Protein 9A50 (pdb70)

Nearest PDB structures (foldseek):
  8x6g-assembly1_H  TM=7.029E-01  e=5.511E-24  Staphylococcus aureus
  5ipl-assembly1_F  TM=6.296E-01  e=7.106E-12  Escherichia coli
  8x6f-assembly1_E  TM=6.464E-01  e=2.572E-10  Staphylococcus aureus
  6ccv-assembly1_F  TM=5.929E-01  e=3.696E-11  Mycolicibacterium smegmatis MC2 155
  8u3b-assembly1_F  TM=6.294E-01  e=6.313E-09  Escherichia coli

Structure (mmCIF, N/CA/C/O backbone):
data_9A50
#
_entry.id   9A50
#
loop_
_entity.id
_entity.type
_entity.pdbx_description
1 POLYMER RPSB_BACSU
2 POLYMER RPOC_BACSU
#
loop_
_atom_site.group_PDB
_atom_site.id
_atom_site.type_symbol
_atom_site.label_atom_id
_atom_site.label_alt_id
_atom_site.label_comp_id
_atom_site.label_asym_id
_atom_site.label_entity_id
_atom_site.label_seq_id
_atom_site.pdbx_PDB_ins_code
_atom_site.Cartn_x
_atom_site.Cartn_y
_atom_site.Cartn_z
_atom_site.occupancy
_atom_site.B_iso_or_equiv
_atom_site.auth_seq_id
_atom_site.auth_comp_id
_atom_site.auth_asym_id
_atom_site.auth_atom_id
_atom_site.pdbx_PDB_model_num
ATOM 1 N N . MET A 1 1 ? 38.730 -17.818 -49.204 1.000 0.200 1 MET A N 1
ATOM 2 C CA . MET A 1 1 ? 37.765 -18.614 -49.996 1.000 0.200 1 MET A CA 1
ATOM 3 C C . MET A 1 1 ? 37.346 -19.836 -49.184 1.000 0.200 1 MET A C 1
ATOM 4 O O . MET A 1 1 ? 37.969 -20.884 -49.284 1.000 0.200 1 MET A O 1
ATOM 20 N N . THR A 1 2 ? 36.368 -19.668 -48.292 1.000 0.200 2 THR A N 1
ATOM 21 C CA . THR A 1 2 ? 35.935 -20.677 -47.311 1.000 0.200 2 THR A CA 1
ATOM 22 C C . THR A 1 2 ? 35.211 -21.819 -48.015 1.000 0.200 2 THR A C 1
ATOM 23 O O . THR A 1 2 ? 34.112 -21.623 -48.528 1.000 0.200 2 THR A O 1
ATOM 34 N N . GLN A 1 3 ? 35.848 -22.993 -48.085 1.000 0.220 3 GLN A N 1
ATOM 35 C CA . GLN A 1 3 ? 35.296 -24.130 -48.819 1.000 0.220 3 GLN A CA 1
ATOM 36 C C . GLN A 1 3 ? 33.967 -24.564 -48.186 1.000 0.220 3 GLN A C 1
ATOM 37 O O . GLN A 1 3 ? 33.953 -24.938 -47.009 1.000 0.220 3 GLN A O 1
ATOM 51 N N . PRO A 1 4 ? 32.849 -24.514 -48.934 1.000 0.260 4 PRO A N 1
ATOM 52 C CA . PRO A 1 4 ? 31.588 -25.028 -48.436 1.000 0.260 4 PRO A CA 1
ATOM 53 C C . PRO A 1 4 ? 31.778 -26.523 -48.209 1.000 0.260 4 PRO A C 1
ATOM 54 O O . PRO A 1 4 ? 32.203 -27.234 -49.122 1.000 0.260 4 PRO A O 1
ATOM 65 N N . SER A 1 5 ? 31.498 -26.996 -46.991 1.000 0.280 5 SER A N 1
ATOM 66 C CA . SER A 1 5 ? 31.494 -28.424 -46.687 1.000 0.280 5 SER A CA 1
ATOM 67 C C . SER A 1 5 ? 30.448 -29.078 -47.590 1.000 0.280 5 SER A C 1
ATOM 68 O O . SER A 1 5 ? 29.254 -29.027 -47.279 1.000 0.280 5 SER A O 1
ATOM 76 N N . LYS A 1 6 ? 30.880 -29.608 -48.748 1.000 0.290 6 LYS A N 1
ATOM 77 C CA . LYS A 1 6 ? 30.036 -30.390 -49.654 1.000 0.290 6 LYS A CA 1
ATOM 78 C C . LYS A 1 6 ? 29.443 -31.474 -48.778 1.000 0.290 6 LYS A C 1
ATOM 79 O O . LYS A 1 6 ? 30.170 -32.334 -48.295 1.000 0.290 6 LYS A O 1
ATOM 98 N N . THR A 1 7 ? 28.147 -31.367 -48.506 1.000 0.370 7 THR A N 1
ATOM 99 C CA . THR A 1 7 ? 27.372 -32.425 -47.872 1.000 0.370 7 THR A CA 1
ATOM 100 C C . THR A 1 7 ? 27.445 -33.570 -48.867 1.000 0.370 7 THR A C 1
ATOM 101 O O . THR A 1 7 ? 26.726 -33.579 -49.866 1.000 0.370 7 THR A O 1
ATOM 112 N N . THR A 1 8 ? 28.452 -34.425 -48.706 1.000 0.420 8 THR A N 1
ATOM 113 C CA . THR A 1 8 ? 28.715 -35.547 -49.592 1.000 0.420 8 THR A CA 1
ATOM 114 C C . THR A 1 8 ? 27.461 -36.389 -49.523 1.000 0.420 8 THR A C 1
ATOM 115 O O . THR A 1 8 ? 27.129 -36.932 -48.472 1.000 0.420 8 THR A O 1
ATOM 126 N N . LYS A 1 9 ? 26.675 -36.372 -50.600 1.000 0.560 9 LYS A N 1
ATOM 127 C CA . LYS A 1 9 ? 25.495 -37.214 -50.697 1.000 0.560 9 LYS A CA 1
ATOM 128 C C . LYS A 1 9 ? 25.980 -38.631 -50.508 1.000 0.560 9 LYS A C 1
ATOM 129 O O . LYS A 1 9 ? 26.741 -39.121 -51.337 1.000 0.560 9 LYS A O 1
ATOM 148 N N . LEU A 1 10 ? 25.543 -39.243 -49.423 1.000 0.670 10 LEU A N 1
ATOM 149 C CA . LEU A 1 10 ? 25.745 -40.659 -49.257 1.000 0.670 10 LEU A CA 1
ATOM 150 C C . LEU A 1 10 ? 25.026 -41.343 -50.409 1.000 0.670 10 LEU A C 1
ATOM 151 O O . LEU A 1 10 ? 23.867 -41.048 -50.728 1.000 0.670 10 LEU A O 1
ATOM 167 N N . THR A 1 11 ? 25.765 -42.209 -51.068 1.000 0.710 11 THR A N 1
ATOM 168 C CA . THR A 1 11 ? 25.197 -43.163 -52.000 1.000 0.710 11 THR A CA 1
ATOM 169 C C . THR A 1 11 ? 24.317 -44.145 -51.231 1.000 0.710 11 THR A C 1
ATOM 170 O O . THR A 1 11 ? 24.423 -44.300 -50.012 1.000 0.710 11 THR A O 1
ATOM 181 N N . LYS A 1 12 ? 23.399 -44.799 -51.941 1.000 0.720 12 LYS A N 1
ATOM 182 C CA . LYS A 1 12 ? 22.438 -45.727 -51.337 1.000 0.720 12 LYS A CA 1
ATOM 183 C C . LYS A 1 12 ? 23.139 -46.845 -50.538 1.000 0.720 12 LYS A C 1
ATOM 184 O O . LYS A 1 12 ? 22.747 -47.087 -49.401 1.000 0.720 12 LYS A O 1
ATOM 203 N N . ASP A 1 13 ? 24.219 -47.421 -51.080 1.000 0.740 13 ASP A N 1
ATOM 204 C CA . ASP A 1 13 ? 24.995 -48.500 -50.442 1.000 0.740 13 ASP A CA 1
ATOM 205 C C . ASP A 1 13 ? 25.670 -48.069 -49.132 1.000 0.740 13 ASP A C 1
ATOM 206 O O . ASP A 1 13 ? 25.825 -48.877 -48.219 1.000 0.740 13 ASP A O 1
ATOM 215 N N . GLU A 1 14 ? 26.047 -46.794 -48.998 1.000 0.790 14 GLU A N 1
ATOM 216 C CA . GLU A 1 14 ? 26.617 -46.271 -47.752 1.000 0.790 14 GLU A CA 1
ATOM 217 C C . GLU A 1 14 ? 25.545 -46.100 -46.677 1.000 0.790 14 GLU A C 1
ATOM 218 O O . GLU A 1 14 ? 25.796 -46.388 -45.506 1.000 0.790 14 GLU A O 1
ATOM 230 N N . VAL A 1 15 ? 24.339 -45.669 -47.070 1.000 0.810 15 VAL A N 1
ATOM 231 C CA . VAL A 1 15 ? 23.194 -45.596 -46.152 1.000 0.810 15 VAL A CA 1
ATOM 232 C C . VAL A 1 15 ? 22.838 -46.998 -45.645 1.000 0.810 15 VAL A C 1
ATOM 233 O O . VAL A 1 15 ? 22.676 -47.166 -44.437 1.000 0.810 15 VAL A O 1
ATOM 246 N N . ASP A 1 16 ? 22.789 -48.013 -46.513 1.000 0.790 16 ASP A N 1
ATOM 247 C CA . ASP A 1 16 ? 22.505 -49.397 -46.103 1.000 0.790 16 ASP A CA 1
ATOM 248 C C . ASP A 1 16 ? 23.645 -49.983 -45.240 1.000 0.790 16 ASP A C 1
ATOM 249 O O . ASP A 1 16 ? 23.368 -50.625 -44.223 1.000 0.790 16 ASP A O 1
ATOM 258 N N . ARG A 1 17 ? 24.920 -49.684 -45.555 1.000 0.810 17 ARG A N 1
ATOM 259 C CA . ARG A 1 17 ? 26.070 -50.051 -44.702 1.000 0.810 17 ARG A CA 1
ATOM 260 C C . ARG A 1 17 ? 25.973 -49.447 -43.307 1.000 0.810 17 ARG A C 1
ATOM 261 O O . ARG A 1 17 ? 26.083 -50.183 -42.334 1.000 0.810 17 ARG A O 1
ATOM 282 N N . LEU A 1 18 ? 25.727 -48.139 -43.208 1.000 0.820 18 LEU A N 1
ATOM 283 C CA . LEU A 1 18 ? 25.623 -47.439 -41.924 1.000 0.820 18 LEU A CA 1
ATOM 284 C C . LEU A 1 18 ? 24.462 -47.970 -41.081 1.000 0.820 18 LEU A C 1
ATOM 285 O O . LEU A 1 18 ? 24.598 -48.133 -39.869 1.000 0.820 18 LEU A O 1
ATOM 301 N N . ILE A 1 19 ? 23.318 -48.259 -41.706 1.000 0.820 19 ILE A N 1
ATOM 302 C CA . ILE A 1 19 ? 22.176 -48.834 -40.990 1.000 0.820 19 ILE A CA 1
ATOM 303 C C . ILE A 1 19 ? 22.491 -50.266 -40.535 1.000 0.820 19 ILE A C 1
ATOM 304 O O . ILE A 1 19 ? 22.213 -50.600 -39.382 1.000 0.820 19 ILE A O 1
ATOM 320 N N . SER A 1 20 ? 23.115 -51.088 -41.388 1.000 0.810 20 SER A N 1
ATOM 321 C CA . SER A 1 20 ? 23.536 -52.448 -41.034 1.000 0.810 20 SER A CA 1
ATOM 322 C C . SER A 1 20 ? 24.556 -52.439 -39.895 1.000 0.810 20 SER A C 1
ATOM 323 O O . SER A 1 20 ? 24.414 -53.225 -38.959 1.000 0.810 20 SER A O 1
ATOM 331 N N . ASP A 1 21 ? 25.542 -51.536 -39.928 1.000 0.810 21 ASP A N 1
ATOM 332 C CA . ASP A 1 21 ? 26.554 -51.393 -38.876 1.000 0.810 21 ASP A CA 1
ATOM 333 C C . ASP A 1 21 ? 25.918 -51.003 -37.533 1.000 0.810 21 ASP A C 1
ATOM 334 O O . ASP A 1 21 ? 26.222 -51.629 -36.516 1.000 0.810 21 ASP A O 1
ATOM 343 N N . TYR A 1 22 ? 24.962 -50.067 -37.509 1.000 0.800 22 TYR A N 1
ATOM 344 C CA . TYR A 1 22 ? 24.216 -49.751 -36.284 1.000 0.800 22 TYR A CA 1
ATOM 345 C C . TYR A 1 22 ? 23.353 -50.929 -35.796 1.000 0.800 22 TYR A C 1
ATOM 346 O O . TYR A 1 22 ? 23.339 -51.236 -34.605 1.000 0.800 22 TYR A O 1
ATOM 364 N N . GLN A 1 23 ? 22.637 -51.616 -36.691 1.000 0.800 23 GLN A N 1
ATOM 365 C CA . GLN A 1 23 ? 21.753 -52.727 -36.313 1.000 0.800 23 GLN A CA 1
ATOM 366 C C . GLN A 1 23 ? 22.516 -53.955 -35.801 1.000 0.800 23 GLN A C 1
ATOM 367 O O . GLN A 1 23 ? 22.012 -54.648 -34.917 1.000 0.800 23 GLN A O 1
ATOM 381 N N . THR A 1 24 ? 23.716 -54.221 -36.327 1.000 0.780 24 THR A N 1
ATOM 382 C CA . THR A 1 24 ? 24.523 -55.390 -35.932 1.000 0.780 24 THR A CA 1
ATOM 383 C C . THR A 1 24 ? 25.516 -55.100 -34.814 1.000 0.780 24 THR A C 1
ATOM 384 O O . THR A 1 24 ? 25.601 -55.886 -33.872 1.000 0.780 24 THR A O 1
ATOM 395 N N . LYS A 1 25 ? 26.268 -53.998 -34.888 1.000 0.800 25 LYS A N 1
ATOM 396 C CA . LYS A 1 25 ? 27.343 -53.682 -33.929 1.000 0.800 25 LYS A CA 1
ATOM 397 C C . LYS A 1 25 ? 26.945 -52.646 -32.875 1.000 0.800 25 LYS A C 1
ATOM 398 O O . LYS A 1 25 ? 27.752 -52.380 -31.994 1.000 0.800 25 LYS A O 1
ATOM 417 N N . GLN A 1 26 ? 25.739 -52.067 -32.955 1.000 0.770 26 GLN A N 1
ATOM 418 C CA . GLN A 1 26 ? 25.308 -50.926 -32.126 1.000 0.770 26 GLN A CA 1
ATOM 419 C C . GLN A 1 26 ? 26.270 -49.728 -32.181 1.000 0.770 26 GLN A C 1
ATOM 420 O O . GLN A 1 26 ? 26.506 -49.055 -31.183 1.000 0.770 26 GLN A O 1
ATOM 434 N N . ASP A 1 27 ? 26.818 -49.443 -33.361 1.000 0.740 27 ASP A N 1
ATOM 435 C CA . ASP A 1 27 ? 27.774 -48.350 -33.538 1.000 0.740 27 ASP A CA 1
ATOM 436 C C . ASP A 1 27 ? 27.119 -46.958 -33.370 1.000 0.740 27 ASP A C 1
ATOM 437 O O . ASP A 1 27 ? 26.340 -46.503 -34.217 1.000 0.740 27 ASP A O 1
ATOM 446 N N . GLU A 1 28 ? 27.451 -46.256 -32.279 1.000 0.750 28 GLU A N 1
ATOM 447 C CA . GLU A 1 28 ? 26.944 -44.907 -31.983 1.000 0.750 28 GLU A CA 1
ATOM 448 C C . GLU A 1 28 ? 27.322 -43.873 -33.063 1.000 0.750 28 GLU A C 1
ATOM 449 O O . GLU A 1 28 ? 26.510 -42.992 -33.374 1.000 0.750 28 GLU A O 1
ATOM 461 N N . GLN A 1 29 ? 28.496 -43.981 -33.704 1.000 0.770 29 GLN A N 1
ATOM 462 C CA . GLN A 1 29 ? 28.906 -43.037 -34.756 1.000 0.770 29 GLN A CA 1
ATOM 463 C C . GLN A 1 29 ? 28.064 -43.196 -36.021 1.000 0.770 29 GLN A C 1
ATOM 464 O O . GLN A 1 29 ? 27.695 -42.193 -36.647 1.000 0.770 29 GLN A O 1
ATOM 478 N N . ALA A 1 30 ? 27.717 -44.435 -36.385 1.000 0.800 30 ALA A N 1
ATOM 479 C CA . ALA A 1 30 ? 26.841 -44.701 -37.521 1.000 0.800 30 ALA A CA 1
ATOM 480 C C . ALA A 1 30 ? 25.463 -44.047 -37.310 1.000 0.800 30 ALA A C 1
ATOM 481 O O . ALA A 1 30 ? 24.935 -43.383 -38.211 1.000 0.800 30 ALA A O 1
ATOM 488 N N . GLN A 1 31 ? 24.920 -44.131 -36.089 1.000 0.810 31 GLN A N 1
ATOM 489 C CA . GLN A 1 31 ? 23.657 -43.487 -35.722 1.000 0.810 31 GLN A CA 1
ATOM 490 C C . GLN A 1 31 ? 23.741 -41.953 -35.750 1.000 0.810 31 GLN A C 1
ATOM 491 O O . GLN A 1 31 ? 22.857 -41.308 -36.318 1.000 0.810 31 GLN A O 1
ATOM 505 N N . GLU A 1 32 ? 24.781 -41.348 -35.168 1.000 0.810 32 GLU A N 1
ATOM 506 C CA . GLU A 1 32 ? 24.953 -39.886 -35.133 1.000 0.810 32 GLU A CA 1
ATOM 507 C C . GLU A 1 32 ? 25.148 -39.306 -36.545 1.000 0.810 32 GLU A C 1
ATOM 508 O O . GLU A 1 32 ? 24.599 -38.249 -36.882 1.000 0.810 32 GLU A O 1
ATOM 520 N N . THR A 1 33 ? 25.842 -40.056 -37.406 1.000 0.820 33 THR A N 1
ATOM 521 C CA . THR A 1 33 ? 26.011 -39.740 -38.829 1.000 0.820 33 THR A CA 1
ATOM 522 C C . THR A 1 33 ? 24.670 -39.772 -39.563 1.000 0.820 33 THR A C 1
ATOM 523 O O . THR A 1 33 ? 24.288 -38.772 -40.177 1.000 0.820 33 THR A O 1
ATOM 534 N N . LEU A 1 34 ? 23.904 -40.865 -39.446 1.000 0.830 34 LEU A N 1
ATOM 535 C CA . LEU A 1 34 ? 22.563 -40.981 -40.037 1.000 0.830 34 LEU A CA 1
ATOM 536 C C . LEU A 1 34 ? 21.635 -39.853 -39.563 1.000 0.830 34 LEU A C 1
ATOM 537 O O . LEU A 1 34 ? 20.964 -39.205 -40.370 1.000 0.830 34 LEU A O 1
ATOM 553 N N . VAL A 1 35 ? 21.624 -39.563 -38.260 1.000 0.840 35 VAL A N 1
ATOM 554 C CA . VAL A 1 35 ? 20.814 -38.478 -37.692 1.000 0.840 35 VAL A CA 1
ATOM 555 C C . VAL A 1 35 ? 21.219 -37.127 -38.279 1.000 0.840 35 VAL A C 1
ATOM 556 O O . VAL A 1 35 ? 20.333 -36.396 -38.725 1.000 0.840 35 VAL A O 1
ATOM 569 N N . ARG A 1 36 ? 22.517 -36.788 -38.347 1.000 0.820 36 ARG A N 1
ATOM 570 C CA . ARG A 1 36 ? 22.999 -35.529 -38.955 1.000 0.820 36 ARG A CA 1
ATOM 571 C C . ARG A 1 36 ? 22.552 -35.376 -40.406 1.000 0.820 36 ARG A C 1
ATOM 572 O O . ARG A 1 36 ? 22.126 -34.287 -40.793 1.000 0.820 36 ARG A O 1
ATOM 593 N N . VAL A 1 37 ? 22.608 -36.456 -41.183 1.000 0.820 37 VAL A N 1
ATOM 594 C CA . VAL A 1 37 ? 22.232 -36.459 -42.605 1.000 0.820 37 VAL A CA 1
ATOM 595 C C . VAL A 1 37 ? 20.730 -36.217 -42.782 1.000 0.820 37 VAL A C 1
ATOM 596 O O . VAL A 1 37 ? 20.328 -35.365 -43.576 1.000 0.820 37 VAL A O 1
ATOM 609 N N . TYR A 1 38 ? 19.887 -36.890 -41.998 1.000 0.860 38 TYR A N 1
ATOM 610 C CA . TYR A 1 38 ? 18.427 -36.795 -42.124 1.000 0.860 38 TYR A CA 1
ATOM 611 C C . TYR A 1 38 ? 17.775 -35.717 -41.241 1.000 0.860 38 TYR A C 1
ATOM 612 O O . TYR A 1 38 ? 16.558 -35.525 -41.305 1.000 0.860 38 TYR A O 1
ATOM 630 N N . THR A 1 39 ? 18.549 -34.950 -40.462 1.000 0.850 39 THR A N 1
ATOM 631 C CA . THR A 1 39 ? 18.019 -33.866 -39.612 1.000 0.850 39 THR A CA 1
ATOM 632 C C . THR A 1 39 ? 17.207 -32.845 -40.419 1.000 0.850 39 THR A C 1
ATOM 633 O O . THR A 1 39 ? 16.106 -32.483 -40.005 1.000 0.850 39 THR A O 1
ATOM 644 N N . ASN A 1 40 ? 17.692 -32.422 -41.596 1.000 0.850 40 ASN A N 1
ATOM 645 C CA . ASN A 1 40 ? 16.980 -31.476 -42.472 1.000 0.850 40 ASN A CA 1
ATOM 646 C C . ASN A 1 40 ? 15.670 -32.053 -43.040 1.000 0.850 40 ASN A C 1
ATOM 647 O O . ASN A 1 40 ? 14.707 -31.306 -43.218 1.000 0.850 40 ASN A O 1
ATOM 658 N N . LEU A 1 41 ? 15.606 -33.369 -43.291 1.000 0.850 41 LEU A N 1
ATOM 659 C CA . LEU A 1 41 ? 14.388 -34.054 -43.746 1.000 0.850 41 LEU A CA 1
ATOM 660 C C . LEU A 1 41 ? 13.299 -33.988 -42.665 1.000 0.850 41 LEU A C 1
ATOM 661 O O . LEU A 1 41 ? 12.159 -33.612 -42.952 1.000 0.850 41 LEU A O 1
ATOM 677 N N . VAL A 1 42 ? 13.668 -34.304 -41.417 1.000 0.900 42 VAL A N 1
ATOM 678 C CA . VAL A 1 42 ? 12.777 -34.197 -40.250 1.000 0.900 42 VAL A CA 1
ATOM 679 C C . VAL A 1 42 ? 12.291 -32.754 -40.076 1.000 0.900 42 VAL A C 1
ATOM 680 O O . VAL A 1 42 ? 11.109 -32.535 -39.811 1.000 0.900 42 VAL A O 1
ATOM 693 N N . ASP A 1 43 ? 13.164 -31.765 -40.290 1.000 0.860 43 ASP A N 1
ATOM 694 C CA . ASP A 1 43 ? 12.830 -30.342 -40.162 1.000 0.860 43 ASP A CA 1
ATOM 695 C C . ASP A 1 43 ? 11.827 -29.869 -41.220 1.000 0.860 43 ASP A C 1
ATOM 696 O O . ASP A 1 43 ? 10.858 -29.164 -40.917 1.000 0.860 43 ASP A O 1
ATOM 705 N N . MET A 1 44 ? 12.018 -30.307 -42.467 1.000 0.860 44 MET A N 1
ATOM 706 C CA . MET A 1 44 ? 11.115 -29.992 -43.570 1.000 0.860 44 MET A CA 1
ATOM 707 C C . MET A 1 44 ? 9.718 -30.577 -43.324 1.000 0.860 44 MET A C 1
ATOM 708 O O . MET A 1 44 ? 8.710 -29.878 -43.481 1.000 0.860 44 MET A O 1
ATOM 722 N N . LEU A 1 45 ? 9.657 -31.836 -42.870 1.000 0.880 45 LEU A N 1
ATOM 723 C CA . LEU A 1 45 ? 8.409 -32.487 -42.471 1.000 0.880 45 LEU A CA 1
ATOM 724 C C . LEU A 1 45 ? 7.759 -31.748 -41.292 1.000 0.880 45 LEU A C 1
ATOM 725 O O . LEU A 1 45 ? 6.565 -31.455 -41.345 1.000 0.880 45 LEU A O 1
ATOM 741 N N . ALA A 1 46 ? 8.527 -31.359 -40.272 1.000 0.870 46 ALA A N 1
ATOM 742 C CA . ALA A 1 46 ? 8.016 -30.619 -39.120 1.000 0.870 46 ALA A CA 1
ATOM 743 C C . ALA A 1 46 ? 7.443 -29.242 -39.504 1.000 0.870 46 ALA A C 1
ATOM 744 O O . ALA A 1 46 ? 6.393 -28.852 -38.984 1.000 0.870 46 ALA A O 1
ATOM 751 N N . LYS A 1 47 ? 8.074 -28.517 -40.440 1.000 0.830 47 LYS A N 1
ATOM 752 C CA . LYS A 1 47 ? 7.586 -27.219 -40.950 1.000 0.830 47 LYS A CA 1
ATOM 753 C C . LYS A 1 47 ? 6.223 -27.331 -41.628 1.000 0.830 47 LYS A C 1
ATOM 754 O O . LYS A 1 47 ? 5.364 -26.469 -41.434 1.000 0.830 47 LYS A O 1
ATOM 773 N N . LYS A 1 48 ? 6.003 -28.415 -42.378 1.000 0.810 48 LYS A N 1
ATOM 774 C CA . LYS A 1 48 ? 4.746 -28.658 -43.101 1.000 0.810 48 LYS A CA 1
ATOM 775 C C . LYS A 1 48 ? 3.551 -28.799 -42.150 1.000 0.810 48 LYS A C 1
ATOM 776 O O . LYS A 1 48 ? 2.462 -28.326 -42.461 1.000 0.810 48 LYS A O 1
ATOM 795 N N . TYR A 1 49 ? 3.767 -29.392 -40.974 1.000 0.790 49 TYR A N 1
ATOM 796 C CA . TYR A 1 49 ? 2.723 -29.578 -39.960 1.000 0.790 49 TYR A CA 1
ATOM 797 C C . TYR A 1 49 ? 2.642 -28.440 -38.933 1.000 0.790 49 TYR A C 1
ATOM 798 O O . TYR A 1 49 ? 1.574 -28.215 -38.364 1.000 0.790 49 TYR A O 1
ATOM 816 N N . SER A 1 50 ? 3.728 -27.697 -38.694 1.000 0.730 50 SER A N 1
ATOM 817 C CA . SER A 1 50 ? 3.734 -26.631 -37.683 1.000 0.730 50 SER A CA 1
ATOM 818 C C . SER A 1 50 ? 3.038 -25.341 -38.131 1.000 0.730 50 SER A C 1
ATOM 819 O O . SER A 1 50 ? 2.527 -24.611 -37.281 1.000 0.730 50 SER A O 1
ATOM 827 N N . LYS A 1 51 ? 3.031 -25.024 -39.436 1.000 0.640 51 LYS A N 1
ATOM 828 C CA . LYS A 1 51 ? 2.591 -23.719 -39.982 1.000 0.640 51 LYS A CA 1
ATOM 829 C C . LYS A 1 51 ? 3.207 -22.506 -39.246 1.000 0.640 51 LYS A C 1
ATOM 830 O O . LYS A 1 51 ? 2.544 -21.490 -39.062 1.000 0.640 51 LYS A O 1
ATOM 849 N N . GLY A 1 52 ? 4.448 -22.624 -38.765 1.000 0.580 52 GLY A N 1
ATOM 850 C CA . GLY A 1 52 ? 5.159 -21.539 -38.067 1.000 0.580 52 GLY A CA 1
ATOM 851 C C . GLY A 1 52 ? 4.685 -21.250 -36.635 1.000 0.580 52 GLY A C 1
ATOM 852 O O . GLY A 1 52 ? 5.111 -20.266 -36.035 1.000 0.580 52 GLY A O 1
ATOM 856 N N . LYS A 1 53 ? 3.813 -22.090 -36.065 1.000 0.620 53 LYS A N 1
ATOM 857 C CA . LYS A 1 53 ? 3.344 -21.940 -34.679 1.000 0.620 53 LYS A CA 1
ATOM 858 C C . LYS A 1 53 ? 4.429 -22.326 -33.660 1.000 0.620 53 LYS A C 1
ATOM 859 O O . LYS A 1 53 ? 5.402 -23.006 -33.980 1.000 0.620 53 LYS A O 1
ATOM 878 N N . SER A 1 54 ? 4.223 -21.938 -32.398 1.000 0.620 54 SER A N 1
ATOM 879 C CA . SER A 1 54 ? 5.189 -22.080 -31.291 1.000 0.620 54 SER A CA 1
ATOM 880 C C . SER A 1 54 ? 5.587 -23.519 -30.918 1.000 0.620 54 SER A C 1
ATOM 881 O O . SER A 1 54 ? 6.569 -23.705 -30.210 1.000 0.620 54 SER A O 1
ATOM 889 N N . PHE A 1 55 ? 4.876 -24.544 -31.399 1.000 0.720 55 PHE A N 1
ATOM 890 C CA . PHE A 1 55 ? 5.185 -25.965 -31.169 1.000 0.720 55 PHE A CA 1
ATOM 891 C C . PHE A 1 55 ? 6.045 -26.598 -32.283 1.000 0.720 55 PHE A C 1
ATOM 892 O O . PHE A 1 55 ? 6.132 -27.822 -32.383 1.000 0.720 55 PHE A O 1
ATOM 909 N N . HIS A 1 56 ? 6.676 -25.791 -33.145 1.000 0.790 56 HIS A N 1
ATOM 910 C CA . HIS A 1 56 ? 7.551 -26.288 -34.212 1.000 0.790 56 HIS A CA 1
ATOM 911 C C . HIS A 1 56 ? 8.740 -27.113 -33.687 1.000 0.790 56 HIS A C 1
ATOM 912 O O . HIS A 1 56 ? 8.997 -28.188 -34.225 1.000 0.790 56 HIS A O 1
ATOM 926 N N . GLU A 1 57 ? 9.417 -26.667 -32.623 1.000 0.830 57 GLU A N 1
ATOM 927 C CA . GLU A 1 57 ? 10.518 -27.435 -32.017 1.000 0.830 57 GLU A CA 1
ATOM 928 C C . GLU A 1 57 ? 10.034 -28.747 -31.395 1.000 0.830 57 GLU A C 1
ATOM 929 O O . GLU A 1 57 ? 10.676 -29.784 -31.557 1.000 0.830 57 GLU A O 1
ATOM 941 N N . ASP A 1 58 ? 8.866 -28.725 -30.744 1.000 0.880 58 ASP A N 1
ATOM 942 C CA . ASP A 1 58 ? 8.251 -29.936 -30.205 1.000 0.880 58 ASP A CA 1
ATOM 943 C C . ASP A 1 58 ? 7.972 -30.951 -31.332 1.000 0.880 58 ASP A C 1
ATOM 944 O O . ASP A 1 58 ? 8.257 -32.136 -31.172 1.000 0.880 58 ASP A O 1
ATOM 953 N N . LEU A 1 59 ? 7.500 -30.496 -32.501 1.000 0.880 59 LEU A N 1
ATOM 954 C CA . LEU A 1 59 ? 7.315 -31.341 -33.689 1.000 0.880 59 LEU A CA 1
ATOM 955 C C . LEU A 1 59 ? 8.632 -31.885 -34.256 1.000 0.880 59 LEU A C 1
ATOM 956 O O . LEU A 1 59 ? 8.666 -33.033 -34.695 1.000 0.880 59 LEU A O 1
ATOM 972 N N . ARG A 1 60 ? 9.707 -31.093 -34.239 1.000 0.890 60 ARG A N 1
ATOM 973 C CA . ARG A 1 60 ? 11.039 -31.517 -34.695 1.000 0.890 60 ARG A CA 1
ATOM 974 C C . ARG A 1 60 ? 11.586 -32.653 -33.823 1.000 0.890 60 ARG A C 1
ATOM 975 O O . ARG A 1 60 ? 12.018 -33.672 -34.357 1.000 0.890 60 ARG A O 1
ATOM 996 N N . GLN A 1 61 ? 11.485 -32.518 -32.497 1.000 0.920 61 GLN A N 1
ATOM 997 C CA . GLN A 1 61 ? 11.925 -33.539 -31.532 1.000 0.920 61 GLN A CA 1
ATOM 998 C C . GLN A 1 61 ? 11.081 -34.812 -31.592 1.000 0.920 61 GLN A C 1
ATOM 999 O O . GLN A 1 61 ? 11.608 -35.922 -31.542 1.000 0.920 61 GLN A O 1
ATOM 1013 N N . VAL A 1 62 ? 9.768 -34.676 -31.764 1.000 0.910 62 VAL A N 1
ATOM 1014 C CA . VAL A 1 62 ? 8.885 -35.823 -32.021 1.000 0.910 62 VAL A CA 1
ATOM 1015 C C . VAL A 1 62 ? 9.256 -36.513 -33.335 1.000 0.910 62 VAL A C 1
ATOM 1016 O O . VAL A 1 62 ? 9.335 -37.739 -33.387 1.000 0.910 62 VAL A O 1
ATOM 1029 N N . GLY A 1 63 ? 9.524 -35.742 -34.389 1.000 0.920 63 GLY A N 1
ATOM 1030 C CA . GLY A 1 63 ? 9.964 -36.276 -35.674 1.000 0.920 63 GLY A CA 1
ATOM 1031 C C . GLY A 1 63 ? 11.293 -37.029 -35.578 1.000 0.920 63 GLY A C 1
ATOM 1032 O O . GLY A 1 63 ? 11.451 -38.065 -36.222 1.000 0.920 63 GLY A O 1
ATOM 1036 N N . MET A 1 64 ? 12.208 -36.575 -34.717 1.000 0.930 64 MET A N 1
ATOM 1037 C CA . MET A 1 64 ? 13.457 -37.281 -34.420 1.000 0.930 64 MET A CA 1
ATOM 1038 C C . MET A 1 64 ? 13.238 -38.638 -33.751 1.000 0.930 64 MET A C 1
ATOM 1039 O O . MET A 1 64 ? 13.890 -39.607 -34.132 1.000 0.930 64 MET A O 1
ATOM 1053 N N . ILE A 1 65 ? 12.283 -38.752 -32.822 1.000 0.920 65 ILE A N 1
ATOM 1054 C CA . ILE A 1 65 ? 11.879 -40.055 -32.260 1.000 0.920 65 ILE A CA 1
ATOM 1055 C C . ILE A 1 65 ? 11.370 -40.985 -33.378 1.000 0.920 65 ILE A C 1
ATOM 1056 O O . ILE A 1 65 ? 11.664 -42.181 -33.368 1.000 0.920 65 ILE A O 1
ATOM 1072 N N . GLY A 1 66 ? 10.661 -40.436 -34.371 1.000 0.910 66 GLY A N 1
ATOM 1073 C CA . GLY A 1 66 ? 10.227 -41.162 -35.568 1.000 0.910 66 GLY A CA 1
ATOM 1074 C C . GLY A 1 66 ? 11.383 -41.657 -36.446 1.000 0.910 66 GLY A C 1
ATOM 1075 O O . GLY A 1 66 ? 11.381 -42.827 -36.825 1.000 0.910 66 GLY A O 1
ATOM 1079 N N . LEU A 1 67 ? 12.383 -40.808 -36.731 1.000 0.910 67 LEU A N 1
ATOM 1080 C CA . LEU A 1 67 ? 13.587 -41.172 -37.499 1.000 0.910 67 LEU A CA 1
ATOM 1081 C C . LEU A 1 67 ? 14.381 -42.274 -36.791 1.000 0.910 67 LEU A C 1
ATOM 1082 O O . LEU A 1 67 ? 14.675 -43.303 -37.396 1.000 0.910 67 LEU A O 1
ATOM 1098 N N . LEU A 1 68 ? 14.667 -42.087 -35.498 1.000 0.900 68 LEU A N 1
ATOM 1099 C CA . LEU A 1 68 ? 15.322 -43.099 -34.664 1.000 0.900 68 LEU A CA 1
ATOM 1100 C C . LEU A 1 68 ? 14.552 -44.426 -34.713 1.000 0.900 68 LEU A C 1
ATOM 1101 O O . LEU A 1 68 ? 15.140 -45.492 -34.886 1.000 0.900 68 LEU A O 1
ATOM 1117 N N . GLY A 1 69 ? 13.221 -44.358 -34.636 1.000 0.870 69 GLY A N 1
ATOM 1118 C CA . GLY A 1 69 ? 12.346 -45.517 -34.768 1.000 0.870 69 GLY A CA 1
ATOM 1119 C C . GLY A 1 69 ? 12.326 -46.170 -36.158 1.000 0.870 69 GLY A C 1
ATOM 1120 O O . GLY A 1 69 ? 11.950 -47.341 -36.228 1.000 0.870 69 GLY A O 1
ATOM 1124 N N . ALA A 1 70 ? 12.692 -45.457 -37.231 1.000 0.880 70 ALA A N 1
ATOM 1125 C CA . ALA A 1 70 ? 12.807 -45.975 -38.599 1.000 0.880 70 ALA A CA 1
ATOM 1126 C C . ALA A 1 70 ? 14.175 -46.629 -38.849 1.000 0.880 70 ALA A C 1
ATOM 1127 O O . ALA A 1 70 ? 14.212 -47.732 -39.384 1.000 0.880 70 ALA A O 1
ATOM 1134 N N . ILE A 1 71 ? 15.276 -46.013 -38.388 1.000 0.860 71 ILE A N 1
ATOM 1135 C CA . ILE A 1 71 ? 16.642 -46.583 -38.450 1.000 0.860 71 ILE A CA 1
ATOM 1136 C C . ILE A 1 71 ? 16.674 -47.981 -37.804 1.000 0.860 71 ILE A C 1
ATOM 1137 O O . ILE A 1 71 ? 17.253 -48.918 -38.348 1.000 0.860 71 ILE A O 1
ATOM 1153 N N . LYS A 1 72 ? 15.979 -48.155 -36.670 1.000 0.830 72 LYS A N 1
ATOM 1154 C CA . LYS A 1 72 ? 15.935 -49.423 -35.919 1.000 0.830 72 LYS A CA 1
ATOM 1155 C C . LYS A 1 72 ? 15.078 -50.530 -36.559 1.000 0.830 72 LYS A C 1
ATOM 1156 O O . LYS A 1 72 ? 15.170 -51.669 -36.127 1.000 0.830 72 LYS A O 1
ATOM 1175 N N . ARG A 1 73 ? 14.196 -50.198 -37.512 1.000 0.840 73 ARG A N 1
ATOM 1176 C CA . ARG A 1 73 ? 13.228 -51.131 -38.134 1.000 0.840 73 ARG A CA 1
ATOM 1177 C C . ARG A 1 73 ? 13.394 -51.288 -39.647 1.000 0.840 73 ARG A C 1
ATOM 1178 O O . ARG A 1 73 ? 12.680 -52.095 -40.231 1.000 0.840 73 ARG A O 1
ATOM 1199 N N . TYR A 1 74 ? 14.251 -50.485 -40.278 1.000 0.840 74 TYR A N 1
ATOM 1200 C CA . TYR A 1 74 ? 14.482 -50.534 -41.721 1.000 0.840 74 TYR A CA 1
ATOM 1201 C C . TYR A 1 74 ? 15.186 -51.837 -42.128 1.000 0.840 74 TYR A C 1
ATOM 1202 O O . TYR A 1 74 ? 16.177 -52.197 -41.500 1.000 0.840 74 TYR A O 1
ATOM 1220 N N . ASP A 1 75 ? 14.684 -52.499 -43.177 1.000 0.780 75 ASP A N 1
ATOM 1221 C CA . ASP A 1 75 ? 15.207 -53.754 -43.742 1.000 0.780 75 ASP A CA 1
ATOM 1222 C C . ASP A 1 75 ? 15.593 -53.557 -45.230 1.000 0.780 75 ASP A C 1
ATOM 1223 O O . ASP A 1 75 ? 14.712 -53.212 -46.033 1.000 0.780 75 ASP A O 1
ATOM 1232 N N . PRO A 1 76 ? 16.866 -53.780 -45.630 1.000 0.710 76 PRO A N 1
ATOM 1233 C CA . PRO A 1 76 ? 17.331 -53.583 -47.007 1.000 0.710 76 PRO A CA 1
ATOM 1234 C C . PRO A 1 76 ? 16.754 -54.596 -48.012 1.000 0.710 76 PRO A C 1
ATOM 1235 O O . PRO A 1 76 ? 16.638 -54.279 -49.199 1.000 0.710 76 PRO A O 1
ATOM 1246 N N . VAL A 1 77 ? 16.364 -55.802 -47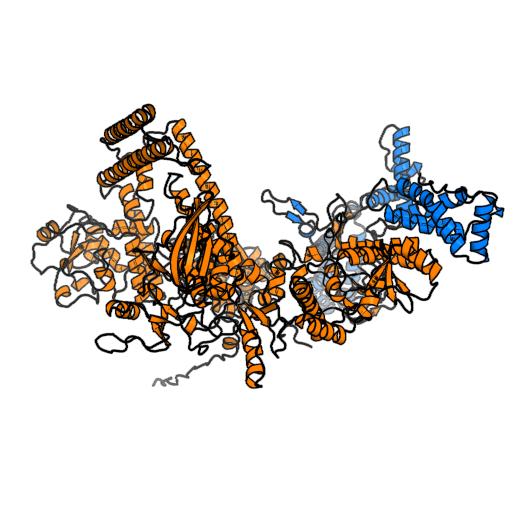.570 1.000 0.700 77 VAL A N 1
ATOM 1247 C CA . VAL A 1 77 ? 15.904 -56.903 -48.450 1.000 0.700 77 VAL A CA 1
ATOM 1248 C C . VAL A 1 77 ? 14.571 -56.565 -49.131 1.000 0.700 77 VAL A C 1
ATOM 1249 O O . VAL A 1 77 ? 14.259 -57.078 -50.206 1.000 0.700 77 VAL A O 1
ATOM 1262 N N . VAL A 1 78 ? 13.805 -55.630 -48.557 1.000 0.670 78 VAL A N 1
ATOM 1263 C CA . VAL A 1 78 ? 12.523 -55.146 -49.101 1.000 0.670 78 VAL A CA 1
ATOM 1264 C C . VAL A 1 78 ? 12.716 -54.232 -50.335 1.000 0.670 78 VAL A C 1
ATOM 1265 O O . VAL A 1 78 ? 11.743 -53.875 -51.002 1.000 0.670 78 VAL A O 1
ATOM 1278 N N . GLY A 1 79 ? 13.950 -53.821 -50.667 1.000 0.630 79 GLY A N 1
ATOM 1279 C CA . GLY A 1 79 ? 14.327 -53.127 -51.915 1.000 0.630 79 GLY A CA 1
ATOM 1280 C C . GLY A 1 79 ? 13.917 -51.650 -52.032 1.000 0.630 79 GLY A C 1
ATOM 1281 O O . GLY A 1 79 ? 14.437 -50.913 -52.881 1.000 0.630 79 GLY A O 1
ATOM 1285 N N . LYS A 1 80 ? 13.014 -51.177 -51.168 1.000 0.680 80 LYS A N 1
ATOM 1286 C CA . LYS A 1 80 ? 12.690 -49.750 -51.044 1.000 0.680 80 LYS A CA 1
ATOM 1287 C C . LYS A 1 80 ? 13.878 -49.000 -50.452 1.000 0.680 80 LYS A C 1
ATOM 1288 O O . LYS A 1 80 ? 14.622 -49.539 -49.648 1.000 0.680 80 LYS A O 1
ATOM 1307 N N . SER A 1 81 ? 14.041 -47.736 -50.829 1.000 0.780 81 SER A N 1
ATOM 1308 C CA . SER A 1 81 ? 15.019 -46.873 -50.169 1.000 0.780 81 SER A CA 1
ATOM 1309 C C . SER A 1 81 ? 14.618 -46.586 -48.718 1.000 0.780 81 SER A C 1
ATOM 1310 O O . SER A 1 81 ? 13.428 -46.548 -48.381 1.000 0.780 81 SER A O 1
ATOM 1318 N N . PHE A 1 82 ? 15.608 -46.289 -47.876 1.000 0.820 82 PHE A N 1
ATOM 1319 C CA . PHE A 1 82 ? 15.386 -45.822 -46.508 1.000 0.820 82 PHE A CA 1
ATOM 1320 C C . PHE A 1 82 ? 14.446 -44.611 -46.438 1.000 0.820 82 PHE A C 1
ATOM 1321 O O . PHE A 1 82 ? 13.543 -44.583 -45.608 1.000 0.820 82 PHE A O 1
ATOM 1338 N N . GLU A 1 83 ? 14.569 -43.640 -47.349 1.000 0.830 83 GLU A N 1
ATOM 1339 C CA . GLU A 1 83 ? 13.736 -42.425 -47.370 1.000 0.830 83 GLU A CA 1
ATOM 1340 C C . GLU A 1 83 ? 12.246 -42.717 -47.586 1.000 0.830 83 GLU A C 1
ATOM 1341 O O . GLU A 1 83 ? 11.389 -42.134 -46.912 1.000 0.830 83 GLU A O 1
ATOM 1353 N N . ALA A 1 84 ? 11.932 -43.659 -48.479 1.000 0.820 84 ALA A N 1
ATOM 1354 C CA . ALA A 1 84 ? 10.560 -44.082 -48.738 1.000 0.820 84 ALA A CA 1
ATOM 1355 C C . ALA A 1 84 ? 9.919 -44.764 -47.513 1.000 0.820 84 ALA A C 1
ATOM 1356 O O . ALA A 1 84 ? 8.696 -44.754 -47.372 1.000 0.820 84 ALA A O 1
ATOM 1363 N N . PHE A 1 85 ? 10.732 -45.325 -46.613 1.000 0.840 85 PHE A N 1
ATOM 1364 C CA . PHE A 1 85 ? 10.297 -45.940 -45.357 1.000 0.840 85 PHE A CA 1
ATOM 1365 C C . PHE A 1 85 ? 10.310 -44.961 -44.160 1.000 0.840 85 PHE A C 1
ATOM 1366 O O . PHE A 1 85 ? 9.415 -44.990 -43.306 1.000 0.840 85 PHE A O 1
ATOM 1383 N N . ALA A 1 86 ? 11.277 -44.038 -44.108 1.000 0.870 86 ALA A N 1
ATOM 1384 C CA . ALA A 1 86 ? 11.465 -43.090 -43.011 1.000 0.870 86 ALA A CA 1
ATOM 1385 C C . ALA A 1 86 ? 10.386 -41.999 -42.979 1.000 0.870 86 ALA A C 1
ATOM 1386 O O . ALA A 1 86 ? 9.828 -41.730 -41.916 1.000 0.870 86 ALA A O 1
ATOM 1393 N N . ILE A 1 87 ? 10.029 -41.400 -44.121 1.000 0.900 87 ILE A N 1
ATOM 1394 C CA . ILE A 1 87 ? 9.028 -40.319 -44.190 1.000 0.900 87 ILE A CA 1
ATOM 1395 C C . ILE A 1 87 ? 7.656 -40.743 -43.624 1.000 0.900 87 ILE A C 1
ATOM 1396 O O . ILE A 1 87 ? 7.146 -40.017 -42.763 1.000 0.900 87 ILE A O 1
ATOM 1412 N N . PRO A 1 88 ? 7.047 -41.883 -44.030 1.000 0.880 88 PRO A N 1
ATOM 1413 C CA . PRO A 1 88 ? 5.785 -42.333 -43.446 1.000 0.880 88 PRO A CA 1
ATOM 1414 C C . PRO A 1 88 ? 5.894 -42.580 -41.937 1.000 0.880 88 PRO A C 1
ATOM 1415 O O . PRO A 1 88 ? 4.973 -42.231 -41.202 1.000 0.880 88 PRO A O 1
ATOM 1426 N N . THR A 1 89 ? 7.022 -43.123 -41.464 1.000 0.890 89 THR A N 1
ATOM 1427 C CA . THR A 1 89 ? 7.270 -43.392 -40.037 1.000 0.890 89 THR A CA 1
ATOM 1428 C C . THR A 1 89 ? 7.390 -42.093 -39.227 1.000 0.890 89 THR A C 1
ATOM 1429 O O . THR A 1 89 ? 6.759 -41.963 -38.176 1.000 0.890 89 THR A O 1
ATOM 1440 N N . ILE A 1 90 ? 8.118 -41.094 -39.747 1.000 0.920 90 ILE A N 1
ATOM 1441 C CA . ILE A 1 90 ? 8.260 -39.751 -39.154 1.000 0.920 90 ILE A CA 1
ATOM 1442 C C . ILE A 1 90 ? 6.905 -39.029 -39.127 1.000 0.920 90 ILE A C 1
ATOM 1443 O O . ILE A 1 90 ? 6.508 -38.479 -38.098 1.000 0.920 90 ILE A O 1
ATOM 1459 N N . ILE A 1 91 ? 6.158 -39.057 -40.235 1.000 0.900 91 ILE A N 1
ATOM 1460 C CA . ILE A 1 91 ? 4.814 -38.466 -40.313 1.000 0.900 91 ILE A CA 1
ATOM 1461 C C . ILE A 1 91 ? 3.851 -39.178 -39.359 1.000 0.900 91 ILE A C 1
ATOM 1462 O O . ILE A 1 91 ? 3.026 -38.519 -38.726 1.000 0.900 91 ILE A O 1
ATOM 1478 N N . GLY A 1 92 ? 3.956 -40.502 -39.239 1.000 0.880 92 GLY A N 1
ATOM 1479 C CA . GLY A 1 92 ? 3.168 -41.302 -38.308 1.000 0.880 92 GLY A CA 1
ATOM 1480 C C . GLY A 1 92 ? 3.320 -40.816 -36.867 1.000 0.880 92 GLY A C 1
ATOM 1481 O O . GLY A 1 92 ? 2.312 -40.565 -36.203 1.000 0.880 92 GLY A O 1
ATOM 1485 N N . GLU A 1 93 ? 4.553 -40.591 -36.402 1.000 0.880 93 GLU A N 1
ATOM 1486 C CA . GLU A 1 93 ? 4.808 -40.056 -35.053 1.000 0.880 93 GLU A CA 1
ATOM 1487 C C . GLU A 1 93 ? 4.346 -38.605 -34.884 1.000 0.880 93 GLU A C 1
ATOM 1488 O O . GLU A 1 93 ? 3.705 -38.260 -33.888 1.000 0.880 93 GLU A O 1
ATOM 1500 N N . ILE A 1 94 ? 4.571 -37.758 -35.887 1.000 0.880 94 ILE A N 1
ATOM 1501 C CA . ILE A 1 94 ? 4.078 -36.375 -35.871 1.000 0.880 94 ILE A CA 1
ATOM 1502 C C . ILE A 1 94 ? 2.545 -36.335 -35.743 1.000 0.880 94 ILE A C 1
ATOM 1503 O O . ILE A 1 94 ? 2.012 -35.636 -34.872 1.000 0.880 94 ILE A O 1
ATOM 1519 N N . LYS A 1 95 ? 1.822 -37.106 -36.570 1.000 0.820 95 LYS A N 1
ATOM 1520 C CA . LYS A 1 95 ? 0.354 -37.196 -36.514 1.000 0.820 95 LYS A CA 1
ATOM 1521 C C . LYS A 1 95 ? -0.119 -37.737 -35.166 1.000 0.820 95 LYS A C 1
ATOM 1522 O O . LYS A 1 95 ? -1.103 -37.232 -34.629 1.000 0.820 95 LYS A O 1
ATOM 1541 N N . ARG A 1 96 ? 0.595 -38.706 -34.585 1.000 0.820 96 ARG A N 1
ATOM 1542 C CA . ARG A 1 96 ? 0.291 -39.253 -33.256 1.000 0.820 96 ARG A CA 1
ATOM 1543 C C . ARG A 1 96 ? 0.446 -38.198 -32.157 1.000 0.820 96 ARG A C 1
ATOM 1544 O O . ARG A 1 96 ? -0.449 -38.073 -31.326 1.000 0.820 96 ARG A O 1
ATOM 1565 N N . PHE A 1 97 ? 1.502 -37.382 -32.187 1.000 0.810 97 PHE A N 1
ATOM 1566 C CA . PHE A 1 97 ? 1.693 -36.282 -31.232 1.000 0.810 97 PHE A CA 1
ATOM 1567 C C . PHE A 1 97 ? 0.602 -35.213 -31.343 1.000 0.810 97 PHE A C 1
ATOM 1568 O O . PHE A 1 97 ? 0.003 -34.852 -30.328 1.000 0.810 97 PHE A O 1
ATOM 1585 N N . LEU A 1 98 ? 0.293 -34.753 -32.563 1.000 0.760 98 LEU A N 1
ATOM 1586 C CA . LEU A 1 98 ? -0.789 -33.788 -32.801 1.000 0.760 98 LEU A CA 1
ATOM 1587 C C . LEU A 1 98 ? -2.162 -34.328 -32.376 1.000 0.760 98 LEU A C 1
ATOM 1588 O O . LEU A 1 98 ? -3.017 -33.551 -31.974 1.000 0.760 98 LEU A O 1
ATOM 1604 N N . ARG A 1 99 ? -2.389 -35.645 -32.432 1.000 0.720 99 ARG A N 1
ATOM 1605 C CA . ARG A 1 99 ? -3.651 -36.261 -31.999 1.000 0.720 99 ARG A CA 1
ATOM 1606 C C . ARG A 1 99 ? -3.724 -36.460 -30.485 1.000 0.720 99 ARG A C 1
ATOM 1607 O O . ARG A 1 99 ? -4.774 -36.257 -29.878 1.000 0.720 99 ARG A O 1
ATOM 1628 N N . ASP A 1 100 ? -2.627 -36.885 -29.870 1.000 0.710 100 ASP A N 1
ATOM 1629 C CA . ASP A 1 100 ? -2.657 -37.396 -28.499 1.000 0.710 100 ASP A CA 1
ATOM 1630 C C . ASP A 1 100 ? -2.262 -36.338 -27.458 1.000 0.710 100 ASP A C 1
ATOM 1631 O O . ASP A 1 100 ? -2.704 -36.428 -26.316 1.000 0.710 100 ASP A O 1
ATOM 1640 N N . LYS A 1 101 ? -1.463 -35.324 -27.820 1.000 0.700 101 LYS A N 1
ATOM 1641 C CA . LYS A 1 101 ? -0.794 -34.436 -26.847 1.000 0.700 101 LYS A CA 1
ATOM 1642 C C . LYS A 1 101 ? -1.278 -32.982 -26.832 1.000 0.700 101 LYS A C 1
ATOM 1643 O O . LYS A 1 101 ? -0.936 -32.260 -25.896 1.000 0.700 101 LYS A O 1
ATOM 1662 N N . THR A 1 102 ? -2.058 -32.528 -27.815 1.000 0.640 102 THR A N 1
ATOM 1663 C CA . THR A 1 102 ? -2.513 -31.121 -27.897 1.000 0.640 102 THR A CA 1
ATOM 1664 C C . THR A 1 102 ? -3.819 -30.828 -27.154 1.000 0.640 102 THR A C 1
ATOM 1665 O O . THR A 1 102 ? -4.101 -29.663 -26.888 1.000 0.640 102 THR A O 1
ATOM 1676 N N . TRP A 1 103 ? -4.596 -31.848 -26.778 1.000 0.650 103 TRP A N 1
ATOM 1677 C CA . TRP A 1 103 ? -5.899 -31.702 -26.112 1.000 0.650 103 TRP A CA 1
ATOM 1678 C C . TRP A 1 103 ? -5.749 -31.397 -24.615 1.000 0.650 103 TRP A C 1
ATOM 1679 O O . TRP A 1 103 ? -4.929 -32.022 -23.941 1.000 0.650 103 TRP A O 1
ATOM 1700 N N . SER A 1 104 ? -6.518 -30.439 -24.085 1.000 0.700 104 SER A N 1
ATOM 1701 C CA . SER A 1 104 ? -6.527 -30.082 -22.648 1.000 0.700 104 SER A CA 1
ATOM 1702 C C . SER A 1 104 ? -7.349 -31.049 -21.794 1.000 0.700 104 SER A C 1
ATOM 1703 O O . SER A 1 104 ? -7.099 -31.154 -20.598 1.000 0.700 104 SER A O 1
ATOM 1711 N N . VAL A 1 105 ? -8.288 -31.760 -22.417 1.000 0.740 105 VAL A N 1
ATOM 1712 C CA . VAL A 1 105 ? -9.192 -32.742 -21.805 1.000 0.740 105 VAL A CA 1
ATOM 1713 C C . VAL A 1 105 ? -8.956 -34.097 -22.481 1.000 0.740 105 VAL A C 1
ATOM 1714 O O . VAL A 1 105 ? -8.597 -34.144 -23.662 1.000 0.740 105 VAL A O 1
ATOM 1727 N N . HIS A 1 106 ? -9.121 -35.209 -21.762 1.000 0.720 106 HIS A N 1
ATOM 1728 C CA . HIS A 1 106 ? -8.963 -36.539 -22.355 1.000 0.720 106 HIS A CA 1
ATOM 1729 C C . HIS A 1 106 ? -10.207 -36.923 -23.177 1.000 0.720 106 HIS A C 1
ATOM 1730 O O . HIS A 1 106 ? -11.324 -36.930 -22.659 1.000 0.720 106 HIS A O 1
ATOM 1744 N N . VAL A 1 107 ? -9.987 -37.266 -24.452 1.000 0.740 107 VAL A N 1
ATOM 1745 C CA . VAL A 1 107 ? -11.019 -37.639 -25.436 1.000 0.740 107 VAL A CA 1
ATOM 1746 C C . VAL A 1 107 ? -10.701 -39.028 -26.011 1.000 0.740 107 VAL A C 1
ATOM 1747 O O . VAL A 1 107 ? -9.526 -39.288 -26.313 1.000 0.740 107 VAL A O 1
ATOM 1760 N N . PRO A 1 108 ? -11.703 -39.911 -26.202 1.000 0.700 108 PRO A N 1
ATOM 1761 C CA . PRO A 1 108 ? -11.511 -41.242 -26.773 1.000 0.700 108 PRO A CA 1
ATOM 1762 C C . PRO A 1 108 ? -10.882 -41.227 -28.169 1.000 0.700 108 PRO A C 1
ATOM 1763 O O . PRO A 1 108 ? -11.047 -40.289 -28.950 1.000 0.700 108 PRO A O 1
ATOM 1774 N N . ARG A 1 109 ? -10.196 -42.318 -28.523 1.000 0.690 109 ARG A N 1
ATOM 1775 C CA . ARG A 1 109 ? -9.497 -42.435 -29.812 1.000 0.690 109 ARG A CA 1
ATOM 1776 C C . ARG A 1 109 ? -10.438 -42.377 -31.017 1.000 0.690 109 ARG A C 1
ATOM 1777 O O . ARG A 1 109 ? -10.096 -41.731 -32.000 1.000 0.690 109 ARG A O 1
ATOM 1798 N N . ARG A 1 110 ? -11.615 -42.998 -30.908 1.000 0.720 110 ARG A N 1
ATOM 1799 C CA . ARG A 1 110 ? -12.633 -43.040 -31.965 1.000 0.720 110 ARG A CA 1
ATOM 1800 C C . ARG A 1 110 ? -13.022 -41.640 -32.438 1.000 0.720 110 ARG A C 1
ATOM 1801 O O . ARG A 1 110 ? -12.944 -41.345 -33.620 1.000 0.720 110 ARG A O 1
ATOM 1822 N N . ILE A 1 111 ? -13.324 -40.750 -31.499 1.000 0.720 111 ILE A N 1
ATOM 1823 C CA . ILE A 1 111 ? -13.770 -39.381 -31.787 1.000 0.720 111 ILE A CA 1
ATOM 1824 C C . ILE A 1 111 ? -12.644 -38.556 -32.426 1.000 0.720 111 ILE A C 1
ATOM 1825 O O . ILE A 1 111 ? -12.855 -37.843 -33.406 1.000 0.720 111 ILE A O 1
ATOM 1841 N N . LYS A 1 112 ? -11.405 -38.716 -31.942 1.000 0.730 112 LYS A N 1
ATOM 1842 C CA . LYS A 1 112 ? -10.225 -38.059 -32.531 1.000 0.730 112 LYS A CA 1
ATOM 1843 C C . LYS A 1 112 ? -9.960 -38.484 -33.983 1.000 0.730 112 LYS A C 1
ATOM 1844 O O . LYS A 1 112 ? -9.386 -37.697 -34.734 1.000 0.730 112 LYS A O 1
ATOM 1863 N N . GLU A 1 113 ? -10.317 -39.716 -34.356 1.000 0.740 113 GLU A N 1
ATOM 1864 C CA . GLU A 1 113 ? -10.190 -40.248 -35.723 1.000 0.740 113 GLU A CA 1
ATOM 1865 C C . GLU A 1 113 ? -11.396 -39.877 -36.605 1.000 0.740 113 GLU A C 1
ATOM 1866 O O . GLU A 1 113 ? -11.205 -39.593 -37.788 1.000 0.740 113 GLU A O 1
ATOM 1878 N N . LEU A 1 114 ? -12.605 -39.800 -36.037 1.000 0.750 114 LEU A N 1
ATOM 1879 C CA . LEU A 1 114 ? -13.828 -39.421 -36.753 1.000 0.750 114 LEU A CA 1
ATOM 1880 C C . LEU A 1 114 ? -13.881 -37.919 -37.096 1.000 0.750 114 LEU A C 1
ATOM 1881 O O . LEU A 1 114 ? -14.297 -37.560 -38.192 1.000 0.750 114 LEU A O 1
ATOM 1897 N N . GLY A 1 115 ? -13.393 -37.026 -36.225 1.000 0.750 115 GLY A N 1
ATOM 1898 C CA . GLY A 1 115 ? -13.472 -35.568 -36.428 1.000 0.750 115 GLY A CA 1
ATOM 1899 C C . GLY A 1 115 ? -12.874 -35.048 -37.750 1.000 0.750 115 GLY A C 1
ATOM 1900 O O . GLY A 1 115 ? -13.540 -34.300 -38.466 1.000 0.750 115 GLY A O 1
ATOM 1904 N N . PRO A 1 116 ? -11.646 -35.447 -38.137 1.000 0.730 116 PRO A N 1
ATOM 1905 C CA . PRO A 1 116 ? -11.074 -35.079 -39.434 1.000 0.730 116 PRO A CA 1
ATOM 1906 C C . PRO A 1 116 ? -11.879 -35.614 -40.623 1.000 0.730 116 PRO A C 1
ATOM 1907 O O . PRO A 1 116 ? -11.937 -34.950 -41.657 1.000 0.730 116 PRO A O 1
ATOM 1918 N N . ARG A 1 117 ? -12.506 -36.789 -40.473 1.000 0.770 117 ARG A N 1
ATOM 1919 C CA . ARG A 1 117 ? -13.362 -37.385 -41.506 1.000 0.770 117 ARG A CA 1
ATOM 1920 C C . ARG A 1 117 ? -14.669 -36.621 -41.657 1.000 0.770 117 ARG A C 1
ATOM 1921 O O . ARG A 1 117 ? -15.030 -36.348 -42.790 1.000 0.770 117 ARG A O 1
ATOM 1942 N N . ILE A 1 118 ? -15.306 -36.205 -40.557 1.000 0.800 118 ILE A N 1
ATOM 1943 C CA . ILE A 1 118 ? -16.483 -35.318 -40.596 1.000 0.800 118 ILE A CA 1
ATOM 1944 C C . ILE A 1 118 ? -16.136 -34.038 -41.355 1.000 0.800 118 ILE A C 1
ATOM 1945 O O . ILE A 1 118 ? -16.902 -33.599 -42.200 1.000 0.800 118 ILE A O 1
ATOM 1961 N N . LYS A 1 119 ? -14.942 -33.476 -41.141 1.000 0.770 119 LYS A N 1
ATOM 1962 C CA . LYS A 1 119 ? -14.518 -32.272 -41.863 1.000 0.770 119 LYS A CA 1
ATOM 1963 C C . LYS A 1 119 ? -14.296 -32.516 -43.359 1.000 0.770 119 LYS A C 1
ATOM 1964 O O . LYS A 1 119 ? -14.748 -31.718 -44.167 1.000 0.770 119 LYS A O 1
ATOM 1983 N N . MET A 1 120 ? -13.642 -33.624 -43.716 1.000 0.780 120 MET A N 1
ATOM 1984 C CA . MET A 1 120 ? -13.486 -34.014 -45.121 1.000 0.780 120 MET A CA 1
ATOM 1985 C C . MET A 1 120 ? -14.834 -34.294 -45.797 1.000 0.780 120 MET A C 1
ATOM 1986 O O . MET A 1 120 ? -15.029 -33.862 -46.926 1.000 0.780 120 MET A O 1
ATOM 2000 N N . ALA A 1 121 ? -15.758 -34.967 -45.107 1.000 0.810 121 ALA A N 1
ATOM 2001 C CA . ALA A 1 121 ? -17.104 -35.242 -45.601 1.000 0.810 121 ALA A CA 1
ATOM 2002 C C . ALA A 1 121 ? -17.894 -33.950 -45.822 1.000 0.810 121 ALA A C 1
ATOM 2003 O O . ALA A 1 121 ? -18.474 -33.773 -46.885 1.000 0.810 121 ALA A O 1
ATOM 2010 N N . VAL A 1 122 ? -17.852 -33.012 -44.868 1.000 0.820 122 VAL A N 1
ATOM 2011 C CA . VAL A 1 122 ? -18.482 -31.692 -45.020 1.000 0.820 122 VAL A CA 1
ATOM 2012 C C . VAL A 1 122 ? -17.900 -30.944 -46.218 1.000 0.820 122 VAL A C 1
ATOM 2013 O O . VAL A 1 122 ? -18.672 -30.460 -47.042 1.000 0.820 122 VAL A O 1
ATOM 2026 N N . ASP A 1 123 ? -16.571 -30.877 -46.357 1.000 0.790 123 ASP A N 1
ATOM 2027 C CA . ASP A 1 123 ? -15.925 -30.192 -47.487 1.000 0.790 123 ASP A CA 1
ATOM 2028 C C . ASP A 1 123 ? -16.333 -30.831 -48.839 1.000 0.790 123 ASP A C 1
ATOM 2029 O O . ASP A 1 123 ? -16.677 -30.116 -49.784 1.000 0.790 123 ASP A O 1
ATOM 2038 N N . GLN A 1 124 ? -16.364 -32.166 -48.933 1.000 0.830 124 GLN A N 1
ATOM 2039 C CA . GLN A 1 124 ? -16.706 -32.895 -50.162 1.000 0.830 124 GLN A CA 1
ATOM 2040 C C . GLN A 1 124 ? -18.197 -32.774 -50.526 1.000 0.830 124 GLN A C 1
ATOM 2041 O O . GLN A 1 124 ? -18.520 -32.388 -51.649 1.000 0.830 124 GLN A O 1
ATOM 2055 N N . LEU A 1 125 ? -19.102 -32.975 -49.565 1.000 0.830 125 LEU A N 1
ATOM 2056 C CA . LEU A 1 125 ? -20.549 -32.840 -49.772 1.000 0.830 125 LEU A CA 1
ATOM 2057 C C . LEU A 1 125 ? -20.963 -31.399 -50.091 1.000 0.830 125 LEU A C 1
ATOM 2058 O O . LEU A 1 125 ? -21.845 -31.190 -50.921 1.000 0.830 125 LEU A O 1
ATOM 2074 N N . THR A 1 126 ? -20.305 -30.398 -49.493 1.000 0.840 126 THR A N 1
ATOM 2075 C CA . THR A 1 126 ? -20.546 -28.981 -49.837 1.000 0.840 126 THR A CA 1
ATOM 2076 C C . THR A 1 126 ? -20.174 -28.706 -51.290 1.000 0.840 126 THR A C 1
ATOM 2077 O O . THR A 1 126 ? -20.814 -27.899 -51.963 1.000 0.840 126 THR A O 1
ATOM 2088 N N . THR A 1 127 ? -19.153 -29.402 -51.787 1.000 0.830 127 THR A N 1
ATOM 2089 C CA . THR A 1 127 ? -18.710 -29.267 -53.172 1.000 0.830 127 THR A CA 1
ATOM 2090 C C . THR A 1 127 ? -19.690 -29.931 -54.147 1.000 0.830 127 THR A C 1
ATOM 2091 O O . THR A 1 127 ? -20.032 -29.318 -55.154 1.000 0.830 127 THR A O 1
ATOM 2102 N N . GLU A 1 128 ? -20.186 -31.139 -53.860 1.000 0.820 128 GLU A N 1
ATOM 2103 C CA . GLU A 1 128 ? -21.110 -31.870 -54.751 1.000 0.820 128 GLU A CA 1
ATOM 2104 C C . GLU A 1 128 ? -22.533 -31.300 -54.763 1.000 0.820 128 GLU A C 1
ATOM 2105 O O . GLU A 1 128 ? -23.181 -31.269 -55.808 1.000 0.820 128 GLU A O 1
ATOM 2117 N N . THR A 1 129 ? -23.017 -30.818 -53.618 1.000 0.830 129 THR A N 1
ATOM 2118 C CA . THR A 1 129 ? -24.405 -30.345 -53.473 1.000 0.830 129 THR A CA 1
ATOM 2119 C C . THR A 1 129 ? -24.555 -28.820 -53.517 1.000 0.830 129 THR A C 1
ATOM 2120 O O . THR A 1 129 ? -25.682 -28.329 -53.506 1.000 0.830 129 THR A O 1
ATOM 2131 N N . GLN A 1 130 ? -23.451 -28.055 -53.549 1.000 0.820 130 GLN A N 1
ATOM 2132 C CA . GLN A 1 130 ? -23.405 -26.579 -53.453 1.000 0.820 130 GLN A CA 1
ATOM 2133 C C . GLN A 1 130 ? -24.142 -25.959 -52.245 1.000 0.820 130 GLN A C 1
ATOM 2134 O O . GLN A 1 130 ? -24.436 -24.762 -52.226 1.000 0.820 130 GLN A O 1
ATOM 2148 N N . ARG A 1 131 ? -24.409 -26.741 -51.195 1.000 0.810 131 ARG A N 1
ATOM 2149 C CA . ARG A 1 131 ? -24.981 -26.267 -49.927 1.000 0.810 131 ARG A CA 1
ATOM 2150 C C . ARG A 1 131 ? -24.302 -26.938 -48.742 1.000 0.810 131 ARG A C 1
ATOM 2151 O O . ARG A 1 131 ? -23.652 -27.963 -48.899 1.000 0.810 131 ARG A O 1
ATOM 2172 N N . SER A 1 132 ? -24.474 -26.392 -47.538 1.000 0.830 132 SER A N 1
ATOM 2173 C CA . SER A 1 132 ? -24.029 -27.092 -46.332 1.000 0.830 132 SER A CA 1
ATOM 2174 C C . SER A 1 132 ? -24.823 -28.397 -46.173 1.000 0.830 132 SER A C 1
ATOM 2175 O O . SER A 1 132 ? -26.060 -28.354 -46.179 1.000 0.830 132 SER A O 1
ATOM 2183 N N . PRO A 1 133 ? -24.145 -29.546 -46.056 1.000 0.820 133 PRO A N 1
ATOM 2184 C CA . PRO A 1 133 ? -24.813 -30.823 -45.852 1.000 0.820 133 PRO A CA 1
ATOM 2185 C C . PRO A 1 133 ? -25.483 -30.873 -44.473 1.000 0.820 133 PRO A C 1
ATOM 2186 O O . PRO A 1 133 ? -25.028 -30.220 -43.528 1.000 0.820 133 PRO A O 1
ATOM 2197 N N . LYS A 1 134 ? -26.558 -31.650 -44.344 1.000 0.810 134 LYS A N 1
ATOM 2198 C CA . LYS A 1 134 ? -27.192 -31.983 -43.057 1.000 0.810 134 LYS A CA 1
ATOM 2199 C C . LYS A 1 134 ? -26.412 -33.088 -42.334 1.000 0.810 134 LYS A C 1
ATOM 2200 O O . LYS A 1 134 ? -25.562 -33.747 -42.923 1.000 0.810 134 LYS A O 1
ATOM 2219 N N . VAL A 1 135 ? -26.721 -33.317 -41.056 1.000 0.820 135 VAL A N 1
ATOM 2220 C CA . VAL A 1 135 ? -26.105 -34.398 -40.260 1.000 0.820 135 VAL A CA 1
ATOM 2221 C C . VAL A 1 135 ? -26.380 -35.780 -40.878 1.000 0.820 135 VAL A C 1
ATOM 2222 O O . VAL A 1 135 ? -25.448 -36.576 -40.958 1.000 0.820 135 VAL A O 1
ATOM 2235 N N . GLU A 1 136 ? -27.598 -36.013 -41.392 1.000 0.790 136 GLU A N 1
ATOM 2236 C CA . GLU A 1 136 ? -28.031 -37.244 -42.089 1.000 0.790 136 GLU A CA 1
ATOM 2237 C C . GLU A 1 136 ? -27.132 -37.562 -43.294 1.000 0.790 136 GLU A C 1
ATOM 2238 O O . GLU A 1 136 ? -26.602 -38.658 -43.421 1.000 0.790 136 GLU A O 1
ATOM 2250 N N . GLU A 1 137 ? -26.862 -36.558 -44.132 1.000 0.840 137 GLU A N 1
ATOM 2251 C CA . GLU A 1 137 ? -26.057 -36.713 -45.350 1.000 0.840 137 GLU A CA 1
ATOM 2252 C C . GLU A 1 137 ? -24.582 -37.010 -45.029 1.000 0.840 137 GLU A C 1
ATOM 2253 O O . GLU A 1 137 ? -23.912 -37.751 -45.745 1.000 0.840 137 GLU A O 1
ATOM 2265 N N . ILE A 1 138 ? -24.056 -36.449 -43.933 1.000 0.850 138 ILE A N 1
ATOM 2266 C CA . ILE A 1 138 ? -22.687 -36.723 -43.465 1.000 0.850 138 ILE A CA 1
ATOM 2267 C C . ILE A 1 138 ? -22.591 -38.139 -42.886 1.000 0.850 138 ILE A C 1
ATOM 2268 O O . ILE A 1 138 ? -21.590 -38.828 -43.106 1.000 0.850 138 ILE A O 1
ATOM 2284 N N . ALA A 1 139 ? -23.609 -38.547 -42.128 1.000 0.870 139 ALA A N 1
ATOM 2285 C CA . ALA A 1 139 ? -23.734 -39.881 -41.560 1.000 0.870 139 ALA A CA 1
ATOM 2286 C C . ALA A 1 139 ? -23.796 -40.946 -42.675 1.000 0.870 139 ALA A C 1
ATOM 2287 O O . ALA A 1 139 ? -22.975 -41.868 -42.660 1.000 0.870 139 ALA A O 1
ATOM 2294 N N . GLU A 1 140 ? -24.647 -40.747 -43.695 1.000 0.820 140 GLU A N 1
ATOM 2295 C CA . GLU A 1 140 ? -24.750 -41.599 -44.896 1.000 0.820 140 GLU A CA 1
ATOM 2296 C C . GLU A 1 140 ? -23.420 -41.679 -45.656 1.000 0.820 140 GLU A C 1
ATOM 2297 O O . GLU A 1 140 ? -22.967 -42.760 -46.024 1.000 0.820 140 GLU A O 1
ATOM 2309 N N . PHE A 1 141 ? -22.736 -40.546 -45.836 1.000 0.820 141 PHE A N 1
ATOM 2310 C CA . PHE A 1 141 ? -21.467 -40.503 -46.563 1.000 0.820 141 PHE A CA 1
ATOM 2311 C C . PHE A 1 141 ? -20.318 -41.243 -45.850 1.000 0.820 141 PHE A C 1
ATOM 2312 O O . PHE A 1 141 ? -19.376 -41.713 -46.493 1.000 0.820 141 PHE A O 1
ATOM 2329 N N . LEU A 1 142 ? -20.339 -41.321 -44.518 1.000 0.830 142 LEU A N 1
ATOM 2330 C CA . LEU A 1 142 ? -19.253 -41.915 -43.732 1.000 0.830 142 LEU A CA 1
ATOM 2331 C C . LEU A 1 142 ? -19.521 -43.357 -43.272 1.000 0.830 142 LEU A C 1
ATOM 2332 O O . LEU A 1 142 ? -18.570 -43.963 -42.756 1.000 0.830 142 LEU A O 1
ATOM 2348 N N . ASP A 1 143 ? -20.747 -43.858 -43.461 1.000 0.820 143 ASP A N 1
ATOM 2349 C CA . ASP A 1 143 ? -21.294 -45.122 -42.937 1.000 0.820 143 ASP A CA 1
ATOM 2350 C C . ASP A 1 143 ? -21.237 -45.183 -41.404 1.000 0.820 143 ASP A C 1
ATOM 2351 O O . ASP A 1 143 ? -20.582 -46.021 -40.776 1.000 0.820 143 ASP A O 1
ATOM 2360 N N . VAL A 1 144 ? -21.835 -44.164 -40.791 1.000 0.840 144 VAL A N 1
ATOM 2361 C CA . VAL A 1 144 ? -21.831 -43.935 -39.343 1.000 0.840 144 VAL A CA 1
ATOM 2362 C C . VAL A 1 144 ? -23.209 -43.420 -38.930 1.000 0.840 144 VAL A C 1
ATOM 2363 O O . VAL A 1 144 ? -23.936 -42.895 -39.762 1.000 0.840 144 VAL A O 1
ATOM 2376 N N . SER A 1 145 ? -23.588 -43.531 -37.656 1.000 0.810 145 SER A N 1
ATOM 2377 C CA . SER A 1 145 ? -24.858 -42.977 -37.174 1.000 0.810 145 SER A CA 1
ATOM 2378 C C . SER A 1 145 ? -24.817 -41.453 -37.008 1.000 0.810 145 SER A C 1
ATOM 2379 O O . SER A 1 145 ? -23.771 -40.859 -36.728 1.000 0.810 145 SER A O 1
ATOM 2387 N N . GLU A 1 146 ? -25.985 -40.818 -37.098 1.000 0.790 146 GLU A N 1
ATOM 2388 C CA . GLU A 1 146 ? -26.150 -39.382 -36.839 1.000 0.790 146 GLU A CA 1
ATOM 2389 C C . GLU A 1 146 ? -25.729 -38.976 -35.414 1.000 0.790 146 GLU A C 1
ATOM 2390 O O . GLU A 1 146 ? -25.067 -37.948 -35.243 1.000 0.790 146 GLU A O 1
ATOM 2402 N N . GLU A 1 147 ? -26.035 -39.803 -34.397 1.000 0.770 147 GLU A N 1
ATOM 2403 C CA . GLU A 1 147 ? -25.625 -39.572 -32.997 1.000 0.770 147 GLU A CA 1
ATOM 2404 C C . GLU A 1 147 ? -24.105 -39.416 -32.861 1.000 0.770 147 GLU A C 1
ATOM 2405 O O . GLU A 1 147 ? -23.622 -38.554 -32.127 1.000 0.770 147 GLU A O 1
ATOM 2417 N N . GLU A 1 148 ? -23.326 -40.208 -33.598 1.000 0.790 148 GLU A N 1
ATOM 2418 C CA . GLU A 1 148 ? -21.864 -40.171 -33.520 1.000 0.790 148 GLU A CA 1
ATOM 2419 C C . GLU A 1 148 ? -21.264 -38.945 -34.219 1.000 0.790 148 GLU A C 1
ATOM 2420 O O . GLU A 1 148 ? -20.233 -38.416 -33.771 1.000 0.790 148 GLU A O 1
ATOM 2432 N N . VAL A 1 149 ? -21.905 -38.464 -35.291 1.000 0.790 149 VAL A N 1
ATOM 2433 C CA . VAL A 1 149 ? -21.546 -37.199 -35.952 1.000 0.790 149 VAL A CA 1
ATOM 2434 C C . VAL A 1 149 ? -21.825 -36.023 -35.011 1.000 0.790 149 VAL A C 1
ATOM 2435 O O . VAL A 1 149 ? -20.929 -35.195 -34.801 1.000 0.790 149 VAL A O 1
ATOM 2448 N N . LEU A 1 150 ? -23.012 -35.984 -34.389 1.000 0.760 150 LEU A N 1
ATOM 2449 C CA . LEU A 1 150 ? -23.396 -34.970 -33.396 1.000 0.760 150 LEU A CA 1
ATOM 2450 C C . LEU A 1 150 ? -22.444 -34.962 -32.186 1.000 0.760 150 LEU A C 1
ATOM 2451 O O . LEU A 1 150 ? -21.882 -33.907 -31.872 1.000 0.760 150 LEU A O 1
ATOM 2467 N N . GLU A 1 151 ? -22.166 -36.125 -31.579 1.000 0.730 151 GLU A N 1
ATOM 2468 C CA . GLU A 1 151 ? -21.256 -36.259 -30.422 1.000 0.730 151 GLU A CA 1
ATOM 2469 C C . GLU A 1 151 ? -19.842 -35.748 -30.773 1.000 0.730 151 GLU A C 1
ATOM 2470 O O . GLU A 1 151 ? -19.187 -35.043 -29.996 1.000 0.730 151 GLU A O 1
ATOM 2482 N N . THR A 1 152 ? -19.369 -36.019 -31.993 1.000 0.760 152 THR A N 1
ATOM 2483 C CA . THR A 1 152 ? -18.042 -35.577 -32.443 1.000 0.760 152 THR A CA 1
ATOM 2484 C C . THR A 1 152 ? -17.979 -34.073 -32.723 1.000 0.760 152 THR A C 1
ATOM 2485 O O . THR A 1 152 ? -16.956 -33.439 -32.435 1.000 0.760 152 THR A O 1
ATOM 2496 N N . MET A 1 153 ? -19.042 -33.474 -33.265 1.000 0.720 153 MET A N 1
ATOM 2497 C CA . MET A 1 153 ? -19.092 -32.031 -33.522 1.000 0.720 153 MET A CA 1
ATOM 2498 C C . MET A 1 153 ? -19.110 -31.213 -32.230 1.000 0.720 153 MET A C 1
ATOM 2499 O O . MET A 1 153 ? -18.407 -30.198 -32.151 1.000 0.720 153 MET A O 1
ATOM 2513 N N . GLU A 1 154 ? -19.852 -31.653 -31.212 1.000 0.670 154 GLU A N 1
ATOM 2514 C CA . GLU A 1 154 ? -19.856 -30.994 -29.901 1.000 0.670 154 GLU A CA 1
ATOM 2515 C C . GLU A 1 154 ? -18.475 -31.035 -29.248 1.000 0.670 154 GLU A C 1
ATOM 2516 O O . GLU A 1 154 ? -17.911 -29.991 -28.903 1.000 0.670 154 GLU A O 1
ATOM 2528 N N . MET A 1 155 ? -17.866 -32.218 -29.163 1.000 0.670 155 MET A N 1
ATOM 2529 C CA . MET A 1 155 ? -16.535 -32.365 -28.569 1.000 0.670 155 MET A CA 1
ATOM 2530 C C . MET A 1 155 ? -15.447 -31.646 -29.379 1.000 0.670 155 MET A C 1
ATOM 2531 O O . MET A 1 155 ? -14.459 -31.171 -28.810 1.000 0.670 155 MET A O 1
ATOM 2545 N N . GLY A 1 156 ? -15.627 -31.519 -30.697 1.000 0.610 156 GLY A N 1
ATOM 2546 C CA . GLY A 1 156 ? -14.725 -30.789 -31.586 1.000 0.610 156 GLY A CA 1
ATOM 2547 C C . GLY A 1 156 ? -14.625 -29.295 -31.262 1.000 0.610 156 GLY A C 1
ATOM 2548 O O . GLY A 1 156 ? -13.543 -28.714 -31.394 1.000 0.610 156 GLY A O 1
ATOM 2552 N N . LYS A 1 157 ? -15.705 -28.677 -30.761 1.000 0.570 157 LYS A N 1
ATOM 2553 C CA . LYS A 1 157 ? -15.681 -27.283 -30.271 1.000 0.570 157 LYS A CA 1
ATOM 2554 C C . LYS A 1 157 ? -14.803 -27.121 -29.027 1.000 0.570 157 LYS A C 1
ATOM 2555 O O . LYS A 1 157 ? -14.272 -26.038 -28.789 1.000 0.570 157 LYS A O 1
ATOM 2574 N N . SER A 1 158 ? -14.583 -28.197 -28.280 1.000 0.570 158 SER A N 1
ATOM 2575 C CA . SER A 1 158 ? -13.804 -28.216 -27.037 1.000 0.570 158 SER A CA 1
ATOM 2576 C C . SER A 1 158 ? -12.331 -28.584 -27.247 1.000 0.570 158 SER A C 1
ATOM 2577 O O . SER A 1 158 ? -11.678 -29.141 -26.365 1.000 0.570 158 SER A O 1
ATOM 2585 N N . TYR A 1 159 ? -11.767 -28.240 -28.409 1.000 0.540 159 TYR A N 1
ATOM 2586 C CA . TYR A 1 159 ? -10.364 -28.508 -28.741 1.000 0.540 159 TYR A CA 1
ATOM 2587 C C . TYR A 1 159 ? -9.372 -27.837 -27.766 1.000 0.540 159 TYR A C 1
ATOM 2588 O O . TYR A 1 159 ? -8.319 -28.399 -27.449 1.000 0.540 159 TYR A O 1
ATOM 2606 N N . GLN A 1 160 ? -9.696 -26.627 -27.287 1.000 0.640 160 GLN A N 1
ATOM 2607 C CA . GLN A 1 160 ? -8.881 -25.857 -26.341 1.000 0.640 160 GLN A CA 1
ATOM 2608 C C . GLN A 1 160 ? -9.739 -25.250 -25.230 1.000 0.640 160 GLN A C 1
ATOM 2609 O O . GLN A 1 160 ? -10.648 -24.467 -25.501 1.000 0.640 160 GLN A O 1
ATOM 2623 N N . ALA A 1 161 ? -9.402 -25.579 -23.979 1.000 0.710 161 ALA A N 1
ATOM 2624 C CA . ALA A 1 161 ? -9.947 -24.891 -22.820 1.000 0.710 161 ALA A CA 1
ATOM 2625 C C . ALA A 1 161 ? -9.538 -23.407 -22.827 1.000 0.710 161 ALA A C 1
ATOM 2626 O O . ALA A 1 161 ? -8.391 -23.066 -23.132 1.000 0.710 161 ALA A O 1
ATOM 2633 N N . LEU A 1 162 ? -10.479 -22.534 -22.478 1.000 0.740 162 LEU A N 1
ATOM 2634 C CA . LEU A 1 162 ? -10.231 -21.113 -22.251 1.000 0.740 162 LEU A CA 1
ATOM 2635 C C . LEU A 1 162 ? -9.413 -20.919 -20.967 1.000 0.740 162 LEU A C 1
ATOM 2636 O O . LEU A 1 162 ? -9.344 -21.799 -20.111 1.000 0.740 162 LEU A O 1
ATOM 2652 N N . SER A 1 163 ? -8.785 -19.758 -20.820 1.000 0.750 163 SER A N 1
ATOM 2653 C CA . SER A 1 163 ? -8.109 -19.401 -19.572 1.000 0.750 163 SER A CA 1
ATOM 2654 C C . SER A 1 163 ? -9.124 -18.843 -18.584 1.000 0.750 163 SER A C 1
ATOM 2655 O O . SER A 1 163 ? -9.836 -17.899 -18.916 1.000 0.750 163 SER A O 1
ATOM 2663 N N . VAL A 1 164 ? -9.165 -19.368 -17.359 1.000 0.760 164 VAL A N 1
ATOM 2664 C CA . VAL A 1 164 ? -10.011 -18.773 -16.308 1.000 0.760 164 VAL A CA 1
ATOM 2665 C C . VAL A 1 164 ? -9.487 -17.387 -15.897 1.000 0.760 164 VAL A C 1
ATOM 2666 O O . VAL A 1 164 ? -10.248 -16.531 -15.465 1.000 0.760 164 VAL A O 1
ATOM 2679 N N . ASP A 1 165 ? -8.192 -17.134 -16.108 1.000 0.740 165 ASP A N 1
ATOM 2680 C CA . ASP A 1 165 ? -7.535 -15.845 -15.884 1.000 0.740 165 ASP A CA 1
ATOM 2681 C C . ASP A 1 165 ? -7.791 -14.826 -17.012 1.000 0.740 165 ASP A C 1
ATOM 2682 O O . ASP A 1 165 ? -7.186 -13.745 -16.998 1.000 0.740 165 ASP A O 1
ATOM 2691 N N . HIS A 1 166 ? -8.599 -15.167 -18.023 1.000 0.690 166 HIS A N 1
ATOM 2692 C CA . HIS A 1 166 ? -8.976 -14.242 -19.087 1.000 0.690 166 HIS A CA 1
ATOM 2693 C C . HIS A 1 166 ? -9.852 -13.126 -18.510 1.000 0.690 166 HIS A C 1
ATOM 2694 O O . HIS A 1 166 ? -10.920 -13.387 -17.962 1.000 0.690 166 HIS A O 1
ATOM 2708 N N . SER A 1 167 ? -9.383 -11.887 -18.633 1.000 0.640 167 SER A N 1
ATOM 2709 C CA . SER A 1 167 ? -10.095 -10.692 -18.188 1.000 0.640 167 SER A CA 1
ATOM 2710 C C . SER A 1 167 ? -11.081 -10.243 -19.260 1.000 0.640 167 SER A C 1
ATOM 2711 O O . SER A 1 167 ? -10.685 -10.062 -20.413 1.000 0.640 167 SER A O 1
ATOM 2719 N N . ILE A 1 168 ? -12.336 -10.059 -18.876 1.000 0.630 168 ILE A N 1
ATOM 2720 C CA . ILE A 1 168 ? -13.380 -9.423 -19.678 1.000 0.630 168 ILE A CA 1
ATOM 2721 C C . ILE A 1 168 ? -13.597 -8.038 -19.059 1.000 0.630 168 ILE A C 1
ATOM 2722 O O . ILE A 1 168 ? -13.690 -7.916 -17.835 1.000 0.630 168 ILE A O 1
ATOM 2738 N N . GLU A 1 169 ? -13.599 -6.989 -19.876 1.000 0.590 169 GLU A N 1
ATOM 2739 C CA . GLU A 1 169 ? -14.035 -5.665 -19.421 1.000 0.590 169 GLU A CA 1
ATOM 2740 C C . GLU A 1 169 ? -15.538 -5.750 -19.149 1.000 0.590 169 GLU A C 1
ATOM 2741 O O . GLU A 1 169 ? -16.305 -6.038 -20.066 1.000 0.590 169 GLU A O 1
ATOM 2753 N N . ALA A 1 170 ? -15.937 -5.622 -17.882 1.000 0.490 170 ALA A N 1
ATOM 2754 C CA . ALA A 1 170 ? -17.337 -5.767 -17.492 1.000 0.490 170 ALA A CA 1
ATOM 2755 C C . ALA A 1 170 ? -18.073 -4.429 -17.576 1.000 0.490 170 ALA A C 1
ATOM 2756 O O . ALA A 1 170 ? -19.010 -4.297 -18.357 1.000 0.490 170 ALA A O 1
ATOM 2763 N N . ASP A 1 171 ? -17.610 -3.441 -16.809 1.000 0.480 171 ASP A N 1
ATOM 2764 C CA . ASP A 1 171 ? -18.219 -2.116 -16.756 1.000 0.480 171 ASP A CA 1
ATOM 2765 C C . ASP A 1 171 ? -17.321 -1.054 -17.389 1.000 0.480 171 ASP A C 1
ATOM 2766 O O . ASP A 1 171 ? -16.096 -1.196 -17.481 1.000 0.480 171 ASP A O 1
ATOM 2775 N N . SER A 1 172 ? -17.951 0.062 -17.756 1.000 0.410 172 SER A N 1
ATOM 2776 C CA . SER A 1 172 ? -17.304 1.283 -18.249 1.000 0.410 172 SER A CA 1
ATOM 2777 C C . SER A 1 172 ? -16.195 1.819 -17.335 1.000 0.410 172 SER A C 1
ATOM 2778 O O . SER A 1 172 ? -15.326 2.550 -17.803 1.000 0.410 172 SER A O 1
ATOM 2786 N N . ASP A 1 173 ? -16.185 1.426 -16.060 1.000 0.410 173 ASP A N 1
ATOM 2787 C CA . ASP A 1 173 ? -15.193 1.849 -15.067 1.000 0.410 173 ASP A CA 1
ATOM 2788 C C . ASP A 1 173 ? -13.874 1.046 -15.125 1.000 0.410 173 ASP A C 1
ATOM 2789 O O . ASP A 1 173 ? -12.985 1.227 -14.288 1.000 0.410 173 ASP A O 1
ATOM 2798 N N . GLY A 1 174 ? -13.710 0.141 -16.099 1.000 0.480 174 GLY A N 1
ATOM 2799 C CA . GLY A 1 174 ? -12.469 -0.619 -16.302 1.000 0.480 174 GLY A CA 1
ATOM 2800 C C . GLY A 1 174 ? -12.210 -1.697 -15.240 1.000 0.480 174 GLY A C 1
ATOM 2801 O O . GLY A 1 174 ? -11.093 -2.219 -15.125 1.000 0.480 174 GLY A O 1
ATOM 2805 N N . SER A 1 175 ? -13.223 -2.051 -14.445 1.000 0.520 175 SER A N 1
ATOM 2806 C CA . SER A 1 175 ? -13.191 -3.229 -13.582 1.000 0.520 175 SER A CA 1
ATOM 2807 C C . SER A 1 175 ? -13.082 -4.477 -14.466 1.000 0.520 175 SER A C 1
ATOM 2808 O O . SER A 1 175 ? -13.964 -4.827 -15.247 1.000 0.520 175 SER A O 1
ATOM 2816 N N . THR A 1 176 ? -11.935 -5.147 -14.381 1.000 0.610 176 THR A N 1
ATOM 2817 C CA . THR A 1 176 ? -11.699 -6.391 -15.115 1.000 0.610 176 THR A CA 1
ATOM 2818 C C . THR A 1 176 ? -12.230 -7.549 -14.292 1.000 0.610 176 THR A C 1
ATOM 2819 O O . THR A 1 176 ? -11.759 -7.796 -13.181 1.000 0.610 176 THR A O 1
ATOM 2830 N N . VAL A 1 177 ? -13.209 -8.258 -14.844 1.000 0.640 177 VAL A N 1
ATOM 2831 C CA . VAL A 1 177 ? -13.778 -9.462 -14.237 1.000 0.640 177 VAL A CA 1
ATOM 2832 C C . VAL A 1 177 ? -13.144 -10.666 -14.919 1.000 0.640 177 VAL A C 1
ATOM 2833 O O . VAL A 1 177 ? -12.944 -10.674 -16.139 1.000 0.640 177 VAL A O 1
ATOM 2846 N N . THR A 1 178 ? -12.747 -11.670 -14.142 1.000 0.710 178 THR A N 1
ATOM 2847 C CA . THR A 1 178 ? -12.223 -12.916 -14.710 1.000 0.710 178 THR A CA 1
ATOM 2848 C C . THR A 1 178 ? -13.356 -13.909 -14.926 1.000 0.710 178 THR A C 1
ATOM 2849 O O . THR A 1 178 ? -14.380 -13.846 -14.251 1.000 0.710 178 THR A O 1
ATOM 2860 N N . ILE A 1 179 ? -13.181 -14.872 -15.836 1.000 0.680 179 ILE A N 1
ATOM 2861 C CA . ILE A 1 179 ? -14.185 -15.931 -16.052 1.000 0.680 179 ILE A CA 1
ATOM 2862 C C . ILE A 1 179 ? -14.498 -16.670 -14.732 1.000 0.680 179 ILE A C 1
ATOM 2863 O O . ILE A 1 179 ? -15.629 -17.099 -14.534 1.000 0.680 179 ILE A O 1
ATOM 2879 N N . LEU A 1 180 ? -13.535 -16.762 -13.800 1.000 0.650 180 LEU A N 1
ATOM 2880 C CA . LEU A 1 180 ? -13.720 -17.390 -12.481 1.000 0.650 180 LEU A CA 1
ATOM 2881 C C . LEU A 1 180 ? -14.813 -16.721 -11.643 1.000 0.650 180 LEU A C 1
ATOM 2882 O O . LEU A 1 180 ? -15.461 -17.395 -10.852 1.000 0.650 180 LEU A O 1
ATOM 2898 N N . ASP A 1 181 ? -14.993 -15.415 -11.811 1.000 0.640 181 ASP A N 1
ATOM 2899 C CA . ASP A 1 181 ? -15.911 -14.619 -11.000 1.000 0.640 181 ASP A CA 1
ATOM 2900 C C . ASP A 1 181 ? -17.364 -14.720 -11.500 1.000 0.640 181 ASP A C 1
ATOM 2901 O O . ASP A 1 181 ? -18.292 -14.415 -10.758 1.000 0.640 181 ASP A O 1
ATOM 2910 N N . ILE A 1 182 ? -17.562 -15.143 -12.755 1.000 0.610 182 ILE A N 1
ATOM 2911 C CA . ILE A 1 182 ? -18.879 -15.232 -13.409 1.000 0.610 182 ILE A CA 1
ATOM 2912 C C . ILE A 1 182 ? -19.484 -16.630 -13.251 1.000 0.610 182 ILE A C 1
ATOM 2913 O O . ILE A 1 182 ? -20.704 -16.785 -13.230 1.000 0.610 182 ILE A O 1
ATOM 2929 N N . VAL A 1 183 ? -18.646 -17.666 -13.159 1.000 0.580 183 VAL A N 1
ATOM 2930 C CA . VAL A 1 183 ? -19.138 -19.042 -13.093 1.000 0.580 183 VAL A CA 1
ATOM 2931 C C . VAL A 1 183 ? -19.755 -19.304 -11.724 1.000 0.580 183 VAL A C 1
ATOM 2932 O O . VAL A 1 183 ? -19.056 -19.445 -10.720 1.000 0.580 183 VAL A O 1
ATOM 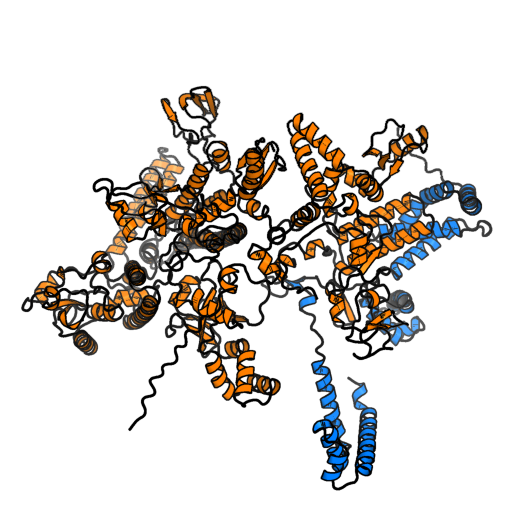2945 N N . GLY A 1 184 ? -21.085 -19.380 -11.704 1.000 0.550 184 GLY A N 1
ATOM 2946 C CA . GLY A 1 184 ? -21.850 -19.720 -10.515 1.000 0.550 184 GLY A CA 1
ATOM 2947 C C . GLY A 1 184 ? -21.521 -21.121 -9.999 1.000 0.550 184 GLY A C 1
ATOM 2948 O O . GLY A 1 184 ? -21.151 -22.027 -10.746 1.000 0.550 184 GLY A O 1
ATOM 2952 N N . SER A 1 185 ? -21.681 -21.314 -8.696 1.000 0.520 185 SER A N 1
ATOM 2953 C CA . SER A 1 185 ? -21.694 -22.645 -8.097 1.000 0.520 185 SER A CA 1
ATOM 2954 C C . SER A 1 185 ? -23.081 -23.257 -8.258 1.000 0.520 185 SER A C 1
ATOM 2955 O O . SER A 1 185 ? -24.067 -22.619 -7.889 1.000 0.520 185 SER A O 1
ATOM 2963 N N . GLN A 1 186 ? -23.168 -24.499 -8.740 1.000 0.470 186 GLN A N 1
ATOM 2964 C CA . GLN A 1 186 ? -24.410 -25.261 -8.624 1.000 0.470 186 GLN A CA 1
ATOM 2965 C C . GLN A 1 186 ? -24.750 -25.426 -7.140 1.000 0.470 186 GLN A C 1
ATOM 2966 O O . GLN A 1 186 ? -24.019 -26.068 -6.387 1.000 0.470 186 GLN A O 1
ATOM 2980 N N . GLU A 1 187 ? -25.844 -24.808 -6.707 1.000 0.420 187 GLU A N 1
ATOM 2981 C CA . GLU A 1 187 ? -26.391 -25.051 -5.381 1.000 0.420 187 GLU A CA 1
ATOM 2982 C C . GLU A 1 187 ? -27.208 -26.346 -5.395 1.000 0.420 187 GLU A C 1
ATOM 2983 O O . GLU A 1 187 ? -28.320 -26.385 -5.924 1.000 0.420 187 GLU A O 1
ATOM 2995 N N . ASP A 1 188 ? -26.712 -27.368 -4.690 1.000 0.440 188 ASP A N 1
ATOM 2996 C CA . ASP A 1 188 ? -27.426 -28.626 -4.387 1.000 0.440 188 ASP A CA 1
ATOM 2997 C C . ASP A 1 188 ? -28.831 -28.399 -3.772 1.000 0.440 188 ASP A C 1
ATOM 2998 O O . ASP A 1 188 ? -29.657 -29.310 -3.677 1.000 0.440 188 ASP A O 1
ATOM 3007 N N . GLY A 1 189 ? -29.107 -27.181 -3.291 1.000 0.450 189 GLY A N 1
ATOM 3008 C CA . GLY A 1 189 ? -30.382 -26.786 -2.705 1.000 0.450 189 GLY A CA 1
ATOM 3009 C C . GLY A 1 189 ? -31.567 -26.881 -3.670 1.000 0.450 189 GLY A C 1
ATOM 3010 O O . GLY A 1 189 ? -32.629 -27.347 -3.251 1.000 0.450 189 GLY A O 1
ATOM 3014 N N . TYR A 1 190 ? -31.403 -26.492 -4.940 1.000 0.430 190 TYR A N 1
ATOM 3015 C CA . TYR A 1 190 ? -32.495 -26.504 -5.927 1.000 0.430 190 TYR A CA 1
ATOM 3016 C C . TYR A 1 190 ? -32.980 -27.920 -6.244 1.000 0.430 190 TYR A C 1
ATOM 3017 O O . TYR A 1 190 ? -34.184 -28.164 -6.358 1.000 0.430 190 TYR A O 1
ATOM 3035 N N . GLU A 1 191 ? -32.055 -28.875 -6.312 1.000 0.470 191 GLU A N 1
ATOM 3036 C CA . GLU A 1 191 ? -32.348 -30.263 -6.673 1.000 0.470 191 GLU A CA 1
ATOM 3037 C C . GLU A 1 191 ? -33.273 -30.942 -5.646 1.000 0.470 191 GLU A C 1
ATOM 3038 O O . GLU A 1 191 ? -34.164 -31.716 -6.004 1.000 0.470 191 GLU A O 1
ATOM 3050 N N . ARG A 1 192 ? -33.163 -30.563 -4.363 1.000 0.500 192 ARG A N 1
ATOM 3051 C CA . ARG A 1 192 ? -34.111 -30.990 -3.319 1.000 0.500 192 ARG A CA 1
ATOM 3052 C C . ARG A 1 192 ? -35.524 -30.444 -3.515 1.000 0.500 192 ARG A C 1
ATOM 3053 O O . ARG A 1 192 ? -36.474 -31.158 -3.207 1.000 0.500 192 ARG A O 1
ATOM 3074 N N . VAL A 1 193 ? -35.680 -29.201 -3.979 1.000 0.500 193 VAL A N 1
ATOM 3075 C CA . VAL A 1 193 ? -37.008 -28.593 -4.194 1.000 0.500 193 VAL A CA 1
ATOM 3076 C C . VAL A 1 193 ? -37.720 -29.285 -5.351 1.000 0.500 193 VAL A C 1
ATOM 3077 O O . VAL A 1 193 ? -38.897 -29.623 -5.230 1.000 0.500 193 VAL A O 1
ATOM 3090 N N . ASN A 1 194 ? -36.990 -29.572 -6.431 1.000 0.520 194 ASN A N 1
ATOM 3091 C CA . ASN A 1 194 ? -37.548 -30.255 -7.595 1.000 0.520 194 ASN A CA 1
ATOM 3092 C C . ASN A 1 194 ? -38.064 -31.660 -7.237 1.000 0.520 194 ASN A C 1
ATOM 3093 O O . ASN A 1 194 ? -39.176 -32.040 -7.600 1.000 0.520 194 ASN A O 1
ATOM 3104 N N . GLN A 1 195 ? -37.309 -32.398 -6.416 1.000 0.560 195 GLN A N 1
ATOM 3105 C CA . GLN A 1 195 ? -37.759 -33.685 -5.869 1.000 0.560 195 GLN A CA 1
ATOM 3106 C C . GLN A 1 195 ? -39.026 -33.558 -5.015 1.000 0.560 195 GLN A C 1
ATOM 3107 O O . GLN A 1 195 ? -39.888 -34.438 -5.038 1.000 0.560 195 GLN A O 1
ATOM 3121 N N . GLN A 1 196 ? -39.145 -32.471 -4.254 1.000 0.560 196 GLN A N 1
ATOM 3122 C CA . GLN A 1 196 ? -40.296 -32.234 -3.390 1.000 0.560 196 GLN A CA 1
ATOM 3123 C C . GLN A 1 196 ? -41.572 -31.949 -4.201 1.000 0.560 196 GLN A C 1
ATOM 3124 O O . GLN A 1 196 ? -42.644 -32.439 -3.843 1.000 0.560 196 GLN A O 1
ATOM 3138 N N . LEU A 1 197 ? -41.446 -31.220 -5.314 1.000 0.570 197 LEU A N 1
ATOM 3139 C CA . LEU A 1 197 ? -42.539 -30.932 -6.250 1.000 0.570 197 LEU A CA 1
ATOM 3140 C C . LEU A 1 197 ? -43.039 -32.185 -6.977 1.000 0.570 197 LEU A C 1
ATOM 3141 O O . LEU A 1 197 ? -44.250 -32.410 -7.027 1.000 0.570 197 LEU A O 1
ATOM 3157 N N . MET A 1 198 ? -42.133 -33.042 -7.461 1.000 0.590 198 MET A N 1
ATOM 3158 C CA . MET A 1 198 ? -42.525 -34.318 -8.079 1.000 0.590 198 MET A CA 1
ATOM 3159 C C . MET A 1 198 ? -43.415 -35.143 -7.147 1.000 0.590 198 MET A C 1
ATOM 3160 O O . MET A 1 198 ? -44.430 -35.688 -7.576 1.000 0.590 198 MET A O 1
ATOM 3174 N N . LEU A 1 199 ? -43.087 -35.191 -5.852 1.000 0.610 199 LEU A N 1
ATOM 3175 C CA . LEU A 1 199 ? -43.863 -35.970 -4.891 1.000 0.610 199 LEU A CA 1
ATOM 3176 C C . LEU A 1 199 ? -45.301 -35.438 -4.697 1.000 0.610 199 LEU A C 1
ATOM 3177 O O . LEU A 1 199 ? -46.217 -36.240 -4.515 1.000 0.610 199 LEU A O 1
ATOM 3193 N N . GLN A 1 200 ? -45.524 -34.116 -4.753 1.000 0.620 200 GLN A N 1
ATOM 3194 C CA . GLN A 1 200 ? -46.867 -33.519 -4.643 1.000 0.620 200 GLN A CA 1
ATOM 3195 C C . GLN A 1 200 ? -47.754 -33.825 -5.851 1.000 0.620 200 GLN A C 1
ATOM 3196 O O . GLN A 1 200 ? -48.963 -33.995 -5.685 1.000 0.620 200 GLN A O 1
ATOM 3210 N N . SER A 1 201 ? -47.157 -33.948 -7.039 1.000 0.620 201 SER A N 1
ATOM 3211 C CA . SER A 1 201 ? -47.905 -34.206 -8.271 1.000 0.620 201 SER A CA 1
ATOM 3212 C C . SER A 1 201 ? -48.525 -35.605 -8.314 1.000 0.620 201 SER A C 1
ATOM 3213 O O . SER A 1 201 ? -49.675 -35.729 -8.707 1.000 0.620 201 SER A O 1
ATOM 3221 N N . VAL A 1 202 ? -47.848 -36.648 -7.820 1.000 0.650 202 VAL A N 1
ATOM 3222 C CA . VAL A 1 202 ? -48.310 -38.053 -7.932 1.000 0.650 202 VAL A CA 1
ATOM 3223 C C . VAL A 1 202 ? -49.138 -38.507 -6.720 1.000 0.650 202 VAL A C 1
ATOM 3224 O O . VAL A 1 202 ? -49.755 -39.574 -6.721 1.000 0.650 202 VAL A O 1
ATOM 3237 N N . LEU A 1 203 ? -49.222 -37.679 -5.673 1.000 0.660 203 LEU A N 1
ATOM 3238 C CA . LEU A 1 203 ? -49.961 -38.012 -4.452 1.000 0.660 203 LEU A CA 1
ATOM 3239 C C . LEU A 1 203 ? -51.445 -38.326 -4.713 1.000 0.660 203 LEU A C 1
ATOM 3240 O O . LEU A 1 203 ? -52.045 -39.047 -3.921 1.000 0.660 203 LEU A O 1
ATOM 3256 N N . HIS A 1 204 ? -52.039 -37.853 -5.814 1.000 0.680 204 HIS A N 1
ATOM 3257 C CA . HIS A 1 204 ? -53.441 -38.108 -6.162 1.000 0.680 204 HIS A CA 1
ATOM 3258 C C . HIS A 1 204 ? -53.763 -39.569 -6.556 1.000 0.680 204 HIS A C 1
ATOM 3259 O O . HIS A 1 204 ? -54.919 -39.959 -6.422 1.000 0.680 204 HIS A O 1
ATOM 3273 N N . VAL A 1 205 ? -52.781 -40.396 -6.954 1.000 0.730 205 VAL A N 1
ATOM 3274 C CA . VAL A 1 205 ? -52.968 -41.837 -7.289 1.000 0.730 205 VAL A CA 1
ATOM 3275 C C . VAL A 1 205 ? -53.212 -42.693 -6.037 1.000 0.730 205 VAL A C 1
ATOM 3276 O O . VAL A 1 205 ? -53.722 -43.819 -6.092 1.000 0.730 205 VAL A O 1
ATOM 3289 N N . LEU A 1 206 ? -52.842 -42.160 -4.874 1.000 0.770 206 LEU A N 1
ATOM 3290 C CA . LEU A 1 206 ? -53.084 -42.802 -3.595 1.000 0.770 206 LEU A CA 1
ATOM 3291 C C . LEU A 1 206 ? -54.511 -42.522 -3.113 1.000 0.770 206 LEU A C 1
ATOM 3292 O O . LEU A 1 206 ? -54.969 -41.378 -3.093 1.000 0.770 206 LEU A O 1
ATOM 3308 N N . SER A 1 207 ? -55.192 -43.577 -2.664 1.000 0.750 207 SER A N 1
ATOM 3309 C CA . SER A 1 207 ? -56.462 -43.446 -1.938 1.000 0.750 207 SER A CA 1
ATOM 3310 C C . SER A 1 207 ? -56.274 -42.648 -0.640 1.000 0.750 207 SER A C 1
ATOM 3311 O O . SER A 1 207 ? -55.172 -42.631 -0.087 1.000 0.750 207 SER A O 1
ATOM 3319 N N . ASP A 1 208 ? -57.339 -42.038 -0.105 1.000 0.730 208 ASP A N 1
ATOM 3320 C CA . ASP A 1 208 ? -57.264 -41.205 1.114 1.000 0.730 208 ASP A CA 1
ATOM 3321 C C . ASP A 1 208 ? -56.571 -41.916 2.290 1.000 0.730 208 ASP A C 1
ATOM 3322 O O . ASP A 1 208 ? -55.775 -41.323 3.021 1.000 0.730 208 ASP A O 1
ATOM 3331 N N . ARG A 1 209 ? -56.790 -43.230 2.418 1.000 0.740 209 ARG A N 1
ATOM 3332 C CA . ARG A 1 209 ? -56.174 -44.074 3.453 1.000 0.740 209 ARG A CA 1
ATOM 3333 C C . ARG A 1 209 ? -54.682 -44.348 3.201 1.000 0.740 209 ARG A C 1
ATOM 3334 O O . ARG A 1 209 ? -53.895 -44.363 4.143 1.000 0.740 209 ARG A O 1
ATOM 3355 N N . GLU A 1 210 ? -54.276 -44.567 1.946 1.000 0.770 210 GLU A N 1
ATOM 3356 C CA . GLU A 1 210 ? -52.861 -44.725 1.561 1.000 0.770 210 GLU A CA 1
ATOM 3357 C C . GLU A 1 210 ? -52.092 -43.400 1.724 1.000 0.770 210 GLU A C 1
ATOM 3358 O O . GLU A 1 210 ? -50.957 -43.417 2.208 1.000 0.770 210 GLU A O 1
ATOM 3370 N N . LYS A 1 211 ? -52.725 -42.260 1.392 1.000 0.740 211 LYS A N 1
ATOM 3371 C CA . LYS A 1 211 ? -52.172 -40.907 1.586 1.000 0.740 211 LYS A CA 1
ATOM 3372 C C . LYS A 1 211 ? -51.834 -40.627 3.047 1.000 0.740 211 LYS A C 1
ATOM 3373 O O . LYS A 1 211 ? -50.703 -40.248 3.331 1.000 0.740 211 LYS A O 1
ATOM 3392 N N . GLN A 1 212 ? -52.767 -40.852 3.976 1.000 0.760 212 GLN A N 1
ATOM 3393 C CA . GLN A 1 212 ? -52.526 -40.633 5.410 1.000 0.760 212 GLN A CA 1
ATOM 3394 C C . GLN A 1 212 ? -51.336 -41.442 5.945 1.000 0.760 212 GLN A C 1
ATOM 3395 O O . GLN A 1 212 ? -50.543 -40.909 6.717 1.000 0.760 212 GLN A O 1
ATOM 3409 N N . ILE A 1 213 ? -51.171 -42.707 5.526 1.000 0.780 213 ILE A N 1
ATOM 3410 C CA . ILE A 1 213 ? -50.025 -43.529 5.957 1.000 0.780 213 ILE A CA 1
ATOM 3411 C C . ILE A 1 213 ? -48.712 -42.913 5.476 1.000 0.780 213 ILE A C 1
ATOM 3412 O O . ILE A 1 213 ? -47.763 -42.843 6.256 1.000 0.780 213 ILE A O 1
ATOM 3428 N N . ILE A 1 214 ? -48.644 -42.478 4.215 1.000 0.720 214 ILE A N 1
ATOM 3429 C CA . ILE A 1 214 ? -47.444 -41.839 3.657 1.000 0.720 214 ILE A CA 1
ATOM 3430 C C . ILE A 1 214 ? -47.142 -40.524 4.400 1.000 0.720 214 ILE A C 1
ATOM 3431 O O . ILE A 1 214 ? -46.004 -40.334 4.821 1.000 0.720 214 ILE A O 1
ATOM 3447 N N . ASP A 1 215 ? -48.139 -39.660 4.625 1.000 0.680 215 ASP A N 1
ATOM 3448 C CA . ASP A 1 215 ? -47.989 -38.370 5.323 1.000 0.680 215 ASP A CA 1
ATOM 3449 C C . ASP A 1 215 ? -47.522 -38.549 6.781 1.000 0.680 215 ASP A C 1
ATOM 3450 O O . ASP A 1 215 ? -46.528 -37.959 7.215 1.000 0.680 215 ASP A O 1
ATOM 3459 N N . LEU A 1 216 ? -48.157 -39.463 7.524 1.000 0.740 216 LEU A N 1
ATOM 3460 C CA . LEU A 1 216 ? -47.789 -39.778 8.907 1.000 0.740 216 LEU A CA 1
ATOM 3461 C C . LEU A 1 216 ? -46.378 -40.371 9.011 1.000 0.740 216 LEU A C 1
ATOM 3462 O O . LEU A 1 216 ? -45.617 -39.982 9.897 1.000 0.740 216 LEU A O 1
ATOM 3478 N N . THR A 1 217 ? -46.006 -41.289 8.112 1.000 0.680 217 THR A N 1
ATOM 3479 C CA . THR A 1 217 ? -44.704 -41.975 8.186 1.000 0.680 217 THR A CA 1
ATOM 3480 C C . THR A 1 217 ? -43.535 -41.143 7.662 1.000 0.680 217 THR A C 1
ATOM 3481 O O . THR A 1 217 ? -42.466 -41.190 8.265 1.000 0.680 217 THR A O 1
ATOM 3492 N N . TYR A 1 218 ? -43.702 -40.376 6.579 1.000 0.650 218 TYR A N 1
ATOM 3493 C CA . TYR A 1 218 ? -42.593 -39.662 5.928 1.000 0.650 218 TYR A CA 1
ATOM 3494 C C . TYR A 1 218 ? -42.577 -38.142 6.175 1.000 0.650 218 TYR A C 1
ATOM 3495 O O . TYR A 1 218 ? -41.494 -37.559 6.132 1.000 0.650 218 TYR A O 1
ATOM 3513 N N . ILE A 1 219 ? -43.721 -37.494 6.454 1.000 0.600 219 ILE A N 1
ATOM 3514 C CA . ILE A 1 219 ? -43.782 -36.052 6.783 1.000 0.600 219 ILE A CA 1
ATOM 3515 C C . ILE A 1 219 ? -43.812 -35.848 8.304 1.000 0.600 219 ILE A C 1
ATOM 3516 O O . ILE A 1 219 ? -43.006 -35.078 8.828 1.000 0.600 219 ILE A O 1
ATOM 3532 N N . GLN A 1 220 ? -44.671 -36.577 9.031 1.000 0.640 220 GLN A N 1
ATOM 3533 C CA . GLN A 1 220 ? -44.755 -36.500 10.503 1.000 0.640 220 GLN A CA 1
ATOM 3534 C C . GLN A 1 220 ? -43.821 -37.471 11.251 1.000 0.640 220 GLN A C 1
ATOM 3535 O O . GLN A 1 220 ? -43.750 -37.417 12.480 1.000 0.640 220 GLN A O 1
ATOM 3549 N N . ASN A 1 221 ? -43.091 -38.340 10.542 1.000 0.670 221 ASN A N 1
ATOM 3550 C CA . ASN A 1 221 ? -42.135 -39.305 11.112 1.000 0.670 221 ASN A CA 1
ATOM 3551 C C . ASN A 1 221 ? -42.704 -40.235 12.208 1.000 0.670 221 ASN A C 1
ATOM 3552 O O . ASN A 1 221 ? -41.969 -40.679 13.093 1.000 0.670 221 ASN A O 1
ATOM 3563 N N . LYS A 1 222 ? -43.999 -40.561 12.173 1.000 0.710 222 LYS A N 1
ATOM 3564 C CA . LYS A 1 222 ? -44.602 -41.548 13.082 1.000 0.710 222 LYS A CA 1
ATOM 3565 C C . LYS A 1 222 ? -44.147 -42.963 12.723 1.000 0.710 222 LYS A C 1
ATOM 3566 O O . LYS A 1 222 ? -44.019 -43.316 11.549 1.000 0.710 222 LYS A O 1
ATOM 3585 N N . SER A 1 223 ? -43.936 -43.808 13.730 1.000 0.770 223 SER A N 1
ATOM 3586 C CA . SER A 1 223 ? -43.612 -45.220 13.503 1.000 0.770 223 SER A CA 1
ATOM 3587 C C . SER A 1 223 ? -44.798 -45.991 12.898 1.000 0.770 223 SER A C 1
ATOM 3588 O O . SER A 1 223 ? -45.955 -45.566 12.961 1.000 0.770 223 SER A O 1
ATOM 3596 N N . GLN A 1 224 ? -44.536 -47.180 12.342 1.000 0.780 224 GLN A N 1
ATOM 3597 C CA . GLN A 1 224 ? -45.601 -48.039 11.803 1.000 0.780 224 GLN A CA 1
ATOM 3598 C C . GLN A 1 224 ? -46.626 -48.490 12.862 1.000 0.780 224 GLN A C 1
ATOM 3599 O O . GLN A 1 224 ? -47.766 -48.766 12.500 1.000 0.780 224 GLN A O 1
ATOM 3613 N N . LYS A 1 225 ? -46.239 -48.587 14.145 1.000 0.760 225 LYS A N 1
ATOM 3614 C CA . LYS A 1 225 ? -47.139 -48.972 15.245 1.000 0.760 225 LYS A CA 1
ATOM 3615 C C . LYS A 1 225 ? -48.035 -47.803 15.650 1.000 0.760 225 LYS A C 1
ATOM 3616 O O . LYS A 1 225 ? -49.247 -47.956 15.643 1.000 0.760 225 LYS A O 1
ATOM 3635 N N . GLU A 1 226 ? -47.447 -46.624 15.854 1.000 0.790 226 GLU A N 1
ATOM 3636 C CA . GLU A 1 226 ? -48.205 -45.399 16.150 1.000 0.790 226 GLU A CA 1
ATOM 3637 C C . GLU A 1 226 ? -49.183 -45.044 15.016 1.000 0.790 226 GLU A C 1
ATOM 3638 O O . GLU A 1 226 ? -50.315 -44.655 15.276 1.000 0.790 226 GLU A O 1
ATOM 3650 N N . THR A 1 227 ? -48.790 -45.237 13.749 1.000 0.780 227 THR A N 1
ATOM 3651 C CA . THR A 1 227 ? -49.694 -45.062 12.592 1.000 0.780 227 THR A CA 1
ATOM 3652 C C . THR A 1 227 ? -50.857 -46.068 12.622 1.000 0.780 227 THR A C 1
ATOM 3653 O O . THR A 1 227 ? -51.977 -45.733 12.232 1.000 0.780 227 THR A O 1
ATOM 3664 N N . GLY A 1 228 ? -50.599 -47.297 13.091 1.000 0.820 228 GLY A N 1
ATOM 3665 C CA . GLY A 1 228 ? -51.617 -48.332 13.282 1.000 0.820 228 GLY A CA 1
ATOM 3666 C C . GLY A 1 228 ? -52.645 -47.962 14.351 1.000 0.820 228 GLY A C 1
ATOM 3667 O O . GLY A 1 228 ? -53.845 -48.058 14.091 1.000 0.820 228 GLY A O 1
ATOM 3671 N N . ASP A 1 229 ? -52.186 -47.452 15.496 1.000 0.780 229 ASP A N 1
ATOM 3672 C CA . ASP A 1 229 ? -53.049 -47.044 16.614 1.000 0.780 229 ASP A CA 1
ATOM 3673 C C . ASP A 1 229 ? -53.994 -45.882 16.234 1.000 0.780 229 ASP A C 1
ATOM 3674 O O . ASP A 1 229 ? -55.168 -45.895 16.597 1.000 0.780 229 ASP A O 1
ATOM 3683 N N . ILE A 1 230 ? -53.530 -44.912 15.436 1.000 0.750 230 ILE A N 1
ATOM 3684 C CA . ILE A 1 230 ? -54.334 -43.753 14.989 1.000 0.750 230 ILE A CA 1
ATOM 3685 C C . ILE A 1 230 ? -55.418 -44.157 13.982 1.000 0.750 230 ILE A C 1
ATOM 3686 O O . ILE A 1 230 ? -56.540 -43.656 14.022 1.000 0.750 230 ILE A O 1
ATOM 3702 N N . LEU A 1 231 ? -55.082 -45.052 13.054 1.000 0.770 231 LEU A N 1
ATOM 3703 C CA . LEU A 1 231 ? -55.985 -45.484 11.984 1.000 0.770 231 LEU A CA 1
ATOM 3704 C C . LEU A 1 231 ? -56.865 -46.691 12.382 1.000 0.770 231 LEU A C 1
ATOM 3705 O O . LEU A 1 231 ? -57.644 -47.160 11.547 1.000 0.770 231 LEU A O 1
ATOM 3721 N N . GLY A 1 232 ? -56.738 -47.215 13.612 1.000 0.820 232 GLY A N 1
ATOM 3722 C CA . GLY A 1 232 ? -57.507 -48.356 14.133 1.000 0.820 232 GLY A CA 1
ATOM 3723 C C . GLY A 1 232 ? -57.169 -49.701 13.476 1.000 0.820 232 GLY A C 1
ATOM 3724 O O . GLY A 1 232 ? -58.047 -50.549 13.312 1.000 0.820 232 GLY A O 1
ATOM 3728 N N . ILE A 1 233 ? -55.919 -49.890 13.036 1.000 0.790 233 ILE A N 1
ATOM 3729 C CA . ILE A 1 233 ? -55.468 -51.070 12.277 1.000 0.790 233 ILE A CA 1
ATOM 3730 C C . ILE A 1 233 ? -54.161 -51.649 12.830 1.000 0.790 233 ILE A C 1
ATOM 3731 O O . ILE A 1 233 ? -53.310 -50.938 13.352 1.000 0.790 233 ILE A O 1
ATOM 3747 N N . SER A 1 234 ? -53.956 -52.963 12.675 1.000 0.770 234 SER A N 1
ATOM 3748 C CA . SER A 1 234 ? -52.720 -53.612 13.129 1.000 0.770 234 SER A CA 1
ATOM 3749 C C . SER A 1 234 ? -51.492 -53.139 12.335 1.000 0.770 234 SER A C 1
ATOM 3750 O O . SER A 1 234 ? -51.569 -52.852 11.136 1.000 0.770 234 SER A O 1
ATOM 3758 N N . GLN A 1 235 ? -50.316 -53.140 12.972 1.000 0.740 235 GLN A N 1
ATOM 3759 C CA . GLN A 1 235 ? -49.033 -52.799 12.337 1.000 0.740 235 GLN A CA 1
ATOM 3760 C C . GLN A 1 235 ? -48.767 -53.612 11.046 1.000 0.740 235 GLN A C 1
ATOM 3761 O O . GLN A 1 235 ? -48.236 -53.082 10.067 1.000 0.740 235 GLN A O 1
ATOM 3775 N N . MET A 1 236 ? -49.172 -54.893 11.009 1.000 0.760 236 MET A N 1
ATOM 3776 C CA . MET A 1 236 ? -49.023 -55.763 9.831 1.000 0.760 236 MET A CA 1
ATOM 3777 C C . MET A 1 236 ? -49.877 -55.276 8.639 1.000 0.760 236 MET A C 1
ATOM 3778 O O . MET A 1 236 ? -49.474 -55.447 7.484 1.000 0.760 236 MET A O 1
ATOM 3792 N N . HIS A 1 237 ? -51.012 -54.610 8.905 1.000 0.790 237 HIS A N 1
ATOM 3793 C CA . HIS A 1 237 ? -51.889 -54.011 7.892 1.000 0.790 237 HIS A CA 1
ATOM 3794 C C . HIS A 1 237 ? -51.319 -52.685 7.352 1.000 0.790 237 HIS A C 1
ATOM 3795 O O . HIS A 1 237 ? -51.291 -52.502 6.132 1.000 0.790 237 HIS A O 1
ATOM 3809 N N . VAL A 1 238 ? -50.761 -51.826 8.225 1.000 0.770 238 VAL A N 1
ATOM 3810 C CA . VAL A 1 238 ? -50.008 -50.606 7.841 1.000 0.770 238 VAL A CA 1
ATOM 3811 C C . VAL A 1 238 ? -48.830 -50.962 6.928 1.000 0.770 238 VAL A C 1
ATOM 3812 O O . VAL A 1 238 ? -48.644 -50.334 5.889 1.000 0.770 238 VAL A O 1
ATOM 3825 N N . SER A 1 239 ? -48.079 -52.023 7.255 1.000 0.770 239 SER A N 1
ATOM 3826 C CA . SER A 1 239 ? -46.922 -52.479 6.464 1.000 0.770 239 SER A CA 1
ATOM 3827 C C . SER A 1 239 ? -47.294 -52.892 5.033 1.000 0.770 239 SER A C 1
ATOM 3828 O O . SER A 1 239 ? -46.590 -52.557 4.075 1.000 0.770 239 SER A O 1
ATOM 3836 N N . ARG A 1 240 ? -48.419 -53.597 4.856 1.000 0.760 240 ARG A N 1
ATOM 3837 C CA . ARG A 1 240 ? -48.925 -53.975 3.525 1.000 0.760 240 ARG A CA 1
ATOM 3838 C C . ARG A 1 240 ? -49.387 -52.752 2.726 1.000 0.760 240 ARG A C 1
ATOM 3839 O O . ARG A 1 240 ? -49.015 -52.639 1.559 1.000 0.760 240 ARG A O 1
ATOM 3860 N N . LEU A 1 241 ? -50.152 -51.845 3.343 1.000 0.780 241 LEU A N 1
ATOM 3861 C CA . LEU A 1 241 ? -50.649 -50.615 2.707 1.000 0.780 241 LEU A CA 1
ATOM 3862 C C . LEU A 1 241 ? -49.513 -49.690 2.293 1.000 0.780 241 LEU A C 1
ATOM 3863 O O . LEU A 1 241 ? -49.508 -49.205 1.169 1.000 0.780 241 LEU A O 1
ATOM 3879 N N . GLN A 1 242 ? -48.514 -49.519 3.154 1.000 0.770 242 GLN A N 1
ATOM 3880 C CA . GLN A 1 242 ? -47.342 -48.713 2.845 1.000 0.770 242 GLN A CA 1
ATOM 3881 C C . GLN A 1 242 ? -46.560 -49.295 1.658 1.000 0.770 242 GLN A C 1
ATOM 3882 O O . GLN A 1 242 ? -46.236 -48.561 0.729 1.000 0.770 242 GLN A O 1
ATOM 3896 N N . ARG A 1 243 ? -46.307 -50.616 1.617 1.000 0.770 243 ARG A N 1
ATOM 3897 C CA . ARG A 1 243 ? -45.662 -51.261 0.453 1.000 0.770 243 ARG A CA 1
ATOM 3898 C C . ARG A 1 243 ? -46.484 -51.106 -0.833 1.000 0.770 243 ARG A C 1
ATOM 3899 O O . ARG A 1 243 ? -45.892 -50.852 -1.878 1.000 0.770 243 ARG A O 1
ATOM 3920 N N . LYS A 1 244 ? -47.818 -51.240 -0.766 1.000 0.760 244 LYS A N 1
ATOM 3921 C CA . LYS A 1 244 ? -48.729 -51.086 -1.920 1.000 0.760 244 LYS A CA 1
ATOM 3922 C C . LYS A 1 244 ? -48.762 -49.638 -2.418 1.000 0.760 244 LYS A C 1
ATOM 3923 O O . LYS A 1 244 ? -48.654 -49.410 -3.618 1.000 0.760 244 LYS A O 1
ATOM 3942 N N . ALA A 1 245 ? -48.811 -48.684 -1.492 1.000 0.790 245 ALA A N 1
ATOM 3943 C CA . ALA A 1 245 ? -48.753 -47.257 -1.773 1.000 0.790 245 ALA A CA 1
ATOM 3944 C C . ALA A 1 245 ? -47.417 -46.861 -2.418 1.000 0.790 245 ALA A C 1
ATOM 3945 O O . ALA A 1 245 ? -47.411 -46.248 -3.478 1.000 0.790 245 ALA A O 1
ATOM 3952 N N . VAL A 1 246 ? -46.281 -47.274 -1.842 1.000 0.760 246 VAL A N 1
ATOM 3953 C CA . VAL A 1 246 ? -44.948 -47.001 -2.414 1.000 0.760 246 VAL A CA 1
ATOM 3954 C C . VAL A 1 246 ? -44.784 -47.655 -3.787 1.000 0.760 246 VAL A C 1
ATOM 3955 O O . VAL A 1 246 ? -44.187 -47.050 -4.671 1.000 0.760 246 VAL A O 1
ATOM 3968 N N . LYS A 1 247 ? -45.315 -48.870 -3.993 1.000 0.740 247 LYS A N 1
ATOM 3969 C CA . LYS A 1 247 ? -45.267 -49.547 -5.297 1.000 0.740 247 LYS A CA 1
ATOM 3970 C C . LYS A 1 247 ? -46.067 -48.787 -6.358 1.000 0.740 247 LYS A C 1
ATOM 3971 O O . LYS A 1 247 ? -45.514 -48.522 -7.418 1.000 0.740 247 LYS A O 1
ATOM 3990 N N . LYS A 1 248 ? -47.302 -48.381 -6.038 1.000 0.760 248 LYS A N 1
ATOM 3991 C CA . LYS A 1 248 ? -48.130 -47.530 -6.907 1.000 0.760 248 LYS A CA 1
ATOM 3992 C C . LYS A 1 248 ? -47.439 -46.219 -7.239 1.000 0.760 248 LYS A C 1
ATOM 3993 O O . LYS A 1 248 ? -47.395 -45.846 -8.397 1.000 0.760 248 LYS A O 1
ATOM 4012 N N . LEU A 1 249 ? -46.877 -45.546 -6.235 1.000 0.730 249 LEU A N 1
ATOM 4013 C CA . LEU A 1 249 ? -46.112 -44.321 -6.456 1.000 0.730 249 LEU A CA 1
ATOM 4014 C C . LEU A 1 249 ? -44.946 -44.564 -7.423 1.000 0.730 249 LEU A C 1
ATOM 4015 O O . LEU A 1 249 ? -44.722 -43.753 -8.307 1.000 0.730 249 LEU A O 1
ATOM 4031 N N . ARG A 1 250 ? -44.224 -45.684 -7.289 1.000 0.670 250 ARG A N 1
ATOM 4032 C CA . ARG A 1 250 ? -43.123 -46.054 -8.192 1.000 0.670 250 ARG A CA 1
ATOM 4033 C C . ARG A 1 250 ? -43.591 -46.335 -9.622 1.000 0.670 250 ARG A C 1
ATOM 4034 O O . ARG A 1 250 ? -42.881 -45.959 -10.538 1.000 0.670 250 ARG A O 1
ATOM 4055 N N . GLU A 1 251 ? -44.730 -47.006 -9.796 1.000 0.660 251 GLU A N 1
ATOM 4056 C CA . GLU A 1 251 ? -45.333 -47.294 -11.109 1.000 0.660 251 GLU A CA 1
ATOM 4057 C C . GLU A 1 251 ? -45.872 -46.005 -11.760 1.000 0.660 251 GLU A C 1
ATOM 4058 O O . GLU A 1 251 ? -45.500 -45.709 -12.889 1.000 0.660 251 GLU A O 1
ATOM 4070 N N . ALA A 1 252 ? -46.621 -45.171 -11.025 1.000 0.660 252 ALA A N 1
ATOM 4071 C CA . ALA A 1 252 ? -47.135 -43.882 -11.508 1.000 0.660 252 ALA A CA 1
ATOM 4072 C C . ALA A 1 252 ? -46.028 -42.856 -11.822 1.000 0.660 252 ALA A C 1
ATOM 4073 O O . ALA A 1 252 ? -46.230 -41.979 -12.651 1.000 0.660 252 ALA A O 1
ATOM 4080 N N . LEU A 1 253 ? -44.851 -42.983 -11.193 1.000 0.620 253 LEU A N 1
ATOM 4081 C CA . LEU A 1 253 ? -43.645 -42.214 -11.537 1.000 0.620 253 LEU A CA 1
ATOM 4082 C C . LEU A 1 253 ? -42.939 -42.705 -12.814 1.000 0.620 253 LEU A C 1
ATOM 4083 O O . LEU A 1 253 ? -42.090 -41.986 -13.329 1.000 0.620 253 LEU A O 1
ATOM 4099 N N . ILE A 1 254 ? -43.219 -43.923 -13.288 1.000 0.590 254 ILE A N 1
ATOM 4100 C CA . ILE A 1 254 ? -42.638 -44.480 -14.523 1.000 0.590 254 ILE A CA 1
ATOM 4101 C C . ILE A 1 254 ? -43.577 -44.257 -15.721 1.000 0.590 254 ILE A C 1
ATOM 4102 O O . ILE A 1 254 ? -43.097 -44.135 -16.841 1.000 0.590 254 ILE A O 1
ATOM 4118 N N . GLU A 1 255 ? -44.898 -44.225 -15.504 1.000 0.470 255 GLU A N 1
ATOM 4119 C CA . GLU A 1 255 ? -45.905 -44.254 -16.578 1.000 0.470 255 GLU A CA 1
ATOM 4120 C C . GLU A 1 255 ? -46.305 -42.886 -17.138 1.000 0.470 255 GLU A C 1
ATOM 4121 O O . GLU A 1 255 ? -46.995 -42.848 -18.149 1.000 0.470 255 GLU A O 1
ATOM 4133 N N . ASP A 1 256 ? -45.916 -41.779 -16.505 1.000 0.390 256 ASP A N 1
ATOM 4134 C CA . ASP A 1 256 ? -46.276 -40.450 -17.000 1.000 0.390 256 ASP A CA 1
ATOM 4135 C C . ASP A 1 256 ? -45.404 -40.090 -18.227 1.000 0.390 256 ASP A C 1
ATOM 4136 O O . ASP A 1 256 ? -44.247 -39.684 -18.064 1.000 0.390 256 ASP A O 1
ATOM 4145 N N . PRO A 1 257 ? -45.901 -40.260 -19.475 1.000 0.340 257 PRO A N 1
ATOM 4146 C CA . PRO A 1 257 ? -45.078 -40.204 -20.687 1.000 0.340 257 PRO A CA 1
ATOM 4147 C C . PRO A 1 257 ? -44.759 -38.768 -21.098 1.000 0.340 257 PRO A C 1
ATOM 4148 O O . PRO A 1 257 ? -43.944 -38.529 -21.984 1.000 0.340 257 PRO A O 1
ATOM 4159 N N . SER A 1 258 ? -45.447 -37.794 -20.504 1.000 0.300 258 SER A N 1
ATOM 4160 C CA . SER A 1 258 ? -45.317 -36.384 -20.857 1.000 0.300 258 SER A CA 1
ATOM 4161 C C . SER A 1 258 ? -43.900 -35.845 -20.632 1.000 0.300 258 SER A C 1
ATOM 4162 O O . SER A 1 258 ? -43.514 -34.846 -21.241 1.000 0.300 258 SER A O 1
ATOM 4170 N N . MET A 1 259 ? -43.117 -36.499 -19.772 1.000 0.330 259 MET A N 1
ATOM 4171 C CA . MET A 1 259 ? -41.853 -35.965 -19.277 1.000 0.330 259 MET A CA 1
ATOM 4172 C C . MET A 1 259 ? -40.597 -36.378 -20.045 1.000 0.330 259 MET A C 1
ATOM 4173 O O . MET A 1 259 ? -39.513 -35.976 -19.637 1.000 0.330 259 MET A O 1
ATOM 4187 N N . GLU A 1 260 ? -40.687 -37.101 -21.162 1.000 0.250 260 GLU A N 1
ATOM 4188 C CA . GLU A 1 260 ? -39.489 -37.298 -21.999 1.000 0.250 260 GLU A CA 1
ATOM 4189 C C . GLU A 1 260 ? -39.065 -36.027 -22.759 1.000 0.250 260 GLU A C 1
ATOM 4190 O O . GLU A 1 260 ? -37.955 -35.970 -23.280 1.000 0.250 260 GLU A O 1
ATOM 4202 N N . LEU A 1 261 ? -39.937 -35.011 -22.849 1.000 0.230 261 LEU A N 1
ATOM 4203 C CA . LEU A 1 261 ? -39.724 -33.846 -23.717 1.000 0.230 261 LEU A CA 1
ATOM 4204 C C . LEU A 1 261 ? -38.938 -32.669 -23.103 1.000 0.230 261 LEU A C 1
ATOM 4205 O O . LEU A 1 261 ? -38.587 -31.771 -23.867 1.000 0.230 261 LEU A O 1
ATOM 4221 N N . MET A 1 262 ? -38.704 -32.601 -21.783 1.000 0.210 262 MET A N 1
ATOM 4222 C CA . MET A 1 262 ? -37.904 -31.510 -21.177 1.000 0.210 262 MET A CA 1
ATOM 4223 C C . MET A 1 262 ? -36.449 -31.910 -20.948 1.000 0.210 262 MET A C 1
ATOM 4224 O O . MET A 1 262 ? -36.197 -32.689 -20.001 1.000 0.210 262 MET A O 1
ATOM 4239 N N . MET B 2 1 ? -0.874 -32.232 19.055 1.000 0.250 1 MET B N 1
ATOM 4240 C CA . MET B 2 1 ? -1.440 -31.264 18.091 1.000 0.250 1 MET B CA 1
ATOM 4241 C C . MET B 2 1 ? -0.732 -29.948 18.339 1.000 0.250 1 MET B C 1
ATOM 4242 O O . MET B 2 1 ? -0.919 -29.396 19.411 1.000 0.250 1 MET B O 1
ATOM 4258 N N . LEU B 2 2 ? 0.149 -29.515 17.433 1.000 0.320 2 LEU B N 1
ATOM 4259 C CA . LEU B 2 2 ? 0.743 -28.176 17.517 1.000 0.320 2 LEU B CA 1
ATOM 4260 C C . LEU B 2 2 ? -0.395 -27.159 17.409 1.000 0.320 2 LEU B C 1
ATOM 4261 O O . LEU B 2 2 ? -1.213 -27.276 16.497 1.000 0.320 2 LEU B O 1
ATOM 4277 N N . ASP B 2 3 ? -0.478 -26.220 18.348 1.000 0.380 3 ASP B N 1
ATOM 4278 C CA . ASP B 2 3 ? -1.490 -25.170 18.309 1.000 0.380 3 ASP B CA 1
ATOM 4279 C C . ASP B 2 3 ? -1.110 -24.178 17.205 1.000 0.380 3 ASP B C 1
ATOM 4280 O O . ASP B 2 3 ? -0.305 -23.264 17.385 1.000 0.380 3 ASP B O 1
ATOM 4289 N N . VAL B 2 4 ? -1.615 -24.455 16.001 1.000 0.430 4 VAL B N 1
ATOM 4290 C CA . VAL B 2 4 ? -1.184 -23.841 14.735 1.000 0.430 4 VAL B CA 1
ATOM 4291 C C . VAL B 2 4 ? -1.344 -22.318 14.749 1.000 0.430 4 VAL B C 1
ATOM 4292 O O . VAL B 2 4 ? -0.653 -21.624 14.012 1.000 0.430 4 VAL B O 1
ATOM 4305 N N . ASN B 2 5 ? -2.215 -21.780 15.603 1.000 0.500 5 ASN B N 1
ATOM 4306 C CA . ASN B 2 5 ? -2.437 -20.342 15.718 1.000 0.500 5 ASN B CA 1
ATOM 4307 C C . ASN B 2 5 ? -1.414 -19.617 16.614 1.000 0.500 5 ASN B C 1
ATOM 4308 O O . ASN B 2 5 ? -1.372 -18.384 16.586 1.000 0.500 5 ASN B O 1
ATOM 4319 N N . ASN B 2 6 ? -0.583 -20.328 17.390 1.000 0.630 6 ASN B N 1
ATOM 4320 C CA . ASN B 2 6 ? 0.244 -19.729 18.445 1.000 0.630 6 ASN B CA 1
ATOM 4321 C C . ASN B 2 6 ? 1.758 -19.935 18.230 1.000 0.630 6 ASN B C 1
ATOM 4322 O O . ASN B 2 6 ? 2.452 -20.512 19.060 1.000 0.630 6 ASN B O 1
ATOM 4333 N N . PHE B 2 7 ? 2.275 -19.458 17.091 1.000 0.730 7 PHE B N 1
ATOM 4334 C CA . PHE B 2 7 ? 3.715 -19.433 16.777 1.000 0.730 7 PHE B CA 1
ATOM 4335 C C . PHE B 2 7 ? 4.338 -18.050 16.987 1.000 0.730 7 PHE B C 1
ATOM 4336 O O . PHE B 2 7 ? 3.665 -17.043 16.801 1.000 0.730 7 PHE B O 1
ATOM 4353 N N . GLU B 2 8 ? 5.623 -17.982 17.321 1.000 0.750 8 GLU B N 1
ATOM 4354 C CA . GLU B 2 8 ? 6.308 -16.706 17.589 1.000 0.750 8 GLU B CA 1
ATOM 4355 C C . GLU B 2 8 ? 6.969 -16.093 16.352 1.000 0.750 8 GLU B C 1
ATOM 4356 O O . GLU B 2 8 ? 6.998 -14.877 16.218 1.000 0.750 8 GLU B O 1
ATOM 4368 N N . TYR B 2 9 ? 7.465 -16.916 15.429 1.000 0.830 9 TYR B N 1
ATOM 4369 C CA . TYR B 2 9 ? 8.206 -16.451 14.259 1.000 0.830 9 TYR B CA 1
ATOM 4370 C C . TYR B 2 9 ? 7.932 -17.325 13.033 1.000 0.830 9 TYR B C 1
ATOM 4371 O O . TYR B 2 9 ? 7.488 -18.472 13.146 1.000 0.830 9 TYR B O 1
ATOM 4389 N N . MET B 2 10 ? 8.218 -16.789 11.849 1.000 0.880 10 MET B N 1
ATOM 4390 C CA . MET B 2 10 ? 8.259 -17.541 10.594 1.000 0.880 10 MET B CA 1
ATOM 4391 C C . MET B 2 10 ? 9.695 -17.679 10.099 1.000 0.880 10 MET B C 1
ATOM 4392 O O . MET B 2 10 ? 10.511 -16.782 10.281 1.000 0.880 10 MET B O 1
ATOM 4406 N N . ASN B 2 11 ? 10.006 -18.798 9.447 1.000 0.890 11 ASN B N 1
ATOM 4407 C CA . ASN B 2 11 ? 11.338 -19.054 8.908 1.000 0.890 11 ASN B CA 1
ATOM 4408 C C . ASN B 2 11 ? 11.239 -19.450 7.431 1.000 0.890 11 ASN B C 1
ATOM 4409 O O . ASN B 2 11 ? 10.349 -20.220 7.058 1.000 0.890 11 ASN B O 1
ATOM 4420 N N . ILE B 2 12 ? 12.136 -18.930 6.593 1.000 0.930 12 ILE B N 1
ATOM 4421 C CA . ILE B 2 12 ? 12.194 -19.230 5.156 1.000 0.930 12 ILE B CA 1
ATOM 4422 C C . ILE B 2 12 ? 13.604 -19.684 4.779 1.000 0.930 12 ILE B C 1
ATOM 4423 O O . ILE B 2 12 ? 14.585 -19.049 5.136 1.000 0.930 12 ILE B O 1
ATOM 4439 N N . GLY B 2 13 ? 13.708 -20.786 4.039 1.000 0.920 13 GLY B N 1
ATOM 4440 C CA . GLY B 2 13 ? 14.974 -21.365 3.585 1.000 0.920 13 GLY B CA 1
ATOM 4441 C C . GLY B 2 13 ? 14.801 -22.108 2.262 1.000 0.920 13 GLY B C 1
ATOM 4442 O O . GLY B 2 13 ? 13.686 -22.200 1.740 1.000 0.920 13 GLY B O 1
ATOM 4446 N N . LEU B 2 14 ? 15.891 -22.641 1.710 1.000 0.950 14 LEU B N 1
ATOM 4447 C CA . LEU B 2 14 ? 15.832 -23.464 0.502 1.000 0.950 14 LEU B CA 1
ATOM 4448 C C . LEU B 2 14 ? 15.264 -24.854 0.824 1.000 0.950 14 LEU B C 1
ATOM 4449 O O . LEU B 2 14 ? 15.463 -25.400 1.909 1.000 0.950 14 LEU B O 1
ATOM 4465 N N . ALA B 2 15 ? 14.562 -25.443 -0.141 1.000 0.950 15 ALA B N 1
ATOM 4466 C CA . ALA B 2 15 ? 14.025 -26.790 -0.011 1.000 0.950 15 ALA B CA 1
ATOM 4467 C C . ALA B 2 15 ? 14.975 -27.795 -0.669 1.000 0.950 15 ALA B C 1
ATOM 4468 O O . ALA B 2 15 ? 15.242 -27.699 -1.865 1.000 0.950 15 ALA B O 1
ATOM 4475 N N . SER B 2 16 ? 15.460 -28.775 0.097 1.000 0.940 16 SER B N 1
ATOM 4476 C CA . SER B 2 16 ? 16.204 -29.894 -0.485 1.000 0.940 16 SER B CA 1
ATOM 4477 C C . SER B 2 16 ? 15.274 -30.802 -1.308 1.000 0.940 16 SER B C 1
ATOM 4478 O O . SER B 2 16 ? 14.072 -30.855 -1.017 1.000 0.940 16 SER B O 1
ATOM 4486 N N . PRO B 2 17 ? 15.801 -31.569 -2.285 1.000 0.950 17 PRO B N 1
ATOM 4487 C CA . PRO B 2 17 ? 15.007 -32.532 -3.055 1.000 0.950 17 PRO B CA 1
ATOM 4488 C C . PRO B 2 17 ? 14.224 -33.499 -2.157 1.000 0.950 17 PRO B C 1
ATOM 4489 O O . PRO B 2 17 ? 13.033 -33.728 -2.364 1.000 0.950 17 PRO B O 1
ATOM 4500 N N . ASP B 2 18 ? 14.859 -33.985 -1.089 1.000 0.940 18 ASP B N 1
ATOM 4501 C CA . ASP B 2 18 ? 14.222 -34.880 -0.118 1.000 0.940 18 ASP B CA 1
ATOM 4502 C C . ASP B 2 18 ? 13.121 -34.185 0.685 1.000 0.940 18 ASP B C 1
ATOM 4503 O O . ASP B 2 18 ? 12.068 -34.773 0.940 1.000 0.940 18 ASP B O 1
ATOM 4512 N N . LYS B 2 19 ? 13.308 -32.903 1.026 1.000 0.940 19 LYS B N 1
ATOM 4513 C CA . LYS B 2 19 ? 12.268 -32.106 1.686 1.000 0.940 19 LYS B CA 1
ATOM 4514 C C . LYS B 2 19 ? 11.039 -31.971 0.783 1.000 0.940 19 LYS B C 1
ATOM 4515 O O . LYS B 2 19 ? 9.922 -32.183 1.250 1.000 0.940 19 LYS B O 1
ATOM 4534 N N . ILE B 2 20 ? 11.236 -31.698 -0.510 1.000 0.950 20 ILE B N 1
ATOM 4535 C CA . ILE B 2 20 ? 10.146 -31.588 -1.493 1.000 0.950 20 ILE B CA 1
ATOM 4536 C C . ILE B 2 20 ? 9.403 -32.927 -1.639 1.000 0.950 20 ILE B C 1
ATOM 4537 O O . ILE B 2 20 ? 8.170 -32.931 -1.617 1.000 0.950 20 ILE B O 1
ATOM 4553 N N . ARG B 2 21 ? 10.118 -34.064 -1.721 1.000 0.960 21 ARG B N 1
ATOM 4554 C CA . ARG B 2 21 ? 9.498 -35.406 -1.759 1.000 0.960 21 ARG B CA 1
ATOM 4555 C C . ARG B 2 21 ? 8.649 -35.674 -0.515 1.000 0.960 21 ARG B C 1
ATOM 4556 O O . ARG B 2 21 ? 7.532 -36.167 -0.658 1.000 0.960 21 ARG B O 1
ATOM 4577 N N . SER B 2 22 ? 9.135 -35.281 0.668 1.000 0.950 22 SER B N 1
ATOM 4578 C CA . SER B 2 22 ? 8.424 -35.456 1.947 1.000 0.950 22 SER B CA 1
ATOM 4579 C C . SER B 2 22 ? 7.116 -34.660 2.055 1.000 0.950 22 SER B C 1
ATOM 4580 O O . SER B 2 22 ? 6.199 -35.084 2.753 1.000 0.950 22 SER B O 1
ATOM 4588 N N . TRP B 2 23 ? 7.005 -33.523 1.358 1.000 0.920 23 TRP B N 1
ATOM 4589 C CA . TRP B 2 23 ? 5.781 -32.712 1.322 1.000 0.920 23 TRP B CA 1
ATOM 4590 C C . TRP B 2 23 ? 4.709 -33.252 0.378 1.000 0.920 23 TRP B C 1
ATOM 4591 O O . TRP B 2 23 ? 3.538 -32.884 0.486 1.000 0.920 23 TRP B O 1
ATOM 4612 N N . SER B 2 24 ? 5.107 -34.069 -0.591 1.000 0.920 24 SER B N 1
ATOM 4613 C CA . SER B 2 24 ? 4.199 -34.591 -1.602 1.000 0.920 24 SER B CA 1
ATOM 4614 C C . SER B 2 24 ? 3.516 -35.883 -1.145 1.000 0.920 24 SER B C 1
ATOM 4615 O O . SER B 2 24 ? 4.076 -36.652 -0.370 1.000 0.920 24 SER B O 1
ATOM 4623 N N . PHE B 2 25 ? 2.345 -36.175 -1.712 1.000 0.920 25 PHE B N 1
ATOM 4624 C CA . PHE B 2 25 ? 1.620 -37.437 -1.497 1.000 0.920 25 PHE B CA 1
ATOM 4625 C C . PHE B 2 25 ? 1.640 -38.357 -2.733 1.000 0.920 25 PHE B C 1
ATOM 4626 O O . PHE B 2 25 ? 0.986 -39.400 -2.761 1.000 0.920 25 PHE B O 1
ATOM 4643 N N . GLY B 2 26 ? 2.386 -37.982 -3.777 1.000 0.930 26 GLY B N 1
ATOM 4644 C CA . GLY B 2 26 ? 2.549 -38.794 -4.979 1.000 0.930 26 GLY B CA 1
ATOM 4645 C C . GLY B 2 26 ? 3.197 -38.069 -6.158 1.000 0.930 26 GLY B C 1
ATOM 4646 O O . GLY B 2 26 ? 3.222 -36.837 -6.227 1.000 0.930 26 GLY B O 1
ATOM 4650 N N . GLU B 2 27 ? 3.699 -38.874 -7.096 1.000 0.950 27 GLU B N 1
ATOM 4651 C CA . GLU B 2 27 ? 4.316 -38.438 -8.353 1.000 0.950 27 GLU B CA 1
ATOM 4652 C C . GLU B 2 27 ? 3.254 -38.286 -9.456 1.000 0.950 27 GLU B C 1
ATOM 4653 O O . GLU B 2 27 ? 2.473 -39.207 -9.721 1.000 0.950 27 GLU B O 1
ATOM 4665 N N . VAL B 2 28 ? 3.247 -37.141 -10.139 1.000 0.950 28 VAL B N 1
ATOM 4666 C CA . VAL B 2 28 ? 2.415 -36.907 -11.328 1.000 0.950 28 VAL B CA 1
ATOM 4667 C C . VAL B 2 28 ? 3.177 -37.372 -12.571 1.000 0.950 28 VAL B C 1
ATOM 4668 O O . VAL B 2 28 ? 4.199 -36.792 -12.935 1.000 0.950 28 VAL B O 1
ATOM 4681 N N . LYS B 2 29 ? 2.658 -38.397 -13.259 1.000 0.920 29 LYS B N 1
ATOM 4682 C CA . LYS B 2 29 ? 3.288 -38.971 -14.467 1.000 0.920 29 LYS B CA 1
ATOM 4683 C C . LYS B 2 29 ? 2.632 -38.513 -15.766 1.000 0.920 29 LYS B C 1
ATOM 4684 O O . LYS B 2 29 ? 3.275 -38.528 -16.819 1.000 0.920 29 LYS B O 1
ATOM 4703 N N . LYS B 2 30 ? 1.360 -38.105 -15.728 1.000 0.880 30 LYS B N 1
ATOM 4704 C CA . LYS B 2 30 ? 0.575 -37.781 -16.925 1.000 0.880 30 LYS B CA 1
ATOM 4705 C C . LYS B 2 30 ? 0.148 -36.312 -16.963 1.000 0.880 30 LYS B C 1
ATOM 4706 O O . LYS B 2 30 ? -0.159 -35.724 -15.932 1.000 0.880 30 LYS B O 1
ATOM 4725 N N . PRO B 2 31 ? 0.087 -35.714 -18.164 1.000 0.850 31 PRO B N 1
ATOM 4726 C CA . PRO B 2 31 ? -0.348 -34.329 -18.334 1.000 0.850 31 PRO B CA 1
ATOM 4727 C C . PRO B 2 31 ? -1.881 -34.177 -18.339 1.000 0.850 31 PRO B C 1
ATOM 4728 O O . PRO B 2 31 ? -2.384 -33.059 -18.330 1.000 0.850 31 PRO B O 1
ATOM 4739 N N . GLU B 2 32 ? -2.633 -35.272 -18.422 1.000 0.720 32 GLU B N 1
ATOM 4740 C CA . GLU B 2 32 ? -4.094 -35.248 -18.525 1.000 0.720 32 GLU B CA 1
ATOM 4741 C C . GLU B 2 32 ? -4.732 -34.744 -17.222 1.000 0.720 32 GLU B C 1
ATOM 4742 O O . GLU B 2 32 ? -4.201 -34.943 -16.125 1.000 0.720 32 GLU B O 1
ATOM 4754 N N . THR B 2 33 ? -5.869 -34.059 -17.341 1.000 0.780 33 THR B N 1
ATOM 4755 C CA . THR B 2 33 ? -6.587 -33.456 -16.210 1.000 0.780 33 THR B CA 1
ATOM 4756 C C . THR B 2 33 ? -7.839 -34.267 -15.874 1.000 0.780 33 THR B C 1
ATOM 4757 O O . THR B 2 33 ? -7.862 -34.986 -14.873 1.000 0.780 33 THR B O 1
ATOM 4768 N N . ILE B 2 34 ? -8.862 -34.169 -16.721 1.000 0.780 34 ILE B N 1
ATOM 4769 C CA . ILE B 2 34 ? -10.202 -34.728 -16.537 1.000 0.780 34 ILE B CA 1
ATOM 4770 C C . ILE B 2 34 ? -10.619 -35.428 -17.834 1.000 0.780 34 ILE B C 1
ATOM 4771 O O . ILE B 2 34 ? -10.214 -35.045 -18.937 1.000 0.780 34 ILE B O 1
ATOM 4787 N N . ASN B 2 35 ? -11.420 -36.474 -17.694 1.000 0.720 35 ASN B N 1
ATOM 4788 C CA . ASN B 2 35 ? -12.078 -37.137 -18.806 1.000 0.720 35 ASN B CA 1
ATOM 4789 C C . ASN B 2 35 ? -13.362 -36.391 -19.198 1.000 0.720 35 ASN B C 1
ATOM 4790 O O . ASN B 2 35 ? -14.195 -36.134 -18.331 1.000 0.720 35 ASN B O 1
ATOM 4801 N N . TYR B 2 36 ? -13.545 -36.079 -20.486 1.000 0.640 36 TYR B N 1
ATOM 4802 C CA . TYR B 2 36 ? -14.690 -35.285 -20.953 1.000 0.640 36 TYR B CA 1
ATOM 4803 C C . TYR B 2 36 ? -16.043 -35.925 -20.605 1.000 0.640 36 TYR B C 1
ATOM 4804 O O . TYR B 2 36 ? -16.928 -35.238 -20.112 1.000 0.640 36 TYR B O 1
ATOM 4822 N N . ARG B 2 37 ? -16.193 -37.244 -20.820 1.000 0.600 37 ARG B N 1
ATOM 4823 C CA . ARG B 2 37 ? -17.498 -37.931 -20.735 1.000 0.600 37 ARG B CA 1
ATOM 4824 C C . ARG B 2 37 ? -17.928 -38.191 -19.300 1.000 0.600 37 ARG B C 1
ATOM 4825 O O . ARG B 2 37 ? -19.081 -38.022 -18.937 1.000 0.600 37 ARG B O 1
ATOM 4846 N N . THR B 2 38 ? -16.990 -38.647 -18.480 1.000 0.630 38 THR B N 1
ATOM 4847 C CA . THR B 2 38 ? -17.295 -39.000 -17.092 1.000 0.630 38 THR B CA 1
ATOM 4848 C C . THR B 2 38 ? -17.099 -37.828 -16.135 1.000 0.630 38 THR B C 1
ATOM 4849 O O . THR B 2 38 ? -17.416 -37.980 -14.959 1.000 0.630 38 THR B O 1
ATOM 4860 N N . LEU B 2 39 ? -16.498 -36.715 -16.589 1.000 0.680 39 LEU B N 1
ATOM 4861 C CA . LEU B 2 39 ? -16.024 -35.601 -15.752 1.000 0.680 39 LEU B CA 1
ATOM 4862 C C . LEU B 2 39 ? -15.132 -36.074 -14.583 1.000 0.680 39 LEU B C 1
ATOM 4863 O O . LEU B 2 39 ? -14.973 -35.393 -13.571 1.000 0.680 39 LEU B O 1
ATOM 4879 N N . LYS B 2 40 ? -14.526 -37.267 -14.721 1.000 0.750 40 LYS B N 1
ATOM 4880 C CA . LYS B 2 40 ? -13.697 -37.898 -13.683 1.000 0.750 40 LYS B CA 1
ATOM 4881 C C . LYS B 2 40 ? -12.220 -37.553 -13.884 1.000 0.750 40 LYS B C 1
ATOM 4882 O O . LYS B 2 40 ? -11.757 -37.584 -15.027 1.000 0.750 40 LYS B O 1
ATOM 4901 N N . PRO B 2 41 ? -11.464 -37.262 -12.809 1.000 0.830 41 PRO B N 1
ATOM 4902 C CA . PRO B 2 41 ? -10.034 -36.991 -12.913 1.000 0.830 41 PRO B CA 1
ATOM 4903 C C . PRO B 2 41 ? -9.245 -38.219 -13.371 1.000 0.830 41 PRO B C 1
ATOM 4904 O O . PRO B 2 41 ? -9.548 -39.341 -12.961 1.000 0.830 41 PRO B O 1
ATOM 4915 N N . GLU B 2 42 ? -8.196 -38.004 -14.160 1.000 0.790 42 GLU B N 1
ATOM 4916 C CA . GLU B 2 42 ? -7.393 -39.097 -14.712 1.000 0.790 42 GLU B CA 1
ATOM 4917 C C . GLU B 2 42 ? -6.363 -39.639 -13.706 1.000 0.790 42 GLU B C 1
ATOM 4918 O O . GLU B 2 42 ? -5.781 -38.895 -12.903 1.000 0.790 42 GLU B O 1
ATOM 4930 N N . LYS B 2 43 ? -6.099 -40.953 -13.758 1.000 0.830 43 LYS B N 1
ATOM 4931 C CA . LYS B 2 43 ? -5.084 -41.586 -12.903 1.000 0.830 43 LYS B CA 1
ATOM 4932 C C . LYS B 2 43 ? -3.691 -41.049 -13.245 1.000 0.830 43 LYS B C 1
ATOM 4933 O O . LYS B 2 43 ? -3.266 -41.078 -14.398 1.000 0.830 43 LYS B O 1
ATOM 4952 N N . ASP B 2 44 ? -2.982 -40.605 -12.209 1.000 0.870 44 ASP B N 1
ATOM 4953 C CA . ASP B 2 44 ? -1.635 -40.011 -12.256 1.000 0.870 44 ASP B CA 1
ATOM 4954 C C . ASP B 2 44 ? -1.534 -38.693 -13.043 1.000 0.870 44 ASP B C 1
ATOM 4955 O O . ASP B 2 44 ? -0.436 -38.281 -13.426 1.000 0.870 44 ASP B O 1
ATOM 4964 N N . GLY B 2 45 ? -2.678 -38.038 -13.271 1.000 0.890 45 GLY B N 1
ATOM 4965 C CA . GLY B 2 45 ? -2.796 -36.718 -13.885 1.000 0.890 45 GLY B CA 1
ATOM 4966 C C . GLY B 2 45 ? -2.754 -35.541 -12.899 1.000 0.890 45 GLY B C 1
ATOM 4967 O O . GLY B 2 45 ? -2.645 -35.707 -11.681 1.000 0.890 45 GLY B O 1
ATOM 4971 N N . LEU B 2 46 ? -2.923 -34.323 -13.423 1.000 0.920 46 LEU B N 1
ATOM 4972 C CA . LEU B 2 46 ? -2.834 -33.061 -12.664 1.000 0.920 46 LEU B CA 1
ATOM 4973 C C . LEU B 2 46 ? -3.971 -32.824 -11.653 1.000 0.920 46 LEU B C 1
ATOM 4974 O O . LEU B 2 46 ? -3.854 -31.929 -10.813 1.000 0.920 46 LEU B O 1
ATOM 4990 N N . PHE B 2 47 ? -5.057 -33.595 -11.738 1.000 0.910 47 PHE B N 1
ATOM 4991 C CA . PHE B 2 47 ? -6.220 -33.540 -10.839 1.000 0.910 47 PHE B CA 1
ATOM 4992 C C . PHE B 2 47 ? -6.480 -34.890 -10.131 1.000 0.910 47 PHE B C 1
ATOM 4993 O O . PHE B 2 47 ? -7.548 -35.075 -9.539 1.000 0.910 47 PHE B O 1
ATOM 5010 N N . CYS B 2 48 ? -5.513 -35.821 -10.192 1.000 0.910 48 CYS B N 1
ATOM 5011 C CA . CYS B 2 48 ? -5.619 -37.203 -9.712 1.000 0.910 48 CYS B CA 1
ATOM 5012 C C . CYS B 2 48 ? -6.030 -37.294 -8.236 1.000 0.910 48 CYS B C 1
ATOM 5013 O O . CYS B 2 48 ? -5.396 -36.715 -7.351 1.000 0.910 48 CYS B O 1
ATOM 5021 N N . GLU B 2 49 ? -7.049 -38.102 -7.954 1.000 0.890 49 GLU B N 1
ATOM 5022 C CA . GLU B 2 49 ? -7.589 -38.246 -6.600 1.000 0.890 49 GLU B CA 1
ATOM 5023 C C . GLU B 2 49 ? -6.669 -39.008 -5.646 1.000 0.890 49 GLU B C 1
ATOM 5024 O O . GLU B 2 49 ? -6.717 -38.799 -4.438 1.000 0.890 49 GLU B O 1
ATOM 5036 N N . ARG B 2 50 ? -5.801 -39.876 -6.177 1.000 0.890 50 ARG B N 1
ATOM 5037 C CA . ARG B 2 50 ? -4.821 -40.622 -5.375 1.000 0.890 50 ARG B CA 1
ATOM 5038 C C . ARG B 2 50 ? -3.753 -39.702 -4.792 1.000 0.890 50 ARG B C 1
ATOM 5039 O O . ARG B 2 50 ? -3.305 -39.911 -3.676 1.000 0.890 50 ARG B O 1
ATOM 5060 N N . ILE B 2 51 ? -3.352 -38.700 -5.570 1.000 0.930 51 ILE B N 1
ATOM 5061 C CA . ILE B 2 51 ? -2.257 -37.796 -5.219 1.000 0.930 51 ILE B CA 1
ATOM 5062 C C . ILE B 2 51 ? -2.780 -36.654 -4.336 1.000 0.930 51 ILE B C 1
ATOM 5063 O O . ILE B 2 51 ? -2.198 -36.364 -3.299 1.000 0.930 51 ILE B O 1
ATOM 5079 N N . PHE B 2 52 ? -3.894 -36.017 -4.718 1.000 0.940 52 PHE B N 1
ATOM 5080 C CA . PHE B 2 52 ? -4.391 -34.809 -4.042 1.000 0.940 52 PHE B CA 1
ATOM 5081 C C . PHE B 2 52 ? -5.578 -35.062 -3.094 1.000 0.940 52 PHE B C 1
ATOM 5082 O O . PHE B 2 52 ? -5.802 -34.277 -2.180 1.000 0.940 52 PHE B O 1
ATOM 5099 N N . GLY B 2 53 ? -6.336 -36.148 -3.278 1.000 0.910 53 GLY B N 1
ATOM 5100 C CA . GLY B 2 53 ? -7.535 -36.471 -2.493 1.000 0.910 53 GLY B CA 1
ATOM 5101 C C . GLY B 2 53 ? -8.833 -36.553 -3.318 1.000 0.910 53 GLY B C 1
ATOM 5102 O O . GLY B 2 53 ? -8.864 -36.171 -4.496 1.000 0.910 53 GLY B O 1
ATOM 5106 N N . PRO B 2 54 ? -9.922 -37.056 -2.710 1.000 0.880 54 PRO B N 1
ATOM 5107 C CA . PRO B 2 54 ? -11.182 -37.342 -3.399 1.000 0.880 54 PRO B CA 1
ATOM 5108 C C . PRO B 2 54 ? -11.932 -36.068 -3.813 1.000 0.880 54 PRO B C 1
ATOM 5109 O O . PRO B 2 54 ? -11.846 -35.049 -3.131 1.000 0.880 54 PRO B O 1
ATOM 5120 N N . THR B 2 55 ? -12.673 -36.114 -4.927 1.000 0.830 55 THR B N 1
ATOM 5121 C CA . THR B 2 55 ? -13.560 -35.007 -5.349 1.000 0.830 55 THR B CA 1
ATOM 5122 C C . THR B 2 55 ? -14.827 -34.901 -4.506 1.000 0.830 55 THR B C 1
ATOM 5123 O O . THR B 2 55 ? -15.319 -33.799 -4.292 1.000 0.830 55 THR B O 1
ATOM 5134 N N . LYS B 2 56 ? -15.343 -36.027 -4.005 1.000 0.810 56 LYS B N 1
ATOM 5135 C CA . LYS B 2 56 ? -16.524 -36.080 -3.138 1.000 0.810 56 LYS B CA 1
ATOM 5136 C C . LYS B 2 56 ? -16.148 -36.478 -1.719 1.000 0.810 56 LYS B C 1
ATOM 5137 O O . LYS B 2 56 ? -15.285 -37.327 -1.498 1.000 0.810 56 LYS B O 1
ATOM 5156 N N . ASP B 2 57 ? -16.834 -35.882 -0.753 1.000 0.830 57 ASP B N 1
ATOM 5157 C CA . ASP B 2 57 ? -16.654 -36.199 0.659 1.000 0.830 57 ASP B CA 1
ATOM 5158 C C . ASP B 2 57 ? -16.981 -37.672 0.942 1.000 0.830 57 ASP B C 1
ATOM 5159 O O . ASP B 2 57 ? -18.081 -38.149 0.662 1.000 0.830 57 ASP B O 1
ATOM 5168 N N . TRP B 2 58 ? -16.038 -38.388 1.562 1.000 0.840 58 TRP B N 1
ATOM 5169 C CA . TRP B 2 58 ? -16.214 -39.781 1.994 1.000 0.840 58 TRP B CA 1
ATOM 5170 C C . TRP B 2 58 ? -16.546 -40.763 0.863 1.000 0.840 58 TRP B C 1
ATOM 5171 O O . TRP B 2 58 ? -17.189 -41.795 1.097 1.000 0.840 58 TRP B O 1
ATOM 5192 N N . GLU B 2 59 ? -16.101 -40.461 -0.357 1.000 0.830 59 GLU B N 1
ATOM 5193 C CA . GLU B 2 59 ? -16.266 -41.329 -1.517 1.000 0.830 59 GLU B CA 1
ATOM 5194 C C . GLU B 2 59 ? -14.918 -41.538 -2.217 1.000 0.830 59 GLU B C 1
ATOM 5195 O O . GLU B 2 59 ? -14.161 -40.604 -2.466 1.000 0.830 59 GLU B O 1
ATOM 5207 N N . CYS B 2 60 ? -14.596 -42.795 -2.519 1.000 0.800 60 CYS B N 1
ATOM 5208 C CA . CYS B 2 60 ? -13.442 -43.128 -3.352 1.000 0.800 60 CYS B CA 1
ATOM 5209 C C . CYS B 2 60 ? -13.813 -43.098 -4.845 1.000 0.800 60 CYS B C 1
ATOM 5210 O O . CYS B 2 60 ? -14.980 -43.228 -5.209 1.000 0.800 60 CYS B O 1
ATOM 5218 N N . HIS B 2 61 ? -12.811 -43.057 -5.727 1.000 0.800 61 HIS B N 1
ATOM 5219 C CA . HIS B 2 61 ? -12.996 -42.956 -7.182 1.000 0.800 61 HIS B CA 1
ATOM 5220 C C . HIS B 2 61 ? -13.930 -44.008 -7.814 1.000 0.800 61 HIS B C 1
ATOM 5221 O O . HIS B 2 61 ? -14.749 -43.714 -8.692 1.000 0.800 61 HIS B O 1
ATOM 5235 N N . CYS B 2 62 ? -13.772 -45.272 -7.398 1.000 0.790 62 CYS B N 1
ATOM 5236 C CA . CYS B 2 62 ? -14.535 -46.399 -7.940 1.000 0.790 62 CYS B CA 1
ATOM 5237 C C . CYS B 2 62 ? -15.892 -46.605 -7.251 1.000 0.790 62 CYS B C 1
ATOM 5238 O O . CYS B 2 62 ? -16.685 -47.412 -7.723 1.000 0.790 62 CYS B O 1
ATOM 5246 N N . GLY B 2 63 ? -16.157 -45.919 -6.135 1.000 0.770 63 GLY B N 1
ATOM 5247 C CA . GLY B 2 63 ? -17.388 -46.072 -5.361 1.000 0.770 63 GLY B CA 1
ATOM 5248 C C . GLY B 2 63 ? -17.516 -47.370 -4.545 1.000 0.770 63 GLY B C 1
ATOM 5249 O O . GLY B 2 63 ? -18.589 -47.587 -3.990 1.000 0.770 63 GLY B O 1
ATOM 5253 N N . LYS B 2 64 ? -16.471 -48.220 -4.434 1.000 0.770 64 LYS B N 1
ATOM 5254 C CA . LYS B 2 64 ? -16.472 -49.439 -3.579 1.000 0.770 64 LYS B CA 1
ATOM 5255 C C . LYS B 2 64 ? -16.734 -49.095 -2.109 1.000 0.770 64 LYS B C 1
ATOM 5256 O O . LYS B 2 64 ? -17.525 -49.756 -1.447 1.000 0.770 64 LYS B O 1
ATOM 5275 N N . TYR B 2 65 ? -16.073 -48.049 -1.617 1.000 0.800 65 TYR B N 1
ATOM 5276 C CA . TYR B 2 65 ? -16.293 -47.496 -0.286 1.000 0.800 65 TYR B CA 1
ATOM 5277 C C . TYR B 2 65 ? -17.033 -46.171 -0.415 1.000 0.800 65 TYR B C 1
ATOM 5278 O O . TYR B 2 65 ? -16.554 -45.249 -1.082 1.000 0.800 65 TYR B O 1
ATOM 5296 N N . LYS B 2 66 ? -18.193 -46.096 0.234 1.000 0.750 66 LYS B N 1
ATOM 5297 C CA . LYS B 2 66 ? -19.007 -44.888 0.365 1.000 0.750 66 LYS B CA 1
ATOM 5298 C C . LYS B 2 66 ? -19.334 -44.675 1.838 1.000 0.750 66 LYS B C 1
ATOM 5299 O O . LYS B 2 66 ? -19.543 -45.656 2.557 1.000 0.750 66 LYS B O 1
ATOM 5318 N N . ARG B 2 67 ? -19.508 -43.412 2.239 1.000 0.660 67 ARG B N 1
ATOM 5319 C CA . ARG B 2 67 ? -19.893 -42.951 3.590 1.000 0.660 67 ARG B CA 1
ATOM 5320 C C . ARG B 2 67 ? -18.738 -42.889 4.593 1.000 0.660 67 ARG B C 1
ATOM 5321 O O . ARG B 2 67 ? -17.698 -43.521 4.463 1.000 0.660 67 ARG B O 1
ATOM 5342 N N . VAL B 2 68 ? -19.018 -42.169 5.676 1.000 0.770 68 VAL B N 1
ATOM 5343 C CA . VAL B 2 68 ? -18.100 -41.808 6.771 1.000 0.770 68 VAL B CA 1
ATOM 5344 C C . VAL B 2 68 ? -17.501 -43.012 7.514 1.000 0.770 68 VAL B C 1
ATOM 5345 O O . VAL B 2 68 ? -16.443 -42.905 8.124 1.000 0.770 68 VAL B O 1
ATOM 5358 N N . ARG B 2 69 ? -18.155 -44.177 7.458 1.000 0.740 69 ARG B N 1
ATOM 5359 C CA . ARG B 2 69 ? -17.761 -45.371 8.226 1.000 0.740 69 ARG B CA 1
ATOM 5360 C C . ARG B 2 69 ? -16.376 -45.910 7.850 1.000 0.740 69 ARG B C 1
ATOM 5361 O O . ARG B 2 69 ? -15.725 -46.508 8.691 1.000 0.740 69 ARG B O 1
ATOM 5382 N N . TYR B 2 70 ? -15.930 -45.693 6.612 1.000 0.800 70 TYR B N 1
ATOM 5383 C CA . TYR B 2 70 ? -14.641 -46.177 6.103 1.000 0.800 70 TYR B CA 1
ATOM 5384 C C . TYR B 2 70 ? -13.512 -45.127 6.212 1.000 0.800 70 TYR B C 1
ATOM 5385 O O . TYR B 2 70 ? -12.549 -45.197 5.452 1.000 0.800 70 TYR B O 1
ATOM 5403 N N . LYS B 2 71 ? -13.619 -44.137 7.120 1.000 0.780 71 LYS B N 1
ATOM 5404 C CA . LYS B 2 71 ? -12.623 -43.061 7.317 1.000 0.780 71 LYS B CA 1
ATOM 5405 C C . LYS B 2 71 ? -11.205 -43.630 7.488 1.000 0.780 71 LYS B C 1
ATOM 5406 O O . LYS B 2 71 ? -10.944 -44.339 8.453 1.000 0.780 71 LYS B O 1
ATOM 5425 N N . GLY B 2 72 ? -10.297 -43.273 6.580 1.000 0.830 72 GLY B N 1
ATOM 5426 C CA . GLY B 2 72 ? -8.885 -43.680 6.611 1.000 0.830 72 GLY B CA 1
ATOM 5427 C C . GLY B 2 72 ? -8.553 -44.990 5.881 1.000 0.830 72 GLY B C 1
ATOM 5428 O O . GLY B 2 72 ? -7.378 -45.321 5.758 1.000 0.830 72 GLY B O 1
ATOM 5432 N N . VAL B 2 73 ? -9.541 -45.723 5.348 1.000 0.860 73 VAL B N 1
ATOM 5433 C CA . VAL B 2 73 ? -9.276 -46.910 4.512 1.000 0.860 73 VAL B CA 1
ATOM 5434 C C . VAL B 2 73 ? -8.822 -46.464 3.119 1.000 0.860 73 VAL B C 1
ATOM 5435 O O . VAL B 2 73 ? -9.458 -45.617 2.482 1.000 0.860 73 VAL B O 1
ATOM 5448 N N . VAL B 2 74 ? -7.728 -47.048 2.626 1.000 0.890 74 VAL B N 1
ATOM 5449 C CA . VAL B 2 74 ? -7.238 -46.837 1.257 1.000 0.890 74 VAL B CA 1
ATOM 5450 C C . VAL B 2 74 ? -7.868 -47.872 0.344 1.000 0.890 74 VAL B C 1
ATOM 5451 O O . VAL B 2 74 ? -7.777 -49.070 0.596 1.000 0.890 74 VAL B O 1
ATOM 5464 N N . CYS B 2 75 ? -8.507 -47.422 -0.736 1.000 0.870 75 CYS B N 1
ATOM 5465 C CA . CYS B 2 75 ? -9.139 -48.359 -1.650 1.000 0.870 75 CYS B CA 1
ATOM 5466 C C . CYS B 2 75 ? -8.112 -49.192 -2.424 1.000 0.870 75 CYS B C 1
ATOM 5467 O O . CYS B 2 75 ? -7.341 -48.670 -3.218 1.000 0.870 75 CYS B O 1
ATOM 5475 N N . ASP B 2 76 ? -8.197 -50.503 -2.295 1.000 0.810 76 ASP B N 1
ATOM 5476 C CA . ASP B 2 76 ? -7.331 -51.490 -2.938 1.000 0.810 76 ASP B CA 1
ATOM 5477 C C . ASP B 2 76 ? -7.415 -51.477 -4.486 1.000 0.810 76 ASP B C 1
ATOM 5478 O O . ASP B 2 76 ? -6.417 -51.729 -5.156 1.000 0.810 76 ASP B O 1
ATOM 5487 N N . ARG B 2 77 ? -8.555 -51.094 -5.092 1.000 0.800 77 ARG B N 1
ATOM 5488 C CA . ARG B 2 77 ? -8.676 -50.951 -6.566 1.000 0.800 77 ARG B CA 1
ATOM 5489 C C . ARG B 2 77 ? -8.129 -49.626 -7.114 1.000 0.800 77 ARG B C 1
ATOM 5490 O O . ARG B 2 77 ? -7.507 -49.602 -8.178 1.000 0.800 77 ARG B O 1
ATOM 5511 N N . CYS B 2 78 ? -8.430 -48.498 -6.465 1.000 0.810 78 CYS B N 1
ATOM 5512 C CA . CYS B 2 78 ? -8.139 -47.164 -7.019 1.000 0.810 78 CYS B CA 1
ATOM 5513 C C . CYS B 2 78 ? -7.066 -46.358 -6.269 1.000 0.810 78 CYS B C 1
ATOM 5514 O O . CYS B 2 78 ? -6.541 -45.408 -6.845 1.000 0.810 78 CYS B O 1
ATOM 5522 N N . GLY B 2 79 ? -6.713 -46.731 -5.040 1.000 0.840 79 GLY B N 1
ATOM 5523 C CA . GLY B 2 79 ? -5.662 -46.112 -4.224 1.000 0.840 79 GLY B CA 1
ATOM 5524 C C . GLY B 2 79 ? -6.045 -44.806 -3.519 1.000 0.840 79 GLY B C 1
ATOM 5525 O O . GLY B 2 79 ? -5.184 -44.193 -2.904 1.000 0.840 79 GLY B O 1
ATOM 5529 N N . VAL B 2 80 ? -7.301 -44.353 -3.612 1.000 0.870 80 VAL B N 1
ATOM 5530 C CA . VAL B 2 80 ? -7.772 -43.111 -2.966 1.000 0.870 80 VAL B CA 1
ATOM 5531 C C . VAL B 2 80 ? -8.150 -43.400 -1.514 1.000 0.870 80 VAL B C 1
ATOM 5532 O O . VAL B 2 80 ? -8.882 -44.356 -1.246 1.000 0.870 80 VAL B O 1
ATOM 5545 N N . GLU B 2 81 ? -7.662 -42.574 -0.594 1.000 0.870 81 GLU B N 1
ATOM 5546 C CA . GLU B 2 81 ? -8.045 -42.592 0.819 1.000 0.870 81 GLU B CA 1
ATOM 5547 C C . GLU B 2 81 ? -9.469 -42.052 0.995 1.000 0.870 81 GLU B C 1
ATOM 5548 O O . GLU B 2 81 ? -9.809 -40.982 0.484 1.000 0.870 81 GLU B O 1
ATOM 5560 N N . VAL B 2 82 ? -10.304 -42.772 1.745 1.000 0.890 82 VAL B N 1
ATOM 5561 C CA . VAL B 2 82 ? -11.656 -42.309 2.077 1.000 0.890 82 VAL B CA 1
ATOM 5562 C C . VAL B 2 82 ? -11.573 -41.238 3.172 1.000 0.890 82 VAL B C 1
ATOM 5563 O O . VAL B 2 82 ? -11.469 -41.539 4.364 1.000 0.890 82 VAL B O 1
ATOM 5576 N N . THR B 2 83 ? -11.623 -39.974 2.756 1.000 0.870 83 THR B N 1
ATOM 5577 C CA . THR B 2 83 ? -11.510 -38.787 3.619 1.000 0.870 83 THR B CA 1
ATOM 5578 C C . THR B 2 83 ? -12.383 -37.632 3.097 1.000 0.870 83 THR B C 1
ATOM 5579 O O . THR B 2 83 ? -13.170 -37.810 2.165 1.000 0.870 83 THR B O 1
ATOM 5590 N N . ARG B 2 84 ? -12.288 -36.447 3.710 1.000 0.860 84 ARG B N 1
ATOM 5591 C CA . ARG B 2 84 ? -12.972 -35.230 3.238 1.000 0.860 84 ARG B CA 1
ATOM 5592 C C . ARG B 2 84 ? -12.312 -34.699 1.965 1.000 0.860 84 ARG B C 1
ATOM 5593 O O . ARG B 2 84 ? -11.091 -34.620 1.904 1.000 0.860 84 ARG B O 1
ATOM 5614 N N . ALA B 2 85 ? -13.089 -34.217 1.007 1.000 0.860 85 ALA B N 1
ATOM 5615 C CA . ALA B 2 85 ? -12.611 -33.568 -0.211 1.000 0.860 85 ALA B CA 1
ATOM 5616 C C . ALA B 2 85 ? -11.762 -32.320 0.079 1.000 0.860 85 ALA B C 1
ATOM 5617 O O . ALA B 2 85 ? -10.870 -31.979 -0.695 1.000 0.860 85 ALA B O 1
ATOM 5624 N N . LYS B 2 86 ? -11.958 -31.685 1.246 1.000 0.860 86 LYS B N 1
ATOM 5625 C CA . LYS B 2 86 ? -11.200 -30.501 1.686 1.000 0.860 86 LYS B CA 1
ATOM 5626 C C . LYS B 2 86 ? -9.672 -30.697 1.659 1.000 0.860 86 LYS B C 1
ATOM 5627 O O . LYS B 2 86 ? -8.958 -29.726 1.424 1.000 0.860 86 LYS B O 1
ATOM 5646 N N . VAL B 2 87 ? -9.160 -31.930 1.808 1.000 0.900 87 VAL B N 1
ATOM 5647 C CA . VAL B 2 87 ? -7.709 -32.194 1.690 1.000 0.900 87 VAL B CA 1
ATOM 5648 C C . VAL B 2 87 ? -7.140 -31.931 0.286 1.000 0.900 87 VAL B C 1
ATOM 5649 O O . VAL B 2 87 ? -5.941 -31.669 0.189 1.000 0.900 87 VAL B O 1
ATOM 5662 N N . ARG B 2 88 ? -7.961 -31.881 -0.785 1.000 0.900 88 ARG B N 1
ATOM 5663 C CA . ARG B 2 88 ? -7.523 -31.483 -2.150 1.000 0.900 88 ARG B CA 1
ATOM 5664 C C . ARG B 2 88 ? -6.958 -30.072 -2.229 1.000 0.900 88 ARG B C 1
ATOM 5665 O O . ARG B 2 88 ? -6.336 -29.730 -3.235 1.000 0.900 88 ARG B O 1
ATOM 5686 N N . ARG B 2 89 ? -7.195 -29.253 -1.207 1.000 0.910 89 ARG B N 1
ATOM 5687 C CA . ARG B 2 89 ? -6.703 -27.878 -1.119 1.000 0.910 89 ARG B CA 1
ATOM 5688 C C . ARG B 2 89 ? -5.376 -27.756 -0.370 1.000 0.910 89 ARG B C 1
ATOM 5689 O O . ARG B 2 89 ? -4.717 -26.732 -0.503 1.000 0.910 89 ARG B O 1
ATOM 5710 N N . GLU B 2 90 ? -4.982 -28.793 0.367 1.000 0.900 90 GLU B N 1
ATOM 5711 C CA . GLU B 2 90 ? -3.777 -28.823 1.205 1.000 0.900 90 GLU B CA 1
ATOM 5712 C C . GLU B 2 90 ? -2.705 -29.776 0.648 1.000 0.900 90 GLU B C 1
ATOM 5713 O O . GLU B 2 90 ? -1.529 -29.417 0.618 1.000 0.900 90 GLU B O 1
ATOM 5725 N N . ARG B 2 91 ? -3.085 -30.976 0.172 1.000 0.930 91 ARG B N 1
ATOM 5726 C CA . ARG B 2 91 ? -2.134 -31.982 -0.341 1.000 0.930 91 ARG B CA 1
ATOM 5727 C C . ARG B 2 91 ? -1.501 -31.537 -1.656 1.000 0.930 91 ARG B C 1
ATOM 5728 O O . ARG B 2 91 ? -2.187 -31.038 -2.544 1.000 0.930 91 ARG B O 1
ATOM 5749 N N . MET B 2 92 ? -0.201 -31.785 -1.801 1.000 0.950 92 MET B N 1
ATOM 5750 C CA . MET B 2 92 ? 0.592 -31.449 -2.988 1.000 0.950 92 MET B CA 1
ATOM 5751 C C . MET B 2 92 ? 1.124 -32.700 -3.699 1.000 0.950 92 MET B C 1
ATOM 5752 O O . MET B 2 92 ? 1.236 -33.772 -3.104 1.000 0.950 92 MET B O 1
ATOM 5766 N N . GLY B 2 93 ? 1.484 -32.546 -4.974 1.000 0.960 93 GLY B N 1
ATOM 5767 C CA . GLY B 2 93 ? 2.195 -33.559 -5.761 1.000 0.960 93 GLY B CA 1
ATOM 5768 C C . GLY B 2 93 ? 3.606 -33.095 -6.122 1.000 0.960 93 GLY B C 1
ATOM 5769 O O . GLY B 2 93 ? 3.980 -31.956 -5.841 1.000 0.960 93 GLY B O 1
ATOM 5773 N N . HIS B 2 94 ? 4.380 -33.949 -6.783 1.000 0.970 94 HIS B N 1
ATOM 5774 C CA . HIS B 2 94 ? 5.663 -33.573 -7.386 1.000 0.970 94 HIS B CA 1
ATOM 5775 C C . HIS B 2 94 ? 5.845 -34.220 -8.766 1.000 0.970 94 HIS B C 1
ATOM 5776 O O . HIS B 2 94 ? 5.105 -35.131 -9.148 1.000 0.970 94 HIS B O 1
ATOM 5790 N N . ILE B 2 95 ? 6.826 -33.727 -9.519 1.000 0.980 95 ILE B N 1
ATOM 5791 C CA . ILE B 2 95 ? 7.290 -34.283 -10.791 1.000 0.980 95 ILE B CA 1
ATOM 5792 C C . ILE B 2 95 ? 8.775 -34.598 -10.639 1.000 0.980 95 ILE B C 1
ATOM 5793 O O . ILE B 2 95 ? 9.569 -33.692 -10.377 1.000 0.980 95 ILE B O 1
ATOM 5809 N N . GLU B 2 96 ? 9.133 -35.861 -10.860 1.000 0.970 96 GLU B N 1
ATOM 5810 C CA . GLU B 2 96 ? 10.527 -36.296 -10.900 1.000 0.970 96 GLU B CA 1
ATOM 5811 C C . GLU B 2 96 ? 11.123 -35.974 -12.276 1.000 0.970 96 GLU B C 1
ATOM 5812 O O . GLU B 2 96 ? 10.742 -36.576 -13.299 1.000 0.970 96 GLU B O 1
ATOM 5824 N N . LEU B 2 97 ? 12.007 -34.975 -12.320 1.000 0.970 97 LEU B N 1
ATOM 5825 C CA . LEU B 2 97 ? 12.631 -34.517 -13.557 1.000 0.970 97 LEU B CA 1
ATOM 5826 C C . LEU B 2 97 ? 13.679 -35.537 -14.019 1.000 0.970 97 LEU B C 1
ATOM 5827 O O . LEU B 2 97 ? 14.443 -36.073 -13.228 1.000 0.970 97 LEU B O 1
ATOM 5843 N N . ALA B 2 98 ? 13.715 -35.819 -15.321 1.000 0.960 98 ALA B N 1
ATOM 5844 C CA . ALA B 2 98 ? 14.684 -36.741 -15.918 1.000 0.960 98 ALA B CA 1
ATOM 5845 C C . ALA B 2 98 ? 16.089 -36.138 -16.062 1.000 0.960 98 ALA B C 1
ATOM 5846 O O . ALA B 2 98 ? 17.037 -36.858 -16.357 1.000 0.960 98 ALA B O 1
ATOM 5853 N N . ALA B 2 99 ? 16.206 -34.820 -15.902 1.000 0.950 99 ALA B N 1
ATOM 5854 C CA . ALA B 2 99 ? 17.465 -34.101 -15.823 1.000 0.950 99 ALA B CA 1
ATOM 5855 C C . ALA B 2 99 ? 17.308 -32.914 -14.857 1.000 0.950 99 ALA B C 1
ATOM 5856 O O . ALA B 2 99 ? 16.225 -32.317 -14.831 1.000 0.950 99 ALA B O 1
ATOM 5863 N N . PRO B 2 100 ? 18.368 -32.542 -14.119 1.000 0.950 100 PRO B N 1
ATOM 5864 C CA . PRO B 2 100 ? 18.344 -31.379 -13.240 1.000 0.950 100 PRO B CA 1
ATOM 5865 C C . PRO B 2 100 ? 18.058 -30.095 -14.026 1.000 0.950 100 PRO B C 1
ATOM 5866 O O . PRO B 2 100 ? 18.477 -29.959 -15.179 1.000 0.950 100 PRO B O 1
ATOM 5877 N N . VAL B 2 101 ? 17.376 -29.136 -13.401 1.000 0.960 101 VAL B N 1
ATOM 5878 C CA . VAL B 2 101 ? 17.007 -27.847 -14.008 1.000 0.960 101 VAL B CA 1
ATOM 5879 C C . VAL B 2 101 ? 17.390 -26.700 -13.077 1.000 0.960 101 VAL B C 1
ATOM 5880 O O . VAL B 2 101 ? 17.141 -26.744 -11.876 1.000 0.960 101 VAL B O 1
ATOM 5893 N N . SER B 2 102 ? 17.985 -25.637 -13.613 1.000 0.950 102 SER B N 1
ATOM 5894 C CA . SER B 2 102 ? 18.324 -24.457 -12.816 1.000 0.950 102 SER B CA 1
ATOM 5895 C C . SER B 2 102 ? 17.076 -23.641 -12.480 1.000 0.950 102 SER B C 1
ATOM 5896 O O . SER B 2 102 ? 16.241 -23.382 -13.347 1.000 0.950 102 SER B O 1
ATOM 5904 N N . HIS B 2 103 ? 16.951 -23.184 -11.235 1.000 0.950 103 HIS B N 1
ATOM 5905 C CA . HIS B 2 103 ? 15.861 -22.294 -10.859 1.000 0.950 103 HIS B CA 1
ATOM 5906 C C . HIS B 2 103 ? 16.143 -20.851 -11.325 1.000 0.950 103 HIS B C 1
ATOM 5907 O O . HIS B 2 103 ? 17.058 -20.179 -10.835 1.000 0.950 103 HIS B O 1
ATOM 5921 N N . ILE B 2 104 ? 15.299 -20.324 -12.222 1.000 0.940 104 ILE B N 1
ATOM 5922 C CA . ILE B 2 104 ? 15.502 -19.020 -12.883 1.000 0.940 104 ILE B CA 1
ATOM 5923 C C . ILE B 2 104 ? 15.695 -17.838 -11.916 1.000 0.940 104 ILE B C 1
ATOM 5924 O O . ILE B 2 104 ? 16.447 -16.913 -12.224 1.000 0.940 104 ILE B O 1
ATOM 5940 N N . TRP B 2 105 ? 15.075 -17.858 -10.727 1.000 0.940 105 TRP B N 1
ATOM 5941 C CA . TRP B 2 105 ? 15.267 -16.790 -9.730 1.000 0.940 105 TRP B CA 1
ATOM 5942 C C . TRP B 2 105 ? 16.719 -16.666 -9.222 1.000 0.940 105 TRP B C 1
ATOM 5943 O O . TRP B 2 105 ? 17.141 -15.544 -8.949 1.000 0.940 105 TRP B O 1
ATOM 5964 N N . TYR B 2 106 ? 17.505 -17.753 -9.138 1.000 0.930 106 TYR B N 1
ATOM 5965 C CA . TYR B 2 106 ? 18.866 -17.712 -8.568 1.000 0.930 106 TYR B CA 1
ATOM 5966 C C . TYR B 2 106 ? 19.947 -17.324 -9.579 1.000 0.930 106 TYR B C 1
ATOM 5967 O O . TYR B 2 106 ? 20.926 -16.674 -9.207 1.000 0.930 106 TYR B O 1
ATOM 5985 N N . PHE B 2 107 ? 19.776 -17.679 -10.855 1.000 0.870 107 PHE B N 1
ATOM 5986 C CA . PHE B 2 107 ? 20.717 -17.281 -11.906 1.000 0.870 107 PHE B CA 1
ATOM 5987 C C . PHE B 2 107 ? 20.349 -15.932 -12.536 1.000 0.870 107 PHE B C 1
ATOM 5988 O O . PHE B 2 107 ? 21.241 -15.120 -12.776 1.000 0.870 107 PHE B O 1
ATOM 6005 N N . LYS B 2 108 ? 19.054 -15.671 -12.769 1.000 0.860 108 LYS B N 1
ATOM 6006 C CA . LYS B 2 108 ? 18.570 -14.446 -13.427 1.000 0.860 108 LYS B CA 1
ATOM 6007 C C . LYS B 2 108 ? 18.125 -13.352 -12.457 1.000 0.860 108 LYS B C 1
ATOM 6008 O O . LYS B 2 108 ? 17.688 -12.279 -12.883 1.000 0.860 108 LYS B O 1
ATOM 6027 N N . GLY B 2 109 ? 18.208 -13.622 -11.155 1.000 0.820 109 GLY B N 1
ATOM 6028 C CA . GLY B 2 109 ? 18.115 -12.595 -10.127 1.000 0.820 109 GLY B CA 1
ATOM 6029 C C . GLY B 2 109 ? 19.176 -11.516 -10.346 1.000 0.820 109 GLY B C 1
ATOM 6030 O O . GLY B 2 109 ? 20.250 -11.784 -10.881 1.000 0.820 109 GLY B O 1
ATOM 6034 N N . ILE B 2 110 ? 18.871 -10.282 -9.948 1.000 0.760 110 ILE B N 1
ATOM 6035 C CA . ILE B 2 110 ? 19.846 -9.190 -9.906 1.000 0.760 110 ILE B CA 1
ATOM 6036 C C . ILE B 2 110 ? 20.042 -8.846 -8.426 1.000 0.760 110 ILE B C 1
ATOM 6037 O O . ILE B 2 110 ? 19.117 -8.302 -7.822 1.000 0.760 110 ILE B O 1
ATOM 6053 N N . PRO B 2 111 ? 21.200 -9.158 -7.821 1.000 0.800 111 PRO B N 1
ATOM 6054 C CA . PRO B 2 111 ? 22.361 -9.839 -8.406 1.000 0.800 111 PRO B CA 1
ATOM 6055 C C . PRO B 2 111 ? 22.135 -11.347 -8.631 1.000 0.800 111 PRO B C 1
ATOM 6056 O O . PRO B 2 111 ? 21.320 -11.969 -7.951 1.000 0.800 111 PRO B O 1
ATOM 6067 N N . SER B 2 112 ? 22.892 -11.939 -9.562 1.000 0.890 112 SER B N 1
ATOM 6068 C CA . SER B 2 112 ? 22.864 -13.386 -9.819 1.000 0.890 112 SER B CA 1
ATOM 6069 C C . SER B 2 112 ? 23.552 -14.114 -8.671 1.000 0.890 112 SER B C 1
ATOM 6070 O O . SER B 2 112 ? 24.772 -14.029 -8.513 1.000 0.890 112 SER B O 1
ATOM 6078 N N . ARG B 2 113 ? 22.774 -14.813 -7.846 1.000 0.910 113 ARG B N 1
ATOM 6079 C CA . ARG B 2 113 ? 23.288 -15.493 -6.652 1.000 0.910 113 ARG B CA 1
ATOM 6080 C C . ARG B 2 113 ? 24.139 -16.696 -7.032 1.000 0.910 113 ARG B C 1
ATOM 6081 O O . ARG B 2 113 ? 25.223 -16.866 -6.488 1.000 0.910 113 ARG B O 1
ATOM 6102 N N . MET B 2 114 ? 23.714 -17.435 -8.050 1.000 0.930 114 MET B N 1
ATOM 6103 C CA . MET B 2 114 ? 24.480 -18.555 -8.591 1.000 0.930 114 MET B CA 1
ATOM 6104 C C . MET B 2 114 ? 25.779 -18.091 -9.275 1.000 0.930 114 MET B C 1
ATOM 6105 O O . MET B 2 114 ? 26.814 -18.730 -9.116 1.000 0.930 114 MET B O 1
ATOM 6119 N N . GLY B 2 115 ? 25.752 -16.941 -9.963 1.000 0.920 115 GLY B N 1
ATOM 6120 C CA . GLY B 2 115 ? 26.952 -16.333 -10.549 1.000 0.920 115 GLY B CA 1
ATOM 6121 C C . GLY B 2 115 ? 27.975 -15.875 -9.517 1.000 0.920 115 GLY B C 1
ATOM 6122 O O . GLY B 2 115 ? 29.164 -16.114 -9.697 1.000 0.920 115 GLY B O 1
ATOM 6126 N N . LEU B 2 116 ? 27.529 -15.280 -8.407 1.000 0.910 116 LEU B N 1
ATOM 6127 C CA . LEU B 2 116 ? 28.421 -14.894 -7.311 1.000 0.910 116 LEU B CA 1
ATOM 6128 C C . LEU B 2 116 ? 29.059 -16.119 -6.652 1.000 0.910 116 LEU B C 1
ATOM 6129 O O . LEU B 2 116 ? 30.278 -16.170 -6.541 1.000 0.910 116 LEU B O 1
ATOM 6145 N N . VAL B 2 117 ? 28.271 -17.130 -6.283 1.000 0.920 117 VAL B N 1
ATOM 6146 C CA . VAL B 2 117 ? 28.807 -18.348 -5.648 1.000 0.920 117 VAL B CA 1
ATOM 6147 C C . VAL B 2 117 ? 29.899 -18.996 -6.513 1.000 0.920 117 VAL B C 1
ATOM 6148 O O . VAL B 2 117 ? 30.975 -19.315 -6.011 1.000 0.920 117 VAL B O 1
ATOM 6161 N N . LEU B 2 118 ? 29.675 -19.108 -7.827 1.000 0.930 118 LEU B N 1
ATOM 6162 C CA . LEU B 2 118 ? 30.614 -19.749 -8.755 1.000 0.930 118 LEU B CA 1
ATOM 6163 C C . LEU B 2 118 ? 31.760 -18.851 -9.254 1.000 0.930 118 LEU B C 1
ATOM 6164 O O . LEU B 2 118 ? 32.683 -19.369 -9.877 1.000 0.930 118 LEU B O 1
ATOM 6180 N N . ASP B 2 119 ? 31.726 -17.545 -8.991 1.000 0.890 119 ASP B N 1
ATOM 6181 C CA . ASP B 2 119 ? 32.552 -16.518 -9.659 1.000 0.890 119 ASP B CA 1
ATOM 6182 C C . ASP B 2 119 ? 32.408 -16.456 -11.188 1.000 0.890 119 ASP B C 1
ATOM 6183 O O . ASP B 2 119 ? 33.314 -16.065 -11.923 1.000 0.890 119 ASP B O 1
ATOM 6192 N N . MET B 2 120 ? 31.250 -16.856 -11.704 1.000 0.910 120 MET B N 1
ATOM 6193 C CA . MET B 2 120 ? 30.979 -16.846 -13.138 1.000 0.910 120 MET B CA 1
ATOM 6194 C C . MET B 2 120 ? 30.125 -15.638 -13.511 1.000 0.910 120 MET B C 1
ATOM 6195 O O . MET B 2 120 ? 29.242 -15.201 -12.766 1.000 0.910 120 MET B O 1
ATOM 6209 N N . SER B 2 121 ? 30.363 -15.081 -14.701 1.000 0.890 121 SER B N 1
ATOM 6210 C CA . SER B 2 121 ? 29.487 -14.028 -15.212 1.000 0.890 121 SER B CA 1
ATOM 6211 C C . SER B 2 121 ? 28.081 -14.586 -15.489 1.000 0.890 121 SER B C 1
ATOM 6212 O O . SER B 2 121 ? 27.942 -15.758 -15.850 1.000 0.890 121 SER B O 1
ATOM 6220 N N . PRO B 2 122 ? 27.023 -13.764 -15.391 1.000 0.880 122 PRO B N 1
ATOM 6221 C CA . PRO B 2 122 ? 25.675 -14.207 -15.732 1.000 0.880 122 PRO B CA 1
ATOM 6222 C C . PRO B 2 122 ? 25.571 -14.719 -17.175 1.000 0.880 122 PRO B C 1
ATOM 6223 O O . PRO B 2 122 ? 24.878 -15.699 -17.409 1.000 0.880 122 PRO B O 1
ATOM 6234 N N . ARG B 2 123 ? 26.304 -14.100 -18.118 1.000 0.890 123 ARG B N 1
ATOM 6235 C CA . ARG B 2 123 ? 26.377 -14.523 -19.529 1.000 0.890 123 ARG B CA 1
ATOM 6236 C C . ARG B 2 123 ? 27.008 -15.909 -19.685 1.000 0.890 123 ARG B C 1
ATOM 6237 O O . ARG B 2 123 ? 26.466 -16.735 -20.403 1.000 0.890 123 ARG B O 1
ATOM 6258 N N . ALA B 2 124 ? 28.110 -16.160 -18.974 1.000 0.910 124 ALA B N 1
ATOM 6259 C CA . ALA B 2 124 ? 28.795 -17.452 -18.964 1.000 0.910 124 ALA B CA 1
ATOM 6260 C C . ALA B 2 124 ? 27.887 -18.570 -18.433 1.000 0.910 124 ALA B C 1
ATOM 6261 O O . ALA B 2 124 ? 27.760 -19.625 -19.045 1.000 0.910 124 ALA B O 1
ATOM 6268 N N . LEU B 2 125 ? 27.210 -18.314 -17.310 1.000 0.930 125 LEU B N 1
ATOM 6269 C CA . LEU B 2 125 ? 26.208 -19.225 -16.754 1.000 0.930 125 LEU B CA 1
ATOM 6270 C C . LEU B 2 125 ? 25.061 -19.484 -17.734 1.000 0.930 125 LEU B C 1
ATOM 6271 O O . LEU B 2 125 ? 24.624 -20.623 -17.872 1.000 0.930 125 LEU B O 1
ATOM 6287 N N . GLU B 2 126 ? 24.587 -18.444 -18.421 1.000 0.910 126 GLU B N 1
ATOM 6288 C CA . GLU B 2 126 ? 23.503 -18.551 -19.396 1.000 0.910 126 GLU B CA 1
ATOM 6289 C C . GLU B 2 126 ? 23.902 -19.448 -20.581 1.000 0.910 126 GLU B C 1
ATOM 6290 O O . GLU B 2 126 ? 23.156 -20.359 -20.932 1.000 0.910 126 GLU B O 1
ATOM 6302 N N . GLU B 2 127 ? 25.098 -19.273 -21.148 1.000 0.930 127 GLU B N 1
ATOM 6303 C CA . GLU B 2 127 ? 25.600 -20.137 -22.225 1.000 0.930 127 GLU B CA 1
ATOM 6304 C C . GLU B 2 127 ? 25.709 -21.613 -21.816 1.000 0.930 127 GLU B C 1
ATOM 6305 O O . GLU B 2 127 ? 25.367 -22.492 -22.608 1.000 0.930 127 GLU B O 1
ATOM 6317 N N . VAL B 2 128 ? 26.129 -21.907 -20.580 1.000 0.950 128 VAL B N 1
ATOM 6318 C CA . VAL B 2 128 ? 26.215 -23.292 -20.085 1.000 0.950 128 VAL B CA 1
ATOM 6319 C C . VAL B 2 128 ? 24.822 -23.878 -19.852 1.000 0.950 128 VAL B C 1
ATOM 6320 O O . VAL B 2 128 ? 24.534 -24.972 -20.337 1.000 0.950 128 VAL B O 1
ATOM 6333 N N . ILE B 2 129 ? 23.935 -23.158 -19.150 1.000 0.940 129 ILE B N 1
ATOM 6334 C CA . ILE B 2 129 ? 22.576 -23.628 -18.812 1.000 0.940 129 ILE B CA 1
ATOM 6335 C C . ILE B 2 129 ? 21.737 -23.874 -20.074 1.000 0.940 129 ILE B C 1
ATOM 6336 O O . ILE B 2 129 ? 20.966 -24.833 -20.112 1.000 0.940 129 ILE B O 1
ATOM 6352 N N . TYR B 2 130 ? 21.904 -23.052 -21.117 1.000 0.930 130 TYR B N 1
ATOM 6353 C CA . TYR B 2 130 ? 21.194 -23.196 -22.395 1.000 0.930 130 TYR B CA 1
ATOM 6354 C C . TYR B 2 130 ? 21.975 -23.989 -23.457 1.000 0.930 130 TYR B C 1
ATOM 6355 O O . TYR B 2 130 ? 21.606 -23.937 -24.631 1.000 0.930 130 TYR B O 1
ATOM 6373 N N . PHE B 2 131 ? 22.979 -24.773 -23.043 1.000 0.930 131 PHE B N 1
ATOM 6374 C CA . PHE B 2 131 ? 23.695 -25.744 -23.883 1.000 0.930 131 PHE B CA 1
ATOM 6375 C C . PHE B 2 131 ? 24.436 -25.131 -25.090 1.000 0.930 131 PHE B C 1
ATOM 6376 O O . PHE B 2 131 ? 24.599 -25.789 -26.111 1.000 0.930 131 PHE B O 1
ATOM 6393 N N . ALA B 2 132 ? 24.895 -23.882 -24.990 1.000 0.900 132 ALA B N 1
ATOM 6394 C CA . ALA B 2 132 ? 25.738 -23.241 -26.004 1.000 0.900 132 ALA B CA 1
ATOM 6395 C C . ALA B 2 132 ? 27.239 -23.492 -25.771 1.000 0.900 132 ALA B C 1
ATOM 6396 O O . ALA B 2 132 ? 27.999 -23.570 -26.736 1.000 0.900 132 ALA B O 1
ATOM 6403 N N . SER B 2 133 ? 27.647 -23.642 -24.502 1.000 0.930 133 SER B N 1
ATOM 6404 C CA . SER B 2 133 ? 29.055 -23.759 -24.102 1.000 0.930 133 SER B CA 1
ATOM 6405 C C . SER B 2 133 ? 29.270 -24.886 -23.087 1.000 0.930 133 SER B C 1
ATOM 6406 O O . SER B 2 133 ? 28.434 -25.131 -22.211 1.000 0.930 133 SER B O 1
ATOM 6414 N N . TYR B 2 134 ? 30.403 -25.578 -23.208 1.000 0.930 134 TYR B N 1
ATOM 6415 C CA . TYR B 2 134 ? 30.873 -26.548 -22.221 1.000 0.930 134 TYR B CA 1
ATOM 6416 C C . TYR B 2 134 ? 31.566 -25.821 -21.073 1.000 0.930 134 TYR B C 1
ATOM 6417 O O . TYR B 2 134 ? 32.179 -24.772 -21.278 1.000 0.930 134 TYR B O 1
ATOM 6435 N N . VAL B 2 135 ? 31.505 -26.399 -19.873 1.000 0.940 135 VAL B N 1
ATOM 6436 C CA . VAL B 2 135 ? 32.268 -25.923 -18.716 1.000 0.940 135 VAL B CA 1
ATOM 6437 C C . VAL B 2 135 ? 33.155 -27.035 -18.172 1.000 0.940 135 VAL B C 1
ATOM 6438 O O . VAL B 2 135 ? 32.712 -28.175 -17.998 1.000 0.940 135 VAL B O 1
ATOM 6451 N N . VAL B 2 136 ? 34.418 -26.706 -17.910 1.000 0.920 136 VAL B N 1
ATOM 6452 C CA . VAL B 2 136 ? 35.380 -27.638 -17.312 1.000 0.920 136 VAL B CA 1
ATOM 6453 C C . VAL B 2 136 ? 35.032 -27.844 -15.837 1.000 0.920 136 VAL B C 1
ATOM 6454 O O . VAL B 2 136 ? 35.103 -26.910 -15.033 1.000 0.920 136 VAL B O 1
ATOM 6467 N N . THR B 2 137 ? 34.662 -29.073 -15.478 1.000 0.890 137 THR B N 1
ATOM 6468 C CA . THR B 2 137 ? 34.386 -29.477 -14.089 1.000 0.890 137 THR B CA 1
ATOM 6469 C C . THR B 2 137 ? 35.636 -30.012 -13.403 1.000 0.890 137 THR B C 1
ATOM 6470 O O . THR B 2 137 ? 35.851 -29.728 -12.227 1.000 0.890 137 THR B O 1
ATOM 6481 N N . ASP B 2 138 ? 36.476 -30.734 -14.145 1.000 0.860 138 ASP B N 1
ATOM 6482 C CA . ASP B 2 138 ? 37.743 -31.262 -13.644 1.000 0.860 138 ASP B CA 1
ATOM 6483 C C . ASP B 2 138 ? 38.819 -31.156 -14.738 1.000 0.860 138 ASP B C 1
ATOM 6484 O O . ASP B 2 138 ? 38.698 -31.828 -15.768 1.000 0.860 138 ASP B O 1
ATOM 6493 N N . PRO B 2 139 ? 39.839 -30.293 -14.573 1.000 0.850 139 PRO B N 1
ATOM 6494 C CA . PRO B 2 139 ? 40.925 -30.170 -15.539 1.000 0.850 139 PRO B CA 1
ATOM 6495 C C . PRO B 2 139 ? 41.916 -31.343 -15.483 1.000 0.850 139 PRO B C 1
ATOM 6496 O O . PRO B 2 139 ? 42.671 -31.530 -16.442 1.000 0.850 139 PRO B O 1
ATOM 6507 N N . ALA B 2 140 ? 41.918 -32.152 -14.414 1.000 0.790 140 ALA B N 1
ATOM 6508 C CA . ALA B 2 140 ? 42.916 -33.197 -14.181 1.000 0.790 140 ALA B CA 1
ATOM 6509 C C . ALA B 2 140 ? 44.356 -32.701 -14.479 1.000 0.790 140 ALA B C 1
ATOM 6510 O O . ALA B 2 140 ? 44.747 -31.635 -14.016 1.000 0.790 140 ALA B O 1
ATOM 6517 N N . ASN B 2 141 ? 45.138 -33.437 -15.283 1.000 0.780 141 ASN B N 1
ATOM 6518 C CA . ASN B 2 141 ? 46.498 -33.056 -15.709 1.000 0.780 141 ASN B CA 1
ATOM 6519 C C . ASN B 2 141 ? 46.526 -32.335 -17.076 1.000 0.780 141 ASN B C 1
ATOM 6520 O O . ASN B 2 141 ? 47.416 -32.584 -17.893 1.000 0.780 141 ASN B O 1
ATOM 6531 N N . THR B 2 142 ? 45.535 -31.494 -17.378 1.000 0.790 142 THR B N 1
ATOM 6532 C CA . THR B 2 142 ? 45.520 -30.656 -18.594 1.000 0.790 142 THR B CA 1
ATOM 6533 C C . THR B 2 142 ? 45.785 -29.188 -18.239 1.000 0.790 142 THR B C 1
ATOM 6534 O O . THR B 2 142 ? 45.537 -28.790 -17.106 1.000 0.790 142 THR B O 1
ATOM 6545 N N . PRO B 2 143 ? 46.274 -28.351 -19.175 1.000 0.810 143 PRO B N 1
ATOM 6546 C CA . PRO B 2 143 ? 46.500 -26.921 -18.927 1.000 0.810 143 PRO B CA 1
ATOM 6547 C C . PRO B 2 143 ? 45.198 -26.098 -18.875 1.000 0.810 143 PRO B C 1
ATOM 6548 O O . PRO B 2 143 ? 45.243 -24.876 -18.970 1.000 0.810 143 PRO B O 1
ATOM 6559 N N . LEU B 2 144 ? 44.040 -26.760 -18.813 1.000 0.850 144 LEU B N 1
ATOM 6560 C CA . LEU B 2 144 ? 42.741 -26.113 -18.694 1.000 0.850 144 LEU B CA 1
ATOM 6561 C C . LEU B 2 144 ? 42.521 -25.671 -17.251 1.000 0.850 144 LEU B C 1
ATOM 6562 O O . LEU B 2 144 ? 42.951 -26.335 -16.310 1.000 0.850 144 LEU B O 1
ATOM 6578 N N . GLU B 2 145 ? 41.792 -24.581 -17.070 1.000 0.850 145 GLU B N 1
ATOM 6579 C CA . GLU B 2 145 ? 41.398 -24.125 -15.741 1.000 0.850 145 GLU B CA 1
ATOM 6580 C C . GLU B 2 145 ? 39.995 -24.628 -15.381 1.000 0.850 145 GLU B C 1
ATOM 6581 O O . GLU B 2 145 ? 39.101 -24.762 -16.225 1.000 0.850 145 GLU B O 1
ATOM 6593 N N . LYS B 2 146 ? 39.760 -24.893 -14.092 1.000 0.860 146 LYS B N 1
ATOM 6594 C CA . LYS B 2 146 ? 38.416 -25.237 -13.608 1.000 0.860 146 LYS B CA 1
ATOM 6595 C C . LYS B 2 146 ? 37.478 -24.047 -13.854 1.000 0.860 146 LYS B C 1
ATOM 6596 O O . LYS B 2 146 ? 37.853 -22.907 -13.599 1.000 0.860 146 LYS B O 1
ATOM 6615 N N . LYS B 2 147 ? 36.241 -24.310 -14.298 1.000 0.890 147 LYS B N 1
ATOM 6616 C CA . LYS B 2 147 ? 35.230 -23.304 -14.707 1.000 0.890 147 LYS B CA 1
ATOM 6617 C C . LYS B 2 147 ? 35.511 -22.603 -16.045 1.000 0.890 147 LYS B C 1
ATOM 6618 O O . LYS B 2 147 ? 34.729 -21.736 -16.442 1.000 0.890 147 LYS B O 1
ATOM 6637 N N . GLN B 2 148 ? 36.569 -22.985 -16.764 1.000 0.900 148 GLN B N 1
ATOM 6638 C CA . GLN B 2 148 ? 36.818 -22.478 -18.110 1.000 0.900 148 GLN B CA 1
ATOM 6639 C C . GLN B 2 148 ? 35.677 -22.887 -19.051 1.000 0.900 148 GLN B C 1
ATOM 6640 O O . GLN B 2 148 ? 35.210 -24.030 -19.032 1.000 0.900 148 GLN B O 1
ATOM 6654 N N . LEU B 2 149 ? 35.221 -21.932 -19.862 1.000 0.920 149 LEU B N 1
ATOM 6655 C CA . LEU B 2 149 ? 34.265 -22.172 -20.936 1.000 0.920 149 LEU B CA 1
ATOM 6656 C C . LEU B 2 149 ? 34.991 -22.720 -22.157 1.000 0.920 149 LEU B C 1
ATOM 6657 O O . LEU B 2 149 ? 36.060 -22.230 -22.521 1.000 0.920 149 LEU B O 1
ATOM 6673 N N . LEU B 2 150 ? 34.377 -23.700 -22.805 1.000 0.910 150 LEU B N 1
ATOM 6674 C CA . LEU B 2 150 ? 34.858 -24.270 -24.052 1.000 0.910 150 LEU B CA 1
ATOM 6675 C C . LEU B 2 150 ? 33.724 -24.236 -25.070 1.000 0.910 150 LEU B C 1
ATOM 6676 O O . LEU B 2 150 ? 32.627 -24.742 -24.813 1.000 0.910 150 LEU B O 1
ATOM 6692 N N . SER B 2 151 ? 33.988 -23.661 -26.241 1.000 0.890 151 SER B N 1
ATOM 6693 C CA . SER B 2 151 ? 33.097 -23.841 -27.384 1.000 0.890 151 SER B CA 1
ATOM 6694 C C . SER B 2 151 ? 33.087 -25.309 -27.817 1.000 0.890 151 SER B C 1
ATOM 6695 O O . SER B 2 151 ? 34.020 -26.067 -27.548 1.000 0.890 151 SER B O 1
ATOM 6703 N N . GLU B 2 152 ? 32.060 -25.728 -28.551 1.000 0.830 152 GLU B N 1
ATOM 6704 C CA . 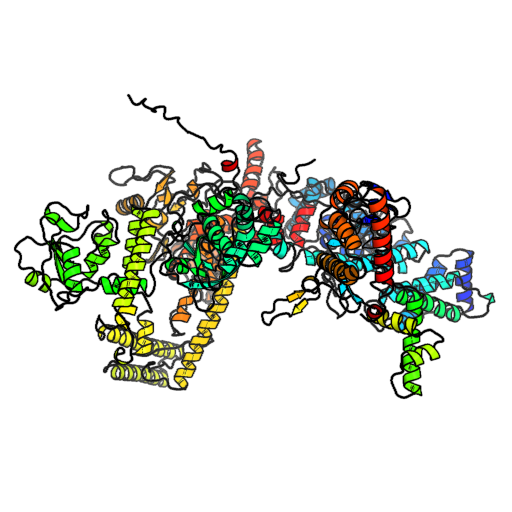GLU B 2 152 ? 31.967 -27.106 -29.051 1.000 0.830 152 GLU B CA 1
ATOM 6705 C C . GLU B 2 152 ? 33.189 -27.514 -29.909 1.000 0.830 152 GLU B C 1
ATOM 6706 O O . GLU B 2 152 ? 33.662 -28.650 -29.832 1.000 0.830 152 GLU B O 1
ATOM 6718 N N . LYS B 2 153 ? 33.756 -26.571 -30.684 1.000 0.840 153 LYS B N 1
ATOM 6719 C CA . LYS B 2 153 ? 34.979 -26.792 -31.479 1.000 0.840 153 LYS B CA 1
ATOM 6720 C C . LYS B 2 153 ? 36.218 -26.982 -30.609 1.000 0.840 153 LYS B C 1
ATOM 6721 O O . LYS B 2 153 ? 37.011 -27.877 -30.883 1.000 0.840 153 LYS B O 1
ATOM 6740 N N . GLU B 2 154 ? 36.393 -26.145 -29.592 1.000 0.870 154 GLU B N 1
ATOM 6741 C CA . GLU B 2 154 ? 37.530 -26.255 -28.675 1.000 0.870 154 GLU B CA 1
ATOM 6742 C C . GLU B 2 154 ? 37.430 -27.529 -27.847 1.000 0.870 154 GLU B C 1
ATOM 6743 O O . GLU B 2 154 ? 38.414 -28.254 -27.755 1.000 0.870 154 GLU B O 1
ATOM 6755 N N . TYR B 2 155 ? 36.243 -27.856 -27.322 1.000 0.840 155 TYR B N 1
ATOM 6756 C CA . TYR B 2 155 ? 36.014 -29.101 -26.592 1.000 0.840 155 TYR B CA 1
ATOM 6757 C C . TYR B 2 155 ? 36.443 -30.323 -27.421 1.000 0.840 155 TYR B C 1
ATOM 6758 O O . TYR B 2 155 ? 37.231 -31.120 -26.919 1.000 0.840 155 TYR B O 1
ATOM 6776 N N . ARG B 2 156 ? 36.041 -30.427 -28.706 1.000 0.820 156 ARG B N 1
ATOM 6777 C CA . ARG B 2 156 ? 36.507 -31.500 -29.618 1.000 0.820 156 ARG B CA 1
ATOM 6778 C C . ARG B 2 156 ? 38.020 -31.475 -29.850 1.000 0.820 156 ARG B C 1
ATOM 6779 O O . ARG B 2 156 ? 38.650 -32.522 -29.786 1.000 0.820 156 ARG B O 1
ATOM 6800 N N . ALA B 2 157 ? 38.610 -30.298 -30.067 1.000 0.840 157 ALA B N 1
ATOM 6801 C CA . ALA B 2 157 ? 40.055 -30.168 -30.277 1.000 0.840 157 ALA B CA 1
ATOM 6802 C C . ALA B 2 157 ? 40.875 -30.595 -29.043 1.000 0.840 157 ALA B C 1
ATOM 6803 O O . ALA B 2 157 ? 41.940 -31.200 -29.175 1.000 0.840 157 ALA B O 1
ATOM 6810 N N . TYR B 2 158 ? 40.381 -30.300 -27.839 1.000 0.840 158 TYR B N 1
ATOM 6811 C CA . TYR B 2 158 ? 40.985 -30.759 -26.590 1.000 0.840 158 TYR B CA 1
ATOM 6812 C C . TYR B 2 158 ? 40.762 -32.261 -26.363 1.000 0.840 158 TYR B C 1
ATOM 6813 O O . TYR B 2 158 ? 41.683 -32.933 -25.900 1.000 0.840 158 TYR B O 1
ATOM 6831 N N . LEU B 2 159 ? 39.598 -32.807 -26.728 1.000 0.800 159 LEU B N 1
ATOM 6832 C CA . LEU B 2 159 ? 39.312 -34.242 -26.629 1.000 0.800 159 LEU B CA 1
ATOM 6833 C C . LEU B 2 159 ? 40.220 -35.073 -27.555 1.000 0.800 159 LEU B C 1
ATOM 6834 O O . LEU B 2 159 ? 40.743 -36.088 -27.111 1.000 0.800 159 LEU B O 1
ATOM 6850 N N . ASP B 2 160 ? 40.518 -34.604 -28.775 1.000 0.800 160 ASP B N 1
ATOM 6851 C CA . ASP B 2 160 ? 41.481 -35.258 -29.686 1.000 0.800 160 ASP B CA 1
ATOM 6852 C C . ASP B 2 160 ? 42.927 -35.228 -29.151 1.000 0.800 160 ASP B C 1
ATOM 6853 O O . ASP B 2 160 ? 43.679 -36.188 -29.317 1.000 0.800 160 ASP B O 1
ATOM 6862 N N . LYS B 2 161 ? 43.341 -34.136 -28.487 1.000 0.810 161 LYS B N 1
ATOM 6863 C CA . LYS B 2 161 ? 44.702 -34.000 -27.930 1.000 0.810 161 LYS B CA 1
ATOM 6864 C C . LYS B 2 161 ? 44.915 -34.756 -26.618 1.000 0.810 161 LYS B C 1
ATOM 6865 O O . LYS B 2 161 ? 46.015 -35.258 -26.389 1.000 0.810 161 LYS B O 1
ATOM 6884 N N . TYR B 2 162 ? 43.914 -34.785 -25.737 1.000 0.810 162 TYR B N 1
ATOM 6885 C CA . TYR B 2 162 ? 44.056 -35.284 -24.361 1.000 0.810 162 TYR B CA 1
ATOM 6886 C C . TYR B 2 162 ? 43.211 -36.528 -24.057 1.000 0.810 162 TYR B C 1
ATOM 6887 O O . TYR B 2 162 ? 43.360 -37.111 -22.978 1.000 0.810 162 TYR B O 1
ATOM 6905 N N . GLY B 2 163 ? 42.358 -36.962 -24.985 1.000 0.670 163 GLY B N 1
ATOM 6906 C CA . GLY B 2 163 ? 41.409 -38.048 -24.769 1.000 0.670 163 GLY B CA 1
ATOM 6907 C C . GLY B 2 163 ? 40.494 -37.771 -23.573 1.000 0.670 163 GLY B C 1
ATOM 6908 O O . GLY B 2 163 ? 40.134 -36.631 -23.282 1.000 0.670 163 GLY B O 1
ATOM 6912 N N . ASN B 2 164 ? 40.185 -38.826 -22.820 1.000 0.720 164 ASN B N 1
ATOM 6913 C CA . ASN B 2 164 ? 39.265 -38.790 -21.676 1.000 0.720 164 ASN B CA 1
ATOM 6914 C C . ASN B 2 164 ? 39.938 -38.443 -20.334 1.000 0.720 164 ASN B C 1
ATOM 6915 O O . ASN B 2 164 ? 39.605 -39.022 -19.302 1.000 0.720 164 ASN B O 1
ATOM 6926 N N . LYS B 2 165 ? 40.919 -37.537 -20.324 1.000 0.760 165 LYS B N 1
ATOM 6927 C CA . LYS B 2 165 ? 41.646 -37.185 -19.089 1.000 0.760 165 LYS B CA 1
ATOM 6928 C C . LYS B 2 165 ? 41.015 -36.046 -18.298 1.000 0.760 165 LYS B C 1
ATOM 6929 O O . LYS B 2 165 ? 41.107 -36.058 -17.079 1.000 0.760 165 LYS B O 1
ATOM 6948 N N . PHE B 2 166 ? 40.409 -35.076 -18.974 1.000 0.820 166 PHE B N 1
ATOM 6949 C CA . PHE B 2 166 ? 39.680 -33.977 -18.339 1.000 0.820 166 PHE B CA 1
ATOM 6950 C C . PHE B 2 166 ? 38.171 -34.244 -18.419 1.000 0.820 166 PHE B C 1
ATOM 6951 O O . PHE B 2 166 ? 37.712 -34.990 -19.287 1.000 0.820 166 PHE B O 1
ATOM 6968 N N . GLN B 2 167 ? 37.382 -33.626 -17.540 1.000 0.860 167 GLN B N 1
ATOM 6969 C CA . GLN B 2 167 ? 35.918 -33.674 -17.598 1.000 0.860 167 GLN B CA 1
ATOM 6970 C C . GLN B 2 167 ? 35.338 -32.287 -17.873 1.000 0.860 167 GLN B C 1
ATOM 6971 O O . GLN B 2 167 ? 35.582 -31.338 -17.124 1.000 0.860 167 GLN B O 1
ATOM 6985 N N . ALA B 2 168 ? 34.494 -32.192 -18.904 1.000 0.890 168 ALA B N 1
ATOM 6986 C CA . ALA B 2 168 ? 33.665 -31.023 -19.171 1.000 0.890 168 ALA B CA 1
ATOM 6987 C C . ALA B 2 168 ? 32.225 -31.444 -19.470 1.000 0.890 168 ALA B C 1
ATOM 6988 O O . ALA B 2 168 ? 31.973 -32.477 -20.088 1.000 0.890 168 ALA B O 1
ATOM 6995 N N . SER B 2 169 ? 31.280 -30.646 -18.988 1.000 0.880 169 SER B N 1
ATOM 6996 C CA . SER B 2 169 ? 29.847 -30.945 -19.035 1.000 0.880 169 SER B CA 1
ATOM 6997 C C . SER B 2 169 ? 29.057 -29.703 -19.457 1.000 0.880 169 SER B C 1
ATOM 6998 O O . SER B 2 169 ? 29.600 -28.599 -19.493 1.000 0.880 169 SER B O 1
ATOM 7006 N N . MET B 2 170 ? 27.767 -29.871 -19.762 1.000 0.910 170 MET B N 1
ATOM 7007 C CA . MET B 2 170 ? 26.865 -28.779 -20.159 1.000 0.910 170 MET B CA 1
ATOM 7008 C C . MET B 2 170 ? 25.574 -28.780 -19.336 1.000 0.910 170 MET B C 1
ATOM 7009 O O . MET B 2 170 ? 25.208 -29.790 -18.729 1.000 0.910 170 MET B O 1
ATOM 7023 N N . GLY B 2 171 ? 24.841 -27.670 -19.382 1.000 0.910 171 GLY B N 1
ATOM 7024 C CA . GLY B 2 171 ? 23.525 -27.554 -18.768 1.000 0.910 171 GLY B CA 1
ATOM 7025 C C . GLY B 2 171 ? 23.566 -27.433 -17.246 1.000 0.910 171 GLY B C 1
ATOM 7026 O O . GLY B 2 171 ? 24.615 -27.259 -16.621 1.000 0.910 171 GLY B O 1
ATOM 7030 N N . ALA B 2 172 ? 22.389 -27.547 -16.633 1.000 0.940 172 ALA B N 1
ATOM 7031 C CA . ALA B 2 172 ? 22.236 -27.450 -15.184 1.000 0.940 172 ALA B CA 1
ATOM 7032 C C . ALA B 2 172 ? 22.952 -28.578 -14.415 1.000 0.940 172 ALA B C 1
ATOM 7033 O O . ALA B 2 172 ? 23.364 -28.353 -13.286 1.000 0.940 172 ALA B O 1
ATOM 7040 N N . GLU B 2 173 ? 23.162 -29.749 -15.025 1.000 0.930 173 GLU B N 1
ATOM 7041 C CA . GLU B 2 173 ? 23.880 -30.901 -14.447 1.000 0.930 173 GLU B CA 1
ATOM 7042 C C . GLU B 2 173 ? 25.376 -30.583 -14.221 1.000 0.930 173 GLU B C 1
ATOM 7043 O O . GLU B 2 173 ? 25.942 -30.916 -13.179 1.000 0.930 173 GLU B O 1
ATOM 7055 N N . ALA B 2 174 ? 25.990 -29.823 -15.140 1.000 0.940 174 ALA B N 1
ATOM 7056 C CA . ALA B 2 174 ? 27.352 -29.308 -14.989 1.000 0.940 174 ALA B CA 1
ATOM 7057 C C . ALA B 2 174 ? 27.455 -28.260 -13.872 1.000 0.940 174 ALA B C 1
ATOM 7058 O O . ALA B 2 174 ? 28.354 -28.317 -13.033 1.000 0.940 174 ALA B O 1
ATOM 7065 N N . ILE B 2 175 ? 26.497 -27.327 -13.839 1.000 0.950 175 ILE B N 1
ATOM 7066 C CA . ILE B 2 175 ? 26.392 -26.320 -12.775 1.000 0.950 175 ILE B CA 1
ATOM 7067 C C . ILE B 2 175 ? 26.148 -26.985 -11.416 1.000 0.950 175 ILE B C 1
ATOM 7068 O O . ILE B 2 175 ? 26.701 -26.546 -10.413 1.000 0.950 175 ILE B O 1
ATOM 7084 N N . HIS B 2 176 ? 25.362 -28.058 -11.375 1.000 0.940 176 HIS B N 1
ATOM 7085 C CA . HIS B 2 176 ? 25.086 -28.808 -10.157 1.000 0.940 176 HIS B CA 1
ATOM 7086 C C . HIS B 2 176 ? 26.356 -29.442 -9.583 1.000 0.940 176 HIS B C 1
ATOM 7087 O O . HIS B 2 176 ? 26.628 -29.269 -8.396 1.000 0.940 176 HIS B O 1
ATOM 7101 N N . LYS B 2 177 ? 27.173 -30.086 -10.429 1.000 0.930 177 LYS B N 1
ATOM 7102 C CA . LYS B 2 177 ? 28.478 -30.646 -10.039 1.000 0.930 177 LYS B CA 1
ATOM 7103 C C . LYS B 2 177 ? 29.416 -29.549 -9.517 1.000 0.930 177 LYS B C 1
ATOM 7104 O O . LYS B 2 177 ? 29.979 -29.677 -8.436 1.000 0.930 177 LYS B O 1
ATOM 7123 N N . LEU B 2 178 ? 29.486 -28.412 -10.220 1.000 0.940 178 LEU B N 1
ATOM 7124 C CA . LEU B 2 178 ? 30.266 -27.255 -9.767 1.000 0.940 178 LEU B CA 1
ATOM 7125 C C . LEU B 2 178 ? 29.788 -26.702 -8.418 1.000 0.940 178 LEU B C 1
ATOM 7126 O O . LEU B 2 178 ? 30.624 -26.305 -7.621 1.000 0.940 178 LEU B O 1
ATOM 7142 N N . LEU B 2 179 ? 28.479 -26.662 -8.147 1.000 0.940 179 LEU B N 1
ATOM 7143 C CA . LEU B 2 179 ? 27.931 -26.200 -6.864 1.000 0.940 179 LEU B CA 1
ATOM 7144 C C . LEU B 2 179 ? 28.156 -27.200 -5.719 1.000 0.940 179 LEU B C 1
ATOM 7145 O O . LEU B 2 179 ? 28.230 -26.774 -4.568 1.000 0.940 179 LEU B O 1
ATOM 7161 N N . GLN B 2 180 ? 28.237 -28.503 -6.011 1.000 0.920 180 GLN B N 1
ATOM 7162 C CA . GLN B 2 180 ? 28.560 -29.542 -5.024 1.000 0.920 180 GLN B CA 1
ATOM 7163 C C . GLN B 2 180 ? 30.035 -29.528 -4.619 1.000 0.920 180 GLN B C 1
ATOM 7164 O O . GLN B 2 180 ? 30.342 -29.754 -3.453 1.000 0.920 180 GLN B O 1
ATOM 7178 N N . ASP B 2 181 ? 30.923 -29.222 -5.562 1.000 0.890 181 ASP B N 1
ATOM 7179 C CA . ASP B 2 181 ? 32.369 -29.170 -5.338 1.000 0.890 181 ASP B CA 1
ATOM 7180 C C . ASP B 2 181 ? 32.834 -27.938 -4.530 1.000 0.890 181 ASP B C 1
ATOM 7181 O O . ASP B 2 181 ? 34.022 -27.818 -4.229 1.000 0.890 181 ASP B O 1
ATOM 7190 N N . ILE B 2 182 ? 31.946 -26.983 -4.216 1.000 0.880 182 ILE B N 1
ATOM 7191 C CA . ILE B 2 182 ? 32.313 -25.749 -3.502 1.000 0.880 182 ILE B CA 1
ATOM 7192 C C . ILE B 2 182 ? 32.467 -26.017 -2.005 1.000 0.880 182 ILE B C 1
ATOM 7193 O O . ILE B 2 182 ? 31.491 -26.274 -1.299 1.000 0.880 182 ILE B O 1
ATOM 7209 N N . ASP B 2 183 ? 33.692 -25.848 -1.509 1.000 0.890 183 ASP B N 1
ATOM 7210 C CA . ASP B 2 183 ? 33.980 -25.782 -0.078 1.000 0.890 183 ASP B CA 1
ATOM 7211 C C . ASP B 2 183 ? 33.784 -24.346 0.436 1.000 0.890 183 ASP B C 1
ATOM 7212 O O . ASP B 2 183 ? 34.632 -23.468 0.253 1.000 0.890 183 ASP B O 1
ATOM 7221 N N . LEU B 2 184 ? 32.632 -24.109 1.071 1.000 0.900 184 LEU B N 1
ATOM 7222 C CA . LEU B 2 184 ? 32.228 -22.802 1.600 1.000 0.900 184 LEU B CA 1
ATOM 7223 C C . LEU B 2 184 ? 33.243 -22.216 2.588 1.000 0.900 184 LEU B C 1
ATOM 7224 O O . LEU B 2 184 ? 33.413 -21.001 2.616 1.000 0.900 184 LEU B O 1
ATOM 7240 N N . VAL B 2 185 ? 33.889 -23.045 3.414 1.000 0.890 185 VAL B N 1
ATOM 7241 C CA . VAL B 2 185 ? 34.812 -22.553 4.448 1.000 0.890 185 VAL B CA 1
ATOM 7242 C C . VAL B 2 185 ? 36.085 -22.030 3.787 1.000 0.890 185 VAL B C 1
ATOM 7243 O O . VAL B 2 185 ? 36.455 -20.878 4.009 1.000 0.890 185 VAL B O 1
ATOM 7256 N N . LYS B 2 186 ? 36.679 -22.833 2.894 1.000 0.880 186 LYS B N 1
ATOM 7257 C CA . LYS B 2 186 ? 37.892 -22.478 2.143 1.000 0.880 186 LYS B CA 1
ATOM 7258 C C . LYS B 2 186 ? 37.696 -21.232 1.274 1.000 0.880 186 LYS B C 1
ATOM 7259 O O . LYS B 2 186 ? 38.552 -20.357 1.286 1.000 0.880 186 LYS B O 1
ATOM 7278 N N . GLU B 2 187 ? 36.574 -21.127 0.554 1.000 0.880 187 GLU B N 1
ATOM 7279 C CA . GLU B 2 187 ? 36.257 -19.947 -0.276 1.000 0.880 187 GLU B CA 1
ATOM 7280 C C . GLU B 2 187 ? 36.064 -18.672 0.565 1.000 0.880 187 GLU B C 1
ATOM 7281 O O . GLU B 2 187 ? 36.505 -17.599 0.154 1.000 0.880 187 GLU B O 1
ATOM 7293 N N . VAL B 2 188 ? 35.455 -18.769 1.755 1.000 0.860 188 VAL B N 1
ATOM 7294 C CA . VAL B 2 188 ? 35.280 -17.619 2.661 1.000 0.860 188 VAL B CA 1
ATOM 7295 C C . VAL B 2 188 ? 36.622 -17.130 3.219 1.000 0.860 188 VAL B C 1
ATOM 7296 O O . VAL B 2 188 ? 36.854 -15.919 3.212 1.000 0.860 188 VAL B O 1
ATOM 7309 N N . ASP B 2 189 ? 37.516 -18.029 3.650 1.000 0.840 189 ASP B N 1
ATOM 7310 C CA . ASP B 2 189 ? 38.846 -17.649 4.161 1.000 0.840 189 ASP B CA 1
ATOM 7311 C C . ASP B 2 189 ? 39.702 -17.000 3.066 1.000 0.840 189 ASP B C 1
ATOM 7312 O O . ASP B 2 189 ? 40.338 -15.968 3.295 1.000 0.840 189 ASP B O 1
ATOM 7321 N N . MET B 2 190 ? 39.633 -17.537 1.845 1.000 0.860 190 MET B N 1
ATOM 7322 C CA . MET B 2 190 ? 40.336 -16.991 0.683 1.000 0.860 190 MET B CA 1
ATOM 7323 C C . MET B 2 190 ? 39.858 -15.571 0.339 1.000 0.860 190 MET B C 1
ATOM 7324 O O . MET B 2 190 ? 40.671 -14.673 0.118 1.000 0.860 190 MET B O 1
ATOM 7338 N N . LEU B 2 191 ? 38.541 -15.334 0.354 1.000 0.850 191 LEU B N 1
ATOM 7339 C CA . LEU B 2 191 ? 37.971 -14.011 0.089 1.000 0.850 191 LEU B CA 1
ATOM 7340 C C . LEU B 2 191 ? 38.268 -12.994 1.204 1.000 0.850 191 LEU B C 1
ATOM 7341 O O . LEU B 2 191 ? 38.382 -11.806 0.899 1.000 0.850 191 LEU B O 1
ATOM 7357 N N . LYS B 2 192 ? 38.407 -13.418 2.472 1.000 0.780 192 LYS B N 1
ATOM 7358 C CA . LYS B 2 192 ? 38.808 -12.530 3.586 1.000 0.780 192 LYS B CA 1
ATOM 7359 C C . LYS B 2 192 ? 40.265 -12.072 3.462 1.000 0.780 192 LYS B C 1
ATOM 7360 O O . LYS B 2 192 ? 40.545 -10.896 3.694 1.000 0.780 192 LYS B O 1
ATOM 7379 N N . GLU B 2 193 ? 41.171 -12.962 3.060 1.000 0.820 193 GLU B N 1
ATOM 7380 C CA . GLU B 2 193 ? 42.569 -12.636 2.721 1.000 0.820 193 GLU B CA 1
ATOM 7381 C C . GLU B 2 193 ? 42.646 -11.647 1.548 1.000 0.820 193 GLU B C 1
ATOM 7382 O O . GLU B 2 193 ? 43.274 -10.589 1.649 1.000 0.820 193 GLU B O 1
ATOM 7394 N N . GLU B 2 194 ? 41.926 -11.931 0.459 1.000 0.830 194 GLU B N 1
ATOM 7395 C CA . GLU B 2 194 ? 41.917 -11.080 -0.734 1.000 0.830 194 GLU B CA 1
ATOM 7396 C C . GLU B 2 194 ? 41.313 -9.684 -0.454 1.000 0.830 194 GLU B C 1
ATOM 7397 O O . GLU B 2 194 ? 41.731 -8.683 -1.043 1.000 0.830 194 GLU B O 1
ATOM 7409 N N . LEU B 2 195 ? 40.358 -9.562 0.479 1.000 0.770 195 LEU B N 1
ATOM 7410 C CA . LEU B 2 195 ? 39.741 -8.287 0.890 1.000 0.770 195 LEU B CA 1
ATOM 7411 C C . LEU B 2 195 ? 40.712 -7.323 1.587 1.000 0.770 195 LEU B C 1
ATOM 7412 O O . LEU B 2 195 ? 40.505 -6.105 1.535 1.000 0.770 195 LEU B O 1
ATOM 7428 N N . LYS B 2 196 ? 41.775 -7.842 2.213 1.000 0.720 196 LYS B N 1
ATOM 7429 C CA . LYS B 2 196 ? 42.820 -7.015 2.837 1.000 0.720 196 LYS B CA 1
ATOM 7430 C C . LYS B 2 196 ? 43.681 -6.303 1.791 1.000 0.720 196 LYS B C 1
ATOM 7431 O O . LYS B 2 196 ? 44.089 -5.168 2.020 1.000 0.720 196 LYS B O 1
ATOM 7450 N N . THR B 2 197 ? 43.921 -6.932 0.639 1.000 0.750 197 THR B N 1
ATOM 7451 C CA . THR B 2 197 ? 44.802 -6.413 -0.427 1.000 0.750 197 THR B CA 1
ATOM 7452 C C . THR B 2 197 ? 44.053 -5.747 -1.584 1.000 0.750 197 THR B C 1
ATOM 7453 O O . THR B 2 197 ? 44.622 -4.914 -2.290 1.000 0.750 197 THR B O 1
ATOM 7464 N N . SER B 2 198 ? 42.776 -6.067 -1.801 1.000 0.730 198 SER B N 1
ATOM 7465 C CA . SER B 2 198 ? 42.026 -5.579 -2.964 1.000 0.730 198 SER B CA 1
ATOM 7466 C C . SER B 2 198 ? 41.469 -4.151 -2.806 1.000 0.730 198 SER B C 1
ATOM 7467 O O . SER B 2 198 ? 40.922 -3.762 -1.768 1.000 0.730 198 SER B O 1
ATOM 7475 N N . GLN B 2 199 ? 41.558 -3.367 -3.892 1.000 0.740 199 GLN B N 1
ATOM 7476 C CA . GLN B 2 199 ? 40.998 -2.012 -4.025 1.000 0.740 199 GLN B CA 1
ATOM 7477 C C . GLN B 2 199 ? 39.992 -1.909 -5.205 1.000 0.740 199 GLN B C 1
ATOM 7478 O O . GLN B 2 199 ? 39.984 -2.738 -6.118 1.000 0.740 199 GLN B O 1
ATOM 7492 N N . GLY B 2 200 ? 39.091 -0.912 -5.179 1.000 0.720 200 GLY B N 1
ATOM 7493 C CA . GLY B 2 200 ? 38.167 -0.574 -6.282 1.000 0.720 200 GLY B CA 1
ATOM 7494 C C . GLY B 2 200 ? 36.992 -1.542 -6.523 1.000 0.720 200 GLY B C 1
ATOM 7495 O O . GLY B 2 200 ? 36.419 -2.108 -5.589 1.000 0.720 200 GLY B O 1
ATOM 7499 N N . GLN B 2 201 ? 36.614 -1.739 -7.797 1.000 0.780 201 GLN B N 1
ATOM 7500 C CA . GLN B 2 201 ? 35.513 -2.638 -8.198 1.000 0.780 201 GLN B CA 1
ATOM 7501 C C . GLN B 2 201 ? 35.742 -4.096 -7.781 1.000 0.780 201 GLN B C 1
ATOM 7502 O O . GLN B 2 201 ? 34.781 -4.796 -7.451 1.000 0.780 201 GLN B O 1
ATOM 7516 N N . ARG B 2 202 ? 37.001 -4.558 -7.776 1.000 0.760 202 ARG B N 1
ATOM 7517 C CA . ARG B 2 202 ? 37.368 -5.913 -7.334 1.000 0.760 202 ARG B CA 1
ATOM 7518 C C . ARG B 2 202 ? 36.981 -6.131 -5.875 1.000 0.760 202 ARG B C 1
ATOM 7519 O O . ARG B 2 202 ? 36.281 -7.094 -5.579 1.000 0.760 202 ARG B O 1
ATOM 7540 N N . ARG B 2 203 ? 37.312 -5.166 -5.007 1.000 0.780 203 ARG B N 1
ATOM 7541 C CA . ARG B 2 203 ? 36.903 -5.162 -3.595 1.000 0.780 203 ARG B CA 1
ATOM 7542 C C . ARG B 2 203 ? 35.376 -5.206 -3.452 1.000 0.780 203 ARG B C 1
ATOM 7543 O O . ARG B 2 203 ? 34.852 -6.002 -2.683 1.000 0.780 203 ARG B O 1
ATOM 7564 N N . THR B 2 204 ? 34.630 -4.416 -4.239 1.000 0.780 204 THR B N 1
ATOM 7565 C CA . THR B 2 204 ? 33.148 -4.420 -4.204 1.000 0.780 204 THR B CA 1
ATOM 7566 C C . THR B 2 204 ? 32.553 -5.768 -4.619 1.000 0.780 204 THR B C 1
ATOM 7567 O O . THR B 2 204 ? 31.513 -6.184 -4.101 1.000 0.780 204 THR B O 1
ATOM 7578 N N . ARG B 2 205 ? 33.191 -6.447 -5.578 1.000 0.810 205 ARG B N 1
ATOM 7579 C CA . ARG B 2 205 ? 32.764 -7.761 -6.062 1.000 0.810 205 ARG B CA 1
ATOM 7580 C C . ARG B 2 205 ? 33.046 -8.847 -5.026 1.000 0.810 205 ARG B C 1
ATOM 7581 O O . ARG B 2 205 ? 32.145 -9.641 -4.767 1.000 0.810 205 ARG B O 1
ATOM 7602 N N . ALA B 2 206 ? 34.219 -8.809 -4.395 1.000 0.840 206 ALA B N 1
ATOM 7603 C CA . ALA B 2 206 ? 34.588 -9.698 -3.297 1.000 0.840 206 ALA B CA 1
ATOM 7604 C C . ALA B 2 206 ? 33.595 -9.594 -2.129 1.000 0.840 206 ALA B C 1
ATOM 7605 O O . ALA B 2 206 ? 33.074 -10.615 -1.696 1.000 0.840 206 ALA B O 1
ATOM 7612 N N . ILE B 2 207 ? 33.211 -8.378 -1.713 1.000 0.800 207 ILE B N 1
ATOM 7613 C CA . ILE B 2 207 ? 32.208 -8.167 -0.649 1.000 0.800 207 ILE B CA 1
ATOM 7614 C C . ILE B 2 207 ? 30.871 -8.844 -0.980 1.000 0.800 207 ILE B C 1
ATOM 7615 O O . ILE B 2 207 ? 30.341 -9.596 -0.167 1.000 0.800 207 ILE B O 1
ATOM 7631 N N . LYS B 2 208 ? 30.323 -8.628 -2.186 1.000 0.840 208 LYS B N 1
ATOM 7632 C CA . LYS B 2 208 ? 29.054 -9.265 -2.597 1.000 0.840 208 LYS B CA 1
ATOM 7633 C C . LYS B 2 208 ? 29.153 -10.788 -2.641 1.000 0.840 208 LYS B C 1
ATOM 7634 O O . LYS B 2 208 ? 28.148 -11.466 -2.440 1.000 0.840 208 LYS B O 1
ATOM 7653 N N . ARG B 2 209 ? 30.332 -11.316 -2.978 1.000 0.870 209 ARG B N 1
ATOM 7654 C CA . ARG B 2 209 ? 30.601 -12.753 -3.059 1.000 0.870 209 ARG B CA 1
ATOM 7655 C C . ARG B 2 209 ? 30.681 -13.366 -1.661 1.000 0.870 209 ARG B C 1
ATOM 7656 O O . ARG B 2 209 ? 29.985 -14.344 -1.399 1.000 0.870 209 ARG B O 1
ATOM 7677 N N . LEU B 2 210 ? 31.425 -12.714 -0.767 1.000 0.850 210 LEU B N 1
ATOM 7678 C CA . LEU B 2 210 ? 31.535 -13.053 0.649 1.000 0.850 210 LEU B CA 1
ATOM 7679 C C . LEU B 2 210 ? 30.149 -13.051 1.314 1.000 0.850 210 LEU B C 1
ATOM 7680 O O . LEU B 2 210 ? 29.780 -14.050 1.914 1.000 0.850 210 LEU B O 1
ATOM 7696 N N . GLU B 2 211 ? 29.324 -12.019 1.087 1.000 0.840 211 GLU B N 1
ATOM 7697 C CA . GLU B 2 211 ? 27.959 -11.928 1.640 1.000 0.840 211 GLU B CA 1
ATOM 7698 C C . GLU B 2 211 ? 27.077 -13.132 1.255 1.000 0.840 211 GLU B C 1
ATOM 7699 O O . GLU B 2 211 ? 26.331 -13.652 2.084 1.000 0.840 211 GLU B O 1
ATOM 7711 N N . VAL B 2 212 ? 27.148 -13.603 0.002 1.000 0.890 212 VAL B N 1
ATOM 7712 C CA . VAL B 2 212 ? 26.360 -14.768 -0.443 1.000 0.890 212 VAL B CA 1
ATOM 7713 C C . VAL B 2 212 ? 26.898 -16.072 0.142 1.000 0.890 212 VAL B C 1
ATOM 7714 O O . VAL B 2 212 ? 26.105 -16.928 0.529 1.000 0.890 212 VAL B O 1
ATOM 7727 N N . LEU B 2 213 ? 28.219 -16.241 0.205 1.000 0.910 213 LEU B N 1
ATOM 7728 C CA . LEU B 2 213 ? 28.844 -17.449 0.750 1.000 0.910 213 LEU B CA 1
ATOM 7729 C C . LEU B 2 213 ? 28.621 -17.573 2.263 1.000 0.910 213 LEU B C 1
ATOM 7730 O O . LEU B 2 213 ? 28.228 -18.640 2.735 1.000 0.910 213 LEU B O 1
ATOM 7746 N N . GLU B 2 214 ? 28.788 -16.484 3.015 1.000 0.860 214 GLU B N 1
ATOM 7747 C CA . GLU B 2 214 ? 28.507 -16.456 4.455 1.000 0.860 214 GLU B CA 1
ATOM 7748 C C . GLU B 2 214 ? 27.012 -16.675 4.733 1.000 0.860 214 GLU B C 1
ATOM 7749 O O . GLU B 2 214 ? 26.661 -17.403 5.661 1.000 0.860 214 GLU B O 1
ATOM 7761 N N . ALA B 2 215 ? 26.118 -16.174 3.869 1.000 0.870 215 ALA B N 1
ATOM 7762 C CA . ALA B 2 215 ? 24.691 -16.490 3.946 1.000 0.870 215 ALA B CA 1
ATOM 7763 C C . ALA B 2 215 ? 24.408 -17.999 3.817 1.000 0.870 215 ALA B C 1
ATOM 7764 O O . ALA B 2 215 ? 23.595 -18.533 4.573 1.000 0.870 215 ALA B O 1
ATOM 7771 N N . PHE B 2 216 ? 25.088 -18.713 2.914 1.000 0.910 216 PHE B N 1
ATOM 7772 C CA . PHE B 2 216 ? 24.971 -20.177 2.826 1.000 0.910 216 PHE B CA 1
ATOM 7773 C C . PHE B 2 216 ? 25.533 -20.881 4.067 1.000 0.910 216 PHE B C 1
ATOM 7774 O O . PHE B 2 216 ? 24.925 -21.832 4.556 1.000 0.910 216 PHE B O 1
ATOM 7791 N N . ARG B 2 217 ? 26.650 -20.393 4.614 1.000 0.870 217 ARG B N 1
ATOM 7792 C CA . ARG B 2 217 ? 27.290 -20.972 5.803 1.000 0.870 217 ARG B CA 1
ATOM 7793 C C . ARG B 2 217 ? 26.425 -20.818 7.067 1.000 0.870 217 ARG B C 1
ATOM 7794 O O . ARG B 2 217 ? 26.317 -21.771 7.833 1.000 0.870 217 ARG B O 1
ATOM 7815 N N . ASN B 2 218 ? 25.758 -19.673 7.237 1.000 0.830 218 ASN B N 1
ATOM 7816 C CA . ASN B 2 218 ? 24.929 -19.369 8.413 1.000 0.830 218 ASN B CA 1
ATOM 7817 C C . ASN B 2 218 ? 23.492 -19.910 8.324 1.000 0.830 218 ASN B C 1
ATOM 7818 O O . ASN B 2 218 ? 22.888 -20.212 9.349 1.000 0.830 218 ASN B O 1
ATOM 7829 N N . SER B 2 219 ? 22.926 -20.045 7.121 1.000 0.880 219 SER B N 1
ATOM 7830 C CA . SER B 2 219 ? 21.541 -20.519 6.939 1.000 0.880 219 SER B CA 1
ATOM 7831 C C . SER B 2 219 ? 21.376 -22.039 7.041 1.000 0.880 219 SER B C 1
ATOM 7832 O O . SER B 2 219 ? 20.251 -22.527 7.139 1.000 0.880 219 SER B O 1
ATOM 7840 N N . GLY B 2 220 ? 22.471 -22.803 6.958 1.000 0.870 220 GLY B N 1
ATOM 7841 C CA . GLY B 2 220 ? 22.433 -24.266 6.838 1.000 0.870 220 GLY B CA 1
ATOM 7842 C C . GLY B 2 220 ? 21.945 -24.769 5.470 1.000 0.870 220 GLY B C 1
ATOM 7843 O O . GLY B 2 220 ? 21.777 -25.976 5.279 1.000 0.870 220 GLY B O 1
ATOM 7847 N N . ASN B 2 221 ? 21.721 -23.870 4.507 1.000 0.920 221 ASN B N 1
ATOM 7848 C CA . ASN B 2 221 ? 21.384 -24.225 3.133 1.000 0.920 221 ASN B CA 1
ATOM 7849 C C . ASN B 2 221 ? 22.616 -24.761 2.384 1.000 0.920 221 ASN B C 1
ATOM 7850 O O . ASN B 2 221 ? 23.737 -24.311 2.612 1.000 0.920 221 ASN B O 1
ATOM 7861 N N . LYS B 2 222 ? 22.419 -25.655 1.404 1.000 0.940 222 LYS B N 1
ATOM 7862 C CA . LYS B 2 222 ? 23.486 -26.040 0.462 1.000 0.940 222 LYS B CA 1
ATOM 7863 C C . LYS B 2 222 ? 23.359 -25.284 -0.867 1.000 0.940 222 LYS B C 1
ATOM 7864 O O . LYS B 2 222 ? 22.251 -25.229 -1.403 1.000 0.940 222 LYS B O 1
ATOM 7883 N N . PRO B 2 223 ? 24.459 -24.774 -1.458 1.000 0.940 223 PRO B N 1
ATOM 7884 C CA . PRO B 2 223 ? 24.425 -24.113 -2.766 1.000 0.940 223 PRO B CA 1
ATOM 7885 C C . PRO B 2 223 ? 23.820 -24.978 -3.880 1.000 0.940 223 PRO B C 1
ATOM 7886 O O . PRO B 2 223 ? 23.133 -24.454 -4.757 1.000 0.940 223 PRO B O 1
ATOM 7897 N N . SER B 2 224 ? 24.009 -26.304 -3.820 1.000 0.940 224 SER B N 1
ATOM 7898 C CA . SER B 2 224 ? 23.435 -27.262 -4.774 1.000 0.940 224 SER B CA 1
ATOM 7899 C C . SER B 2 224 ? 21.899 -27.271 -4.799 1.000 0.940 224 SER B C 1
ATOM 7900 O O . SER B 2 224 ? 21.326 -27.583 -5.837 1.000 0.940 224 SER B O 1
ATOM 7908 N N . TRP B 2 225 ? 21.217 -26.831 -3.730 1.000 0.950 225 TRP B N 1
ATOM 7909 C CA . TRP B 2 225 ? 19.746 -26.735 -3.672 1.000 0.950 225 TRP B CA 1
ATOM 7910 C C . TRP B 2 225 ? 19.158 -25.606 -4.538 1.000 0.950 225 TRP B C 1
ATOM 7911 O O . TRP B 2 225 ? 17.940 -25.482 -4.645 1.000 0.950 225 TRP B O 1
ATOM 7932 N N . MET B 2 226 ? 19.996 -24.781 -5.180 1.000 0.950 226 MET B N 1
ATOM 7933 C CA . MET B 2 226 ? 19.549 -23.859 -6.235 1.000 0.950 226 MET B CA 1
ATOM 7934 C C . MET B 2 226 ? 19.185 -24.585 -7.550 1.000 0.950 226 MET B C 1
ATOM 7935 O O . MET B 2 226 ? 18.555 -23.980 -8.426 1.000 0.950 226 MET B O 1
ATOM 7949 N N . ILE B 2 227 ? 19.578 -25.857 -7.704 1.000 0.960 227 ILE B N 1
ATOM 7950 C CA . ILE B 2 227 ? 19.203 -26.737 -8.819 1.000 0.960 227 ILE B CA 1
ATOM 7951 C C . ILE B 2 227 ? 18.028 -27.629 -8.393 1.000 0.960 227 ILE B C 1
ATOM 7952 O O . ILE B 2 227 ? 17.986 -28.135 -7.274 1.000 0.960 227 ILE B O 1
ATOM 7968 N N . LEU B 2 228 ? 17.060 -27.804 -9.291 1.000 0.970 228 LEU B N 1
ATOM 7969 C CA . LEU B 2 228 ? 15.851 -28.593 -9.084 1.000 0.970 228 LEU B CA 1
ATOM 7970 C C . LEU B 2 228 ? 15.987 -29.965 -9.745 1.000 0.970 228 LEU B C 1
ATOM 7971 O O . LEU B 2 228 ? 15.970 -30.066 -10.971 1.000 0.970 228 LEU B O 1
ATOM 7987 N N . ASP B 2 229 ? 16.016 -31.009 -8.926 1.000 0.950 229 ASP B N 1
ATOM 7988 C CA . ASP B 2 229 ? 15.795 -32.394 -9.372 1.000 0.950 229 ASP B CA 1
ATOM 7989 C C . ASP B 2 229 ? 14.308 -32.773 -9.308 1.000 0.950 229 ASP B C 1
ATOM 7990 O O . ASP B 2 229 ? 13.802 -33.590 -10.079 1.000 0.950 229 ASP B O 1
ATOM 7999 N N . VAL B 2 230 ? 13.589 -32.135 -8.382 1.000 0.970 230 VAL B N 1
ATOM 8000 C CA . VAL B 2 230 ? 12.188 -32.413 -8.079 1.000 0.970 230 VAL B CA 1
ATOM 8001 C C . VAL B 2 230 ? 11.400 -31.121 -8.162 1.000 0.970 230 VAL B C 1
ATOM 8002 O O . VAL B 2 230 ? 11.745 -30.124 -7.524 1.000 0.970 230 VAL B O 1
ATOM 8015 N N . LEU B 2 231 ? 10.313 -31.142 -8.931 1.000 0.970 231 LEU B N 1
ATOM 8016 C CA . LEU B 2 231 ? 9.461 -29.975 -9.112 1.000 0.970 231 LEU B CA 1
ATOM 8017 C C . LEU B 2 231 ? 8.105 -30.165 -8.409 1.000 0.970 231 LEU B C 1
ATOM 8018 O O . LEU B 2 231 ? 7.341 -31.052 -8.799 1.000 0.970 231 LEU B O 1
ATOM 8034 N N . PRO B 2 232 ? 7.763 -29.348 -7.395 1.000 0.970 232 PRO B N 1
ATOM 8035 C CA . PRO B 2 232 ? 6.485 -29.459 -6.702 1.000 0.970 232 PRO B CA 1
ATOM 8036 C C . PRO B 2 232 ? 5.305 -28.985 -7.566 1.000 0.970 232 PRO B C 1
ATOM 8037 O O . PRO B 2 232 ? 5.394 -28.031 -8.347 1.000 0.970 232 PRO B O 1
ATOM 8048 N N . VAL B 2 233 ? 4.159 -29.640 -7.383 1.000 0.970 233 VAL B N 1
ATOM 8049 C CA . VAL B 2 233 ? 2.892 -29.337 -8.056 1.000 0.970 233 VAL B CA 1
ATOM 8050 C C . VAL B 2 233 ? 1.873 -28.854 -7.031 1.000 0.970 233 VAL B C 1
ATOM 8051 O O . VAL B 2 233 ? 1.505 -29.584 -6.108 1.000 0.970 233 VAL B O 1
ATOM 8064 N N . ILE B 2 234 ? 1.389 -27.625 -7.217 1.000 0.940 234 ILE B N 1
ATOM 8065 C CA . ILE B 2 234 ? 0.373 -27.014 -6.347 1.000 0.940 234 ILE B CA 1
ATOM 8066 C C . ILE B 2 234 ? -0.954 -27.799 -6.381 1.000 0.940 234 ILE B C 1
ATOM 8067 O O . ILE B 2 234 ? -1.285 -28.397 -7.416 1.000 0.940 234 ILE B O 1
ATOM 8083 N N . PRO B 2 235 ? -1.740 -27.768 -5.290 1.000 0.950 235 PRO B N 1
ATOM 8084 C CA . PRO B 2 235 ? -3.020 -28.464 -5.195 1.000 0.950 235 PRO B CA 1
ATOM 8085 C C . PRO B 2 235 ? -4.017 -28.021 -6.286 1.000 0.950 235 PRO B C 1
ATOM 8086 O O . PRO B 2 235 ? -4.055 -26.840 -6.635 1.000 0.950 235 PRO B O 1
ATOM 8097 N N . PRO B 2 236 ? -4.849 -28.927 -6.828 1.000 0.910 236 PRO B N 1
ATOM 8098 C CA . PRO B 2 236 ? -5.757 -28.639 -7.942 1.000 0.910 236 PRO B CA 1
ATOM 8099 C C . PRO B 2 236 ? -6.844 -27.603 -7.614 1.000 0.910 236 PRO B C 1
ATOM 8100 O O . PRO B 2 236 ? -7.220 -26.834 -8.492 1.000 0.910 236 PRO B O 1
ATOM 8111 N N . GLU B 2 237 ? -7.294 -27.516 -6.358 1.000 0.860 237 GLU B N 1
ATOM 8112 C CA . GLU B 2 237 ? -8.255 -26.497 -5.882 1.000 0.860 237 GLU B CA 1
ATOM 8113 C C . GLU B 2 237 ? -7.743 -25.053 -6.035 1.000 0.860 237 GLU B C 1
ATOM 8114 O O . GLU B 2 237 ? -8.523 -24.109 -6.115 1.000 0.860 237 GLU B O 1
ATOM 8126 N N . LEU B 2 238 ? -6.422 -24.859 -6.083 1.000 0.880 238 LEU B N 1
ATOM 8127 C CA . LEU B 2 238 ? -5.807 -23.541 -6.270 1.000 0.880 238 LEU B CA 1
ATOM 8128 C C . LEU B 2 238 ? -5.617 -23.168 -7.748 1.000 0.880 238 LEU B C 1
ATOM 8129 O O . LEU B 2 238 ? -5.247 -22.032 -8.044 1.000 0.880 238 LEU B O 1
ATOM 8145 N N . ARG B 2 239 ? -5.857 -24.112 -8.661 1.000 0.870 239 ARG B N 1
ATOM 8146 C CA . ARG B 2 239 ? -5.718 -23.977 -10.120 1.000 0.870 239 ARG B CA 1
ATOM 8147 C C . ARG B 2 239 ? -6.869 -24.713 -10.827 1.000 0.870 239 ARG B C 1
ATOM 8148 O O . ARG B 2 239 ? -6.619 -25.645 -11.599 1.000 0.870 239 ARG B O 1
ATOM 8169 N N . PRO B 2 240 ? -8.124 -24.335 -10.533 1.000 0.800 240 PRO B N 1
ATOM 8170 C CA . PRO B 2 240 ? -9.299 -25.100 -10.922 1.000 0.800 240 PRO B CA 1
ATOM 8171 C C . PRO B 2 240 ? -9.465 -25.203 -12.444 1.000 0.800 240 PRO B C 1
ATOM 8172 O O . PRO B 2 240 ? -8.892 -24.434 -13.225 1.000 0.800 240 PRO B O 1
ATOM 8183 N N . MET B 2 241 ? -10.263 -26.189 -12.847 1.000 0.810 241 MET B N 1
ATOM 8184 C CA . MET B 2 241 ? -10.787 -26.350 -14.198 1.000 0.810 241 MET B CA 1
ATOM 8185 C C . MET B 2 241 ? -12.308 -26.429 -14.074 1.000 0.810 241 MET B C 1
ATOM 8186 O O . MET B 2 241 ? -12.808 -27.268 -13.329 1.000 0.810 241 MET B O 1
ATOM 8200 N N . VAL B 2 242 ? -13.015 -25.534 -14.757 1.000 0.760 242 VAL B N 1
ATOM 8201 C CA . VAL B 2 242 ? -14.467 -25.356 -14.646 1.000 0.760 242 VAL B CA 1
ATOM 8202 C C . VAL B 2 242 ? -15.096 -25.595 -16.011 1.000 0.760 242 VAL B C 1
ATOM 8203 O O . VAL B 2 242 ? -14.532 -25.186 -17.027 1.000 0.760 242 VAL B O 1
ATOM 8216 N N . GLN B 2 243 ? -16.230 -26.287 -16.049 1.000 0.730 243 GLN B N 1
ATOM 8217 C CA . GLN B 2 243 ? -17.016 -26.431 -17.269 1.000 0.730 243 GLN B CA 1
ATOM 8218 C C . GLN B 2 243 ? -17.910 -25.201 -17.414 1.000 0.730 243 GLN B C 1
ATOM 8219 O O . GLN B 2 243 ? -18.515 -24.749 -16.449 1.000 0.730 243 GLN B O 1
ATOM 8233 N N . LEU B 2 244 ? -17.934 -24.643 -18.612 1.000 0.710 244 LEU B N 1
ATOM 8234 C CA . LEU B 2 244 ? -18.787 -23.531 -18.994 1.000 0.710 244 LEU B CA 1
ATOM 8235 C C . LEU B 2 244 ? -20.028 -24.067 -19.720 1.000 0.710 244 LEU B C 1
ATOM 8236 O O . LEU B 2 244 ? -20.025 -25.205 -20.207 1.000 0.710 244 LEU B O 1
ATOM 8252 N N . ASP B 2 245 ? -21.041 -23.215 -19.871 1.000 0.640 245 ASP B N 1
ATOM 8253 C CA . ASP B 2 245 ? -22.232 -23.510 -20.670 1.000 0.640 245 ASP B CA 1
ATOM 8254 C C . ASP B 2 245 ? -21.868 -23.903 -22.110 1.000 0.640 245 ASP B C 1
ATOM 8255 O O . ASP B 2 245 ? -20.912 -23.401 -22.716 1.000 0.640 245 ASP B O 1
ATOM 8264 N N . GLY B 2 246 ? -22.619 -24.853 -22.667 1.000 0.610 246 GLY B N 1
ATOM 8265 C CA . GLY B 2 246 ? -22.337 -25.427 -23.985 1.000 0.610 246 GLY B CA 1
ATOM 8266 C C . GLY B 2 246 ? -21.119 -26.365 -24.027 1.000 0.610 246 GLY B C 1
ATOM 8267 O O . GLY B 2 246 ? -20.571 -26.597 -25.104 1.000 0.610 246 GLY B O 1
ATOM 8271 N N . GLY B 2 247 ? -20.651 -26.874 -22.879 1.000 0.620 247 GLY B N 1
ATOM 8272 C CA . GLY B 2 247 ? -19.686 -27.982 -22.806 1.000 0.620 247 GLY B CA 1
ATOM 8273 C C . GLY B 2 247 ? -18.213 -27.607 -23.021 1.000 0.620 247 GLY B C 1
ATOM 8274 O O . GLY B 2 247 ? -17.362 -28.493 -23.186 1.000 0.620 247 GLY B O 1
ATOM 8278 N N . ARG B 2 248 ? -17.885 -26.309 -23.026 1.000 0.680 248 ARG B N 1
ATOM 8279 C CA . ARG B 2 248 ? -16.491 -25.828 -23.057 1.000 0.680 248 ARG B CA 1
ATOM 8280 C C . ARG B 2 248 ? -15.882 -25.887 -21.659 1.000 0.680 248 ARG B C 1
ATOM 8281 O O . ARG B 2 248 ? -16.592 -25.928 -20.667 1.000 0.680 248 ARG B O 1
ATOM 8302 N N . PHE B 2 249 ? -14.556 -25.847 -21.567 1.000 0.760 249 PHE B N 1
ATOM 8303 C CA . PHE B 2 249 ? -13.853 -25.766 -20.284 1.000 0.760 249 PHE B CA 1
ATOM 8304 C C . PHE B 2 249 ? -13.057 -24.473 -20.189 1.000 0.760 249 PHE B C 1
ATOM 8305 O O . PHE B 2 249 ? -12.496 -24.014 -21.183 1.000 0.760 249 PHE B O 1
ATOM 8322 N N . ALA B 2 250 ? -12.946 -23.936 -18.982 1.000 0.790 250 ALA B N 1
ATOM 8323 C CA . ALA B 2 250 ? -11.952 -22.945 -18.618 1.000 0.790 250 ALA B CA 1
ATOM 8324 C C . ALA B 2 250 ? -10.974 -23.560 -17.606 1.000 0.790 250 ALA B C 1
ATOM 8325 O O . ALA B 2 250 ? -11.381 -24.228 -16.658 1.000 0.790 250 ALA B O 1
ATOM 8332 N N . THR B 2 251 ? -9.672 -23.366 -17.801 1.000 0.810 251 THR B N 1
ATOM 8333 C CA . THR B 2 251 ? -8.615 -23.866 -16.909 1.000 0.810 251 THR B CA 1
ATOM 8334 C C . THR B 2 251 ? -7.652 -22.764 -16.489 1.000 0.810 251 THR B C 1
ATOM 8335 O O . THR B 2 251 ? -7.437 -21.798 -17.217 1.000 0.810 251 THR B O 1
ATOM 8346 N N . SER B 2 252 ? -7.044 -22.915 -15.314 1.000 0.850 252 SER B N 1
ATOM 8347 C CA . SER B 2 252 ? -5.911 -22.079 -14.912 1.000 0.850 252 SER B CA 1
ATOM 8348 C C . SER B 2 252 ? -4.748 -22.182 -15.910 1.000 0.850 252 SER B C 1
ATOM 8349 O O . SER B 2 252 ? -4.407 -23.288 -16.351 1.000 0.850 252 SER B O 1
ATOM 8357 N N . ASP B 2 253 ? -4.092 -21.047 -16.186 1.000 0.880 253 ASP B N 1
ATOM 8358 C CA . ASP B 2 253 ? -2.883 -20.946 -17.025 1.000 0.880 253 ASP B CA 1
ATOM 8359 C C . ASP B 2 253 ? -1.755 -21.880 -16.537 1.000 0.880 253 ASP B C 1
ATOM 8360 O O . ASP B 2 253 ? -0.991 -22.436 -17.331 1.000 0.880 253 ASP B O 1
ATOM 8369 N N . LEU B 2 254 ? -1.685 -22.117 -15.222 1.000 0.920 254 LEU B N 1
ATOM 8370 C CA . LEU B 2 254 ? -0.693 -22.991 -14.591 1.000 0.920 254 LEU B CA 1
ATOM 8371 C C . LEU B 2 254 ? -0.810 -24.443 -15.049 1.000 0.920 254 LEU B C 1
ATOM 8372 O O . LEU B 2 254 ? 0.209 -25.115 -15.206 1.000 0.920 254 LEU B O 1
ATOM 8388 N N . ASN B 2 255 ? -2.030 -24.936 -15.282 1.000 0.900 255 ASN B N 1
ATOM 8389 C CA . ASN B 2 255 ? -2.233 -26.307 -15.756 1.000 0.900 255 ASN B CA 1
ATOM 8390 C C . ASN B 2 255 ? -1.576 -26.508 -17.125 1.000 0.900 255 ASN B C 1
ATOM 8391 O O . ASN B 2 255 ? -0.995 -27.562 -17.385 1.000 0.900 255 ASN B O 1
ATOM 8402 N N . ASP B 2 256 ? -1.600 -25.481 -17.975 1.000 0.870 256 ASP B N 1
ATOM 8403 C CA . ASP B 2 256 ? -1.008 -25.539 -19.308 1.000 0.870 256 ASP B CA 1
ATOM 8404 C C . ASP B 2 256 ? 0.526 -25.548 -19.267 1.000 0.870 256 ASP B C 1
ATOM 8405 O O . ASP B 2 256 ? 1.182 -26.307 -19.990 1.000 0.870 256 ASP B O 1
ATOM 8414 N N . LEU B 2 257 ? 1.105 -24.776 -18.347 1.000 0.920 257 LEU B N 1
ATOM 8415 C CA . LEU B 2 257 ? 2.543 -24.778 -18.079 1.000 0.920 257 LEU B CA 1
ATOM 8416 C C . LEU B 2 257 ? 3.003 -26.125 -17.500 1.000 0.920 257 LEU B C 1
ATOM 8417 O O . LEU B 2 257 ? 3.968 -26.708 -18.002 1.000 0.920 257 LEU B O 1
ATOM 8433 N N . TYR B 2 258 ? 2.276 -26.682 -16.525 1.000 0.940 258 TYR B N 1
ATOM 8434 C CA . TYR B 2 258 ? 2.568 -28.019 -16.000 1.000 0.940 258 TYR B CA 1
ATOM 8435 C C . TYR B 2 258 ? 2.498 -29.092 -17.094 1.000 0.940 258 TYR B C 1
ATOM 8436 O O . TYR B 2 258 ? 3.405 -29.922 -17.185 1.000 0.940 258 TYR B O 1
ATOM 8454 N N . ARG B 2 259 ? 1.489 -29.061 -17.980 1.000 0.890 259 ARG B N 1
ATOM 8455 C CA . ARG B 2 259 ? 1.418 -29.998 -19.118 1.000 0.890 259 ARG B CA 1
ATOM 8456 C C . ARG B 2 259 ? 2.649 -29.925 -20.011 1.000 0.890 259 ARG B C 1
ATOM 8457 O O . ARG B 2 259 ? 3.126 -30.976 -20.439 1.000 0.890 259 ARG B O 1
ATOM 8478 N N . ARG B 2 260 ? 3.164 -28.726 -20.312 1.000 0.900 260 ARG B N 1
ATOM 8479 C CA . ARG B 2 260 ? 4.386 -28.558 -21.123 1.000 0.900 260 ARG B CA 1
ATOM 8480 C C . ARG B 2 260 ? 5.604 -29.179 -20.446 1.000 0.900 260 ARG B C 1
ATOM 8481 O O . ARG B 2 260 ? 6.316 -29.933 -21.109 1.000 0.900 260 ARG B O 1
ATOM 8502 N N . VAL B 2 261 ? 5.801 -28.917 -19.151 1.000 0.950 261 VAL B N 1
ATOM 8503 C CA . VAL B 2 261 ? 6.899 -29.509 -18.366 1.000 0.950 261 VAL B CA 1
ATOM 8504 C C . VAL B 2 261 ? 6.791 -31.032 -18.367 1.000 0.950 261 VAL B C 1
ATOM 8505 O O . VAL B 2 261 ? 7.742 -31.706 -18.748 1.000 0.950 261 VAL B O 1
ATOM 8518 N N . ILE B 2 262 ? 5.617 -31.587 -18.049 1.000 0.950 262 ILE B N 1
ATOM 8519 C CA . ILE B 2 262 ? 5.391 -33.040 -18.016 1.000 0.950 262 ILE B CA 1
ATOM 8520 C C . ILE B 2 262 ? 5.591 -33.668 -19.404 1.000 0.950 262 ILE B C 1
ATOM 8521 O O . ILE B 2 262 ? 6.198 -34.733 -19.521 1.000 0.950 262 ILE B O 1
ATOM 8537 N N . ASN B 2 263 ? 5.111 -33.028 -20.476 1.000 0.910 263 ASN B N 1
ATOM 8538 C CA . ASN B 2 263 ? 5.256 -33.557 -21.833 1.000 0.910 263 ASN B CA 1
ATOM 8539 C C . ASN B 2 263 ? 6.708 -33.601 -22.299 1.000 0.910 263 ASN B C 1
ATOM 8540 O O . ASN B 2 263 ? 7.108 -34.616 -22.869 1.000 0.910 263 ASN B O 1
ATOM 8551 N N . ARG B 2 264 ? 7.483 -32.545 -22.049 1.000 0.940 264 ARG B N 1
ATOM 8552 C CA . ARG B 2 264 ? 8.914 -32.510 -22.375 1.000 0.940 264 ARG B CA 1
ATOM 8553 C C . ARG B 2 264 ? 9.720 -33.442 -21.462 1.000 0.940 264 ARG B C 1
ATOM 8554 O O . ARG B 2 264 ? 10.564 -34.173 -21.957 1.000 0.940 264 ARG B O 1
ATOM 8575 N N . ASN B 2 265 ? 9.376 -33.545 -20.173 1.000 0.960 265 ASN B N 1
ATOM 8576 C CA . ASN B 2 265 ? 10.014 -34.483 -19.235 1.000 0.960 265 ASN B CA 1
ATOM 8577 C C . ASN B 2 265 ? 9.797 -35.953 -19.641 1.000 0.960 265 ASN B C 1
ATOM 8578 O O . ASN B 2 265 ? 10.741 -36.733 -19.719 1.000 0.960 265 ASN B O 1
ATOM 8589 N N . ASN B 2 266 ? 8.560 -36.329 -19.980 1.000 0.940 266 ASN B N 1
ATOM 8590 C CA . ASN B 2 266 ? 8.254 -37.673 -20.477 1.000 0.940 266 ASN B CA 1
ATOM 8591 C C . ASN B 2 266 ? 8.918 -37.945 -21.834 1.000 0.940 266 ASN B C 1
ATOM 8592 O O . ASN B 2 266 ? 9.311 -39.079 -22.100 1.000 0.940 266 ASN B O 1
ATOM 8603 N N . ARG B 2 267 ? 9.049 -36.923 -22.696 1.000 0.930 267 ARG B N 1
ATOM 8604 C CA . ARG B 2 267 ? 9.772 -37.050 -23.968 1.000 0.930 267 ARG B CA 1
ATOM 8605 C C . ARG B 2 267 ? 11.264 -37.271 -23.736 1.000 0.930 267 ARG B C 1
ATOM 8606 O O . ARG B 2 267 ? 11.834 -38.141 -24.381 1.000 0.930 267 ARG B O 1
ATOM 8627 N N . LEU B 2 268 ? 11.857 -36.557 -22.784 1.000 0.950 268 LEU B N 1
ATOM 8628 C CA . LEU B 2 268 ? 13.248 -36.731 -22.388 1.000 0.950 268 LEU B CA 1
ATOM 8629 C C . LEU B 2 268 ? 13.510 -38.132 -21.817 1.000 0.950 268 LEU B C 1
ATOM 8630 O O . LEU B 2 268 ? 14.432 -38.787 -22.289 1.000 0.950 268 LEU B O 1
ATOM 8646 N N . LYS B 2 269 ? 12.666 -38.638 -20.898 1.000 0.950 269 LYS B N 1
ATOM 8647 C CA . LYS B 2 269 ? 12.754 -40.038 -20.419 1.000 0.950 269 LYS B CA 1
ATOM 8648 C C . LYS B 2 269 ? 12.752 -41.018 -21.595 1.000 0.950 269 LYS B C 1
ATOM 8649 O O . LYS B 2 269 ? 13.607 -41.885 -21.687 1.000 0.950 269 LYS B O 1
ATOM 8668 N N . ARG B 2 270 ? 11.859 -40.797 -22.565 1.000 0.920 270 ARG B N 1
ATOM 8669 C CA . ARG B 2 270 ? 11.744 -41.652 -23.753 1.000 0.920 270 ARG B CA 1
ATOM 8670 C C . ARG B 2 270 ? 12.959 -41.583 -24.683 1.000 0.920 270 ARG B C 1
ATOM 8671 O O . ARG B 2 270 ? 13.305 -42.585 -25.295 1.000 0.920 270 ARG B O 1
ATOM 8692 N N . LEU B 2 271 ? 13.571 -40.409 -24.828 1.000 0.930 271 LEU B N 1
ATOM 8693 C CA . LEU B 2 271 ? 14.803 -40.239 -25.600 1.000 0.930 271 LEU B CA 1
ATOM 8694 C C . LEU B 2 271 ? 15.992 -40.922 -24.906 1.000 0.930 271 LEU B C 1
ATOM 8695 O O . LEU B 2 271 ? 16.788 -41.561 -25.590 1.000 0.930 271 LEU B O 1
ATOM 8711 N N . LEU B 2 272 ? 16.072 -40.846 -23.572 1.000 0.920 272 LEU B N 1
ATOM 8712 C CA . LEU B 2 272 ? 17.082 -41.548 -22.773 1.000 0.920 272 LEU B CA 1
ATOM 8713 C C . LEU B 2 272 ? 16.946 -43.074 -22.907 1.000 0.920 272 LEU B C 1
ATOM 8714 O O . LEU B 2 272 ? 17.930 -43.739 -23.211 1.000 0.920 272 LEU B O 1
ATOM 8730 N N . ASP B 2 273 ? 15.730 -43.616 -22.795 1.000 0.890 273 ASP B N 1
ATOM 8731 C CA . ASP B 2 273 ? 15.478 -45.063 -22.915 1.000 0.890 273 ASP B CA 1
ATOM 8732 C C . ASP B 2 273 ? 15.802 -45.627 -24.309 1.000 0.890 273 ASP B C 1
ATOM 8733 O O . ASP B 2 273 ? 16.139 -46.800 -24.462 1.000 0.890 273 ASP B O 1
ATOM 8742 N N . LEU B 2 274 ? 15.677 -44.808 -25.358 1.000 0.850 274 LEU B N 1
ATOM 8743 C CA . LEU B 2 274 ? 15.971 -45.223 -26.730 1.000 0.850 274 LEU B CA 1
ATOM 8744 C C . LEU B 2 274 ? 17.473 -45.257 -27.050 1.000 0.850 274 LEU B C 1
ATOM 8745 O O . LEU B 2 274 ? 17.817 -45.737 -28.134 1.000 0.850 274 LEU B O 1
ATOM 8761 N N . GLY B 2 275 ? 18.337 -44.756 -26.158 1.000 0.830 275 GLY B N 1
ATOM 8762 C CA . GLY B 2 275 ? 19.750 -44.516 -26.457 1.000 0.830 275 GLY B CA 1
ATOM 8763 C C . GLY B 2 275 ? 19.916 -43.440 -27.532 1.000 0.830 275 GLY B C 1
ATOM 8764 O O . GLY B 2 275 ? 20.647 -43.634 -28.497 1.000 0.830 275 GLY B O 1
ATOM 8768 N N . ALA B 2 276 ? 19.145 -42.346 -27.449 1.000 0.880 276 ALA B N 1
ATOM 8769 C CA . ALA B 2 276 ? 19.222 -41.277 -28.442 1.000 0.880 276 ALA B CA 1
ATOM 8770 C C . ALA B 2 276 ? 20.583 -40.544 -28.377 1.000 0.880 276 ALA B C 1
ATOM 8771 O O . ALA B 2 276 ? 21.067 -40.271 -27.276 1.000 0.880 276 ALA B O 1
ATOM 8778 N N . PRO B 2 277 ? 21.158 -40.138 -29.527 1.000 0.860 277 PRO B N 1
ATOM 8779 C CA . PRO B 2 277 ? 22.416 -39.396 -29.573 1.000 0.860 277 PRO B CA 1
ATOM 8780 C C . PRO B 2 277 ? 22.399 -38.097 -28.758 1.000 0.860 277 PRO B C 1
ATOM 8781 O O . PRO B 2 277 ? 21.353 -37.458 -28.575 1.000 0.860 277 PRO B O 1
ATOM 8792 N N . SER B 2 278 ? 23.592 -37.650 -28.363 1.000 0.820 278 SER B N 1
ATOM 8793 C CA . SER B 2 278 ? 23.812 -36.476 -27.505 1.000 0.820 278 SER B CA 1
ATOM 8794 C C . SER B 2 278 ? 23.098 -35.203 -27.995 1.000 0.820 278 SER B C 1
ATOM 8795 O O . SER B 2 278 ? 22.442 -34.526 -27.202 1.000 0.820 278 SER B O 1
ATOM 8803 N N . ILE B 2 279 ? 23.127 -34.928 -29.305 1.000 0.830 279 ILE B N 1
ATOM 8804 C CA . ILE B 2 279 ? 22.535 -33.734 -29.939 1.000 0.830 279 ILE B CA 1
ATOM 8805 C C . ILE B 2 279 ? 21.023 -33.630 -29.667 1.000 0.830 279 ILE B C 1
ATOM 8806 O O . ILE B 2 279 ? 20.493 -32.545 -29.415 1.000 0.830 279 ILE B O 1
ATOM 8822 N N . ILE B 2 280 ? 20.305 -34.757 -29.698 1.000 0.900 280 ILE B N 1
ATOM 8823 C CA . ILE B 2 280 ? 18.844 -34.779 -29.522 1.000 0.900 280 ILE B CA 1
ATOM 8824 C C . ILE B 2 280 ? 18.491 -34.620 -28.040 1.000 0.900 280 ILE B C 1
ATOM 8825 O O . ILE B 2 280 ? 17.574 -33.865 -27.694 1.000 0.900 280 ILE B O 1
ATOM 8841 N N . VAL B 2 281 ? 19.238 -35.301 -27.165 1.000 0.920 281 VAL B N 1
ATOM 8842 C CA . VAL B 2 281 ? 19.045 -35.252 -25.710 1.000 0.920 281 VAL B CA 1
ATOM 8843 C C . VAL B 2 281 ? 19.349 -33.855 -25.168 1.000 0.920 281 VAL B C 1
ATOM 8844 O O . VAL B 2 281 ? 18.553 -33.328 -24.395 1.000 0.920 281 VAL B O 1
ATOM 8857 N N . GLN B 2 282 ? 20.441 -33.215 -25.599 1.000 0.910 282 GLN B N 1
ATOM 8858 C CA . GLN B 2 282 ? 20.777 -31.843 -25.198 1.000 0.910 282 GLN B CA 1
ATOM 8859 C C . GLN B 2 282 ? 19.692 -30.845 -25.609 1.000 0.910 282 GLN B C 1
ATOM 8860 O O . GLN B 2 282 ? 19.270 -30.025 -24.791 1.000 0.910 282 GLN B O 1
ATOM 8874 N N . ASN B 2 283 ? 19.180 -30.942 -26.842 1.000 0.910 283 ASN B N 1
ATOM 8875 C CA . ASN B 2 283 ? 18.115 -30.051 -27.293 1.000 0.910 283 ASN B CA 1
ATOM 8876 C C . ASN B 2 283 ? 16.814 -30.258 -26.487 1.000 0.910 283 ASN B C 1
ATOM 8877 O O . ASN B 2 283 ? 16.151 -29.280 -26.145 1.000 0.910 283 ASN B O 1
ATOM 8888 N N . GLU B 2 284 ? 16.477 -31.497 -26.096 1.000 0.950 284 GLU B N 1
ATOM 8889 C CA . GLU B 2 284 ? 15.326 -31.754 -25.213 1.000 0.950 284 GLU B CA 1
ATOM 8890 C C . GLU B 2 284 ? 15.571 -31.267 -23.776 1.000 0.950 284 GLU B C 1
ATOM 8891 O O . GLU B 2 284 ? 14.673 -30.669 -23.180 1.000 0.950 284 GLU B O 1
ATOM 8903 N N . LYS B 2 285 ? 16.781 -31.461 -23.225 1.000 0.960 285 LYS B N 1
ATOM 8904 C CA . LYS B 2 285 ? 17.171 -30.917 -21.912 1.000 0.960 285 LYS B CA 1
ATOM 8905 C C . LYS B 2 285 ? 17.047 -29.381 -21.903 1.000 0.960 285 LYS B C 1
ATOM 8906 O O . LYS B 2 285 ? 16.472 -28.830 -20.964 1.000 0.960 285 LYS B O 1
ATOM 8925 N N . ARG B 2 286 ? 17.466 -28.684 -22.972 1.000 0.940 286 ARG B N 1
ATOM 8926 C CA . ARG B 2 286 ? 17.249 -27.231 -23.163 1.000 0.940 286 ARG B CA 1
ATOM 8927 C C . ARG B 2 286 ? 15.761 -26.868 -23.163 1.000 0.940 286 ARG B C 1
ATOM 8928 O O . ARG B 2 286 ? 15.355 -25.927 -22.484 1.000 0.940 286 ARG B O 1
ATOM 8949 N N . MET B 2 287 ? 14.935 -27.619 -23.893 1.000 0.940 287 MET B N 1
ATOM 8950 C CA . MET B 2 287 ? 13.486 -27.383 -23.950 1.000 0.940 287 MET B CA 1
ATOM 8951 C C . MET B 2 287 ? 12.791 -27.634 -22.604 1.000 0.940 287 MET B C 1
ATOM 8952 O O . MET B 2 287 ? 11.786 -26.977 -22.306 1.000 0.940 287 MET B O 1
ATOM 8966 N N . LEU B 2 288 ? 13.293 -28.570 -21.794 1.000 0.950 288 LEU B N 1
ATOM 8967 C CA . LEU B 2 288 ? 12.820 -28.792 -20.428 1.000 0.950 288 LEU B CA 1
ATOM 8968 C C . LEU B 2 288 ? 13.160 -27.594 -19.532 1.000 0.950 288 LEU B C 1
ATOM 8969 O O . LEU B 2 288 ? 12.261 -27.091 -18.858 1.000 0.950 288 LEU B O 1
ATOM 8985 N N . GLN B 2 289 ? 14.398 -27.087 -19.592 1.000 0.950 289 GLN B N 1
ATOM 8986 C CA . GLN B 2 289 ? 14.813 -25.873 -18.875 1.000 0.950 289 GLN B CA 1
ATOM 8987 C C . GLN B 2 289 ? 13.905 -24.677 -19.221 1.000 0.950 289 GLN B C 1
ATOM 8988 O O . GLN B 2 289 ? 13.336 -24.071 -18.316 1.000 0.950 289 GLN B O 1
ATOM 9002 N N . GLU B 2 290 ? 13.662 -24.390 -20.509 1.000 0.930 290 GLU B N 1
ATOM 9003 C CA . GLU B 2 290 ? 12.771 -23.287 -20.926 1.000 0.930 290 GLU B CA 1
ATOM 9004 C C . GLU B 2 290 ? 11.304 -23.479 -20.490 1.000 0.930 290 GLU B C 1
ATOM 9005 O O . GLU B 2 290 ? 10.589 -22.503 -20.246 1.000 0.930 290 GLU B O 1
ATOM 9017 N N . ALA B 2 291 ? 10.829 -24.725 -20.376 1.000 0.940 291 ALA B N 1
ATOM 9018 C CA . ALA B 2 291 ? 9.472 -25.007 -19.905 1.000 0.940 291 ALA B CA 1
ATOM 9019 C C . ALA B 2 291 ? 9.320 -24.773 -18.396 1.000 0.940 291 ALA B C 1
ATOM 9020 O O . ALA B 2 291 ? 8.306 -24.223 -17.960 1.000 0.940 291 ALA B O 1
ATOM 9027 N N . VAL B 2 292 ? 10.320 -25.168 -17.607 1.000 0.960 292 VAL B N 1
ATOM 9028 C CA . VAL B 2 292 ? 10.345 -24.905 -16.162 1.000 0.960 292 VAL B CA 1
ATOM 9029 C C . VAL B 2 292 ? 10.522 -23.410 -15.889 1.000 0.960 292 VAL B C 1
ATOM 9030 O O . VAL B 2 292 ? 9.826 -22.867 -15.031 1.000 0.960 292 VAL B O 1
ATOM 9043 N N . ASP B 2 293 ? 11.348 -22.714 -16.674 1.000 0.950 293 ASP B N 1
ATOM 9044 C CA . ASP B 2 293 ? 11.482 -21.255 -16.615 1.000 0.950 293 ASP B CA 1
ATOM 9045 C C . ASP B 2 293 ? 10.133 -20.559 -16.833 1.000 0.950 293 ASP B C 1
ATOM 9046 O O . ASP B 2 293 ? 9.777 -19.652 -16.081 1.000 0.950 293 ASP B O 1
ATOM 9055 N N . ALA B 2 294 ? 9.349 -21.010 -17.819 1.000 0.940 294 ALA B N 1
ATOM 9056 C CA . ALA B 2 294 ? 8.016 -20.472 -18.078 1.000 0.940 294 ALA B CA 1
ATOM 9057 C C . ALA B 2 294 ? 7.027 -20.773 -16.941 1.000 0.940 294 ALA B C 1
ATOM 9058 O O . ALA B 2 294 ? 6.208 -19.922 -16.592 1.000 0.940 294 ALA B O 1
ATOM 9065 N N . LEU B 2 295 ? 7.110 -21.960 -16.334 1.000 0.960 295 LEU B N 1
ATOM 9066 C CA . LEU B 2 295 ? 6.284 -22.318 -15.181 1.000 0.960 295 LEU B CA 1
ATOM 9067 C C . LEU B 2 295 ? 6.563 -21.408 -13.974 1.000 0.960 295 LEU B C 1
ATOM 9068 O O . LEU B 2 295 ? 5.626 -20.950 -13.311 1.000 0.960 295 LEU B O 1
ATOM 9084 N N . ILE B 2 296 ? 7.837 -21.121 -13.704 1.000 0.960 296 ILE B N 1
ATOM 9085 C CA . ILE B 2 296 ? 8.249 -20.269 -12.589 1.000 0.960 296 ILE B CA 1
ATOM 9086 C C . ILE B 2 296 ? 7.986 -18.802 -12.944 1.000 0.960 296 ILE B C 1
ATOM 9087 O O . ILE B 2 296 ? 7.152 -18.150 -12.308 1.000 0.960 296 ILE B O 1
ATOM 9103 N N . ASP B 2 297 ? 8.641 -18.262 -13.973 1.000 0.940 297 ASP B N 1
ATOM 9104 C CA . ASP B 2 297 ? 8.638 -16.836 -14.317 1.000 0.940 297 ASP B CA 1
ATOM 9105 C C . ASP B 2 297 ? 8.542 -16.581 -15.838 1.000 0.940 297 ASP B C 1
ATOM 9106 O O . ASP B 2 297 ? 9.504 -16.175 -16.497 1.000 0.940 297 ASP B O 1
ATOM 9115 N N . ASN B 2 298 ? 7.348 -16.814 -16.400 1.000 0.920 298 ASN B N 1
ATOM 9116 C CA . ASN B 2 298 ? 7.075 -16.653 -17.830 1.000 0.920 298 ASN B CA 1
ATOM 9117 C C . ASN B 2 298 ? 7.393 -15.239 -18.340 1.000 0.920 298 ASN B C 1
ATOM 9118 O O . ASN B 2 298 ? 7.047 -14.245 -17.711 1.000 0.920 298 ASN B O 1
ATOM 9129 N N . GLY B 2 299 ? 8.026 -15.139 -19.510 1.000 0.850 299 GLY B N 1
ATOM 9130 C CA . GLY B 2 299 ? 8.378 -13.857 -20.131 1.000 0.850 299 GLY B CA 1
ATOM 9131 C C . GLY B 2 299 ? 9.585 -13.151 -19.520 1.000 0.850 299 GLY B C 1
ATOM 9132 O O . GLY B 2 299 ? 10.033 -12.145 -20.064 1.000 0.850 299 GLY B O 1
ATOM 9136 N N . ARG B 2 300 ? 10.178 -13.676 -18.438 1.000 0.810 300 ARG B N 1
ATOM 9137 C CA . ARG B 2 300 ? 11.404 -13.094 -17.873 1.000 0.810 300 ARG B CA 1
ATOM 9138 C C . ARG B 2 300 ? 12.620 -13.282 -18.777 1.000 0.810 300 ARG B C 1
ATOM 9139 O O . ARG B 2 300 ? 13.582 -12.515 -18.696 1.000 0.810 300 ARG B O 1
ATOM 9160 N N . ARG B 2 301 ? 12.607 -14.306 -19.633 1.000 0.760 301 ARG B N 1
ATOM 9161 C CA . ARG B 2 301 ? 13.586 -14.528 -20.702 1.000 0.760 301 ARG B CA 1
ATOM 9162 C C . ARG B 2 301 ? 12.864 -14.698 -22.030 1.000 0.760 301 ARG B C 1
ATOM 9163 O O . ARG B 2 301 ? 11.948 -15.505 -22.128 1.000 0.760 301 ARG B O 1
ATOM 9184 N N . GLY B 2 302 ? 13.350 -13.991 -23.047 1.000 0.660 302 GLY B N 1
ATOM 9185 C CA . GLY B 2 302 ? 12.832 -14.107 -24.403 1.000 0.660 302 GLY B CA 1
ATOM 9186 C C . GLY B 2 302 ? 11.358 -13.723 -24.500 1.000 0.660 302 GLY B C 1
ATOM 9187 O O . GLY B 2 302 ? 10.834 -12.962 -23.687 1.000 0.660 302 GLY B O 1
ATOM 9191 N N . ARG B 2 303 ? 10.687 -14.246 -25.524 1.000 0.760 303 ARG B N 1
ATOM 9192 C CA . ARG B 2 303 ? 9.247 -14.049 -25.685 1.000 0.760 303 ARG B CA 1
ATOM 9193 C C . ARG B 2 303 ? 8.487 -14.952 -24.706 1.000 0.760 303 ARG B C 1
ATOM 9194 O O . ARG B 2 303 ? 8.821 -16.133 -24.613 1.000 0.760 303 ARG B O 1
ATOM 9215 N N . PRO B 2 304 ? 7.465 -14.435 -24.003 1.000 0.830 304 PRO B N 1
ATOM 9216 C CA . PRO B 2 304 ? 6.654 -15.244 -23.106 1.000 0.830 304 PRO B CA 1
ATOM 9217 C C . PRO B 2 304 ? 5.943 -16.359 -23.870 1.000 0.830 304 PRO B C 1
ATOM 9218 O O . PRO B 2 304 ? 5.535 -16.194 -25.021 1.000 0.830 304 PRO B O 1
ATOM 9229 N N . VAL B 2 305 ? 5.735 -17.482 -23.192 1.000 0.830 305 VAL B N 1
ATOM 9230 C CA . VAL B 2 305 ? 4.861 -18.540 -23.684 1.000 0.830 305 VAL B CA 1
ATOM 9231 C C . VAL B 2 305 ? 3.430 -18.018 -23.691 1.000 0.830 305 VAL B C 1
ATOM 9232 O O . VAL B 2 305 ? 2.906 -17.600 -22.654 1.000 0.830 305 VAL B O 1
ATOM 9245 N N . THR B 2 306 ? 2.808 -18.051 -24.865 1.000 0.800 306 THR B N 1
ATOM 9246 C CA . THR B 2 306 ? 1.430 -17.616 -25.069 1.000 0.800 306 THR B CA 1
ATOM 9247 C C . THR B 2 306 ? 0.462 -18.794 -25.098 1.000 0.800 306 THR B C 1
ATOM 9248 O O . THR B 2 306 ? 0.804 -19.899 -25.535 1.000 0.800 306 THR B O 1
ATOM 9259 N N . GLY B 2 307 ? -0.745 -18.545 -24.598 1.000 0.690 307 GLY B N 1
ATOM 9260 C CA . GLY B 2 307 ? -1.878 -19.459 -24.662 1.000 0.690 307 GLY B CA 1
ATOM 9261 C C . GLY B 2 307 ? -2.764 -19.216 -25.890 1.000 0.690 307 GLY B C 1
ATOM 9262 O O . GLY B 2 307 ? -2.359 -18.527 -26.838 1.000 0.690 307 GLY B O 1
ATOM 9266 N N . PRO B 2 308 ? -3.996 -19.754 -25.876 1.000 0.610 308 PRO B N 1
ATOM 9267 C CA . PRO B 2 308 ? -5.023 -19.408 -26.857 1.000 0.610 308 PRO B CA 1
ATOM 9268 C C . PRO B 2 308 ? -5.235 -17.883 -26.893 1.000 0.610 308 PRO B C 1
ATOM 9269 O O . PRO B 2 308 ? -5.264 -17.239 -25.849 1.000 0.610 308 PRO B O 1
ATOM 9280 N N . GLY B 2 309 ? -5.339 -17.283 -28.084 1.000 0.630 309 GLY B N 1
ATOM 9281 C CA . GLY B 2 309 ? -5.491 -15.825 -28.240 1.000 0.630 309 GLY B CA 1
ATOM 9282 C C . GLY B 2 309 ? -4.192 -15.008 -28.165 1.000 0.630 309 GLY B C 1
ATOM 9283 O O . GLY B 2 309 ? -4.248 -13.786 -28.122 1.000 0.630 309 GLY B O 1
ATOM 9287 N N . ASN B 2 310 ? -3.014 -15.649 -28.171 1.000 0.680 310 ASN B N 1
ATOM 9288 C CA . ASN B 2 310 ? -1.700 -14.982 -28.133 1.000 0.680 310 ASN B CA 1
ATOM 9289 C C . ASN B 2 310 ? -1.400 -14.181 -26.847 1.000 0.680 310 ASN B C 1
ATOM 9290 O O . ASN B 2 310 ? -0.399 -13.467 -26.783 1.000 0.680 310 ASN B O 1
ATOM 9301 N N . ARG B 2 311 ? -2.207 -14.344 -25.792 1.000 0.750 311 ARG B N 1
ATOM 9302 C CA . ARG B 2 311 ? -1.938 -13.761 -24.474 1.000 0.750 311 ARG B CA 1
ATOM 9303 C C . ARG B 2 311 ? -0.832 -14.544 -23.752 1.000 0.750 311 ARG B C 1
ATOM 9304 O O . ARG B 2 311 ? -0.877 -15.778 -23.763 1.000 0.750 311 ARG B O 1
ATOM 9325 N N . PRO B 2 312 ? 0.137 -13.885 -23.093 1.000 0.850 312 PRO B N 1
ATOM 9326 C CA . PRO B 2 312 ? 1.099 -14.573 -22.237 1.000 0.850 312 PRO B CA 1
ATOM 9327 C C . PRO B 2 312 ? 0.394 -15.280 -21.071 1.000 0.850 312 PRO B C 1
ATOM 9328 O O . PRO B 2 312 ? -0.479 -14.706 -20.419 1.000 0.850 312 PRO B O 1
ATOM 9339 N N . LEU B 2 313 ? 0.780 -16.529 -20.809 1.000 0.880 313 LEU B N 1
ATOM 9340 C CA . LEU B 2 313 ? 0.252 -17.315 -19.690 1.000 0.880 313 LEU B CA 1
ATOM 9341 C C . LEU B 2 313 ? 0.774 -16.773 -18.350 1.000 0.880 313 LEU B C 1
ATOM 9342 O O . LEU B 2 313 ? 1.975 -16.500 -18.222 1.000 0.880 313 LEU B O 1
ATOM 9358 N N . LYS B 2 314 ? -0.088 -16.676 -17.331 1.000 0.880 314 LYS B N 1
ATOM 9359 C CA . LYS B 2 314 ? 0.347 -16.370 -15.960 1.000 0.880 314 LYS B CA 1
ATOM 9360 C C . LYS B 2 314 ? 1.130 -17.541 -15.361 1.000 0.880 314 LYS B C 1
ATOM 9361 O O . LYS B 2 314 ? 0.702 -18.690 -15.398 1.000 0.880 314 LYS B O 1
ATOM 9380 N N . SER B 2 315 ? 2.272 -17.221 -14.760 1.000 0.930 315 SER B N 1
ATOM 9381 C CA . SER B 2 315 ? 3.154 -18.178 -14.079 1.000 0.930 315 SER B CA 1
ATOM 9382 C C . SER B 2 315 ? 3.034 -18.091 -12.554 1.000 0.930 315 SER B C 1
ATOM 9383 O O . SER B 2 315 ? 2.382 -17.185 -12.026 1.000 0.930 315 SER B O 1
ATOM 9391 N N . LEU B 2 316 ? 3.723 -18.980 -11.829 1.000 0.940 316 LEU B N 1
ATOM 9392 C CA . LEU B 2 316 ? 3.770 -18.963 -10.357 1.000 0.940 316 LEU B CA 1
ATOM 9393 C C . LEU B 2 316 ? 4.200 -17.596 -9.811 1.000 0.940 316 LEU B C 1
ATOM 9394 O O . LEU B 2 316 ? 3.603 -17.066 -8.875 1.000 0.940 316 LEU B O 1
ATOM 9410 N N . SER B 2 317 ? 5.191 -16.978 -10.451 1.000 0.920 317 SER B N 1
ATOM 9411 C CA . SER B 2 317 ? 5.678 -15.664 -10.043 1.000 0.920 317 SER B CA 1
ATOM 9412 C C . SER B 2 317 ? 4.621 -14.561 -10.239 1.000 0.920 317 SER B C 1
ATOM 9413 O O . SER B 2 317 ? 4.567 -13.632 -9.439 1.000 0.920 317 SER B O 1
ATOM 9421 N N . HIS B 2 318 ? 3.759 -14.647 -11.260 1.000 0.880 318 HIS B N 1
ATOM 9422 C CA . HIS B 2 318 ? 2.677 -13.676 -11.490 1.000 0.880 318 HIS B CA 1
ATOM 9423 C C . HIS B 2 318 ? 1.540 -13.787 -10.466 1.000 0.880 318 HIS B C 1
ATOM 9424 O O . HIS B 2 318 ? 0.882 -12.789 -10.201 1.000 0.880 318 HIS B O 1
ATOM 9438 N N . MET B 2 319 ? 1.334 -14.959 -9.851 1.000 0.870 319 MET B N 1
ATOM 9439 C CA . MET B 2 319 ? 0.371 -15.104 -8.748 1.000 0.870 319 MET B CA 1
ATOM 9440 C C . MET B 2 319 ? 0.796 -14.363 -7.475 1.000 0.870 319 MET B C 1
ATOM 9441 O O . MET B 2 319 ? -0.053 -14.008 -6.656 1.000 0.870 319 MET B O 1
ATOM 9455 N N . LEU B 2 320 ? 2.099 -14.149 -7.286 1.000 0.890 320 LEU B N 1
ATOM 9456 C CA . LEU B 2 320 ? 2.638 -13.434 -6.128 1.000 0.890 320 LEU B CA 1
ATOM 9457 C C . LEU B 2 320 ? 2.785 -11.931 -6.405 1.000 0.890 320 LEU B C 1
ATOM 9458 O O . LEU B 2 320 ? 2.481 -11.116 -5.537 1.000 0.890 320 LEU B O 1
ATOM 9474 N N . LYS B 2 321 ? 3.245 -11.568 -7.610 1.000 0.840 321 LYS B N 1
ATOM 9475 C CA . LYS B 2 321 ? 3.577 -10.193 -8.011 1.000 0.840 321 LYS B CA 1
ATOM 9476 C C . LYS B 2 321 ? 2.348 -9.337 -8.337 1.000 0.840 321 LYS B C 1
ATOM 9477 O O . LYS B 2 321 ? 1.352 -9.813 -8.864 1.000 0.840 321 LYS B O 1
ATOM 9496 N N . GLY B 2 322 ? 2.510 -8.022 -8.190 1.000 0.760 322 GLY B N 1
ATOM 9497 C CA . GLY B 2 322 ? 1.617 -7.024 -8.785 1.000 0.760 322 GLY B CA 1
ATOM 9498 C C . GLY B 2 322 ? 0.353 -6.722 -7.976 1.000 0.760 322 GLY B C 1
ATOM 9499 O O . GLY B 2 322 ? 0.122 -7.260 -6.898 1.000 0.760 322 GLY B O 1
ATOM 9503 N N . LYS B 2 323 ? -0.472 -5.803 -8.499 1.000 0.730 323 LYS B N 1
ATOM 9504 C CA . LYS B 2 323 ? -1.714 -5.337 -7.845 1.000 0.730 323 LYS B CA 1
ATOM 9505 C C . LYS B 2 323 ? -2.772 -6.446 -7.746 1.000 0.730 323 LYS B C 1
ATOM 9506 O O . LYS B 2 323 ? -3.513 -6.479 -6.775 1.000 0.730 323 LYS B O 1
ATOM 9525 N N . GLN B 2 324 ? -2.765 -7.345 -8.731 1.000 0.740 324 GLN B N 1
ATOM 9526 C CA . GLN B 2 324 ? -3.623 -8.530 -8.842 1.000 0.740 324 GLN B CA 1
ATOM 9527 C C . GLN B 2 324 ? -2.983 -9.783 -8.192 1.000 0.740 324 GLN B C 1
ATOM 9528 O O . GLN B 2 324 ? -3.455 -10.902 -8.367 1.000 0.740 324 GLN B O 1
ATOM 9542 N N . GLY B 2 325 ? -1.832 -9.626 -7.522 1.000 0.810 325 GLY B N 1
ATOM 9543 C CA . GLY B 2 325 ? -1.144 -10.720 -6.839 1.000 0.810 325 GLY B CA 1
ATOM 9544 C C . GLY B 2 325 ? -1.787 -11.020 -5.486 1.000 0.810 325 GLY B C 1
ATOM 9545 O O . GLY B 2 325 ? -2.280 -10.115 -4.804 1.000 0.810 325 GLY B O 1
ATOM 9549 N N . ARG B 2 326 ? -1.718 -12.281 -5.041 1.000 0.820 326 ARG B N 1
ATOM 9550 C CA . ARG B 2 326 ? -2.365 -12.740 -3.795 1.000 0.820 326 ARG B CA 1
ATOM 9551 C C . ARG B 2 326 ? -1.920 -11.963 -2.552 1.000 0.820 326 ARG B C 1
ATOM 9552 O O . ARG B 2 326 ? -2.724 -11.775 -1.643 1.000 0.820 326 ARG B O 1
ATOM 9573 N N . PHE B 2 327 ? -0.682 -11.462 -2.526 1.000 0.850 327 PHE B N 1
ATOM 9574 C CA . PHE B 2 327 ? -0.177 -10.617 -1.436 1.000 0.850 327 PHE B CA 1
ATOM 9575 C C . PHE B 2 327 ? -1.009 -9.346 -1.239 1.000 0.850 327 PHE B C 1
ATOM 9576 O O . PHE B 2 327 ? -1.414 -9.032 -0.122 1.000 0.850 327 PHE B O 1
ATOM 9593 N N . ARG B 2 328 ? -1.311 -8.620 -2.317 1.000 0.780 328 ARG B N 1
ATOM 9594 C CA . ARG B 2 328 ? -2.079 -7.374 -2.211 1.000 0.780 328 ARG B CA 1
ATOM 9595 C C . ARG B 2 328 ? -3.578 -7.617 -2.171 1.000 0.780 328 ARG B C 1
ATOM 9596 O O . ARG B 2 328 ? -4.258 -6.973 -1.383 1.000 0.780 328 ARG B O 1
ATOM 9617 N N . GLN B 2 329 ? -4.083 -8.527 -2.995 1.000 0.770 329 GLN B N 1
ATOM 9618 C CA . GLN B 2 329 ? -5.521 -8.648 -3.231 1.000 0.770 329 GLN B CA 1
ATOM 9619 C C . GLN B 2 329 ? -6.232 -9.583 -2.242 1.000 0.770 329 GLN B C 1
ATOM 9620 O O . GLN B 2 329 ? -7.415 -9.398 -1.999 1.000 0.770 329 GLN B O 1
ATOM 9634 N N . ASN B 2 330 ? -5.535 -10.565 -1.653 1.000 0.820 330 ASN B N 1
ATOM 9635 C CA . ASN B 2 330 ? -6.147 -11.544 -0.739 1.000 0.820 330 ASN B CA 1
ATOM 9636 C C . ASN B 2 330 ? -5.572 -11.504 0.680 1.000 0.820 330 ASN B C 1
ATOM 9637 O O . ASN B 2 330 ? -6.268 -11.889 1.616 1.000 0.820 330 ASN B O 1
ATOM 9648 N N . LEU B 2 331 ? -4.311 -11.091 0.846 1.000 0.860 331 LEU B N 1
ATOM 9649 C CA . LEU B 2 331 ? -3.666 -11.031 2.161 1.000 0.860 331 LEU B CA 1
ATOM 9650 C C . LEU B 2 331 ? -3.809 -9.641 2.795 1.000 0.860 331 LEU B C 1
ATOM 9651 O O . LEU B 2 331 ? -4.266 -9.550 3.929 1.000 0.860 331 LEU B O 1
ATOM 9667 N N . LEU B 2 332 ? -3.492 -8.570 2.058 1.000 0.790 332 LEU B N 1
ATOM 9668 C CA . LEU B 2 332 ? -3.700 -7.190 2.523 1.000 0.790 332 LEU B CA 1
ATOM 9669 C C . LEU B 2 332 ? -5.146 -6.709 2.322 1.000 0.790 332 LEU B C 1
ATOM 9670 O O . LEU B 2 332 ? -5.775 -6.236 3.260 1.000 0.790 332 LEU B O 1
ATOM 9686 N N . GLY B 2 333 ? -5.683 -6.829 1.106 1.000 0.710 333 GLY B N 1
ATOM 9687 C CA . GLY B 2 333 ? -7.025 -6.362 0.737 1.000 0.710 333 GLY B CA 1
ATOM 9688 C C . GLY B 2 333 ? -8.133 -7.385 0.993 1.000 0.710 333 GLY B C 1
ATOM 9689 O O . GLY B 2 333 ? -8.834 -7.763 0.058 1.000 0.710 333 GLY B O 1
ATOM 9693 N N . LYS B 2 334 ? -8.287 -7.865 2.232 1.000 0.750 334 LYS B N 1
ATOM 9694 C CA . LYS B 2 334 ? -9.341 -8.837 2.578 1.000 0.750 334 LYS B CA 1
ATOM 9695 C C . LYS B 2 334 ? -10.736 -8.217 2.394 1.000 0.750 334 LYS B C 1
ATOM 9696 O O . LYS B 2 334 ? -10.980 -7.099 2.839 1.000 0.750 334 LYS B O 1
ATOM 9715 N N . ARG B 2 335 ? -11.657 -8.950 1.755 1.000 0.730 335 ARG B N 1
ATOM 9716 C CA . ARG B 2 335 ? -13.083 -8.580 1.718 1.000 0.730 335 ARG B CA 1
ATOM 9717 C C . ARG B 2 335 ? -13.729 -8.884 3.071 1.000 0.730 335 ARG B C 1
ATOM 9718 O O . ARG B 2 335 ? -13.352 -9.862 3.713 1.000 0.730 335 ARG B O 1
ATOM 9739 N N . VAL B 2 336 ? -14.668 -8.037 3.489 1.000 0.800 336 VAL B N 1
ATOM 9740 C CA . VAL B 2 336 ? -15.327 -8.110 4.801 1.000 0.800 336 VAL B CA 1
ATOM 9741 C C . VAL B 2 336 ? -16.815 -8.376 4.595 1.000 0.800 336 VAL B C 1
ATOM 9742 O O . VAL B 2 336 ? -17.470 -7.613 3.889 1.000 0.800 336 VAL B O 1
ATOM 9755 N N . ASP B 2 337 ? -17.345 -9.434 5.211 1.000 0.760 337 ASP B N 1
ATOM 9756 C CA . ASP B 2 337 ? -18.730 -9.871 4.978 1.000 0.760 337 ASP B CA 1
ATOM 9757 C C . ASP B 2 337 ? -19.773 -8.929 5.605 1.000 0.760 337 ASP B C 1
ATOM 9758 O O . ASP B 2 337 ? -20.722 -8.528 4.942 1.000 0.760 337 ASP B O 1
ATOM 9767 N N . TYR B 2 338 ? -19.591 -8.518 6.865 1.000 0.880 338 TYR B N 1
ATOM 9768 C CA . TYR B 2 338 ? -20.530 -7.645 7.591 1.000 0.880 338 TYR B CA 1
ATOM 9769 C C . TYR B 2 338 ? -20.292 -6.168 7.268 1.000 0.880 338 TYR B C 1
ATOM 9770 O O . TYR B 2 338 ? -19.879 -5.378 8.124 1.000 0.880 338 TYR B O 1
ATOM 9788 N N . SER B 2 339 ? -20.484 -5.817 5.999 1.000 0.900 339 SER B N 1
ATOM 9789 C CA . SER B 2 339 ? -20.304 -4.459 5.503 1.000 0.900 339 SER B CA 1
ATOM 9790 C C . SER B 2 339 ? -21.340 -4.065 4.456 1.000 0.900 339 SER B C 1
ATOM 9791 O O . SER B 2 339 ? -21.951 -4.912 3.810 1.000 0.900 339 SER B O 1
ATOM 9799 N N . GLY B 2 340 ? -21.551 -2.764 4.298 1.000 0.900 340 GLY B N 1
ATOM 9800 C CA . GLY B 2 340 ? -22.451 -2.193 3.299 1.000 0.900 340 GLY B CA 1
ATOM 9801 C C . GLY B 2 340 ? -21.961 -0.823 2.858 1.000 0.900 340 GLY B C 1
ATOM 9802 O O . GLY B 2 340 ? -21.032 -0.278 3.450 1.000 0.900 340 GLY B O 1
ATOM 9806 N N . ARG B 2 341 ? -22.569 -0.257 1.814 1.000 0.910 341 ARG B N 1
ATOM 9807 C CA . ARG B 2 341 ? -22.240 1.080 1.305 1.000 0.910 341 ARG B CA 1
ATOM 9808 C C . ARG B 2 341 ? -23.502 1.775 0.809 1.000 0.910 341 ARG B C 1
ATOM 9809 O O . ARG B 2 341 ? -24.352 1.128 0.207 1.000 0.910 341 ARG B O 1
ATOM 9830 N N . SER B 2 342 ? -23.625 3.072 1.074 1.000 0.930 342 SER B N 1
ATOM 9831 C CA . SER B 2 342 ? -24.698 3.908 0.525 1.000 0.930 342 SER B CA 1
ATOM 9832 C C . SER B 2 342 ? -24.260 5.368 0.415 1.000 0.930 342 SER B C 1
ATOM 9833 O O . SER B 2 342 ? -23.211 5.753 0.937 1.000 0.930 342 SER B O 1
ATOM 9841 N N . VAL B 2 343 ? -25.071 6.163 -0.279 1.000 0.950 343 VAL B N 1
ATOM 9842 C CA . VAL B 2 343 ? -24.940 7.622 -0.381 1.000 0.950 343 VAL B CA 1
ATOM 9843 C C . VAL B 2 343 ? -25.154 8.251 0.995 1.000 0.950 343 VAL B C 1
ATOM 9844 O O . VAL B 2 343 ? -25.916 7.717 1.809 1.000 0.950 343 VAL B O 1
ATOM 9857 N N . ILE B 2 344 ? -24.501 9.379 1.255 1.000 0.940 344 ILE B N 1
ATOM 9858 C CA . ILE B 2 344 ? -24.644 10.131 2.506 1.000 0.940 344 ILE B CA 1
ATOM 9859 C C . ILE B 2 344 ? -25.501 11.392 2.347 1.000 0.940 344 ILE B C 1
ATOM 9860 O O . ILE B 2 344 ? -25.598 11.972 1.271 1.000 0.940 344 ILE B O 1
ATOM 9876 N N . VAL B 2 345 ? -26.116 11.831 3.442 1.000 0.940 345 VAL B N 1
ATOM 9877 C CA . VAL B 2 345 ? -26.886 13.085 3.556 1.000 0.940 345 VAL B CA 1
ATOM 9878 C C . VAL B 2 345 ? -26.698 13.695 4.939 1.000 0.940 345 VAL B C 1
ATOM 9879 O O . VAL B 2 345 ? -26.321 13.012 5.890 1.000 0.940 345 VAL B O 1
ATOM 9892 N N . VAL B 2 346 ? -26.993 14.986 5.077 1.000 0.910 346 VAL B N 1
ATOM 9893 C CA . VAL B 2 346 ? -26.895 15.692 6.360 1.000 0.910 346 VAL B CA 1
ATOM 9894 C C . VAL B 2 346 ? -27.991 15.227 7.326 1.000 0.910 346 VAL B C 1
ATOM 9895 O O . VAL B 2 346 ? -29.174 15.193 6.985 1.000 0.910 346 VAL B O 1
ATOM 9908 N N . GLY B 2 347 ? -27.612 14.915 8.565 1.000 0.900 347 GLY B N 1
ATOM 9909 C CA . GLY B 2 347 ? -28.523 14.646 9.678 1.000 0.900 347 GLY B CA 1
ATOM 9910 C C . GLY B 2 347 ? -28.473 15.747 10.743 1.000 0.900 347 GLY B C 1
ATOM 9911 O O . GLY B 2 347 ? -27.742 15.592 11.720 1.000 0.900 347 GLY B O 1
ATOM 9915 N N . PRO B 2 348 ? -29.250 16.841 10.617 1.000 0.870 348 PRO B N 1
ATOM 9916 C CA . PRO B 2 348 ? -29.156 17.991 11.524 1.000 0.870 348 PRO B CA 1
ATOM 9917 C C . PRO B 2 348 ? -29.630 17.687 12.953 1.000 0.870 348 PRO B C 1
ATOM 9918 O O . PRO B 2 348 ? -29.119 18.270 13.905 1.000 0.870 348 PRO B O 1
ATOM 9929 N N . HIS B 2 349 ? -30.572 16.754 13.118 1.000 0.890 349 HIS B N 1
ATOM 9930 C CA . HIS B 2 349 ? -31.132 16.372 14.423 1.000 0.890 349 HIS B CA 1
ATOM 9931 C C . HIS B 2 349 ? -30.326 15.291 15.152 1.000 0.890 349 HIS B C 1
ATOM 9932 O O . HIS B 2 349 ? -30.601 15.009 16.315 1.000 0.890 349 HIS B O 1
ATOM 9946 N N . LEU B 2 350 ? -29.360 14.663 14.475 1.000 0.920 350 LEU B N 1
ATOM 9947 C CA . LEU B 2 350 ? -28.506 13.649 15.086 1.000 0.920 350 LEU B CA 1
ATOM 9948 C C . LEU B 2 350 ? -27.584 14.296 16.117 1.000 0.920 350 LEU B C 1
ATOM 9949 O O . LEU B 2 350 ? -27.181 15.449 15.945 1.000 0.920 350 LEU B O 1
ATOM 9965 N N . LYS B 2 351 ? -27.222 13.541 17.155 1.000 0.900 351 LYS B N 1
ATOM 9966 C CA . LYS B 2 351 ? -26.124 13.908 18.056 1.000 0.900 351 LYS B CA 1
ATOM 9967 C C . LYS B 2 351 ? -24.781 13.490 17.477 1.000 0.900 351 LYS B C 1
ATOM 9968 O O . LYS B 2 351 ? -24.707 12.608 16.625 1.000 0.900 351 LYS B O 1
ATOM 9987 N N . MET B 2 352 ? -23.708 14.080 17.982 1.000 0.890 352 MET B N 1
ATOM 9988 C CA . MET B 2 352 ? -22.357 13.874 17.453 1.000 0.890 352 MET B CA 1
ATOM 9989 C C . MET B 2 352 ? -21.834 12.423 17.568 1.000 0.890 352 MET B C 1
ATOM 9990 O O . MET B 2 352 ? -21.024 12.003 16.747 1.000 0.890 352 MET B O 1
ATOM 10004 N N . TYR B 2 353 ? -22.313 11.636 18.542 1.000 0.880 353 TYR B N 1
ATOM 10005 C CA . TYR B 2 353 ? -21.990 10.204 18.676 1.000 0.880 353 TYR B CA 1
ATOM 10006 C C . TYR B 2 353 ? -22.906 9.280 17.856 1.000 0.880 353 TYR B C 1
ATOM 10007 O O . TYR B 2 353 ? -22.706 8.069 17.879 1.000 0.880 353 TYR B O 1
ATOM 10025 N N . GLN B 2 354 ? -23.906 9.823 17.150 1.000 0.920 354 GLN B N 1
ATOM 10026 C CA . GLN B 2 354 ? -24.934 9.056 16.442 1.000 0.920 354 GLN B CA 1
ATOM 10027 C C . GLN B 2 354 ? -24.797 9.177 14.920 1.000 0.920 354 GLN B C 1
ATOM 10028 O O . GLN B 2 354 ? -24.364 10.204 14.395 1.000 0.920 354 GLN B O 1
ATOM 10042 N N . CYS B 2 355 ? -25.229 8.144 14.197 1.000 0.940 355 CYS B N 1
ATOM 10043 C CA . CYS B 2 355 ? -25.417 8.190 12.744 1.000 0.940 355 CYS B CA 1
ATOM 10044 C C . CYS B 2 355 ? -26.781 7.610 12.361 1.000 0.940 355 CYS B C 1
ATOM 10045 O O . CYS B 2 355 ? -27.339 6.786 13.086 1.000 0.940 355 CYS B O 1
ATOM 10053 N N . GLY B 2 356 ? -27.326 8.036 11.224 1.000 0.960 356 GLY B N 1
ATOM 10054 C CA . GLY B 2 356 ? -28.581 7.499 10.712 1.000 0.960 356 GLY B CA 1
ATOM 10055 C C . GLY B 2 356 ? -28.343 6.388 9.698 1.000 0.960 356 GLY B C 1
ATOM 10056 O O . GLY B 2 356 ? -27.761 6.641 8.645 1.000 0.960 356 GLY B O 1
ATOM 10060 N N . LEU B 2 357 ? -28.826 5.183 9.986 1.000 0.950 357 LEU B N 1
ATOM 10061 C CA . LEU B 2 357 ? -28.705 4.010 9.127 1.000 0.950 357 LEU B CA 1
ATOM 10062 C C . LEU B 2 357 ? -30.052 3.662 8.467 1.000 0.950 357 LEU B C 1
ATOM 10063 O O . LEU B 2 357 ? -31.084 3.648 9.147 1.000 0.950 357 LEU B O 1
ATOM 10079 N N . PRO B 2 358 ? -30.062 3.345 7.159 1.000 0.950 358 PRO B N 1
ATOM 10080 C CA . PRO B 2 358 ? -31.259 2.853 6.486 1.000 0.950 358 PRO B CA 1
ATOM 10081 C C . PRO B 2 358 ? -31.783 1.571 7.138 1.000 0.950 358 PRO B C 1
ATOM 10082 O O . PRO B 2 358 ? -31.005 0.652 7.408 1.000 0.950 358 PRO B O 1
ATOM 10093 N N . LYS B 2 359 ? -33.105 1.476 7.318 1.000 0.900 359 LYS B N 1
ATOM 10094 C CA . LYS B 2 359 ? -33.777 0.312 7.925 1.000 0.900 359 LYS B CA 1
ATOM 10095 C C . LYS B 2 359 ? -33.372 -1.033 7.300 1.000 0.900 359 LYS B C 1
ATOM 10096 O O . LYS B 2 359 ? -32.958 -1.937 8.020 1.000 0.900 359 LYS B O 1
ATOM 10115 N N . GLU B 2 360 ? -33.429 -1.157 5.971 1.000 0.880 360 GLU B N 1
ATOM 10116 C CA . GLU B 2 360 ? -33.066 -2.397 5.255 1.000 0.880 360 GLU B CA 1
ATOM 10117 C C . GLU B 2 360 ? -31.582 -2.753 5.401 1.000 0.880 360 GLU B C 1
ATOM 10118 O O . GLU B 2 360 ? -31.230 -3.914 5.602 1.000 0.880 360 GLU B O 1
ATOM 10130 N N . MET B 2 361 ? -30.704 -1.747 5.344 1.000 0.930 361 MET B N 1
ATOM 10131 C CA . MET B 2 361 ? -29.267 -1.954 5.512 1.000 0.930 361 MET B CA 1
ATOM 10132 C C . MET B 2 361 ? -28.954 -2.462 6.922 1.000 0.930 361 MET B C 1
ATOM 10133 O O . MET B 2 361 ? -28.194 -3.415 7.075 1.000 0.930 361 MET B O 1
ATOM 10147 N N . ALA B 2 362 ? -29.556 -1.856 7.948 1.000 0.940 362 ALA B N 1
ATOM 10148 C CA . ALA B 2 362 ? -29.380 -2.287 9.328 1.000 0.940 362 ALA B CA 1
ATOM 10149 C C . ALA B 2 362 ? -29.894 -3.722 9.546 1.000 0.940 362 ALA B C 1
ATOM 10150 O O . ALA B 2 362 ? -29.220 -4.520 10.194 1.000 0.940 362 ALA B O 1
ATOM 10157 N N . LEU B 2 363 ? -31.034 -4.082 8.947 1.000 0.890 363 LEU B N 1
ATOM 10158 C CA . LEU B 2 363 ? -31.590 -5.435 9.022 1.000 0.890 363 LEU B CA 1
ATOM 10159 C C . LEU B 2 363 ? -30.610 -6.497 8.494 1.000 0.890 363 LEU B C 1
ATOM 10160 O O . LEU B 2 363 ? -30.457 -7.557 9.101 1.000 0.890 363 LEU B O 1
ATOM 10176 N N . GLU B 2 364 ? -29.926 -6.203 7.387 1.000 0.890 364 GLU B N 1
ATOM 10177 C CA . GLU B 2 364 ? -29.009 -7.150 6.752 1.000 0.890 364 GLU B CA 1
ATOM 10178 C C . GLU B 2 364 ? -27.653 -7.216 7.464 1.000 0.890 364 GLU B C 1
ATOM 10179 O O . GLU B 2 364 ? -27.095 -8.299 7.642 1.000 0.890 364 GLU B O 1
ATOM 10191 N N . LEU B 2 365 ? -27.166 -6.077 7.959 1.000 0.930 365 LEU B N 1
ATOM 10192 C CA . LEU B 2 365 ? -25.934 -5.995 8.744 1.000 0.930 365 LEU B CA 1
ATOM 10193 C C . LEU B 2 365 ? -26.059 -6.683 10.115 1.000 0.930 365 LEU B C 1
ATOM 10194 O O . LEU B 2 365 ? -25.141 -7.390 10.533 1.000 0.930 365 LEU B O 1
ATOM 10210 N N . PHE B 2 366 ? -27.191 -6.512 10.806 1.000 0.920 366 PHE B N 1
ATOM 10211 C CA . PHE B 2 366 ? -27.431 -7.060 12.148 1.000 0.920 366 PHE B CA 1
ATOM 10212 C C . PHE B 2 366 ? -28.198 -8.390 12.149 1.000 0.920 366 PHE B C 1
ATOM 10213 O O . PHE B 2 366 ? -28.489 -8.933 13.216 1.000 0.920 366 PHE B O 1
ATOM 10230 N N . LYS B 2 367 ? -28.468 -8.971 10.973 1.000 0.870 367 LYS B N 1
ATOM 10231 C CA . LYS B 2 367 ? -29.214 -10.227 10.782 1.000 0.870 367 LYS B CA 1
ATOM 10232 C C . LYS B 2 367 ? -28.860 -11.349 11.778 1.000 0.870 367 LYS B C 1
ATOM 10233 O O . LYS B 2 367 ? -29.791 -11.934 12.328 1.000 0.870 367 LYS B O 1
ATOM 10252 N N . PRO B 2 368 ? -27.579 -11.657 12.088 1.000 0.860 368 PRO B N 1
ATOM 10253 C CA . PRO B 2 368 ? -27.236 -12.719 13.042 1.000 0.860 368 PRO B CA 1
ATOM 10254 C C . PRO B 2 368 ? -27.688 -12.415 14.473 1.000 0.860 368 PRO B C 1
ATOM 10255 O O . PRO B 2 368 ? -28.150 -13.315 15.175 1.000 0.860 368 PRO B O 1
ATOM 10266 N N . PHE B 2 369 ? -27.566 -11.155 14.894 1.000 0.880 369 PHE B N 1
ATOM 10267 C CA . PHE B 2 369 ? -27.960 -10.696 16.224 1.000 0.880 369 PHE B CA 1
ATOM 10268 C C . PHE B 2 369 ? -29.481 -10.713 16.353 1.000 0.880 369 PHE B C 1
ATOM 10269 O O . PHE B 2 369 ? -30.011 -11.326 17.272 1.000 0.880 369 PHE B O 1
ATOM 10286 N N . VAL B 2 370 ? -30.184 -10.197 15.342 1.000 0.880 370 VAL B N 1
ATOM 10287 C CA . VAL B 2 370 ? -31.652 -10.249 15.264 1.000 0.880 370 VAL B CA 1
ATOM 10288 C C . VAL B 2 370 ? -32.164 -11.692 15.301 1.000 0.880 370 VAL B C 1
ATOM 10289 O O . VAL B 2 370 ? -33.124 -11.997 16.006 1.000 0.880 370 VAL B O 1
ATOM 10302 N N . MET B 2 371 ? -31.521 -12.615 14.578 1.000 0.870 371 MET B N 1
ATOM 10303 C CA . MET B 2 371 ? -31.887 -14.034 14.607 1.000 0.870 371 MET B CA 1
ATOM 10304 C C . MET B 2 371 ? -31.707 -14.660 15.991 1.000 0.870 371 MET B C 1
ATOM 10305 O O . MET B 2 371 ? -32.547 -15.464 16.396 1.000 0.870 371 MET B O 1
ATOM 10319 N N . LYS B 2 372 ? -30.620 -14.326 16.692 1.000 0.850 372 LYS B N 1
ATOM 10320 C CA . LYS B 2 372 ? -30.354 -14.828 18.042 1.000 0.850 372 LYS B CA 1
ATOM 10321 C C . LYS B 2 372 ? -31.406 -14.308 19.033 1.000 0.850 372 LYS B C 1
ATOM 10322 O O . LYS B 2 372 ? -31.995 -15.112 19.751 1.000 0.850 372 LYS B O 1
ATOM 10341 N N . GLU B 2 373 ? -31.731 -13.019 18.967 1.000 0.850 373 GLU B N 1
ATOM 10342 C CA . GLU B 2 373 ? -32.729 -12.363 19.823 1.000 0.850 373 GLU B CA 1
ATOM 10343 C C . GLU B 2 373 ? -34.163 -12.881 19.582 1.000 0.850 373 GLU B C 1
ATOM 10344 O O . GLU B 2 373 ? -34.942 -13.069 20.517 1.000 0.850 373 GLU B O 1
ATOM 10356 N N . LEU B 2 374 ? -34.525 -13.152 18.319 1.000 0.840 374 LEU B N 1
ATOM 10357 C CA . LEU B 2 374 ? -35.829 -13.726 17.954 1.000 0.840 374 LEU B CA 1
ATOM 10358 C C . LEU B 2 374 ? -36.040 -15.123 18.555 1.000 0.840 374 LEU B C 1
ATOM 10359 O O . LEU B 2 374 ? -37.175 -15.485 18.880 1.000 0.840 374 LEU B O 1
ATOM 10375 N N . VAL B 2 375 ? -34.967 -15.911 18.671 1.000 0.850 375 VAL B N 1
ATOM 10376 C CA . VAL B 2 375 ? -35.001 -17.236 19.307 1.000 0.850 375 VAL B CA 1
ATOM 10377 C C . VAL B 2 375 ? -35.043 -17.098 20.830 1.000 0.850 375 VAL B C 1
ATOM 10378 O O . VAL B 2 375 ? -35.830 -17.794 21.466 1.000 0.850 375 VAL B O 1
ATOM 1039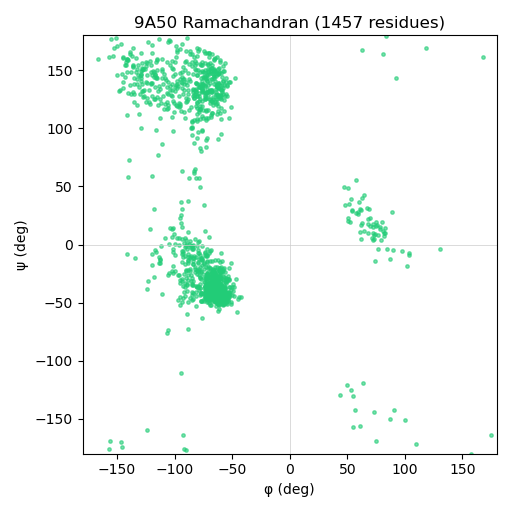1 N N . GLU B 2 376 ? -34.271 -16.177 21.417 1.000 0.830 376 GLU B N 1
ATOM 10392 C CA . GLU B 2 376 ? -34.270 -15.934 22.870 1.000 0.830 376 GLU B CA 1
ATOM 10393 C C . GLU B 2 376 ? -35.611 -15.383 23.396 1.000 0.830 376 GLU B C 1
ATOM 10394 O O . GLU B 2 376 ? -36.078 -15.848 24.432 1.000 0.830 376 GLU B O 1
ATOM 10406 N N . LYS B 2 377 ? -36.300 -14.481 22.675 1.000 0.830 377 LYS B N 1
ATOM 10407 C CA . LYS B 2 377 ? -37.649 -13.983 23.047 1.000 0.830 377 LYS B CA 1
ATOM 10408 C C . LYS B 2 377 ? -38.793 -14.973 22.764 1.000 0.830 377 LYS B C 1
ATOM 10409 O O . LYS B 2 377 ? -39.954 -14.653 23.007 1.000 0.830 377 LYS B O 1
ATOM 10428 N N . GLY B 2 378 ? -38.501 -16.152 22.206 1.000 0.810 378 GLY B N 1
ATOM 10429 C CA . GLY B 2 378 ? -39.507 -17.175 21.890 1.000 0.810 378 GLY B CA 1
ATOM 10430 C C . GLY B 2 378 ? -40.424 -16.854 20.698 1.000 0.810 378 GLY B C 1
ATOM 10431 O O . GLY B 2 378 ? -41.385 -17.580 20.448 1.000 0.810 378 GLY B O 1
ATOM 10435 N N . LEU B 2 379 ? -40.129 -15.805 19.924 1.000 0.790 379 LEU B N 1
ATOM 10436 C CA . LEU B 2 379 ? -40.894 -15.414 18.729 1.000 0.790 379 LEU B CA 1
ATOM 10437 C C . LEU B 2 379 ? -40.632 -16.344 17.533 1.000 0.790 379 LEU B C 1
ATOM 10438 O O . LEU B 2 379 ? -41.424 -16.388 16.588 1.000 0.790 379 LEU B O 1
ATOM 10454 N N . ALA B 2 380 ? -39.513 -17.067 17.544 1.000 0.760 380 ALA B N 1
ATOM 10455 C CA . ALA B 2 380 ? -39.127 -18.045 16.538 1.000 0.760 380 ALA B CA 1
ATOM 10456 C C . ALA B 2 380 ? -38.595 -19.312 17.216 1.000 0.760 380 ALA B C 1
ATOM 10457 O O . ALA B 2 380 ? -37.695 -19.254 18.044 1.000 0.760 380 ALA B O 1
ATOM 10464 N N . HIS B 2 381 ? -39.108 -20.480 16.834 1.000 0.680 381 HIS B N 1
ATOM 10465 C CA . HIS B 2 381 ? -38.753 -21.748 17.489 1.000 0.680 381 HIS B CA 1
ATOM 10466 C C . HIS B 2 381 ? -37.323 -22.203 17.158 1.000 0.680 381 HIS B C 1
ATOM 10467 O O . HIS B 2 381 ? -36.726 -23.000 17.875 1.000 0.680 381 HIS B O 1
ATOM 10481 N N . ASN B 2 382 ? -36.788 -21.764 16.015 1.000 0.730 382 ASN B N 1
ATOM 10482 C CA . ASN B 2 382 ? -35.456 -22.120 15.545 1.000 0.730 382 ASN B CA 1
ATOM 10483 C C . ASN B 2 382 ? -34.899 -21.074 14.562 1.000 0.730 382 ASN B C 1
ATOM 10484 O O . ASN B 2 382 ? -35.638 -20.315 13.935 1.000 0.730 382 ASN B O 1
ATOM 10495 N N . ILE B 2 383 ? -33.573 -21.093 14.372 1.000 0.750 383 ILE B N 1
ATOM 10496 C CA . ILE B 2 383 ? -32.807 -20.201 13.475 1.000 0.750 383 ILE B CA 1
ATOM 10497 C C . ILE B 2 383 ? -33.413 -20.146 12.055 1.000 0.750 383 ILE B C 1
ATOM 10498 O O . ILE B 2 383 ? -33.455 -19.085 11.438 1.000 0.750 383 ILE B O 1
ATOM 10514 N N . LYS B 2 384 ? -33.946 -21.261 11.525 1.000 0.710 384 LYS B N 1
ATOM 10515 C CA . LYS B 2 384 ? -34.607 -21.285 10.204 1.000 0.710 384 LYS B CA 1
ATOM 10516 C C . LYS B 2 384 ? -35.921 -20.495 10.171 1.000 0.710 384 LYS B C 1
ATOM 10517 O O . LYS B 2 384 ? -36.151 -19.792 9.186 1.000 0.710 384 LYS B O 1
ATOM 10536 N N . SER B 2 385 ? -36.781 -20.603 11.192 1.000 0.720 385 SER B N 1
ATOM 10537 C CA . SER B 2 385 ? -38.024 -19.817 11.237 1.000 0.720 385 SER B CA 1
ATOM 10538 C C . SER B 2 385 ? -37.731 -18.335 11.470 1.000 0.720 385 SER B C 1
ATOM 10539 O O . SER B 2 385 ? -38.383 -17.499 10.847 1.000 0.720 385 SER B O 1
ATOM 10547 N N . ALA B 2 386 ? -36.703 -18.016 12.267 1.000 0.770 386 ALA B N 1
ATOM 10548 C CA . ALA B 2 386 ? -36.220 -16.647 12.445 1.000 0.770 386 ALA B CA 1
ATOM 10549 C C . ALA B 2 386 ? -35.778 -16.032 11.105 1.000 0.770 386 ALA B C 1
ATOM 10550 O O . ALA B 2 386 ? -36.235 -14.949 10.751 1.000 0.770 386 ALA B O 1
ATOM 10557 N N . LYS B 2 387 ? -34.984 -16.754 10.296 1.000 0.800 387 LYS B N 1
ATOM 10558 C CA . LYS B 2 387 ? -34.549 -16.271 8.970 1.000 0.800 387 LYS B CA 1
ATOM 10559 C C . LYS B 2 387 ? -35.735 -15.965 8.037 1.000 0.800 387 LYS B C 1
ATOM 10560 O O . LYS B 2 387 ? -35.755 -14.910 7.411 1.000 0.800 387 LYS B O 1
ATOM 10579 N N . ARG B 2 388 ? -36.759 -16.836 8.003 1.000 0.730 388 ARG B N 1
ATOM 10580 C CA . ARG B 2 388 ? -37.999 -16.603 7.226 1.000 0.730 388 ARG B CA 1
ATOM 10581 C C . ARG B 2 388 ? -38.795 -15.391 7.712 1.000 0.730 388 ARG B C 1
ATOM 10582 O O . ARG B 2 388 ? -39.376 -14.700 6.880 1.000 0.730 388 ARG B O 1
ATOM 10603 N N . LYS B 2 389 ? -38.861 -15.148 9.027 1.000 0.790 389 LYS B N 1
ATOM 10604 C CA . LYS B 2 389 ? -39.537 -13.962 9.584 1.000 0.790 389 LYS B CA 1
ATOM 10605 C C . LYS B 2 389 ? -38.857 -12.666 9.134 1.000 0.790 389 LYS B C 1
ATOM 10606 O O . LYS B 2 389 ? -39.556 -11.726 8.769 1.000 0.790 389 LYS B O 1
ATOM 10625 N N . ILE B 2 390 ? -37.522 -12.652 9.101 1.000 0.790 390 ILE B N 1
ATOM 10626 C CA . ILE B 2 390 ? -36.727 -11.508 8.628 1.000 0.790 390 ILE B CA 1
ATOM 10627 C C . ILE B 2 390 ? -36.951 -11.275 7.129 1.000 0.790 390 ILE B C 1
ATOM 10628 O O . ILE B 2 390 ? -37.271 -10.162 6.732 1.000 0.790 390 ILE B O 1
ATOM 10644 N N . GLU B 2 391 ? -36.858 -12.319 6.298 1.000 0.790 391 GLU B N 1
ATOM 10645 C CA . GLU B 2 391 ? -37.058 -12.203 4.840 1.000 0.790 391 GLU B CA 1
ATOM 10646 C C . GLU B 2 391 ? -38.493 -11.786 4.452 1.000 0.790 391 GLU B C 1
ATOM 10647 O O . GLU B 2 391 ? -38.682 -11.125 3.437 1.000 0.790 391 GLU B O 1
ATOM 10659 N N . ARG B 2 392 ? -39.511 -12.124 5.262 1.000 0.760 392 ARG B N 1
ATOM 10660 C CA . ARG B 2 392 ? -40.901 -11.646 5.086 1.000 0.760 392 ARG B CA 1
ATOM 10661 C C . ARG B 2 392 ? -41.176 -10.271 5.706 1.000 0.760 392 ARG B C 1
ATOM 10662 O O . ARG B 2 392 ? -42.311 -9.813 5.621 1.000 0.760 392 ARG B O 1
ATOM 10683 N N . VAL B 2 393 ? -40.178 -9.648 6.339 1.000 0.810 393 VAL B N 1
ATOM 10684 C CA . VAL B 2 393 ? -40.262 -8.315 6.962 1.000 0.810 393 VAL B CA 1
ATOM 10685 C C . VAL B 2 393 ? -41.469 -8.196 7.904 1.000 0.810 393 VAL B C 1
ATOM 10686 O O . VAL B 2 393 ? -42.276 -7.271 7.819 1.000 0.810 393 VAL B O 1
ATOM 10699 N N . GLN B 2 394 ? -41.640 -9.180 8.795 1.000 0.790 394 GLN B N 1
ATOM 10700 C CA . GLN B 2 394 ? -42.729 -9.131 9.776 1.000 0.790 394 GLN B CA 1
ATOM 10701 C C . GLN B 2 394 ? -42.543 -7.967 10.774 1.000 0.790 394 GLN B C 1
ATOM 10702 O O . GLN B 2 394 ? -41.403 -7.659 11.124 1.000 0.790 394 GLN B O 1
ATOM 10716 N N . PRO B 2 395 ? -43.636 -7.356 11.286 1.000 0.820 395 PRO B N 1
ATOM 10717 C CA . PRO B 2 395 ? -43.563 -6.155 12.126 1.000 0.820 395 PRO B CA 1
ATOM 10718 C C . PRO B 2 395 ? -42.738 -6.363 13.399 1.000 0.820 395 PRO B C 1
ATOM 10719 O O . PRO B 2 395 ? -41.951 -5.505 13.777 1.000 0.820 395 PRO B O 1
ATOM 10730 N N . GLU B 2 396 ? -42.865 -7.549 13.999 1.000 0.820 396 GLU B N 1
ATOM 10731 C CA . GLU B 2 396 ? -42.139 -7.971 15.204 1.000 0.820 396 GLU B CA 1
ATOM 10732 C C . GLU B 2 396 ? -40.604 -7.885 15.054 1.000 0.820 396 GLU B C 1
ATOM 10733 O O . GLU B 2 396 ? -39.889 -7.798 16.049 1.000 0.820 396 GLU B O 1
ATOM 10745 N N . VAL B 2 397 ? -40.073 -7.928 13.822 1.000 0.860 397 VAL B N 1
ATOM 10746 C CA . VAL B 2 397 ? -38.626 -7.859 13.556 1.000 0.860 397 VAL B CA 1
ATOM 10747 C C . VAL B 2 397 ? -38.087 -6.444 13.791 1.000 0.860 397 VAL B C 1
ATOM 10748 O O . VAL B 2 397 ? -36.929 -6.306 14.180 1.000 0.860 397 VAL B O 1
ATOM 10761 N N . TRP B 2 398 ? -38.910 -5.403 13.609 1.000 0.860 398 TRP B N 1
ATOM 10762 C CA . TRP B 2 398 ? -38.492 -4.008 13.791 1.000 0.860 398 TRP B CA 1
ATOM 10763 C C . TRP B 2 398 ? -38.218 -3.672 15.257 1.000 0.860 398 TRP B C 1
ATOM 10764 O O . TRP B 2 398 ? -37.167 -3.106 15.545 1.000 0.860 398 TRP B O 1
ATOM 10785 N N . ASP B 2 399 ? -39.085 -4.105 16.177 1.000 0.850 399 ASP B N 1
ATOM 10786 C CA . ASP B 2 399 ? -38.888 -3.887 17.619 1.000 0.850 399 ASP B CA 1
ATOM 10787 C C . ASP B 2 399 ? -37.626 -4.598 18.140 1.000 0.850 399 ASP B C 1
ATOM 10788 O O . ASP B 2 399 ? -36.908 -4.085 18.998 1.000 0.850 399 ASP B O 1
ATOM 10797 N N . VAL B 2 400 ? -37.320 -5.789 17.609 1.000 0.880 400 VAL B N 1
ATOM 10798 C CA . VAL B 2 400 ? -36.090 -6.533 17.937 1.000 0.880 400 VAL B CA 1
ATOM 10799 C C . VAL B 2 400 ? -34.858 -5.857 17.340 1.000 0.880 400 VAL B C 1
ATOM 10800 O O . VAL B 2 400 ? -33.824 -5.759 17.999 1.000 0.880 400 VAL B O 1
ATOM 10813 N N . LEU B 2 401 ? -34.960 -5.386 16.095 1.000 0.880 401 LEU B N 1
ATOM 10814 C CA . LEU B 2 401 ? -33.872 -4.676 15.434 1.000 0.880 401 LEU B CA 1
ATOM 10815 C C . LEU B 2 401 ? -33.484 -3.423 16.229 1.000 0.880 401 LEU B C 1
ATOM 10816 O O . LEU B 2 401 ? -32.301 -3.195 16.470 1.000 0.880 401 LEU B O 1
ATOM 10832 N N . GLU B 2 402 ? -34.469 -2.647 16.678 1.000 0.860 402 GLU B N 1
ATOM 10833 C CA . GLU B 2 402 ? -34.249 -1.427 17.455 1.000 0.860 402 GLU B CA 1
ATOM 10834 C C . GLU B 2 402 ? -33.617 -1.718 18.832 1.000 0.860 402 GLU B C 1
ATOM 10835 O O . GLU B 2 402 ? -32.788 -0.938 19.307 1.000 0.860 402 GLU B O 1
ATOM 10847 N N . SER B 2 403 ? -33.917 -2.875 19.444 1.000 0.850 403 SER B N 1
ATOM 10848 C CA . SER B 2 403 ? -33.272 -3.289 20.700 1.000 0.850 403 SER B CA 1
ATOM 10849 C C . SER B 2 403 ? -31.828 -3.757 20.524 1.000 0.850 403 SER B C 1
ATOM 10850 O O . SER B 2 403 ? -31.006 -3.482 21.389 1.000 0.850 403 SER B O 1
ATOM 10858 N N . VAL B 2 404 ? -31.514 -4.451 19.426 1.000 0.870 404 VAL B N 1
ATOM 10859 C CA . VAL B 2 404 ? -30.161 -4.961 19.126 1.000 0.870 404 VAL B CA 1
ATOM 10860 C C . VAL B 2 404 ? -29.198 -3.837 18.740 1.000 0.870 404 VAL B C 1
ATOM 10861 O O . VAL B 2 404 ? -28.010 -3.895 19.037 1.000 0.870 404 VAL B O 1
ATOM 10874 N N . ILE B 2 405 ? -29.709 -2.823 18.045 1.000 0.890 405 ILE B N 1
ATOM 10875 C CA . ILE B 2 405 ? -28.932 -1.669 17.576 1.000 0.890 405 ILE B CA 1
ATOM 10876 C C . ILE B 2 405 ? -28.556 -0.742 18.742 1.000 0.890 405 ILE B C 1
ATOM 10877 O O . ILE B 2 405 ? -27.502 -0.103 18.695 1.000 0.890 405 ILE B O 1
ATOM 10893 N N . LYS B 2 406 ? -29.381 -0.688 19.800 1.000 0.820 406 LYS B N 1
ATOM 10894 C CA . LYS B 2 406 ? -29.082 0.066 21.027 1.000 0.820 406 LYS B CA 1
ATOM 10895 C C . LYS B 2 406 ? -27.749 -0.396 21.622 1.000 0.820 406 LYS B C 1
ATOM 10896 O O . LYS B 2 406 ? -27.549 -1.584 21.842 1.000 0.820 406 LYS B O 1
ATOM 10915 N N . GLU B 2 407 ? -26.846 0.545 21.892 1.000 0.790 407 GLU B N 1
ATOM 10916 C CA . GLU B 2 407 ? -25.484 0.302 22.390 1.000 0.790 407 GLU B CA 1
ATOM 10917 C C . GLU B 2 407 ? -24.534 -0.512 21.485 1.000 0.790 407 GLU B C 1
ATOM 10918 O O . GLU B 2 407 ? -23.391 -0.762 21.889 1.000 0.790 407 GLU B O 1
ATOM 10930 N N . HIS B 2 408 ? -24.931 -0.887 20.260 1.000 0.910 408 HIS B N 1
ATOM 10931 C CA . HIS B 2 408 ? -24.066 -1.619 19.326 1.000 0.910 408 HIS B CA 1
ATOM 10932 C C . HIS B 2 408 ? -23.487 -0.669 18.266 1.000 0.910 408 HIS B C 1
ATOM 10933 O O . HIS B 2 408 ? -24.144 -0.366 17.267 1.000 0.910 408 HIS B O 1
ATOM 10947 N N . PRO B 2 409 ? -22.245 -0.180 18.442 1.000 0.940 409 PRO B N 1
ATOM 10948 C CA . PRO B 2 409 ? -21.674 0.810 17.540 1.000 0.940 409 PRO B CA 1
ATOM 10949 C C . PRO B 2 409 ? -21.377 0.215 16.160 1.000 0.940 409 PRO B C 1
ATOM 10950 O O . PRO B 2 409 ? -21.024 -0.957 16.028 1.000 0.940 409 PRO B O 1
ATOM 10961 N N . VAL B 2 410 ? -21.430 1.060 15.136 1.000 0.970 410 VAL B N 1
ATOM 10962 C CA . VAL B 2 410 ? -20.979 0.756 13.771 1.000 0.970 410 VAL B CA 1
ATOM 10963 C C . VAL B 2 410 ? -19.797 1.637 13.401 1.000 0.970 410 VAL B C 1
ATOM 10964 O O . VAL B 2 410 ? -19.699 2.770 13.870 1.000 0.970 410 VAL B O 1
ATOM 10977 N N . LEU B 2 411 ? -18.909 1.142 12.541 1.000 0.960 411 LEU B N 1
ATOM 10978 C CA . LEU B 2 411 ? -17.806 1.929 11.995 1.000 0.960 411 LEU B CA 1
ATOM 10979 C C . LEU B 2 411 ? -18.174 2.441 10.608 1.000 0.960 411 LEU B C 1
ATOM 10980 O O . LEU B 2 411 ? -18.393 1.644 9.696 1.000 0.960 411 LEU B O 1
ATOM 10996 N N . LEU B 2 412 ? -18.192 3.758 10.439 1.000 0.960 412 LEU B N 1
ATOM 10997 C CA . LEU B 2 412 ? -18.283 4.388 9.127 1.000 0.960 412 LEU B CA 1
ATOM 10998 C C . LEU B 2 412 ? -16.881 4.628 8.568 1.000 0.960 412 LEU B C 1
ATOM 10999 O O . LEU B 2 412 ? -15.980 5.032 9.297 1.000 0.960 412 LEU B O 1
ATOM 11015 N N . ASN B 2 413 ? -16.709 4.400 7.268 1.000 0.920 413 ASN B N 1
ATOM 11016 C CA . ASN B 2 413 ? -15.452 4.580 6.552 1.000 0.920 413 ASN B CA 1
ATOM 11017 C C . ASN B 2 413 ? -15.691 5.280 5.208 1.000 0.920 413 ASN B C 1
ATOM 11018 O O . ASN B 2 413 ? -16.541 4.852 4.420 1.000 0.920 413 ASN B O 1
ATOM 11029 N N . ARG B 2 414 ? -14.904 6.318 4.911 1.000 0.840 414 ARG B N 1
ATOM 11030 C CA . ARG B 2 414 ? -14.870 6.937 3.578 1.000 0.840 414 ARG B CA 1
ATOM 11031 C C . ARG B 2 414 ? -13.673 6.421 2.792 1.000 0.840 414 ARG B C 1
ATOM 11032 O O . ARG B 2 414 ? -12.542 6.443 3.272 1.000 0.840 414 ARG B O 1
ATOM 11053 N N . ALA B 2 415 ? -13.920 6.014 1.551 1.000 0.710 415 ALA B N 1
ATOM 11054 C CA . ALA B 2 415 ? -12.862 5.809 0.575 1.000 0.710 415 ALA B CA 1
ATOM 11055 C C . ALA B 2 415 ? -12.672 7.111 -0.225 1.000 0.710 415 ALA B C 1
ATOM 11056 O O . ALA B 2 415 ? -13.659 7.610 -0.758 1.000 0.710 415 ALA B O 1
ATOM 11063 N N . PRO B 2 416 ? -11.446 7.638 -0.365 1.000 0.700 416 PRO B N 1
ATOM 11064 C CA . PRO B 2 416 ? -10.186 7.117 0.165 1.000 0.700 416 PRO B CA 1
ATOM 11065 C C . PRO B 2 416 ? -9.954 7.450 1.656 1.000 0.700 416 PRO B C 1
ATOM 11066 O O . PRO B 2 416 ? -10.142 8.581 2.094 1.000 0.700 416 PRO B O 1
ATOM 11077 N N . THR B 2 417 ? -9.449 6.481 2.427 1.000 0.780 417 THR B N 1
ATOM 11078 C CA . THR B 2 417 ? -9.101 6.658 3.849 1.000 0.780 417 THR B CA 1
ATOM 11079 C C . THR B 2 417 ? -7.704 7.280 3.991 1.000 0.780 417 THR B C 1
ATOM 11080 O O . THR B 2 417 ? -6.701 6.572 4.073 1.000 0.780 417 THR B O 1
ATOM 11091 N N . LEU B 2 418 ? -7.615 8.612 3.972 1.000 0.710 418 LEU B N 1
ATOM 11092 C CA . LEU B 2 418 ? -6.328 9.332 3.963 1.000 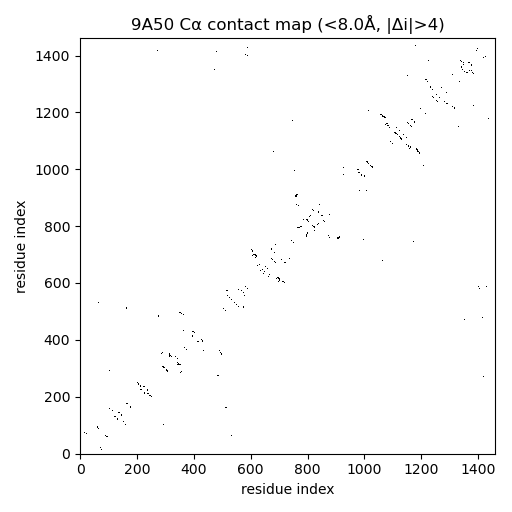0.710 418 LEU B CA 1
ATOM 11093 C C . LEU B 2 418 ? -5.725 9.591 5.352 1.000 0.710 418 LEU B C 1
ATOM 11094 O O . LEU B 2 418 ? -4.518 9.790 5.459 1.000 0.710 418 LEU B O 1
ATOM 11110 N N . HIS B 2 419 ? -6.535 9.569 6.412 1.000 0.720 419 HIS B N 1
ATOM 11111 C CA . HIS B 2 419 ? -6.102 9.928 7.765 1.000 0.720 419 HIS B CA 1
ATOM 11112 C C . HIS B 2 419 ? -6.834 9.110 8.845 1.000 0.720 419 HIS B C 1
ATOM 11113 O O . HIS B 2 419 ? -7.795 8.394 8.545 1.000 0.720 419 HIS B O 1
ATOM 11127 N N . ARG B 2 420 ? -6.396 9.249 10.105 1.000 0.740 420 ARG B N 1
ATOM 11128 C CA . ARG B 2 420 ? -6.914 8.525 11.282 1.000 0.740 420 ARG B CA 1
ATOM 11129 C C . ARG B 2 420 ? -8.438 8.575 11.420 1.000 0.740 420 ARG B C 1
ATOM 11130 O O . ARG B 2 420 ? -9.030 7.542 11.708 1.000 0.740 420 ARG B O 1
ATOM 11151 N N . LEU B 2 421 ? -9.074 9.734 11.217 1.000 0.860 421 LEU B N 1
ATOM 11152 C CA . LEU B 2 421 ? -10.523 9.896 11.415 1.000 0.860 421 LEU B CA 1
ATOM 11153 C C . LEU B 2 421 ? -11.333 9.557 10.155 1.000 0.860 421 LEU B C 1
ATOM 11154 O O . LEU B 2 421 ? -12.531 9.824 10.100 1.000 0.860 421 LEU B O 1
ATOM 11170 N N . GLY B 2 422 ? -10.692 8.955 9.145 1.000 0.860 422 GLY B N 1
ATOM 11171 C CA . GLY B 2 422 ? -11.374 8.371 7.993 1.000 0.860 422 GLY B CA 1
ATOM 11172 C C . GLY B 2 422 ? -12.150 7.101 8.345 1.000 0.860 422 GLY B C 1
ATOM 11173 O O . GLY B 2 422 ? -12.882 6.601 7.495 1.000 0.860 422 GLY B O 1
ATOM 11177 N N . ILE B 2 423 ? -11.998 6.595 9.575 1.000 0.920 423 ILE B N 1
ATOM 11178 C CA . ILE B 2 423 ? -12.844 5.563 10.170 1.000 0.920 423 ILE B CA 1
ATOM 11179 C C . ILE B 2 423 ? -13.227 6.018 11.579 1.000 0.920 423 ILE B C 1
ATOM 11180 O O . ILE B 2 423 ? -12.352 6.217 12.420 1.000 0.920 423 ILE B O 1
ATOM 11196 N N . GLN B 2 424 ? -14.520 6.170 11.847 1.000 0.940 424 GLN B N 1
ATOM 11197 C CA . GLN B 2 424 ? -15.031 6.531 13.174 1.000 0.940 424 GLN B CA 1
ATOM 11198 C C . GLN B 2 424 ? -16.244 5.676 13.532 1.000 0.940 424 GLN B C 1
ATOM 11199 O O . GLN B 2 424 ? -16.966 5.195 12.655 1.000 0.940 424 GLN B O 1
ATOM 11213 N N . ALA B 2 425 ? -16.466 5.503 14.830 1.000 0.960 425 ALA B N 1
ATOM 11214 C CA . ALA B 2 425 ? -17.584 4.761 15.380 1.000 0.960 425 ALA B CA 1
ATOM 11215 C C . ALA B 2 425 ? -18.750 5.685 15.749 1.000 0.960 425 ALA B C 1
ATOM 11216 O O . ALA B 2 425 ? -18.555 6.784 16.279 1.000 0.960 425 ALA B O 1
ATOM 11223 N N . PHE B 2 426 ? -19.961 5.193 15.504 1.000 0.960 426 PHE B N 1
ATOM 11224 C CA . PHE B 2 426 ? -21.216 5.868 15.816 1.000 0.960 426 PHE B CA 1
ATOM 11225 C C . PHE B 2 426 ? -22.215 4.875 16.388 1.000 0.960 426 PHE B C 1
ATOM 11226 O O . PHE B 2 426 ? -22.235 3.712 15.982 1.000 0.960 426 PHE B O 1
ATOM 11243 N N . GLU B 2 427 ? -23.080 5.349 17.276 1.000 0.940 427 GLU B N 1
ATOM 11244 C CA . GLU B 2 427 ? -24.279 4.622 17.664 1.000 0.940 427 GLU B CA 1
ATOM 11245 C C . GLU B 2 427 ? -25.345 4.783 16.555 1.000 0.940 427 GLU B C 1
ATOM 11246 O O . GLU B 2 427 ? -25.742 5.908 16.224 1.000 0.940 427 GLU B O 1
ATOM 11258 N N . PRO B 2 428 ? -25.759 3.691 15.895 1.000 0.940 428 PRO B N 1
ATOM 11259 C CA . PRO B 2 428 ? -26.700 3.748 14.786 1.000 0.940 428 PRO B CA 1
ATOM 11260 C C . PRO B 2 428 ? -28.130 4.055 15.248 1.000 0.940 428 PRO B C 1
ATOM 11261 O O . PRO B 2 428 ? -28.607 3.553 16.257 1.000 0.940 428 PRO B O 1
ATOM 11272 N N . THR B 2 429 ? -28.846 4.854 14.460 1.000 0.930 429 THR B N 1
ATOM 11273 C CA . THR B 2 429 ? -30.282 5.134 14.622 1.000 0.930 429 THR B CA 1
ATOM 11274 C C . THR B 2 429 ? -31.021 4.799 13.330 1.000 0.930 429 THR B C 1
ATOM 11275 O O . THR B 2 429 ? -30.508 5.059 12.242 1.000 0.930 429 THR B O 1
ATOM 11286 N N . LEU B 2 430 ? -32.210 4.197 13.426 1.000 0.930 430 LEU B N 1
ATOM 11287 C CA . LEU B 2 430 ? -32.984 3.772 12.256 1.000 0.930 430 LEU B CA 1
ATOM 11288 C C . LEU B 2 430 ? -33.639 4.968 11.563 1.000 0.930 430 LEU B C 1
ATOM 11289 O O . LEU B 2 430 ? -34.299 5.789 12.200 1.000 0.930 430 LEU B O 1
ATOM 11305 N N . VAL B 2 431 ? -33.497 5.041 10.240 1.000 0.920 431 VAL B N 1
ATOM 11306 C CA . VAL B 2 431 ? -34.071 6.127 9.440 1.000 0.920 431 VAL B CA 1
ATOM 11307 C C . VAL B 2 431 ? -34.818 5.595 8.223 1.000 0.920 431 VAL B C 1
ATOM 11308 O O . VAL B 2 431 ? -34.432 4.597 7.612 1.000 0.920 431 VAL B O 1
ATOM 11321 N N . GLU B 2 432 ? -35.894 6.294 7.865 1.000 0.880 432 GLU B N 1
ATOM 11322 C CA . GLU B 2 432 ? -36.596 6.140 6.590 1.000 0.880 432 GLU B CA 1
ATOM 11323 C C . GLU B 2 432 ? -35.691 6.587 5.425 1.000 0.880 432 GLU B C 1
ATOM 11324 O O . GLU B 2 432 ? -35.015 7.619 5.504 1.000 0.880 432 GLU B O 1
ATOM 11336 N N . GLY B 2 433 ? -35.705 5.832 4.325 1.000 0.900 433 GLY B N 1
ATOM 11337 C CA . GLY B 2 433 ? -34.912 6.098 3.122 1.000 0.900 433 GLY B CA 1
ATOM 11338 C C . GLY B 2 433 ? -33.772 5.101 2.908 1.000 0.900 433 GLY B C 1
ATOM 11339 O O . GLY B 2 433 ? -33.687 4.075 3.575 1.000 0.900 433 GLY B O 1
ATOM 11343 N N . ARG B 2 434 ? -32.905 5.395 1.928 1.000 0.920 434 ARG B N 1
ATOM 11344 C CA . ARG B 2 434 ? -31.777 4.528 1.527 1.000 0.920 434 ARG B CA 1
ATOM 11345 C C . ARG B 2 434 ? -30.396 5.110 1.818 1.000 0.920 434 ARG B C 1
ATOM 11346 O O . ARG B 2 434 ? -29.414 4.380 1.744 1.000 0.920 434 ARG B O 1
ATOM 11367 N N . ALA B 2 435 ? -30.310 6.400 2.127 1.000 0.950 435 ALA B N 1
ATOM 11368 C CA . ALA B 2 435 ? -29.050 7.093 2.356 1.000 0.950 435 ALA B CA 1
ATOM 11369 C C . ALA B 2 435 ? -28.686 7.112 3.848 1.000 0.950 435 ALA B C 1
ATOM 11370 O O . ALA B 2 435 ? -29.561 7.147 4.715 1.000 0.950 435 ALA B O 1
ATOM 11377 N N . ILE B 2 436 ? -27.392 7.092 4.141 1.000 0.960 436 ILE B N 1
ATOM 11378 C CA . ILE B 2 436 ? -26.863 7.175 5.501 1.000 0.960 436 ILE B CA 1
ATOM 11379 C C . ILE B 2 436 ? -26.864 8.648 5.919 1.000 0.960 436 ILE B C 1
ATOM 11380 O O . ILE B 2 436 ? -26.341 9.503 5.204 1.000 0.960 436 ILE B O 1
ATOM 11396 N N . ARG B 2 437 ? -27.449 8.980 7.072 1.000 0.960 437 ARG B N 1
ATOM 11397 C CA . ARG B 2 437 ? -27.404 10.352 7.595 1.000 0.960 437 ARG B CA 1
ATOM 11398 C C . ARG B 2 437 ? -26.163 10.549 8.452 1.000 0.960 437 ARG B C 1
ATOM 11399 O O . ARG B 2 437 ? -25.957 9.823 9.425 1.000 0.960 437 ARG B O 1
ATOM 11420 N N . LEU B 2 438 ? -25.375 11.563 8.119 1.000 0.930 438 LEU B N 1
ATOM 11421 C CA . LEU B 2 438 ? -24.142 11.913 8.809 1.000 0.930 438 LEU B CA 1
ATOM 11422 C C . LEU B 2 438 ? -24.313 13.202 9.612 1.000 0.930 438 LEU B C 1
ATOM 11423 O O . LEU B 2 438 ? -24.983 14.145 9.184 1.000 0.930 438 LEU B O 1
ATOM 11439 N N . HIS B 2 439 ? -23.685 13.257 10.781 1.000 0.920 439 HIS B N 1
ATOM 11440 C CA . HIS B 2 439 ? -23.664 14.466 11.588 1.000 0.920 439 HIS B CA 1
ATOM 11441 C C . HIS B 2 439 ? -22.844 15.582 10.889 1.000 0.920 439 HIS B C 1
ATOM 11442 O O . HIS B 2 439 ? -21.712 15.323 10.472 1.000 0.920 439 HIS B O 1
ATOM 11456 N N . PRO B 2 440 ? -23.338 16.837 10.796 1.000 0.900 440 PRO B N 1
ATOM 11457 C CA . PRO B 2 440 ? -22.715 17.890 9.979 1.000 0.900 440 PRO B CA 1
ATOM 11458 C C . PRO B 2 440 ? -21.257 18.178 10.352 1.000 0.900 440 PRO B C 1
ATOM 11459 O O . PRO B 2 440 ? -20.391 18.254 9.489 1.000 0.900 440 PRO B O 1
ATOM 11470 N N . LEU B 2 441 ? -20.974 18.265 11.653 1.000 0.880 441 LEU B N 1
ATOM 11471 C CA . LEU B 2 441 ? -19.642 18.577 12.177 1.000 0.880 441 LEU B CA 1
ATOM 11472 C C . LEU B 2 441 ? -18.584 17.484 11.926 1.000 0.880 441 LEU B C 1
ATOM 11473 O O . LEU B 2 441 ? -17.396 17.727 12.105 1.000 0.880 441 LEU B O 1
ATOM 11489 N N . VAL B 2 442 ? -19.004 16.278 11.540 1.000 0.870 442 VAL B N 1
ATOM 11490 C CA . VAL B 2 442 ? -18.106 15.141 11.287 1.000 0.870 442 VAL B CA 1
ATOM 11491 C C . VAL B 2 442 ? -17.661 15.118 9.818 1.000 0.870 442 VAL B C 1
ATOM 11492 O O . VAL B 2 442 ? -16.599 14.590 9.492 1.000 0.870 442 VAL B O 1
ATOM 11505 N N . CYS B 2 443 ? -18.430 15.743 8.922 1.000 0.830 443 CYS B N 1
ATOM 11506 C CA . CYS B 2 443 ? -18.155 15.775 7.482 1.000 0.830 443 CYS B CA 1
ATOM 11507 C C . CYS B 2 443 ? -16.794 16.409 7.171 1.000 0.830 443 CYS B C 1
ATOM 11508 O O . CYS B 2 443 ? -16.089 15.942 6.279 1.000 0.830 443 CYS B O 1
ATOM 11516 N N . THR B 2 444 ? -16.392 17.411 7.959 1.000 0.770 444 THR B N 1
ATOM 11517 C CA . THR B 2 444 ? -1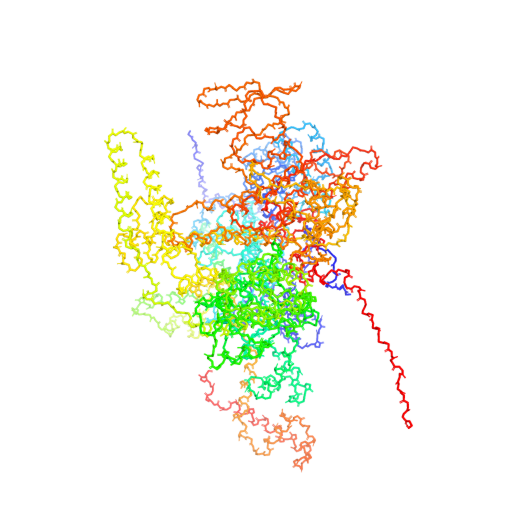5.077 18.062 7.892 1.000 0.770 444 THR B CA 1
ATOM 11518 C C . THR B 2 444 ? -13.938 17.076 8.110 1.000 0.770 444 THR B C 1
ATOM 11519 O O . THR B 2 444 ? -12.971 17.100 7.360 1.000 0.770 444 THR B O 1
ATOM 11530 N N . ALA B 2 445 ? -14.059 16.171 9.087 1.000 0.790 445 ALA B N 1
ATOM 11531 C CA . ALA B 2 445 ? -13.048 15.143 9.321 1.000 0.790 445 ALA B CA 1
ATOM 11532 C C . ALA B 2 445 ? -12.977 14.162 8.142 1.000 0.790 445 ALA B C 1
ATOM 11533 O O . ALA B 2 445 ? -11.897 13.770 7.719 1.000 0.790 445 ALA B O 1
ATOM 11540 N N . TYR B 2 446 ? -14.119 13.797 7.556 1.000 0.830 446 TYR B N 1
ATOM 11541 C CA . TYR B 2 446 ? -14.136 12.928 6.381 1.000 0.830 446 TYR B CA 1
ATOM 11542 C C . TYR B 2 446 ? -13.737 13.631 5.078 1.000 0.830 446 TYR B C 1
ATOM 11543 O O . TYR B 2 446 ? -13.483 12.916 4.115 1.000 0.830 446 TYR B O 1
ATOM 11561 N N . ASN B 2 447 ? -13.666 14.969 5.017 1.000 0.760 447 ASN B N 1
ATOM 11562 C CA . ASN B 2 447 ? -13.619 15.773 3.781 1.000 0.760 447 ASN B CA 1
ATOM 11563 C C . ASN B 2 447 ? -14.780 15.472 2.811 1.000 0.760 447 ASN B C 1
ATOM 11564 O O . ASN B 2 447 ? -14.592 15.524 1.595 1.000 0.760 447 ASN B O 1
ATOM 11575 N N . ALA B 2 448 ? -15.933 15.062 3.341 1.000 0.760 448 ALA B N 1
ATOM 11576 C CA . ALA B 2 448 ? -17.053 14.565 2.550 1.000 0.760 448 ALA B CA 1
ATOM 11577 C C . ALA B 2 448 ? -18.040 15.674 2.181 1.000 0.760 448 ALA B C 1
ATOM 11578 O O . ALA B 2 448 ? -18.397 16.510 3.017 1.000 0.760 448 ALA B O 1
ATOM 11585 N N . ASP B 2 449 ? -18.495 15.630 0.940 1.000 0.760 449 ASP B N 1
ATOM 11586 C CA . ASP B 2 449 ? -19.576 16.409 0.358 1.000 0.760 449 ASP B CA 1
ATOM 11587 C C . ASP B 2 449 ? -20.839 15.551 0.172 1.000 0.760 449 ASP B C 1
ATOM 11588 O O . ASP B 2 449 ? -20.893 14.369 0.508 1.000 0.760 449 ASP B O 1
ATOM 11597 N N . PHE B 2 450 ? -21.919 16.192 -0.275 1.000 0.840 450 PHE B N 1
ATOM 11598 C CA . PHE B 2 450 ? -23.250 15.589 -0.403 1.000 0.840 450 PHE B CA 1
ATOM 11599 C C . PHE B 2 450 ? -23.740 15.572 -1.856 1.000 0.840 450 PHE B C 1
ATOM 11600 O O . PHE B 2 450 ? -24.938 15.668 -2.114 1.000 0.840 450 PHE B O 1
ATOM 11617 N N . ASP B 2 451 ? -22.823 15.481 -2.813 1.000 0.800 451 ASP B N 1
ATOM 11618 C CA . ASP B 2 451 ? -23.080 15.527 -4.258 1.000 0.800 451 ASP B CA 1
ATOM 11619 C C . ASP B 2 451 ? -23.059 14.138 -4.932 1.000 0.800 451 ASP B C 1
ATOM 11620 O O . ASP B 2 451 ? -23.047 14.033 -6.156 1.000 0.800 451 ASP B O 1
ATOM 11629 N N . GLY B 2 452 ? -23.108 13.060 -4.143 1.000 0.830 452 GLY B N 1
ATOM 11630 C CA . GLY B 2 452 ? -23.075 11.672 -4.629 1.000 0.830 452 GLY B CA 1
ATOM 11631 C C . GLY B 2 452 ? -22.061 10.789 -3.909 1.000 0.830 452 GLY B C 1
ATOM 11632 O O . GLY B 2 452 ? -22.010 9.580 -4.152 1.000 0.830 452 GLY B O 1
ATOM 11636 N N . ASP B 2 453 ? -21.295 11.383 -3.001 1.000 0.870 453 ASP B N 1
ATOM 11637 C CA . ASP B 2 453 ? -20.350 10.714 -2.126 1.000 0.870 453 ASP B CA 1
ATOM 11638 C C . ASP B 2 453 ? -20.988 9.538 -1.359 1.000 0.870 453 ASP B C 1
ATOM 11639 O O . ASP B 2 453 ? -22.136 9.584 -0.903 1.000 0.870 453 ASP B O 1
ATOM 11648 N N . GLN B 2 454 ? -20.242 8.439 -1.231 1.000 0.930 454 GLN B N 1
ATOM 11649 C CA . GLN B 2 454 ? -20.723 7.211 -0.594 1.000 0.930 454 GLN B CA 1
ATOM 11650 C C . GLN B 2 454 ? -19.745 6.729 0.471 1.000 0.930 454 GLN B C 1
ATOM 11651 O O . GLN B 2 454 ? -18.530 6.711 0.259 1.000 0.930 454 GLN B O 1
ATOM 11665 N N . MET B 2 455 ? -20.285 6.237 1.582 1.000 0.940 455 MET B N 1
ATOM 11666 C CA . MET B 2 455 ? -19.499 5.702 2.691 1.000 0.940 455 MET B CA 1
ATOM 11667 C C . MET B 2 455 ? -19.835 4.239 2.955 1.000 0.940 455 MET B C 1
ATOM 11668 O O . MET B 2 455 ? -20.977 3.803 2.786 1.000 0.940 455 MET B O 1
ATOM 11682 N N . ALA B 2 456 ? -18.817 3.482 3.360 1.000 0.940 456 ALA B N 1
ATOM 11683 C CA . ALA B 2 456 ? -18.968 2.108 3.805 1.000 0.940 456 ALA B CA 1
ATOM 11684 C C . ALA B 2 456 ? -19.260 2.058 5.310 1.000 0.940 456 ALA B C 1
ATOM 11685 O O . ALA B 2 456 ? -18.765 2.883 6.076 1.000 0.940 456 ALA B O 1
ATOM 11692 N N . VAL B 2 457 ? -20.040 1.070 5.730 1.000 0.960 457 VAL B N 1
ATOM 11693 C CA . VAL B 2 457 ? -20.348 0.766 7.130 1.000 0.960 457 VAL B CA 1
ATOM 11694 C C . VAL B 2 457 ? -19.862 -0.641 7.441 1.000 0.960 457 VAL B C 1
ATOM 11695 O O . VAL B 2 457 ? -20.049 -1.547 6.630 1.000 0.960 457 VAL B O 1
ATOM 11708 N N . HIS B 2 458 ? -19.279 -0.828 8.622 1.000 0.950 458 HIS B N 1
ATOM 11709 C CA . HIS B 2 458 ? -18.830 -2.116 9.143 1.000 0.950 458 HIS B CA 1
ATOM 11710 C C . HIS B 2 458 ? -19.362 -2.347 10.559 1.000 0.950 458 HIS B C 1
ATOM 11711 O O . HIS B 2 458 ? -19.412 -1.415 11.366 1.000 0.950 458 HIS B O 1
ATOM 11725 N N . VAL B 2 459 ? -19.714 -3.595 10.878 1.000 0.950 459 VAL B N 1
ATOM 11726 C CA . VAL B 2 459 ? -20.217 -3.969 12.210 1.000 0.950 459 VAL B CA 1
ATOM 11727 C C . VAL B 2 459 ? -19.147 -4.742 12.994 1.000 0.950 459 VAL B C 1
ATOM 11728 O O . VAL B 2 459 ? -18.733 -5.820 12.558 1.000 0.950 459 VAL B O 1
ATOM 11741 N N . PRO B 2 460 ? -18.701 -4.245 14.162 1.000 0.920 460 PRO B N 1
ATOM 11742 C CA . PRO B 2 460 ? -17.827 -4.991 15.053 1.000 0.920 460 PRO B CA 1
ATOM 11743 C C . PRO B 2 460 ? -18.626 -6.098 15.754 1.000 0.920 460 PRO B C 1
ATOM 11744 O O . PRO B 2 460 ? -19.652 -5.845 16.385 1.000 0.920 460 PRO B O 1
ATOM 11755 N N . LEU B 2 461 ? -18.165 -7.346 15.639 1.000 0.860 461 LEU B N 1
ATOM 11756 C CA . LEU B 2 461 ? -18.901 -8.511 16.145 1.000 0.860 461 LEU B CA 1
ATOM 11757 C C . LEU B 2 461 ? -18.540 -8.884 17.589 1.000 0.860 461 LEU B C 1
ATOM 11758 O O . LEU B 2 461 ? -19.438 -9.186 18.368 1.000 0.860 461 LEU B O 1
ATOM 11774 N N . SER B 2 462 ? -17.249 -8.896 17.949 1.000 0.840 462 SER B N 1
ATOM 11775 C CA . SER B 2 462 ? -16.814 -9.278 19.301 1.000 0.840 462 SER B CA 1
ATOM 11776 C C . SER B 2 462 ? -17.071 -8.155 20.306 1.000 0.840 462 SER B C 1
ATOM 11777 O O . SER B 2 462 ? -16.991 -6.976 19.962 1.000 0.840 462 SER B O 1
ATOM 11785 N N . ALA B 2 463 ? -17.333 -8.518 21.565 1.000 0.820 463 ALA B N 1
ATOM 11786 C CA . ALA B 2 463 ? -17.510 -7.546 22.646 1.000 0.820 463 ALA B CA 1
ATOM 11787 C C . ALA B 2 463 ? -16.267 -6.650 22.821 1.000 0.820 463 ALA B C 1
ATOM 11788 O O . ALA B 2 463 ? -16.396 -5.452 23.049 1.000 0.820 463 ALA B O 1
ATOM 11795 N N . GLU B 2 464 ? -15.069 -7.212 22.633 1.000 0.790 464 GLU B N 1
ATOM 11796 C CA . GLU B 2 464 ? -13.797 -6.479 22.673 1.000 0.790 464 GLU B CA 1
ATOM 11797 C C . GLU B 2 464 ? -13.727 -5.418 21.566 1.000 0.790 464 GLU B C 1
ATOM 11798 O O . GLU B 2 464 ? -13.409 -4.265 21.843 1.000 0.790 464 GLU B O 1
ATOM 11810 N N . ALA B 2 465 ? -14.105 -5.771 20.330 1.000 0.850 465 ALA B N 1
ATOM 11811 C CA . ALA B 2 465 ? -14.119 -4.830 19.212 1.000 0.850 465 ALA B CA 1
ATOM 11812 C C . ALA B 2 465 ? -15.185 -3.735 19.390 1.000 0.850 465 ALA B C 1
ATOM 11813 O O . ALA B 2 465 ? -14.948 -2.581 19.039 1.000 0.850 465 ALA B O 1
ATOM 11820 N N . GLN B 2 466 ? -16.350 -4.064 19.957 1.000 0.880 466 GLN B N 1
ATOM 11821 C CA . GLN B 2 466 ? -17.378 -3.070 20.286 1.000 0.880 466 GLN B CA 1
ATOM 11822 C C . GLN B 2 466 ? -16.919 -2.110 21.394 1.000 0.880 466 GLN B C 1
ATOM 11823 O O . GLN B 2 466 ? -17.203 -0.913 21.322 1.000 0.880 466 GLN B O 1
ATOM 11837 N N . ALA B 2 467 ? -16.218 -2.616 22.415 1.000 0.840 467 ALA B N 1
ATOM 11838 C CA . ALA B 2 467 ? -15.656 -1.800 23.488 1.000 0.840 467 ALA B CA 1
ATOM 11839 C C . ALA B 2 467 ? -14.552 -0.869 22.961 1.000 0.840 467 ALA B C 1
ATOM 11840 O O . ALA B 2 467 ? -14.586 0.328 23.236 1.000 0.840 467 ALA B O 1
ATOM 11847 N N . GLU B 2 468 ? -13.633 -1.379 22.134 1.000 0.820 468 GLU B N 1
ATOM 11848 C CA . GLU B 2 468 ? -12.593 -0.573 21.482 1.000 0.820 468 GLU B CA 1
ATOM 11849 C C . GLU B 2 468 ? -13.206 0.509 20.577 1.000 0.820 468 GLU B C 1
ATOM 11850 O O . GLU B 2 468 ? -12.800 1.671 20.641 1.000 0.820 468 GLU B O 1
ATOM 11862 N N . ALA B 2 469 ? -14.259 0.177 19.820 1.000 0.890 469 ALA B N 1
ATOM 11863 C CA . ALA B 2 469 ? -14.986 1.148 19.005 1.000 0.890 469 ALA B CA 1
ATOM 11864 C C . ALA B 2 469 ? -15.619 2.273 19.851 1.000 0.890 469 ALA B C 1
ATOM 11865 O O . ALA B 2 469 ? -15.550 3.440 19.466 1.000 0.890 469 ALA B O 1
ATOM 11872 N N . ARG B 2 470 ? -16.188 1.949 21.022 1.000 0.870 470 ARG B N 1
ATOM 11873 C CA . ARG B 2 470 ? -16.783 2.935 21.947 1.000 0.870 470 ARG B CA 1
ATOM 11874 C C . ARG B 2 470 ? -15.760 3.809 22.677 1.000 0.870 470 ARG B C 1
ATOM 11875 O O . ARG B 2 470 ? -16.079 4.949 23.000 1.000 0.870 470 ARG B O 1
ATOM 11896 N N . ILE B 2 471 ? -14.576 3.275 22.977 1.000 0.770 471 ILE B N 1
ATOM 11897 C CA . ILE B 2 471 ? -13.577 3.948 23.825 1.000 0.770 471 ILE B CA 1
ATOM 11898 C C . ILE B 2 471 ? -12.536 4.717 23.006 1.000 0.770 471 ILE B C 1
ATOM 11899 O O . ILE B 2 471 ? -12.031 5.728 23.478 1.000 0.770 471 ILE B O 1
ATOM 11915 N N . LEU B 2 472 ? -12.175 4.226 21.818 1.000 0.770 472 LEU B N 1
ATOM 11916 C CA . LEU B 2 472 ? -11.051 4.759 21.037 1.000 0.770 472 LEU B CA 1
ATOM 11917 C C . LEU B 2 472 ? -11.456 5.295 19.660 1.000 0.770 472 LEU B C 1
ATOM 11918 O O . LEU B 2 472 ? -10.677 6.024 19.042 1.000 0.770 472 LEU B O 1
ATOM 11934 N N . MET B 2 473 ? -12.637 4.935 19.149 1.000 0.890 473 MET B N 1
ATOM 11935 C CA . MET B 2 473 ? -13.059 5.309 17.792 1.000 0.890 473 MET B CA 1
ATOM 11936 C C . MET B 2 473 ? -14.300 6.193 17.741 1.000 0.890 473 MET B C 1
ATOM 11937 O O . MET B 2 473 ? -14.671 6.634 16.652 1.000 0.890 473 MET B O 1
ATOM 11951 N N . LEU B 2 474 ? -14.942 6.468 18.875 1.000 0.880 474 LEU B N 1
ATOM 11952 C CA . LEU B 2 474 ? -16.185 7.226 18.909 1.000 0.880 474 LEU B CA 1
ATOM 11953 C C . LEU B 2 474 ? -15.961 8.646 18.370 1.000 0.880 474 LEU B C 1
ATOM 11954 O O . LEU B 2 474 ? -15.085 9.371 18.841 1.000 0.880 474 LEU B O 1
ATOM 11970 N N . ALA B 2 475 ? -16.775 9.076 17.406 1.000 0.880 475 ALA B N 1
ATOM 11971 C CA . ALA B 2 475 ? -16.621 10.390 16.774 1.000 0.880 475 ALA B CA 1
ATOM 11972 C C . ALA B 2 475 ? -16.647 11.560 17.771 1.000 0.880 475 ALA B C 1
ATOM 11973 O O . ALA B 2 475 ? -15.867 12.501 17.652 1.000 0.880 475 ALA B O 1
ATOM 11980 N N . ALA B 2 476 ? -17.495 11.468 18.803 1.000 0.830 476 ALA B N 1
ATOM 11981 C CA . ALA B 2 476 ? -17.598 12.471 19.863 1.000 0.830 476 ALA B CA 1
ATOM 11982 C C . ALA B 2 476 ? -16.309 12.637 20.698 1.000 0.830 476 ALA B C 1
ATOM 11983 O O . ALA B 2 476 ? -16.147 13.670 21.342 1.000 0.830 476 ALA B O 1
ATOM 11990 N N . GLN B 2 477 ? -15.396 11.656 20.679 1.000 0.780 477 GLN B N 1
ATOM 11991 C CA . GLN B 2 477 ? -14.095 11.731 21.357 1.000 0.780 477 GLN B CA 1
ATOM 11992 C C . GLN B 2 477 ? -12.985 12.320 20.476 1.000 0.780 477 GLN B C 1
ATOM 11993 O O . GLN B 2 477 ? -12.004 12.847 20.994 1.000 0.780 477 GLN B O 1
ATOM 12007 N N . ASN B 2 478 ? -13.145 12.285 19.152 1.000 0.800 478 ASN B N 1
ATOM 12008 C CA . ASN B 2 478 ? -12.131 12.710 18.188 1.000 0.800 478 ASN B CA 1
ATOM 12009 C C . ASN B 2 478 ? -12.314 14.180 17.774 1.000 0.800 478 ASN B C 1
ATOM 12010 O O . ASN B 2 478 ? -12.603 14.491 16.618 1.000 0.800 478 ASN B O 1
ATOM 12021 N N . ILE B 2 479 ? -12.173 15.092 18.741 1.000 0.820 479 ILE B N 1
ATOM 12022 C CA . ILE B 2 479 ? -12.394 16.533 18.523 1.000 0.820 479 ILE B CA 1
ATOM 12023 C C . ILE B 2 479 ? -11.167 17.210 17.886 1.000 0.820 479 ILE B C 1
ATOM 12024 O O . ILE B 2 479 ? -11.314 18.114 17.055 1.000 0.820 479 ILE B O 1
ATOM 12040 N N . LEU B 2 480 ? -9.957 16.775 18.252 1.000 0.830 480 LEU B N 1
ATOM 12041 C CA . LEU B 2 480 ? -8.703 17.372 17.793 1.000 0.830 480 LEU B CA 1
ATOM 12042 C C . LEU B 2 480 ? -8.170 16.712 16.523 1.000 0.830 480 LEU B C 1
ATOM 12043 O O . LEU B 2 480 ? -8.344 15.519 16.270 1.000 0.830 480 LEU B O 1
ATOM 12059 N N . ASN B 2 481 ? -7.467 17.510 15.733 1.000 0.830 481 ASN B N 1
ATOM 12060 C CA . ASN B 2 481 ? -6.809 17.074 14.524 1.000 0.830 481 ASN B CA 1
ATOM 12061 C C . ASN B 2 481 ? -5.436 16.462 14.869 1.000 0.830 481 ASN B C 1
ATOM 12062 O O . ASN B 2 481 ? -4.613 17.122 15.507 1.000 0.830 481 ASN B O 1
ATOM 12073 N N . PRO B 2 482 ? -5.125 15.228 14.435 1.000 0.830 482 PRO B N 1
ATOM 12074 C CA . PRO B 2 482 ? -3.861 14.572 14.780 1.000 0.830 482 PRO B CA 1
ATOM 12075 C C . PRO B 2 482 ? -2.593 15.292 14.288 1.000 0.830 482 PRO B C 1
ATOM 12076 O O . PRO B 2 482 ? -1.504 15.021 14.803 1.000 0.830 482 PRO B O 1
ATOM 12087 N N . LYS B 2 483 ? -2.699 16.169 13.277 1.000 0.820 483 LYS B N 1
ATOM 12088 C CA . LYS B 2 483 ? -1.538 16.838 12.666 1.000 0.820 483 LYS B CA 1
ATOM 12089 C C . LYS B 2 483 ? -0.930 17.937 13.550 1.000 0.820 483 LYS B C 1
ATOM 12090 O O . LYS B 2 483 ? 0.293 18.010 13.636 1.000 0.820 483 LYS B O 1
ATOM 12109 N N . ASP B 2 484 ? -1.770 18.743 14.200 1.000 0.780 484 ASP B N 1
ATOM 12110 C CA . ASP B 2 484 ? -1.425 19.995 14.900 1.000 0.780 484 ASP B CA 1
ATOM 12111 C C . ASP B 2 484 ? -2.075 20.103 16.293 1.000 0.780 484 ASP B C 1
ATOM 12112 O O . ASP B 2 484 ? -1.691 20.952 17.089 1.000 0.780 484 ASP B O 1
ATOM 12121 N N . GLY B 2 485 ? -3.035 19.235 16.622 1.000 0.780 485 GLY B N 1
ATOM 12122 C CA . GLY B 2 485 ? -3.764 19.272 17.889 1.000 0.780 485 GLY B CA 1
ATOM 12123 C C . GLY B 2 485 ? -4.839 20.355 17.962 1.000 0.780 485 GLY B C 1
ATOM 12124 O O . GLY B 2 485 ? -5.422 20.546 19.025 1.000 0.780 485 GLY B O 1
ATOM 12128 N N . LYS B 2 486 ? -5.142 21.052 16.857 1.000 0.790 486 LYS B N 1
ATOM 12129 C CA . LYS B 2 486 ? -6.241 22.030 16.798 1.000 0.790 486 LYS B CA 1
ATOM 12130 C C . LYS B 2 486 ? -7.584 21.325 16.566 1.000 0.790 486 LYS B C 1
ATOM 12131 O O . LYS B 2 486 ? -7.609 20.250 15.971 1.000 0.790 486 LYS B O 1
ATOM 12150 N N . PRO B 2 487 ? -8.727 21.897 16.980 1.000 0.780 487 PRO B N 1
ATOM 12151 C CA . PRO B 2 487 ? -10.027 21.259 16.779 1.000 0.780 487 PRO B CA 1
ATOM 12152 C C . PRO B 2 487 ? -10.364 21.094 15.288 1.000 0.780 487 PRO B C 1
ATOM 12153 O O . PRO B 2 487 ? -10.466 22.078 14.552 1.000 0.780 487 PRO B O 1
ATOM 12164 N N . VAL B 2 488 ? -10.597 19.858 14.839 1.000 0.720 488 VAL B N 1
ATOM 12165 C CA . VAL B 2 488 ? -11.058 19.577 13.463 1.000 0.720 488 VAL B CA 1
ATOM 12166 C C . VAL B 2 488 ? -12.555 19.854 13.320 1.000 0.720 488 VAL B C 1
ATOM 12167 O O . VAL B 2 488 ? -13.048 20.229 12.256 1.000 0.720 488 VAL B O 1
ATOM 12180 N N . VAL B 2 489 ? -13.277 19.695 14.428 1.000 0.730 489 VAL B N 1
ATOM 12181 C CA . VAL B 2 489 ? -14.730 19.805 14.524 1.000 0.730 489 VAL B CA 1
ATOM 12182 C C . VAL B 2 489 ? -15.138 21.278 14.680 1.000 0.730 489 VAL B C 1
ATOM 12183 O O . VAL B 2 489 ? -15.698 21.684 15.695 1.000 0.730 489 VAL B O 1
ATOM 12196 N N . THR B 2 490 ? -14.818 22.114 13.688 1.000 0.730 490 THR B N 1
ATOM 12197 C CA . THR B 2 490 ? -15.208 23.535 13.670 1.000 0.730 490 THR B CA 1
ATOM 12198 C C . THR B 2 490 ? -16.463 23.777 12.824 1.000 0.730 490 THR B C 1
ATOM 12199 O O . THR B 2 490 ? -16.598 23.198 11.742 1.000 0.730 490 THR B O 1
ATOM 12210 N N . PRO B 2 491 ? -17.384 24.658 13.267 1.000 0.790 491 PRO B N 1
ATOM 12211 C CA . PRO B 2 491 ? -18.551 25.038 12.485 1.000 0.790 491 PRO B CA 1
ATOM 12212 C C . PRO B 2 491 ? -18.153 25.561 11.106 1.000 0.790 491 PRO B C 1
ATOM 12213 O O . PRO B 2 491 ? -17.194 26.325 10.955 1.000 0.790 491 PRO B O 1
ATOM 12224 N N . SER B 2 492 ? -18.928 25.187 10.094 1.000 0.740 492 SER B N 1
ATOM 12225 C CA . SER B 2 492 ? -18.770 25.689 8.732 1.000 0.740 492 SER B CA 1
ATOM 12226 C C . SER B 2 492 ? -20.120 26.103 8.150 1.000 0.740 492 SER B C 1
ATOM 12227 O O . SER B 2 492 ? -21.171 25.712 8.660 1.000 0.740 492 SER B O 1
ATOM 12235 N N . GLN B 2 493 ? -20.076 26.933 7.104 1.000 0.780 493 GLN B N 1
ATOM 12236 C CA . GLN B 2 493 ? -21.240 27.357 6.321 1.000 0.780 493 GLN B CA 1
ATOM 12237 C C . GLN B 2 493 ? -22.411 27.862 7.192 1.000 0.780 493 GLN B C 1
ATOM 12238 O O . GLN B 2 493 ? -22.233 28.805 7.966 1.000 0.780 493 GLN B O 1
ATOM 12252 N N . ASP B 2 494 ? -23.587 27.236 7.084 1.000 0.840 494 ASP B N 1
ATOM 12253 C CA . ASP B 2 494 ? -24.852 27.674 7.687 1.000 0.840 494 ASP B CA 1
ATOM 12254 C C . ASP B 2 494 ? -24.786 27.771 9.217 1.000 0.840 494 ASP B C 1
ATOM 12255 O O . ASP B 2 494 ? -25.427 28.637 9.814 1.000 0.840 494 ASP B O 1
ATOM 12264 N N . MET B 2 495 ? -23.964 26.934 9.864 1.000 0.900 495 MET B N 1
ATOM 12265 C CA . MET B 2 495 ? -23.761 26.990 11.314 1.000 0.900 495 MET B CA 1
ATOM 12266 C C . MET B 2 495 ? -23.024 28.262 11.745 1.000 0.900 495 MET B C 1
ATOM 12267 O O . MET B 2 495 ? -23.328 28.817 12.800 1.000 0.900 495 MET B O 1
ATOM 12281 N N . VAL B 2 496 ? -22.057 28.727 10.946 1.000 0.920 496 VAL B N 1
ATOM 12282 C CA . VAL B 2 496 ? -21.336 29.982 11.212 1.000 0.920 496 VAL B CA 1
ATOM 12283 C C . VAL B 2 496 ? -22.252 31.162 10.922 1.000 0.920 496 VAL B C 1
ATOM 12284 O O . VAL B 2 496 ? -22.331 32.063 11.747 1.000 0.920 496 VAL B O 1
ATOM 12297 N N . LEU B 2 497 ? -22.983 31.129 9.802 1.000 0.920 497 LEU B N 1
ATOM 12298 C CA . LEU B 2 497 ? -23.890 32.207 9.397 1.000 0.920 497 LEU B CA 1
ATOM 12299 C C . LEU B 2 497 ? -24.942 32.507 10.472 1.000 0.920 497 LEU B C 1
ATOM 12300 O O . LEU B 2 497 ? -25.177 33.667 10.803 1.000 0.920 497 LEU B O 1
ATOM 12316 N N . GLY B 2 498 ? -25.533 31.461 11.055 1.000 0.930 498 GLY B N 1
ATOM 12317 C CA . GLY B 2 498 ? -26.536 31.629 12.101 1.000 0.930 498 GLY B CA 1
ATOM 12318 C C . GLY B 2 498 ? -25.982 32.218 13.393 1.000 0.930 498 GLY B C 1
ATOM 12319 O O . GLY B 2 498 ? -26.587 33.127 13.952 1.000 0.930 498 GLY B O 1
ATOM 12323 N N . ASN B 2 499 ? -24.817 31.750 13.851 1.000 0.940 499 ASN B N 1
ATOM 12324 C CA . ASN B 2 499 ? -24.171 32.300 15.047 1.000 0.940 499 ASN B CA 1
ATOM 12325 C C . ASN B 2 499 ? -23.627 33.725 14.810 1.000 0.940 499 ASN B C 1
ATOM 12326 O O . ASN B 2 499 ? -23.716 34.576 15.694 1.000 0.940 499 ASN B O 1
ATOM 12337 N N . TYR B 2 500 ? -23.122 34.010 13.606 1.000 0.930 500 TYR B N 1
ATOM 12338 C CA . TYR B 2 500 ? -22.697 35.345 13.177 1.000 0.930 500 TYR B CA 1
ATOM 12339 C C . TYR B 2 500 ? -23.874 36.332 13.184 1.000 0.930 500 TYR B C 1
ATOM 12340 O O . TYR B 2 500 ? -23.783 37.379 13.816 1.000 0.930 500 TYR B O 1
ATOM 12358 N N . TYR B 2 501 ? -25.007 35.971 12.563 1.000 0.930 501 TYR B N 1
ATOM 12359 C CA . TYR B 2 501 ? -26.227 36.791 12.560 1.000 0.930 501 TYR B CA 1
ATOM 12360 C C . TYR B 2 501 ? -26.782 36.991 13.973 1.000 0.930 501 TYR B C 1
ATOM 12361 O O . TYR B 2 501 ? -27.170 38.094 14.341 1.000 0.930 501 TYR B O 1
ATOM 12379 N N . LEU B 2 502 ? -26.773 35.941 14.799 1.000 0.920 502 LEU B N 1
ATOM 12380 C CA . LEU B 2 502 ? -27.249 36.024 16.177 1.000 0.920 502 LEU B CA 1
ATOM 12381 C C . LEU B 2 502 ? -26.431 37.011 17.029 1.000 0.920 502 LEU B C 1
ATOM 12382 O O . LEU B 2 502 ? -26.973 37.623 17.940 1.000 0.920 502 LEU B O 1
ATOM 12398 N N . THR B 2 503 ? -25.136 37.172 16.756 1.000 0.930 503 THR B N 1
ATOM 12399 C CA . THR B 2 503 ? -24.214 37.971 17.588 1.000 0.930 503 THR B CA 1
ATOM 12400 C C . THR B 2 503 ? -23.980 39.389 17.057 1.000 0.930 503 THR B C 1
ATOM 12401 O O . THR B 2 503 ? -23.174 40.127 17.623 1.000 0.930 503 THR B O 1
ATOM 12412 N N . LEU B 2 504 ? -24.709 39.777 16.007 1.000 0.920 504 LEU B N 1
ATOM 12413 C CA . LEU B 2 504 ? -24.658 41.085 15.352 1.000 0.920 504 LEU B CA 1
ATOM 12414 C C . LEU B 2 504 ? -25.303 42.185 16.224 1.000 0.920 504 LEU B C 1
ATOM 12415 O O . LEU B 2 504 ? -26.281 41.936 16.932 1.000 0.920 504 LEU B O 1
ATOM 12431 N N . GLU B 2 505 ? -24.775 43.411 16.152 1.000 0.910 505 GLU B N 1
ATOM 12432 C CA . GLU B 2 505 ? -25.327 44.614 16.799 1.000 0.910 505 GLU B CA 1
ATOM 12433 C C . GLU B 2 505 ? -25.810 45.609 15.730 1.000 0.910 505 GLU B C 1
ATOM 12434 O O . GLU B 2 505 ? -25.122 45.827 14.736 1.000 0.910 505 GLU B O 1
ATOM 12446 N N . ARG B 2 506 ? -26.990 46.221 15.913 1.000 0.890 506 ARG B N 1
ATOM 12447 C CA . ARG B 2 506 ? -27.500 47.291 15.031 1.000 0.890 506 ARG B CA 1
ATOM 12448 C C . ARG B 2 506 ? -27.826 48.545 15.843 1.000 0.890 506 ARG B C 1
ATOM 12449 O O . ARG B 2 506 ? -28.615 48.472 16.784 1.000 0.890 506 ARG B O 1
ATOM 12470 N N . ALA B 2 507 ? -27.262 49.685 15.443 1.000 0.860 507 ALA B N 1
ATOM 12471 C CA . ALA B 2 507 ? -27.599 50.995 16.001 1.000 0.860 507 ALA B CA 1
ATOM 12472 C C . ALA B 2 507 ? -28.969 51.486 15.491 1.000 0.860 507 ALA B C 1
ATOM 12473 O O . ALA B 2 507 ? -29.323 51.247 14.336 1.000 0.860 507 ALA B O 1
ATOM 12480 N N . GLY B 2 508 ? -29.742 52.172 16.335 1.000 0.830 508 GLY B N 1
ATOM 12481 C CA . GLY B 2 508 ? -31.073 52.698 16.006 1.000 0.830 508 GLY B CA 1
ATOM 12482 C C . GLY B 2 508 ? -32.172 51.635 15.959 1.000 0.830 508 GLY B C 1
ATOM 12483 O O . GLY B 2 508 ? -33.239 51.863 15.387 1.000 0.830 508 GLY B O 1
ATOM 12487 N N . ALA B 2 509 ? -31.914 50.451 16.511 1.000 0.860 509 ALA B N 1
ATOM 12488 C CA . ALA B 2 509 ? -32.856 49.343 16.463 1.000 0.860 509 ALA B CA 1
ATOM 12489 C C . ALA B 2 509 ? -34.088 49.578 17.364 1.000 0.860 509 ALA B C 1
ATOM 12490 O O . ALA B 2 509 ? -34.035 50.289 18.370 1.000 0.860 509 ALA B O 1
ATOM 12497 N N . VAL B 2 510 ? -35.214 48.927 17.032 1.000 0.880 510 VAL B N 1
ATOM 12498 C CA . VAL B 2 510 ? -36.445 49.001 17.842 1.000 0.880 510 VAL B CA 1
ATOM 12499 C C . VAL B 2 510 ? -36.154 48.490 19.255 1.000 0.880 510 VAL B C 1
ATOM 12500 O O . VAL B 2 510 ? -35.575 47.413 19.422 1.000 0.880 510 VAL B O 1
ATOM 12513 N N . GLY B 2 511 ? -36.524 49.298 20.250 1.000 0.860 511 GLY B N 1
ATOM 12514 C CA . GLY B 2 511 ? -36.334 49.003 21.672 1.000 0.860 511 GLY B CA 1
ATOM 12515 C C . GLY B 2 511 ? -34.913 49.226 22.206 1.000 0.860 511 GLY B C 1
ATOM 12516 O O . GLY B 2 511 ? -34.589 48.751 23.294 1.000 0.860 511 GLY B O 1
ATOM 12520 N N . GLU B 2 512 ? -34.050 49.937 21.475 1.000 0.890 512 GLU B N 1
ATOM 12521 C CA . GLU B 2 512 ? -32.693 50.242 21.941 1.000 0.890 512 GLU B CA 1
ATOM 12522 C C . GLU B 2 512 ? -32.701 51.013 23.276 1.000 0.890 512 GLU B C 1
ATOM 12523 O O . GLU B 2 512 ? -33.413 52.009 23.451 1.000 0.890 512 GLU B O 1
ATOM 12535 N N . GLY B 2 513 ? -31.916 50.520 24.240 1.000 0.870 513 GLY B N 1
ATOM 12536 C CA . GLY B 2 513 ? -31.822 51.065 25.597 1.000 0.870 513 GLY B CA 1
ATOM 12537 C C . GLY B 2 513 ? -32.913 50.631 26.583 1.000 0.870 513 GLY B C 1
ATOM 12538 O O . GLY B 2 513 ? -32.927 51.146 27.700 1.000 0.870 513 GLY B O 1
ATOM 12542 N N . MET B 2 514 ? -33.800 49.690 26.225 1.000 0.890 514 MET B N 1
ATOM 12543 C CA . MET B 2 514 ? -34.676 49.033 27.209 1.000 0.890 514 MET B CA 1
ATOM 12544 C C . MET B 2 514 ? -33.858 48.233 28.238 1.000 0.890 514 MET B C 1
ATOM 12545 O O . MET B 2 514 ? -32.794 47.690 27.925 1.000 0.890 514 MET B O 1
ATOM 12559 N N . VAL B 2 515 ? -34.367 48.169 29.472 1.000 0.900 515 VAL B N 1
ATOM 12560 C CA . VAL B 2 515 ? -33.746 47.458 30.598 1.000 0.900 515 VAL B CA 1
ATOM 12561 C C . VAL B 2 515 ? -34.614 46.255 30.964 1.000 0.900 515 VAL B C 1
ATOM 12562 O O . VAL B 2 515 ? -35.781 46.440 31.296 1.000 0.900 515 VAL B O 1
ATOM 12575 N N . PHE B 2 516 ? -34.056 45.043 30.929 1.000 0.910 516 PHE B N 1
ATOM 12576 C CA . PHE B 2 516 ? -34.749 43.805 31.303 1.000 0.910 516 PHE B CA 1
ATOM 12577 C C . PHE B 2 516 ? -34.194 43.208 32.596 1.000 0.910 516 PHE B C 1
ATOM 12578 O O . PHE B 2 516 ? -33.009 43.319 32.924 1.000 0.910 516 PHE B O 1
ATOM 12595 N N . LYS B 2 517 ? -35.051 42.526 33.346 1.000 0.870 517 LYS B N 1
ATOM 12596 C CA . LYS B 2 517 ? -34.691 41.861 34.594 1.000 0.870 517 LYS B CA 1
ATOM 12597 C C . LYS B 2 517 ? -33.862 40.597 34.363 1.000 0.870 517 LYS B C 1
ATOM 12598 O O . LYS B 2 517 ? -32.985 40.327 35.178 1.000 0.870 517 LYS B O 1
ATOM 12617 N N . ASN B 2 518 ? -34.139 39.815 33.317 1.000 0.870 518 ASN B N 1
ATOM 12618 C CA . ASN B 2 518 ? -33.455 38.551 33.004 1.000 0.870 518 ASN B CA 1
ATOM 12619 C C . ASN B 2 518 ? -33.529 38.180 31.506 1.000 0.870 518 ASN B C 1
ATOM 12620 O O . ASN B 2 518 ? -34.165 38.874 30.710 1.000 0.870 518 ASN B O 1
ATOM 12631 N N . THR B 2 519 ? -32.878 37.070 31.131 1.000 0.870 519 THR B N 1
ATOM 12632 C CA . THR B 2 519 ? -32.865 36.530 29.759 1.000 0.870 519 THR B CA 1
ATOM 12633 C C . THR B 2 519 ? -34.268 36.187 29.244 1.000 0.870 519 THR B C 1
ATOM 12634 O O . THR B 2 519 ? -34.591 36.504 28.099 1.000 0.870 519 THR B O 1
ATOM 12645 N N . ASP B 2 520 ? -35.126 35.611 30.097 1.000 0.890 520 ASP B N 1
ATOM 12646 C CA . ASP B 2 520 ? -36.500 35.231 29.737 1.000 0.890 520 ASP B CA 1
ATOM 12647 C C . ASP B 2 520 ? -37.354 36.442 29.344 1.000 0.890 520 ASP B C 1
ATOM 12648 O O . ASP B 2 520 ? -38.033 36.410 28.320 1.000 0.890 520 ASP B O 1
ATOM 12657 N N . GLU B 2 521 ? -37.296 37.535 30.113 1.000 0.900 521 GLU B N 1
ATOM 12658 C CA . GLU B 2 521 ? -38.028 38.768 29.803 1.000 0.900 521 GLU B CA 1
ATOM 12659 C C . GLU B 2 521 ? -37.567 39.372 28.468 1.000 0.900 521 GLU B C 1
ATOM 12660 O O . GLU B 2 521 ? -38.398 39.785 27.656 1.000 0.900 521 GLU B O 1
ATOM 12672 N N . ALA B 2 522 ? -36.260 39.342 28.186 1.000 0.910 522 ALA B N 1
ATOM 12673 C CA . ALA B 2 522 ? -35.714 39.799 26.909 1.000 0.910 522 ALA B CA 1
ATOM 12674 C C . ALA B 2 522 ? -36.199 38.940 25.720 1.000 0.910 522 ALA B C 1
ATOM 12675 O O . ALA B 2 522 ? -36.547 39.475 24.664 1.000 0.910 522 ALA B O 1
ATOM 12682 N N . LEU B 2 523 ? -36.269 37.614 25.889 1.000 0.890 523 LEU B N 1
ATOM 12683 C CA . LEU B 2 523 ? -36.815 36.674 24.898 1.000 0.890 523 LEU B CA 1
ATOM 12684 C C . LEU B 2 523 ? -38.307 36.902 24.659 1.000 0.890 523 LEU B C 1
ATOM 12685 O O . LEU B 2 523 ? -38.767 36.849 23.515 1.000 0.890 523 LEU B O 1
ATOM 12701 N N . LEU B 2 524 ? -39.047 37.181 25.728 1.000 0.900 524 LEU B N 1
ATOM 12702 C CA . LEU B 2 524 ? -40.466 37.494 25.660 1.000 0.900 524 LEU B CA 1
ATOM 12703 C C . LEU B 2 524 ? -40.701 38.795 24.884 1.000 0.900 524 LEU B C 1
ATOM 12704 O O . LEU B 2 524 ? -41.540 38.846 23.984 1.000 0.900 524 LEU B O 1
ATOM 12720 N N . ALA B 2 525 ? -39.919 39.833 25.180 1.000 0.930 525 ALA B N 1
ATOM 12721 C CA . ALA B 2 525 ? -39.975 41.105 24.470 1.000 0.930 525 ALA B CA 1
ATOM 12722 C C . ALA B 2 525 ? -39.637 40.946 22.976 1.000 0.930 525 ALA B C 1
ATOM 12723 O O . ALA B 2 525 ? -40.299 41.554 22.132 1.000 0.930 525 ALA B O 1
ATOM 12730 N N . TYR B 2 526 ? -38.664 40.090 22.635 1.000 0.910 526 TYR B N 1
ATOM 12731 C CA . TYR B 2 526 ? -38.343 39.736 21.248 1.000 0.910 526 TYR B CA 1
ATOM 12732 C C . TYR B 2 526 ? -39.488 38.983 20.549 1.000 0.910 526 TYR B C 1
ATOM 12733 O O . TYR B 2 526 ? -39.819 39.305 19.409 1.000 0.910 526 TYR B O 1
ATOM 12751 N N . GLN B 2 527 ? -40.134 38.017 21.216 1.000 0.900 527 GLN B N 1
ATOM 12752 C CA . GLN B 2 527 ? -41.302 37.312 20.661 1.000 0.900 527 GLN B CA 1
ATOM 12753 C C . GLN B 2 527 ? -42.496 38.253 20.415 1.000 0.900 527 GLN B C 1
ATOM 12754 O O . GLN B 2 527 ? -43.192 38.086 19.416 1.000 0.900 527 GLN B O 1
ATOM 12768 N N . ASN B 2 528 ? -42.695 39.259 21.275 1.000 0.910 528 ASN B N 1
ATOM 12769 C CA . ASN B 2 528 ? -43.765 40.259 21.149 1.000 0.910 528 ASN B CA 1
ATOM 12770 C C . ASN B 2 528 ? -43.429 41.437 20.208 1.000 0.910 528 ASN B C 1
ATOM 12771 O O . ASN B 2 528 ? -44.279 42.296 19.978 1.000 0.910 528 ASN B O 1
ATOM 12782 N N . GLY B 2 529 ? -42.212 41.502 19.659 1.000 0.900 529 GLY B N 1
ATOM 12783 C CA . GLY B 2 529 ? -41.812 42.531 18.693 1.000 0.900 529 GLY B CA 1
ATOM 12784 C C . GLY B 2 529 ? -41.359 43.878 19.278 1.000 0.900 529 GLY B C 1
ATOM 12785 O O . GLY B 2 529 ? -41.239 44.837 18.520 1.000 0.900 529 GLY B O 1
ATOM 12789 N N . TYR B 2 530 ? -41.069 43.980 20.584 1.000 0.910 530 TYR B N 1
ATOM 12790 C CA . TYR B 2 530 ? -40.568 45.224 21.209 1.000 0.910 530 TYR B CA 1
ATOM 12791 C C . TYR B 2 530 ? -39.069 45.465 21.013 1.000 0.910 530 TYR B C 1
ATOM 12792 O O . TYR B 2 530 ? -38.602 46.596 21.124 1.000 0.910 530 TYR B O 1
ATOM 12810 N N . VAL B 2 531 ? -38.318 44.400 20.744 1.000 0.900 531 VAL B N 1
ATOM 12811 C CA . VAL B 2 531 ? -36.867 44.412 20.534 1.000 0.900 531 VAL B CA 1
ATOM 12812 C C . VAL B 2 531 ? -36.493 43.427 19.424 1.000 0.900 531 VAL B C 1
ATOM 12813 O O . VAL B 2 531 ? -37.201 42.450 19.188 1.000 0.900 531 VAL B O 1
ATOM 12826 N N . HIS B 2 532 ? -35.371 43.655 18.739 1.000 0.910 532 HIS B N 1
ATOM 12827 C CA . HIS B 2 532 ? -34.791 42.745 17.747 1.000 0.910 532 HIS B CA 1
ATOM 12828 C C . HIS B 2 532 ? -33.657 41.916 18.369 1.000 0.910 532 HIS B C 1
ATOM 12829 O O . HIS B 2 532 ? -33.043 42.332 19.350 1.000 0.910 532 HIS B O 1
ATOM 12843 N N . LEU B 2 533 ? -33.286 40.789 17.744 1.000 0.920 533 LEU B N 1
ATOM 12844 C CA . LEU B 2 533 ? -32.111 39.996 18.154 1.000 0.920 533 LEU B CA 1
ATOM 12845 C C . LEU B 2 533 ? -30.825 40.844 18.256 1.000 0.920 533 LEU B C 1
ATOM 12846 O O . LEU B 2 533 ? -29.961 40.543 19.070 1.000 0.920 533 LEU B O 1
ATOM 12862 N N . HIS B 2 534 ? -30.716 41.911 17.456 1.000 0.920 534 HIS B N 1
ATOM 12863 C CA . HIS B 2 534 ? -29.525 42.768 17.351 1.000 0.920 534 HIS B CA 1
ATOM 12864 C C . HIS B 2 534 ? -29.652 44.068 18.167 1.000 0.920 534 HIS B C 1
ATOM 12865 O O . HIS B 2 534 ? -28.755 44.909 18.112 1.000 0.920 534 HIS B O 1
ATOM 12879 N N . THR B 2 535 ? -30.777 44.271 18.869 1.000 0.930 535 THR B N 1
ATOM 12880 C CA . THR B 2 535 ? -31.013 45.470 19.681 1.000 0.930 535 THR B CA 1
ATOM 12881 C C . THR B 2 535 ? -30.111 45.434 20.907 1.000 0.930 535 THR B C 1
ATOM 12882 O O . THR B 2 535 ? -30.094 44.444 21.642 1.000 0.930 535 THR B O 1
ATOM 12893 N N . ARG B 2 536 ? -29.385 46.529 21.138 1.000 0.920 536 ARG B N 1
ATOM 12894 C CA . ARG B 2 536 ? -28.580 46.732 22.343 1.000 0.920 536 ARG B CA 1
ATOM 12895 C C . ARG B 2 536 ? -29.488 47.087 23.518 1.000 0.920 536 ARG B C 1
ATOM 12896 O O . ARG B 2 536 ? -30.263 48.043 23.457 1.000 0.920 536 ARG B O 1
ATOM 12917 N N . VAL B 2 537 ? -29.403 46.298 24.574 1.000 0.910 537 VAL B N 1
ATOM 12918 C CA . VAL B 2 537 ? -30.254 46.374 25.765 1.000 0.910 537 VAL B CA 1
ATOM 12919 C C . VAL B 2 537 ? -29.407 46.214 27.014 1.000 0.910 537 VAL B C 1
ATOM 12920 O O . VAL B 2 537 ? -28.268 45.746 26.954 1.000 0.910 537 VAL B O 1
ATOM 12933 N N . ALA B 2 538 ? -29.962 46.618 28.150 1.000 0.910 538 ALA B N 1
ATOM 12934 C CA . ALA B 2 538 ? -29.345 46.386 29.445 1.000 0.910 538 ALA B CA 1
ATOM 12935 C C . ALA B 2 538 ? -30.090 45.285 30.196 1.000 0.910 538 ALA B C 1
ATOM 12936 O O . ALA B 2 538 ? -31.319 45.234 30.181 1.000 0.910 538 ALA B O 1
ATOM 12943 N N . VAL B 2 539 ? -29.353 44.420 30.881 1.000 0.900 539 VAL B N 1
ATOM 12944 C CA . VAL B 2 539 ? -29.926 43.364 31.724 1.000 0.900 539 VAL B CA 1
ATOM 12945 C C . VAL B 2 539 ? -29.285 43.398 33.099 1.000 0.900 539 VAL B C 1
ATOM 12946 O O . VAL B 2 539 ? -28.115 43.752 33.242 1.000 0.900 539 VAL B O 1
ATOM 12959 N N . ALA B 2 540 ? -30.028 43.013 34.133 1.000 0.870 540 ALA B N 1
ATOM 12960 C CA . ALA B 2 540 ? -29.448 42.827 35.456 1.000 0.870 540 ALA B CA 1
ATOM 12961 C C . ALA B 2 540 ? -28.396 41.708 35.440 1.000 0.870 540 ALA B C 1
ATOM 12962 O O . ALA B 2 540 ? -28.733 40.532 35.270 1.000 0.870 540 ALA B O 1
ATOM 12969 N N . ALA B 2 541 ? -27.131 42.059 35.686 1.000 0.860 541 ALA B N 1
ATOM 12970 C CA . ALA B 2 541 ? -26.028 41.100 35.661 1.000 0.860 541 ALA B CA 1
ATOM 12971 C C . ALA B 2 541 ? -26.232 39.948 36.670 1.000 0.860 541 ALA B C 1
ATOM 12972 O O . ALA B 2 541 ? -25.939 38.796 36.353 1.000 0.860 541 ALA B O 1
ATOM 12979 N N . ASN B 2 542 ? -26.829 40.224 37.843 1.000 0.810 542 ASN B N 1
ATOM 12980 C CA . ASN B 2 542 ? -27.148 39.215 38.870 1.000 0.810 542 ASN B CA 1
ATOM 12981 C C . ASN B 2 542 ? -28.102 38.099 38.383 1.000 0.810 542 ASN B C 1
ATOM 12982 O O . ASN B 2 542 ? -28.174 37.040 38.999 1.000 0.810 542 ASN B O 1
ATOM 12993 N N . SER B 2 543 ? -28.853 38.317 37.296 1.000 0.820 543 SER B N 1
ATOM 12994 C CA . SER B 2 543 ? -29.822 37.339 36.774 1.000 0.820 543 SER B CA 1
ATOM 12995 C C . SER B 2 543 ? -29.186 36.205 35.970 1.000 0.820 543 SER B C 1
ATOM 12996 O O . SER B 2 543 ? -29.737 35.109 35.929 1.000 0.820 543 SER B O 1
ATOM 13004 N N . LEU B 2 544 ? -28.016 36.452 35.377 1.000 0.810 544 LEU B N 1
ATOM 13005 C CA . LEU B 2 544 ? -27.331 35.511 34.489 1.000 0.810 544 LEU B CA 1
ATOM 13006 C C . LEU B 2 544 ? -26.615 34.383 35.246 1.000 0.810 544 LEU B C 1
ATOM 13007 O O . LEU B 2 544 ? -26.187 33.424 34.618 1.000 0.810 544 LEU B O 1
ATOM 13023 N N . LYS B 2 545 ? -26.455 34.500 36.576 1.000 0.760 545 LYS B N 1
ATOM 13024 C CA . LYS B 2 545 ? -25.786 33.521 37.461 1.000 0.760 545 LYS B CA 1
ATOM 13025 C C . LYS B 2 545 ? -24.391 33.063 37.007 1.000 0.760 545 LYS B C 1
ATOM 13026 O O . LYS B 2 545 ? -23.910 32.036 37.474 1.000 0.760 545 LYS B O 1
ATOM 13045 N N . ASN B 2 546 ? -23.717 33.825 36.146 1.000 0.780 546 ASN B N 1
ATOM 13046 C CA . ASN B 2 546 ? -22.394 33.447 35.674 1.000 0.780 546 ASN B CA 1
ATOM 13047 C C . ASN B 2 546 ? -21.386 33.504 36.837 1.000 0.780 546 ASN B C 1
ATOM 13048 O O . ASN B 2 546 ? -21.286 34.512 37.551 1.000 0.780 546 ASN B O 1
ATOM 13059 N N . VAL B 2 547 ? -20.663 32.403 37.047 1.000 0.790 547 VAL B N 1
ATOM 13060 C CA . VAL B 2 547 ? -19.725 32.242 38.166 1.000 0.790 547 VAL B CA 1
ATOM 13061 C C . VAL B 2 547 ? -18.509 33.164 38.003 1.000 0.790 547 VAL B C 1
ATOM 13062 O O . VAL B 2 547 ? -17.897 33.536 39.000 1.000 0.790 547 VAL B O 1
ATOM 13075 N N . THR B 2 548 ? -18.201 33.615 36.779 1.000 0.800 548 THR B N 1
ATOM 13076 C CA . THR B 2 548 ? -17.062 34.508 36.500 1.000 0.800 548 THR B CA 1
ATOM 13077 C C . THR B 2 548 ? -17.311 35.982 36.842 1.000 0.800 548 THR B C 1
ATOM 13078 O O . THR B 2 548 ? -16.388 36.784 36.733 1.000 0.800 548 THR B O 1
ATOM 13089 N N . PHE B 2 549 ? -18.535 36.381 37.213 1.000 0.840 549 PHE B N 1
ATOM 13090 C CA . PHE B 2 549 ? -18.833 37.774 37.578 1.000 0.840 549 PHE B CA 1
ATOM 13091 C C . PHE B 2 549 ? -18.425 38.092 39.023 1.000 0.840 549 PHE B C 1
ATOM 13092 O O . PHE B 2 549 ? -18.802 37.369 39.950 1.000 0.840 549 PHE B O 1
ATOM 13109 N N . THR B 2 550 ? -17.719 39.210 39.221 1.000 0.820 550 THR B N 1
ATOM 13110 C CA . THR B 2 550 ? -17.344 39.719 40.555 1.000 0.820 550 THR B CA 1
ATOM 13111 C C . THR B 2 550 ? -18.546 40.298 41.316 1.000 0.820 550 THR B C 1
ATOM 13112 O O . THR B 2 550 ? -19.599 40.573 40.733 1.000 0.820 550 THR B O 1
ATOM 13123 N N . GLU B 2 551 ? -18.411 40.512 42.632 1.000 0.810 551 GLU B N 1
ATOM 13124 C CA . GLU B 2 551 ? -19.471 41.124 43.455 1.000 0.810 551 GLU B CA 1
ATOM 13125 C C . GLU B 2 551 ? -19.853 42.535 42.982 1.000 0.810 551 GLU B C 1
ATOM 13126 O O . GLU B 2 551 ? -21.043 42.821 42.822 1.000 0.810 551 GLU B O 1
ATOM 13138 N N . GLU B 2 552 ? -18.871 43.391 42.665 1.000 0.810 552 GLU B N 1
ATOM 13139 C CA . GLU B 2 552 ? -19.148 44.713 42.088 1.000 0.810 552 GLU B CA 1
ATOM 13140 C C . GLU B 2 552 ? -19.908 44.608 40.754 1.000 0.810 552 GLU B C 1
ATOM 13141 O O . GLU B 2 552 ? -20.890 45.328 40.567 1.000 0.810 552 GLU B O 1
ATOM 13153 N N . GLN B 2 553 ? -19.531 43.687 39.850 1.000 0.830 553 GLN B N 1
ATOM 13154 C CA . GLN B 2 553 ? -20.216 43.469 38.563 1.000 0.830 553 GLN B CA 1
ATOM 13155 C C . GLN B 2 553 ? -21.648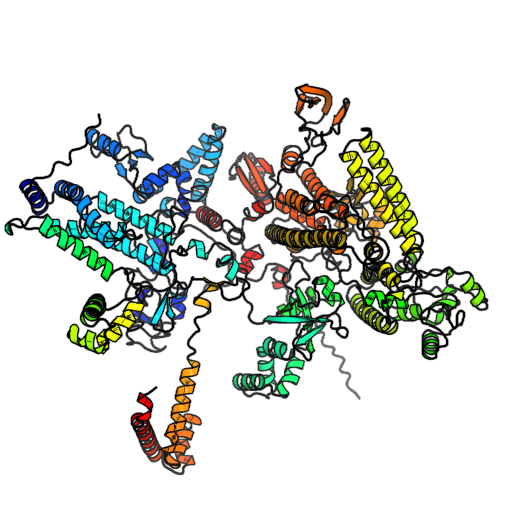 42.931 38.739 1.000 0.830 553 GLN B C 1
ATOM 13156 O O . GLN B 2 553 ? -22.556 43.375 38.036 1.000 0.830 553 GLN B O 1
ATOM 13170 N N . ARG B 2 554 ? -21.902 42.028 39.700 1.000 0.820 554 ARG B N 1
ATOM 13171 C CA . ARG B 2 554 ? -23.256 41.497 39.979 1.000 0.820 554 ARG B CA 1
ATOM 13172 C C . ARG B 2 554 ? -24.239 42.570 40.438 1.000 0.820 554 ARG B C 1
ATOM 13173 O O . ARG B 2 554 ? -25.439 42.436 40.199 1.000 0.820 554 ARG B O 1
ATOM 13194 N N . SER B 2 555 ? -23.757 43.626 41.090 1.000 0.820 555 SER B N 1
ATOM 13195 C CA . SER B 2 555 ? -24.599 44.741 41.538 1.000 0.820 555 SER B CA 1
ATOM 13196 C C . SER B 2 555 ? -24.998 45.712 40.410 1.000 0.820 555 SER B C 1
ATOM 13197 O O . SER B 2 555 ? -25.918 46.514 40.606 1.000 0.820 555 SER B O 1
ATOM 13205 N N . LYS B 2 556 ? -24.362 45.591 39.234 1.000 0.880 556 LYS B N 1
ATOM 13206 C CA . LYS B 2 556 ? -24.476 46.467 38.058 1.000 0.880 556 LYS B CA 1
ATOM 13207 C C . LYS B 2 556 ? -25.429 45.908 36.982 1.000 0.880 556 LYS B C 1
ATOM 13208 O O . LYS B 2 556 ? -25.924 44.780 37.050 1.000 0.880 556 LYS B O 1
ATOM 13227 N N . LEU B 2 557 ? -25.731 46.734 35.987 1.000 0.880 557 LEU B N 1
ATOM 13228 C CA . LEU B 2 557 ? -26.417 46.354 34.750 1.000 0.880 557 LEU B CA 1
ATOM 13229 C C . LEU B 2 557 ? -25.374 46.012 33.684 1.000 0.880 557 LEU B C 1
ATOM 13230 O O . LEU B 2 557 ? -24.354 46.685 33.601 1.000 0.880 557 LEU B O 1
ATOM 13246 N N . LEU B 2 558 ? -25.636 45.010 32.854 1.000 0.900 558 LEU B N 1
ATOM 13247 C CA . LEU B 2 558 ? -24.787 44.619 31.731 1.000 0.900 558 LEU B CA 1
ATOM 13248 C C . LEU B 2 558 ? -25.402 45.114 30.419 1.000 0.900 558 LEU B C 1
ATOM 13249 O O . LEU B 2 558 ? -26.561 44.803 30.141 1.000 0.900 558 LEU B O 1
ATOM 13265 N N . ILE B 2 559 ? -24.623 45.809 29.590 1.000 0.910 559 ILE B N 1
ATOM 13266 C CA . ILE B 2 559 ? -25.000 46.125 28.205 1.000 0.910 559 ILE B CA 1
ATOM 13267 C C . ILE B 2 559 ? -24.671 44.935 27.309 1.000 0.910 559 ILE B C 1
ATOM 13268 O O . ILE B 2 559 ? -23.529 44.480 27.259 1.000 0.910 559 ILE B O 1
ATOM 13284 N N . THR B 2 560 ? -25.653 44.453 26.557 1.000 0.920 560 THR B N 1
ATOM 13285 C CA . THR B 2 560 ? -25.486 43.346 25.608 1.000 0.920 560 THR B CA 1
ATOM 13286 C C . THR B 2 560 ? -26.557 43.420 24.511 1.000 0.920 560 THR B C 1
ATOM 13287 O O . THR B 2 560 ? -27.262 44.422 24.396 1.000 0.920 560 THR B O 1
ATOM 13298 N N . THR B 2 561 ? -26.701 42.378 23.691 1.000 0.930 561 THR B N 1
ATOM 13299 C CA . THR B 2 561 ? -27.848 42.213 22.781 1.000 0.930 561 THR B CA 1
ATOM 13300 C C . THR B 2 561 ? -28.666 40.979 23.139 1.000 0.930 561 THR B C 1
ATOM 13301 O O . THR B 2 561 ? -28.159 40.033 23.743 1.000 0.930 561 THR B O 1
ATOM 13312 N N . VAL B 2 562 ? -29.941 40.952 22.732 1.000 0.930 562 VAL B N 1
ATOM 13313 C CA . VAL B 2 562 ? -30.821 39.782 22.935 1.000 0.930 562 VAL B CA 1
ATOM 13314 C C . VAL B 2 562 ? -30.224 38.523 22.299 1.000 0.930 562 VAL B C 1
ATOM 13315 O O . VAL B 2 562 ? -30.277 37.436 22.869 1.000 0.930 562 VAL B O 1
ATOM 13328 N N . GLY B 2 563 ? -29.598 38.669 21.134 1.000 0.930 563 GLY B N 1
ATOM 13329 C CA . GLY B 2 563 ? -28.918 37.577 20.457 1.000 0.930 563 GLY B CA 1
ATOM 13330 C C . GLY B 2 563 ? -27.684 37.071 21.211 1.000 0.930 563 GLY B C 1
ATOM 13331 O O . GLY B 2 563 ? -27.507 35.859 21.332 1.000 0.930 563 GLY B O 1
ATOM 13335 N N . LYS B 2 564 ? -26.883 37.959 21.817 1.000 0.940 564 LYS B N 1
ATOM 13336 C CA . LYS B 2 564 ? -25.767 37.563 22.696 1.000 0.940 564 LYS B CA 1
ATOM 13337 C C . LYS B 2 564 ? -26.248 36.876 23.982 1.000 0.940 564 LYS B C 1
ATOM 13338 O O . LYS B 2 564 ? -25.595 35.928 24.412 1.000 0.940 564 LYS B O 1
ATOM 13357 N N . LEU B 2 565 ? -27.402 37.260 24.543 1.000 0.920 565 LEU B N 1
ATOM 13358 C CA . LEU B 2 565 ? -28.013 36.545 25.678 1.000 0.920 565 LEU B CA 1
ATOM 13359 C C . LEU B 2 565 ? -28.318 35.085 25.316 1.000 0.920 565 LEU B C 1
ATOM 13360 O O . LEU B 2 565 ? -27.928 34.175 26.041 1.000 0.920 565 LEU B O 1
ATOM 13376 N N . VAL B 2 566 ? -28.929 34.857 24.150 1.000 0.930 566 VAL B N 1
ATOM 13377 C CA . VAL B 2 566 ? -29.205 33.503 23.648 1.000 0.930 566 VAL B CA 1
ATOM 13378 C C . VAL B 2 566 ? -27.912 32.740 23.329 1.000 0.930 566 VAL B C 1
ATOM 13379 O O . VAL B 2 566 ? -27.829 31.539 23.578 1.000 0.930 566 VAL B O 1
ATOM 13392 N N . PHE B 2 567 ? -26.889 33.407 22.782 1.000 0.940 567 PHE B N 1
ATOM 13393 C CA . PHE B 2 567 ? -25.601 32.767 22.490 1.000 0.940 567 PHE B CA 1
ATOM 13394 C C . PHE B 2 567 ? -24.876 32.295 23.755 1.000 0.940 567 PHE B C 1
ATOM 13395 O O . PHE B 2 567 ? -24.175 31.292 23.720 1.000 0.940 567 PHE B O 1
ATOM 13412 N N . ASN B 2 568 ? -25.033 32.975 24.885 1.000 0.920 568 ASN B N 1
ATOM 13413 C CA . ASN B 2 568 ? -24.357 32.567 26.114 1.000 0.920 568 ASN B CA 1
ATOM 13414 C C . ASN B 2 568 ? -25.025 31.372 26.812 1.000 0.920 568 ASN B C 1
ATOM 13415 O O . ASN B 2 568 ? -24.346 30.662 27.545 1.000 0.920 568 ASN B O 1
ATOM 13426 N N . GLU B 2 569 ? -26.296 31.063 26.530 1.000 0.880 569 GLU B N 1
ATOM 13427 C CA . GLU B 2 569 ? -26.976 29.883 27.102 1.000 0.880 569 GLU B CA 1
ATOM 13428 C C . GLU B 2 569 ? -26.379 28.540 26.651 1.000 0.880 569 GLU B C 1
ATOM 13429 O O . GLU B 2 569 ? -26.570 27.508 27.299 1.000 0.880 569 GLU B O 1
ATOM 13441 N N . ILE B 2 570 ? -25.672 28.516 25.518 1.000 0.890 570 ILE B N 1
ATOM 13442 C CA . ILE B 2 570 ? -25.023 27.290 25.032 1.000 0.890 570 ILE B CA 1
ATOM 13443 C C . ILE B 2 570 ? -23.649 27.054 25.662 1.000 0.890 570 ILE B C 1
ATOM 13444 O O . ILE B 2 570 ? -23.123 25.945 25.542 1.000 0.890 570 ILE B O 1
ATOM 13460 N N . LEU B 2 571 ? -23.076 28.068 26.311 1.000 0.890 571 LEU B N 1
ATOM 13461 C CA . LEU B 2 571 ? -21.759 27.993 26.932 1.000 0.890 571 LEU B CA 1
ATOM 13462 C C . LEU B 2 571 ? -21.856 27.391 28.351 1.000 0.890 571 LEU B C 1
ATOM 13463 O O . LEU B 2 571 ? -22.911 27.470 28.982 1.000 0.890 571 LEU B O 1
ATOM 13479 N N . PRO B 2 572 ? -20.781 26.760 28.863 1.000 0.860 572 PRO B N 1
ATOM 13480 C CA . PRO B 2 572 ? -20.738 26.260 30.242 1.000 0.860 572 PRO B CA 1
ATOM 13481 C C . PRO B 2 572 ? -20.876 27.386 31.288 1.000 0.860 572 PRO B C 1
ATOM 13482 O O . PRO B 2 572 ? -20.343 28.469 31.079 1.000 0.860 572 PRO B O 1
ATOM 13493 N N . GLU B 2 573 ? -21.506 27.123 32.446 1.000 0.790 573 GLU B N 1
ATOM 13494 C CA . GLU B 2 573 ? -21.766 28.142 33.496 1.000 0.790 573 GLU B CA 1
ATOM 13495 C C . GLU B 2 573 ? -20.503 28.810 34.072 1.000 0.790 573 GLU B C 1
ATOM 13496 O O . GLU B 2 573 ? -20.557 29.956 34.515 1.000 0.790 573 GLU B O 1
ATOM 13508 N N . SER B 2 574 ? -19.370 28.100 34.086 1.000 0.820 574 SER B N 1
ATOM 13509 C CA . SER B 2 574 ? -18.071 28.619 34.536 1.000 0.820 574 SER B CA 1
ATOM 13510 C C . SER B 2 574 ? -17.246 29.260 33.414 1.000 0.820 574 SER B C 1
ATOM 13511 O O . SER B 2 574 ? -16.101 29.653 33.644 1.000 0.820 574 SER B O 1
ATOM 13519 N N . PHE B 2 575 ? -17.796 29.361 32.201 1.000 0.880 575 PHE B N 1
ATOM 13520 C CA . PHE B 2 575 ? -17.164 30.057 31.085 1.000 0.880 575 PHE B CA 1
ATOM 13521 C C . PHE B 2 575 ? -17.531 31.555 31.095 1.000 0.880 575 PHE B C 1
ATOM 13522 O O . PHE B 2 575 ? -18.683 31.893 31.396 1.000 0.880 575 PHE B O 1
ATOM 13539 N N . PRO B 2 576 ? -16.602 32.471 30.746 1.000 0.870 576 PRO B N 1
ATOM 13540 C CA . PRO B 2 576 ? -16.889 33.899 30.720 1.000 0.870 576 PRO B CA 1
ATOM 13541 C C . PRO B 2 576 ? -18.049 34.227 29.789 1.000 0.870 576 PRO B C 1
ATOM 13542 O O . PRO B 2 576 ? -18.166 33.685 28.687 1.000 0.870 576 PRO B O 1
ATOM 13553 N N . TYR B 2 577 ? -18.890 35.166 30.209 1.000 0.880 577 TYR B N 1
ATOM 13554 C CA . TYR B 2 577 ? -19.943 35.666 29.340 1.000 0.880 577 TYR B CA 1
ATOM 13555 C C . TYR B 2 577 ? -19.322 36.373 28.124 1.000 0.880 577 TYR B C 1
ATOM 13556 O O . TYR B 2 577 ? -18.577 37.353 28.260 1.000 0.880 577 TYR B O 1
ATOM 13574 N N . MET B 2 578 ? -19.645 35.888 26.930 1.000 0.910 578 MET B N 1
ATOM 13575 C CA . MET B 2 578 ? -19.165 36.389 25.649 1.000 0.910 578 MET B CA 1
ATOM 13576 C C . MET B 2 578 ? -19.988 37.586 25.196 1.000 0.910 578 MET B C 1
ATOM 13577 O O . MET B 2 578 ? -21.126 37.445 24.742 1.000 0.910 578 MET B O 1
ATOM 13591 N N . ASN B 2 579 ? -19.381 38.766 25.275 1.000 0.890 579 ASN B N 1
ATOM 13592 C CA . ASN B 2 579 ? -19.967 40.005 24.775 1.000 0.890 579 ASN B CA 1
ATOM 13593 C C . ASN B 2 579 ? -19.191 40.575 23.579 1.000 0.890 579 ASN B C 1
ATOM 13594 O O . ASN B 2 579 ? -19.720 41.414 22.849 1.000 0.890 579 ASN B O 1
ATOM 13605 N N . GLU B 2 580 ? -17.962 40.107 23.352 1.000 0.880 580 GLU B N 1
ATOM 13606 C CA . GLU B 2 580 ? -17.030 40.700 22.399 1.000 0.880 580 GLU B CA 1
ATOM 13607 C C . GLU B 2 580 ? -16.069 39.665 21.787 1.000 0.880 580 GLU B C 1
ATOM 13608 O O . GLU B 2 580 ? -15.625 38.741 22.469 1.000 0.880 580 GLU B O 1
ATOM 13620 N N . PRO B 2 581 ? -15.687 39.836 20.505 1.000 0.890 581 PRO B N 1
ATOM 13621 C CA . PRO B 2 581 ? -14.740 38.954 19.837 1.000 0.890 581 PRO B CA 1
ATOM 13622 C C . PRO B 2 581 ? -13.268 39.281 20.159 1.000 0.890 581 PRO B C 1
ATOM 13623 O O . PRO B 2 581 ? -12.468 39.504 19.247 1.000 0.890 581 PRO B O 1
ATOM 13634 N N . THR B 2 582 ? -12.872 39.283 21.432 1.000 0.870 582 THR B N 1
ATOM 13635 C CA . THR B 2 582 ? -11.467 39.484 21.830 1.000 0.870 582 THR B CA 1
ATOM 13636 C C . THR B 2 582 ? -10.922 38.368 22.697 1.000 0.870 582 THR B C 1
ATOM 13637 O O . THR B 2 582 ? -11.646 37.605 23.332 1.000 0.870 582 THR B O 1
ATOM 13648 N N . LYS B 2 583 ? -9.590 38.256 22.676 1.000 0.820 583 LYS B N 1
ATOM 13649 C CA . LYS B 2 583 ? -8.858 37.208 23.387 1.000 0.820 583 LYS B CA 1
ATOM 13650 C C . LYS B 2 583 ? -9.073 37.296 24.903 1.000 0.820 583 LYS B C 1
ATOM 13651 O O . LYS B 2 583 ? -9.333 36.271 25.517 1.000 0.820 583 LYS B O 1
ATOM 13670 N N . SER B 2 584 ? -9.072 38.501 25.481 1.000 0.820 584 SER B N 1
ATOM 13671 C CA . SER B 2 584 ? -9.292 38.683 26.925 1.000 0.820 584 SER B CA 1
ATOM 13672 C C . SER B 2 584 ? -10.694 38.263 27.373 1.000 0.820 584 SER B C 1
ATOM 13673 O O . SER B 2 584 ? -10.829 37.664 28.436 1.000 0.820 584 SER B O 1
ATOM 13681 N N . ASN B 2 585 ? -11.735 38.491 26.554 1.000 0.880 585 ASN B N 1
ATOM 13682 C CA . ASN B 2 585 ? -13.086 38.038 26.897 1.000 0.880 585 ASN B CA 1
ATOM 13683 C C . ASN B 2 585 ? -13.175 36.505 26.944 1.000 0.880 585 ASN B C 1
ATOM 13684 O O . ASN B 2 585 ? -13.929 35.976 27.756 1.000 0.880 585 ASN B O 1
ATOM 13695 N N . ILE B 2 586 ? -12.409 35.816 26.095 1.000 0.860 586 ILE B N 1
ATOM 13696 C CA . ILE B 2 586 ? -12.391 34.352 25.998 1.000 0.860 586 ILE B CA 1
ATOM 13697 C C . ILE B 2 586 ? -11.580 33.719 27.143 1.000 0.860 586 ILE B C 1
ATOM 13698 O O . ILE B 2 586 ? -12.057 32.777 27.772 1.000 0.860 586 ILE B O 1
ATOM 13714 N N . GLU B 2 587 ? -10.362 34.209 27.399 1.000 0.800 587 GLU B N 1
ATOM 13715 C CA . GLU B 2 587 ? -9.401 33.579 28.322 1.000 0.800 587 GLU B CA 1
ATOM 13716 C C . GLU B 2 587 ? -9.547 34.077 29.774 1.000 0.800 587 GLU B C 1
ATOM 13717 O O . GLU B 2 587 ? -9.407 33.287 30.707 1.000 0.800 587 GLU B O 1
ATOM 13729 N N . GLU B 2 588 ? -9.888 35.347 30.002 1.000 0.800 588 GLU B N 1
ATOM 13730 C CA . GLU B 2 588 ? -9.917 35.924 31.352 1.000 0.800 588 GLU B CA 1
ATOM 13731 C C . GLU B 2 588 ? -11.344 36.143 31.861 1.000 0.800 588 GLU B C 1
ATOM 13732 O O . GLU B 2 588 ? -11.828 35.412 32.727 1.000 0.800 588 GLU B O 1
ATOM 13744 N N . LYS B 2 589 ? -12.011 37.191 31.366 1.000 0.820 589 LYS B N 1
ATOM 13745 C CA . LYS B 2 589 ? -13.273 37.696 31.923 1.000 0.820 589 LYS B CA 1
ATOM 13746 C C . LYS B 2 589 ? -13.965 38.676 30.984 1.000 0.820 589 LYS B C 1
ATOM 13747 O O . LYS B 2 589 ? -13.352 39.281 30.107 1.000 0.820 589 LYS B O 1
ATOM 13766 N N . THR B 2 590 ? -15.266 38.858 31.196 1.000 0.860 590 THR B N 1
ATOM 13767 C CA . THR B 2 590 ? -16.061 39.854 30.468 1.000 0.860 590 THR B CA 1
ATOM 13768 C C . THR B 2 590 ? -15.565 41.277 30.786 1.000 0.860 590 THR B C 1
ATOM 13769 O O . THR B 2 590 ? -15.449 41.604 31.968 1.000 0.860 590 THR B O 1
ATOM 13780 N N . PRO B 2 591 ? -15.283 42.136 29.780 1.000 0.850 591 PRO B N 1
ATOM 13781 C CA . PRO B 2 591 ? -14.706 43.465 30.009 1.000 0.850 591 PRO B CA 1
ATOM 13782 C C . PRO B 2 591 ? -15.590 44.389 30.861 1.000 0.850 591 PRO B C 1
ATOM 13783 O O . PRO B 2 591 ? -16.794 44.497 30.622 1.000 0.850 591 PRO B O 1
ATOM 13794 N N . ASP B 2 592 ? -14.978 45.142 31.783 1.000 0.830 592 ASP B N 1
ATOM 13795 C CA . ASP B 2 592 ? -15.694 46.013 32.731 1.000 0.830 592 ASP B CA 1
ATOM 13796 C C . ASP B 2 592 ? -16.483 47.153 32.067 1.000 0.830 592 ASP B C 1
ATOM 13797 O O . ASP B 2 592 ? -17.507 47.581 32.595 1.000 0.830 592 ASP B O 1
ATOM 13806 N N . ARG B 2 593 ? -16.075 47.607 30.870 1.000 0.830 593 ARG B N 1
ATOM 13807 C CA . ARG B 2 593 ? -16.724 48.707 30.121 1.000 0.830 593 ARG B CA 1
ATOM 13808 C C . ARG B 2 593 ? -18.203 48.477 29.783 1.000 0.830 593 ARG B C 1
ATOM 13809 O O . ARG B 2 593 ? -18.887 49.404 29.358 1.000 0.830 593 ARG B O 1
ATOM 13830 N N . PHE B 2 594 ? -18.683 47.244 29.917 1.000 0.890 594 PHE B N 1
ATOM 13831 C CA . PHE B 2 594 ? -20.074 46.872 29.667 1.000 0.890 594 PHE B CA 1
ATOM 13832 C C . PHE B 2 594 ? -20.955 46.928 30.917 1.000 0.890 594 PHE B C 1
ATOM 13833 O O . PHE B 2 594 ? -22.165 46.734 30.801 1.000 0.890 594 PHE B O 1
ATOM 13850 N N . PHE B 2 595 ? -20.376 47.183 32.091 1.000 0.890 595 PHE B N 1
ATOM 13851 C CA . PHE B 2 595 ? -21.094 47.192 33.356 1.000 0.890 595 PHE B CA 1
ATOM 13852 C C . PHE B 2 595 ? -21.387 48.613 33.824 1.000 0.890 595 PHE B C 1
ATOM 13853 O O . PHE B 2 595 ? -20.493 49.446 33.966 1.000 0.890 595 PHE B O 1
ATOM 13870 N N . LEU B 2 596 ? -22.657 48.864 34.121 1.000 0.860 596 LEU B N 1
ATOM 13871 C CA . LEU B 2 596 ? -23.177 50.166 34.510 1.000 0.860 596 LEU B CA 1
ATOM 13872 C C . LEU B 2 596 ? -23.764 50.166 35.911 1.000 0.860 596 LEU B C 1
ATOM 13873 O O . LEU B 2 596 ? -24.436 49.222 36.331 1.000 0.860 596 LEU B O 1
ATOM 13889 N N . GLU B 2 597 ? -23.577 51.279 36.612 1.000 0.830 597 GLU B N 1
ATOM 13890 C CA . GLU B 2 597 ? -24.268 51.504 37.872 1.000 0.830 597 GLU B CA 1
ATOM 13891 C C . GLU B 2 597 ? -25.782 51.613 37.682 1.000 0.830 597 GLU B C 1
ATOM 13892 O O . GLU B 2 597 ? -26.301 52.063 36.656 1.000 0.830 597 GLU B O 1
ATOM 13904 N N . LYS B 2 598 ? -26.511 51.195 38.715 1.000 0.770 598 LYS B N 1
ATOM 13905 C CA . LYS B 2 598 ? -27.964 51.336 38.754 1.000 0.770 598 LYS B CA 1
ATOM 13906 C C . LYS B 2 598 ? -28.326 52.823 38.819 1.000 0.770 598 LYS B C 1
ATOM 13907 O O . LYS B 2 598 ? -27.894 53.517 39.728 1.000 0.770 598 LYS B O 1
ATOM 13926 N N . GLY B 2 599 ? -29.153 53.289 37.883 1.000 0.770 599 GLY B N 1
ATOM 13927 C CA . GLY B 2 599 ? -29.600 54.687 37.795 1.000 0.770 599 GLY B CA 1
ATOM 13928 C C . GLY B 2 599 ? -28.911 55.505 36.701 1.000 0.770 599 GLY B C 1
ATOM 13929 O O . GLY B 2 599 ? -29.363 56.606 36.402 1.000 0.770 599 GLY B O 1
ATOM 13933 N N . ALA B 2 600 ? -27.871 54.964 36.063 1.000 0.760 600 ALA B N 1
ATOM 13934 C CA . ALA B 2 600 ? -27.277 55.588 34.887 1.000 0.760 600 ALA B CA 1
ATOM 13935 C C . ALA B 2 600 ? -28.272 55.637 33.706 1.000 0.760 600 ALA B C 1
ATOM 13936 O O . ALA B 2 600 ? -29.062 54.708 33.512 1.000 0.760 600 ALA B O 1
ATOM 13943 N N . ASP B 2 601 ? -28.208 56.701 32.894 1.000 0.790 601 ASP B N 1
ATOM 13944 C CA . ASP B 2 601 ? -29.023 56.839 31.679 1.000 0.790 601 ASP B CA 1
ATOM 13945 C C . ASP B 2 601 ? -28.531 55.875 30.579 1.000 0.790 601 ASP B C 1
ATOM 13946 O O . ASP B 2 601 ? -27.623 56.175 29.799 1.000 0.790 601 ASP B O 1
ATOM 13955 N N . VAL B 2 602 ? -29.125 54.675 30.543 1.000 0.840 602 VAL B N 1
ATOM 13956 C CA . VAL B 2 602 ? -28.726 53.549 29.676 1.000 0.840 602 VAL B CA 1
ATOM 13957 C C . VAL B 2 602 ? -28.701 53.928 28.190 1.000 0.840 602 VAL B C 1
ATOM 13958 O O . VAL B 2 602 ? -27.764 53.556 27.481 1.000 0.840 602 VAL B O 1
ATOM 13971 N N . LYS B 2 603 ? -29.696 54.681 27.699 1.000 0.820 603 LYS B N 1
ATOM 13972 C CA . LYS B 2 603 ? -29.762 55.092 26.283 1.000 0.820 603 LYS B CA 1
ATOM 13973 C C . LYS B 2 603 ? -28.589 55.987 25.900 1.000 0.820 603 LYS B C 1
ATOM 13974 O O . LYS B 2 603 ? -28.013 55.809 24.827 1.000 0.820 603 LYS B O 1
ATOM 13993 N N . ALA B 2 604 ? -28.235 56.928 26.773 1.000 0.830 604 ALA B N 1
ATOM 13994 C CA . ALA B 2 604 ? -27.124 57.839 26.535 1.000 0.830 604 ALA B CA 1
ATOM 13995 C C . ALA B 2 604 ? -25.784 57.088 26.457 1.000 0.830 604 ALA B C 1
ATOM 13996 O O . ALA B 2 604 ? -24.972 57.372 25.576 1.000 0.830 604 ALA B O 1
ATOM 14003 N N . VAL B 2 605 ? -25.574 56.082 27.317 1.000 0.830 605 VAL B N 1
ATOM 14004 C CA . VAL B 2 605 ? -24.332 55.288 27.317 1.000 0.830 605 VAL B CA 1
ATOM 14005 C C . VAL B 2 605 ? -24.211 54.425 26.057 1.000 0.830 605 VAL B C 1
ATOM 14006 O O . VAL B 2 605 ? -23.142 54.384 25.449 1.000 0.830 605 VAL B O 1
ATOM 14019 N N . ILE B 2 606 ? -25.298 53.787 25.609 1.000 0.860 606 ILE B N 1
ATOM 14020 C CA . ILE B 2 606 ? -25.298 52.976 24.376 1.000 0.860 606 ILE B CA 1
ATOM 14021 C C . ILE B 2 606 ? -24.968 53.828 23.140 1.000 0.860 606 ILE B C 1
ATOM 14022 O O . ILE B 2 606 ? -24.270 53.356 22.240 1.000 0.860 606 ILE B O 1
ATOM 14038 N N . ALA B 2 607 ? -25.417 55.087 23.102 1.000 0.810 607 ALA B N 1
ATOM 14039 C CA . ALA B 2 607 ? -25.128 56.004 21.999 1.000 0.810 607 ALA B CA 1
ATOM 14040 C C . ALA B 2 607 ? -23.632 56.364 21.883 1.000 0.810 607 ALA B C 1
ATOM 14041 O O . ALA B 2 607 ? -23.165 56.648 20.783 1.000 0.810 607 ALA B O 1
ATOM 14048 N N . GLN B 2 608 ? -22.875 56.322 22.986 1.000 0.800 608 GLN B N 1
ATOM 14049 C CA . GLN B 2 608 ? -21.425 56.566 22.989 1.000 0.800 608 GLN B CA 1
ATOM 14050 C C . GLN B 2 608 ? -20.595 55.301 22.734 1.000 0.800 608 GLN B C 1
ATOM 14051 O O . GLN B 2 608 ? -19.399 55.399 22.458 1.000 0.800 608 GLN B O 1
ATOM 14065 N N . GLN B 2 609 ? -21.199 54.113 22.828 1.000 0.810 609 GLN B N 1
ATOM 14066 C CA . GLN B 2 609 ? -20.469 52.865 22.639 1.000 0.810 609 GLN B CA 1
ATOM 14067 C C . GLN B 2 609 ? -20.334 52.477 21.157 1.000 0.810 609 GLN B C 1
ATOM 14068 O O . GLN B 2 609 ? -21.336 52.465 20.428 1.000 0.810 609 GLN B O 1
ATOM 14082 N N . PRO B 2 610 ? -19.117 52.088 20.716 1.000 0.830 610 PRO B N 1
ATOM 14083 C CA . PRO B 2 610 ? -18.892 51.583 19.371 1.000 0.830 610 PRO B CA 1
ATOM 14084 C C . PRO B 2 610 ? -19.568 50.223 19.189 1.000 0.830 610 PRO B C 1
ATOM 14085 O O . PRO B 2 610 ? -19.723 49.454 20.137 1.000 0.830 610 PRO B O 1
ATOM 14096 N N . ILE B 2 611 ? -19.947 49.929 17.950 1.000 0.860 611 ILE B N 1
ATOM 14097 C CA . ILE B 2 611 ? -20.579 48.665 17.572 1.000 0.860 611 ILE B CA 1
ATOM 14098 C C . ILE B 2 611 ? -19.540 47.540 17.684 1.000 0.860 611 ILE B C 1
ATOM 14099 O O . ILE B 2 611 ? -18.465 47.618 17.083 1.000 0.860 611 ILE B O 1
ATOM 14115 N N . ASN B 2 612 ? -19.845 46.488 18.447 1.000 0.860 612 ASN B N 1
ATOM 14116 C CA . ASN B 2 612 ? -18.953 45.332 18.541 1.000 0.860 612 ASN B CA 1
ATOM 14117 C C . ASN B 2 612 ? -19.079 44.445 17.305 1.000 0.860 612 ASN B C 1
ATOM 14118 O O . ASN B 2 612 ? -20.181 44.117 16.864 1.000 0.860 612 ASN B O 1
ATOM 14129 N N . ALA B 2 613 ? -17.940 43.970 16.807 1.000 0.880 613 ALA B N 1
ATOM 14130 C CA . ALA B 2 613 ? -17.937 43.031 15.699 1.000 0.880 613 ALA B CA 1
ATOM 14131 C C . ALA B 2 613 ? -18.655 41.709 16.072 1.000 0.880 613 ALA B C 1
ATOM 14132 O O . ALA B 2 613 ? -18.578 41.256 17.221 1.000 0.880 613 ALA B O 1
ATOM 14139 N N . PRO B 2 614 ? -19.326 41.064 15.105 1.000 0.910 614 PRO B N 1
ATOM 14140 C CA . PRO B 2 614 ? -19.970 39.768 15.300 1.000 0.910 614 PRO B CA 1
ATOM 14141 C C . PRO B 2 614 ? -18.954 38.631 15.459 1.000 0.910 614 PRO B C 1
ATOM 14142 O O . PRO B 2 614 ? -17.766 38.745 15.130 1.000 0.910 614 PRO B O 1
ATOM 14153 N N . PHE B 2 615 ? -19.423 37.481 15.940 1.000 0.930 615 PHE B N 1
ATOM 14154 C CA . PHE B 2 615 ? -18.565 36.315 16.140 1.000 0.930 615 PHE B CA 1
ATOM 14155 C C . PHE B 2 615 ? -18.321 35.583 14.819 1.000 0.930 615 PHE B C 1
ATOM 14156 O O . PHE B 2 615 ? -19.103 34.749 14.366 1.000 0.930 615 PHE B O 1
ATOM 14173 N N . LYS B 2 616 ? -17.183 35.899 14.202 1.000 0.910 616 LYS B N 1
ATOM 14174 C CA . LYS B 2 616 ? -16.687 35.260 12.975 1.000 0.910 616 LYS B CA 1
ATOM 14175 C C . LYS B 2 616 ? -16.235 33.820 13.235 1.000 0.910 616 LYS B C 1
ATOM 14176 O O . LYS B 2 616 ? -15.930 33.438 14.369 1.000 0.910 616 LYS B O 1
ATOM 14195 N N . LYS B 2 617 ? -16.056 33.036 12.168 1.000 0.890 617 LYS B N 1
ATOM 14196 C CA . LYS B 2 617 ? -15.566 31.646 12.230 1.000 0.890 617 LYS B CA 1
ATOM 14197 C C . LYS B 2 617 ? -14.305 31.470 13.090 1.000 0.890 617 LYS B C 1
ATOM 14198 O O . LYS B 2 617 ? -14.236 30.540 13.888 1.000 0.890 617 LYS B O 1
ATOM 14217 N N . GLY B 2 618 ? -13.318 32.360 12.951 1.000 0.850 618 GLY B N 1
ATOM 14218 C CA . GLY B 2 618 ? -12.067 32.289 13.718 1.000 0.850 618 GLY B CA 1
ATOM 14219 C C . GLY B 2 618 ? -12.259 32.449 15.232 1.000 0.850 618 GLY B C 1
ATOM 14220 O O . GLY B 2 618 ? -11.575 31.780 16.002 1.000 0.850 618 GLY B O 1
ATOM 14224 N N . ILE B 2 619 ? -13.220 33.282 15.657 1.000 0.870 619 ILE B N 1
ATOM 14225 C CA . ILE B 2 619 ? -13.593 33.453 17.071 1.000 0.870 619 ILE B CA 1
ATOM 14226 C C . ILE B 2 619 ? -14.283 32.197 17.596 1.000 0.870 619 ILE B C 1
ATOM 14227 O O . ILE B 2 619 ? -13.889 31.691 18.641 1.000 0.870 619 ILE B O 1
ATOM 14243 N N . LEU B 2 620 ? -15.245 31.646 16.850 1.000 0.900 620 LEU B N 1
ATOM 14244 C CA . LEU B 2 620 ? -15.921 30.400 17.232 1.000 0.900 620 LEU B CA 1
ATOM 14245 C C . LEU B 2 620 ? -14.919 29.250 17.418 1.000 0.900 620 LEU B C 1
ATOM 14246 O O . LEU B 2 620 ? -14.996 28.523 18.404 1.000 0.900 620 LEU B O 1
ATOM 14262 N N . GLY B 2 621 ? -13.936 29.125 16.518 1.000 0.870 621 GLY B N 1
ATOM 14263 C CA . GLY B 2 621 ? -12.854 28.143 16.648 1.000 0.870 621 GLY B CA 1
ATOM 14264 C C . GLY B 2 621 ? -12.008 28.321 17.915 1.000 0.870 621 GLY B C 1
ATOM 14265 O O . GLY B 2 621 ? -11.679 27.328 18.561 1.000 0.870 621 GLY B O 1
ATOM 14269 N N . LYS B 2 622 ? -11.708 29.569 18.309 1.000 0.870 622 LYS B N 1
ATOM 14270 C CA . LYS B 2 622 ? -10.998 29.877 19.566 1.000 0.870 622 LYS B CA 1
ATOM 14271 C C . LYS B 2 622 ? -11.828 29.542 20.806 1.000 0.870 622 LYS B C 1
ATOM 14272 O O . LYS B 2 622 ? -11.292 28.950 21.731 1.000 0.870 622 LYS B O 1
ATOM 14291 N N . ILE B 2 623 ? -13.128 29.847 20.803 1.000 0.880 623 ILE B N 1
ATOM 14292 C CA . ILE B 2 623 ? -14.044 29.492 21.903 1.000 0.880 623 ILE B CA 1
ATOM 14293 C C . ILE B 2 623 ? -14.072 27.969 22.110 1.000 0.880 623 ILE B C 1
ATOM 14294 O O . ILE B 2 623 ? -13.986 27.498 23.239 1.000 0.880 623 ILE B O 1
ATOM 14310 N N . ILE B 2 624 ? -14.146 27.190 21.024 1.000 0.880 624 ILE B N 1
ATOM 14311 C CA . ILE B 2 624 ? -14.127 25.719 21.092 1.000 0.880 624 ILE B CA 1
ATOM 14312 C C . ILE B 2 624 ? -12.791 25.210 21.648 1.000 0.880 624 ILE B C 1
ATOM 14313 O O . ILE B 2 624 ? -12.794 24.299 22.473 1.000 0.880 624 ILE B O 1
ATOM 14329 N N . ALA B 2 625 ? -11.665 25.790 21.219 1.000 0.830 625 ALA B N 1
ATOM 14330 C CA . ALA B 2 625 ? -10.341 25.414 21.716 1.000 0.830 625 ALA B CA 1
ATOM 14331 C C . ALA B 2 625 ? -10.205 25.676 23.224 1.000 0.830 625 ALA B C 1
ATOM 14332 O O . ALA B 2 625 ? -9.773 24.789 23.960 1.000 0.830 625 ALA B O 1
ATOM 14339 N N . GLU B 2 626 ? -10.653 26.842 23.689 1.000 0.850 626 GLU B N 1
ATOM 14340 C CA . GLU B 2 626 ? -10.584 27.205 25.106 1.000 0.850 626 GLU B CA 1
ATOM 14341 C C . GLU B 2 626 ? -11.510 26.335 25.970 1.000 0.850 626 GLU B C 1
ATOM 14342 O O . GLU B 2 626 ? -11.135 25.888 27.055 1.000 0.850 626 GLU B O 1
ATOM 14354 N N . ILE B 2 627 ? -12.701 26.002 25.461 1.000 0.870 627 ILE B N 1
ATOM 14355 C CA . ILE B 2 627 ? -13.624 25.085 26.143 1.000 0.870 627 ILE B CA 1
ATOM 14356 C C . ILE B 2 627 ? -13.066 23.660 26.179 1.000 0.870 627 ILE B C 1
ATOM 14357 O O . ILE B 2 627 ? -13.166 23.010 27.217 1.000 0.870 627 ILE B O 1
ATOM 14373 N N . PHE B 2 628 ? -12.417 23.186 25.112 1.000 0.850 628 PHE B N 1
ATOM 14374 C CA . PHE B 2 628 ? -11.757 21.878 25.120 1.000 0.850 628 PHE B CA 1
ATOM 14375 C C . PHE B 2 628 ? -10.612 21.819 26.142 1.000 0.850 628 PHE B C 1
ATOM 14376 O O . PHE B 2 628 ? -10.484 20.815 26.849 1.000 0.850 628 PHE B O 1
ATOM 14393 N N . LYS B 2 629 ? -9.818 22.897 26.260 1.000 0.790 629 LYS B N 1
ATOM 14394 C CA . LYS B 2 629 ? -8.722 23.006 27.237 1.000 0.790 629 LYS B CA 1
ATOM 14395 C C . LYS B 2 629 ? -9.250 22.901 28.675 1.000 0.790 629 LYS B C 1
ATOM 14396 O O . LYS B 2 629 ? -8.692 22.147 29.467 1.000 0.790 629 LYS B O 1
ATOM 14415 N N . ARG B 2 630 ? -10.364 23.579 28.985 1.000 0.810 630 ARG B N 1
ATOM 14416 C CA . ARG B 2 630 ? -10.939 23.642 30.347 1.000 0.810 630 ARG B CA 1
ATOM 14417 C C . ARG B 2 630 ? -11.860 22.483 30.725 1.000 0.810 630 ARG B C 1
ATOM 14418 O O . ARG B 2 630 ? -11.828 22.033 31.863 1.000 0.810 630 ARG B O 1
ATOM 14439 N N . PHE B 2 631 ? -12.715 22.029 29.811 1.000 0.820 631 PHE B N 1
ATOM 14440 C CA . PHE B 2 631 ? -13.804 21.085 30.110 1.000 0.820 631 PHE B CA 1
ATOM 14441 C C . PHE B 2 631 ? -13.609 19.697 29.492 1.000 0.820 631 PHE B C 1
ATOM 14442 O O . PHE B 2 631 ? -14.442 18.808 29.691 1.000 0.820 631 PHE B O 1
ATOM 14459 N N . HIS B 2 632 ? -12.521 19.494 28.747 1.000 0.770 632 HIS B N 1
ATOM 14460 C CA . HIS B 2 632 ? -12.210 18.240 28.068 1.000 0.770 632 HIS B CA 1
ATOM 14461 C C . HIS B 2 632 ? -13.353 17.769 27.144 1.000 0.770 632 HIS B C 1
ATOM 14462 O O . HIS B 2 632 ? -14.154 18.553 26.634 1.000 0.770 632 HIS B O 1
ATOM 14476 N N . ILE B 2 633 ? -13.406 16.472 26.852 1.000 0.790 633 ILE B N 1
ATOM 14477 C CA . ILE B 2 633 ? -14.130 15.924 25.701 1.000 0.790 633 ILE B CA 1
ATOM 14478 C C . ILE B 2 633 ? -15.660 16.042 25.835 1.000 0.790 633 ILE B C 1
ATOM 14479 O O . ILE B 2 633 ? -16.332 16.533 24.926 1.000 0.790 633 ILE B O 1
ATOM 14495 N N . THR B 2 634 ? -16.233 15.579 26.948 1.000 0.790 634 THR B N 1
ATOM 14496 C CA . THR B 2 634 ? -17.677 15.300 27.047 1.000 0.790 634 THR B CA 1
ATOM 14497 C C . THR B 2 634 ? -18.541 16.560 26.999 1.000 0.790 634 THR B C 1
ATOM 14498 O O . THR B 2 634 ? -19.532 16.593 26.267 1.000 0.790 634 THR B O 1
ATOM 14509 N N . GLU B 2 635 ? -18.177 17.607 27.748 1.000 0.840 635 GLU B N 1
ATOM 14510 C CA . GLU B 2 635 ? -18.919 18.876 27.720 1.000 0.840 635 GLU B CA 1
ATOM 14511 C C . GLU B 2 635 ? -18.696 19.636 26.417 1.000 0.840 635 GLU B C 1
ATOM 14512 O O . GLU B 2 635 ? -19.652 20.162 25.843 1.000 0.840 635 GLU B O 1
ATOM 14524 N N . THR B 2 636 ? -17.479 19.596 25.873 1.000 0.860 636 THR B N 1
ATOM 14525 C CA . THR B 2 636 ? -17.195 20.204 24.569 1.000 0.860 636 THR B CA 1
ATOM 14526 C C . THR B 2 636 ? -18.067 19.595 23.467 1.000 0.860 636 THR B C 1
ATOM 14527 O O . THR B 2 636 ? -18.638 20.329 22.661 1.000 0.860 636 THR B O 1
ATOM 14538 N N . SER B 2 637 ? -18.258 18.270 23.451 1.000 0.850 637 SER B N 1
ATOM 14539 C CA . SER B 2 637 ? -19.128 17.610 22.466 1.000 0.850 637 SER B CA 1
ATOM 14540 C C . SER B 2 637 ? -20.600 18.039 22.594 1.000 0.850 637 SER B C 1
ATOM 14541 O O . SER B 2 637 ? -21.240 18.361 21.589 1.000 0.850 637 SER B O 1
ATOM 14549 N N . LYS B 2 638 ? -21.141 18.136 23.819 1.000 0.880 638 LYS B N 1
ATOM 14550 C CA . LYS B 2 638 ? -22.516 18.632 24.040 1.000 0.880 638 LYS B CA 1
ATOM 14551 C C . LYS B 2 638 ? -22.677 20.101 23.653 1.000 0.880 638 LYS B C 1
ATOM 14552 O O . LYS B 2 638 ? -23.731 20.481 23.139 1.000 0.880 638 LYS B O 1
ATOM 14571 N N . MET B 2 639 ? -21.673 20.928 23.941 1.000 0.890 639 MET B N 1
ATOM 14572 C CA . MET B 2 639 ? -21.654 22.340 23.563 1.000 0.890 639 MET B CA 1
ATOM 14573 C C . MET B 2 639 ? -21.653 22.481 22.037 1.000 0.890 639 MET B C 1
ATOM 14574 O O . MET B 2 639 ? -22.486 23.212 21.507 1.000 0.890 639 MET B O 1
ATOM 14588 N N . LEU B 2 640 ? -20.817 21.722 21.318 1.000 0.900 640 LEU B N 1
ATOM 14589 C CA . LEU B 2 640 ? -20.795 21.693 19.849 1.000 0.900 640 LEU B CA 1
ATOM 14590 C C . LEU B 2 640 ? -22.164 21.318 19.254 1.000 0.900 640 LEU B C 1
ATOM 14591 O O . LEU B 2 640 ? -22.614 21.956 18.298 1.000 0.900 640 LEU B O 1
ATOM 14607 N N . ASP B 2 641 ? -22.863 20.340 19.844 1.000 0.910 641 ASP B N 1
ATOM 14608 C CA . ASP B 2 641 ? -24.228 19.964 19.445 1.000 0.910 641 ASP B CA 1
ATOM 14609 C C . ASP B 2 641 ? -25.237 21.111 19.661 1.000 0.910 641 ASP B C 1
ATOM 14610 O O . ASP B 2 641 ? -26.086 21.376 18.801 1.000 0.910 641 ASP B O 1
ATOM 14619 N N . ARG B 2 642 ? -25.124 21.841 20.779 1.000 0.920 642 ARG B N 1
ATOM 14620 C CA . ARG B 2 642 ? -25.944 23.031 21.060 1.000 0.920 642 ARG B CA 1
ATOM 14621 C C . ARG B 2 642 ? -25.622 24.189 20.112 1.000 0.920 642 ARG B C 1
ATOM 14622 O O . ARG B 2 642 ? -26.548 24.765 19.547 1.000 0.920 642 ARG B O 1
ATOM 14643 N N . MET B 2 643 ? -24.344 24.486 19.870 1.000 0.910 643 MET B N 1
ATOM 14644 C CA . MET B 2 643 ? -23.881 25.533 18.947 1.000 0.910 643 MET B CA 1
ATOM 14645 C C . MET B 2 643 ? -24.339 25.274 17.507 1.000 0.910 643 MET B C 1
ATOM 14646 O O . MET B 2 643 ? -24.730 26.208 16.801 1.000 0.910 643 MET B O 1
ATOM 14660 N N . LYS B 2 644 ? -24.354 24.005 17.080 1.000 0.900 644 LYS B N 1
ATOM 14661 C CA . LYS B 2 644 ? -24.941 23.559 15.807 1.000 0.900 644 LYS B CA 1
ATOM 14662 C C . LYS B 2 644 ? -26.435 23.852 15.731 1.000 0.900 644 LYS B C 1
ATOM 14663 O O . LYS B 2 644 ? -26.884 24.462 14.761 1.000 0.900 644 LYS B O 1
ATOM 14682 N N . ASN B 2 645 ? -27.199 23.433 16.740 1.000 0.920 645 ASN B N 1
ATOM 14683 C CA . ASN B 2 645 ? -28.643 23.665 16.780 1.000 0.920 645 ASN B CA 1
ATOM 14684 C C . ASN B 2 645 ? -28.971 25.167 16.781 1.000 0.920 645 ASN B C 1
ATOM 14685 O O . ASN B 2 645 ? -29.900 25.586 16.087 1.000 0.920 645 ASN B O 1
ATOM 14696 N N . LEU B 2 646 ? -28.183 25.972 17.504 1.000 0.920 646 LEU B N 1
ATOM 14697 C CA . LEU B 2 646 ? -28.299 27.431 17.524 1.000 0.920 646 LEU B CA 1
ATOM 14698 C C . LEU B 2 646 ? -28.040 28.019 16.130 1.000 0.920 646 LEU B C 1
ATOM 14699 O O . LEU B 2 646 ? -28.887 28.737 15.595 1.000 0.920 646 LEU B O 1
ATOM 14715 N N . GLY B 2 647 ? -26.922 27.633 15.507 1.000 0.920 647 GLY B N 1
ATOM 14716 C CA . GLY B 2 647 ? -26.549 28.057 14.160 1.000 0.920 647 GLY B CA 1
ATOM 14717 C C . GLY B 2 647 ? -27.649 27.772 13.135 1.000 0.920 647 GLY B C 1
ATOM 14718 O O . GLY B 2 647 ? -28.101 28.688 12.457 1.000 0.920 647 GLY B O 1
ATOM 14722 N N . PHE B 2 648 ? -28.177 26.546 13.064 1.000 0.920 648 PHE B N 1
ATOM 14723 C CA . PHE B 2 648 ? -29.246 26.233 12.104 1.000 0.920 648 PHE B CA 1
ATOM 14724 C C . PHE B 2 648 ? -30.558 26.969 12.385 1.000 0.920 648 PHE B C 1
ATOM 14725 O O . PHE B 2 648 ? -31.162 27.512 11.455 1.000 0.920 648 PHE B O 1
ATOM 14742 N N . LYS B 2 649 ? -30.997 27.026 13.650 1.000 0.920 649 LYS B N 1
ATOM 14743 C CA . LYS B 2 649 ? -32.249 27.700 14.032 1.000 0.920 649 LYS B CA 1
ATOM 14744 C C . LYS B 2 649 ? -32.239 29.170 13.609 1.000 0.920 649 LYS B C 1
ATOM 14745 O O . LYS B 2 649 ? -33.225 29.651 13.049 1.000 0.920 649 LYS B O 1
ATOM 14764 N N . TYR B 2 650 ? -31.128 29.870 13.837 1.000 0.930 650 TYR B N 1
ATOM 14765 C CA . TYR B 2 650 ? -31.022 31.295 13.523 1.000 0.930 650 TYR B CA 1
ATOM 14766 C C . TYR B 2 650 ? -30.614 31.591 12.088 1.000 0.930 650 TYR B C 1
ATOM 14767 O O . TYR B 2 650 ? -31.057 32.602 11.561 1.000 0.930 650 TYR B O 1
ATOM 14785 N N . SER B 2 651 ? -29.895 30.695 11.414 1.000 0.920 651 SER B N 1
ATOM 14786 C CA . SER B 2 651 ? -29.683 30.814 9.966 1.000 0.920 651 SER B CA 1
ATOM 14787 C C . SER B 2 651 ? -31.018 30.726 9.213 1.000 0.920 651 SER B C 1
ATOM 14788 O O . SER B 2 651 ? -31.320 31.555 8.355 1.000 0.920 651 SER B O 1
ATOM 14796 N N . THR B 2 652 ? -31.891 29.804 9.638 1.000 0.920 652 THR B N 1
ATOM 14797 C CA . THR B 2 652 ? -33.252 29.670 9.091 1.000 0.920 652 THR B CA 1
ATOM 14798 C C . THR B 2 652 ? -34.084 30.933 9.323 1.000 0.920 652 THR B C 1
ATOM 14799 O O . THR B 2 652 ? -34.762 31.398 8.413 1.000 0.920 652 THR B O 1
ATOM 14810 N N . LYS B 2 653 ? -34.021 31.518 10.529 1.000 0.900 653 LYS B N 1
ATOM 14811 C CA . LYS B 2 653 ? -34.744 32.759 10.857 1.000 0.900 653 LYS B CA 1
ATOM 14812 C C . LYS B 2 653 ? -34.195 33.999 10.150 1.000 0.900 653 LYS B C 1
ATOM 14813 O O . LYS B 2 653 ? -34.978 34.880 9.815 1.000 0.900 653 LYS B O 1
ATOM 14832 N N . ALA B 2 654 ? -32.879 34.087 9.974 1.000 0.900 654 ALA B N 1
ATOM 14833 C CA . ALA B 2 654 ? -32.240 35.213 9.307 1.000 0.900 654 ALA B CA 1
ATOM 14834 C C . ALA B 2 654 ? -32.667 35.304 7.836 1.000 0.900 654 ALA B C 1
ATOM 14835 O O . ALA B 2 654 ? -32.790 36.405 7.309 1.000 0.900 654 ALA B O 1
ATOM 14842 N N . GLY B 2 655 ? -32.896 34.153 7.184 1.000 0.900 655 GLY B N 1
ATOM 14843 C CA . GLY B 2 655 ? -33.389 34.103 5.806 1.000 0.900 655 GLY B CA 1
ATOM 14844 C C . GLY B 2 655 ? -32.442 34.771 4.810 1.000 0.900 655 GLY B C 1
ATOM 14845 O O . GLY B 2 655 ? -32.893 35.344 3.822 1.000 0.900 655 GLY B O 1
ATOM 14849 N N . ILE B 2 656 ? -31.135 34.745 5.091 1.000 0.880 656 ILE B N 1
ATOM 14850 C CA . ILE B 2 656 ? -30.119 35.431 4.290 1.000 0.880 656 ILE B CA 1
ATOM 14851 C C . ILE B 2 656 ? -30.178 34.886 2.861 1.000 0.880 656 ILE B C 1
ATOM 14852 O O . ILE B 2 656 ? -29.940 33.703 2.620 1.000 0.880 656 ILE B O 1
ATOM 14868 N N . THR B 2 657 ? -30.498 35.761 1.916 1.000 0.870 657 THR B N 1
ATOM 14869 C CA . THR B 2 657 ? -30.660 35.435 0.498 1.000 0.870 657 THR B CA 1
ATOM 14870 C C . THR B 2 657 ? -29.826 36.386 -0.338 1.000 0.870 657 THR B C 1
ATOM 14871 O O . THR B 2 657 ? -29.510 37.477 0.118 1.000 0.870 657 THR B O 1
ATOM 14882 N N . VAL B 2 658 ? -29.460 35.960 -1.545 1.000 0.880 658 VAL B N 1
ATOM 14883 C CA . VAL B 2 658 ? -28.692 36.781 -2.484 1.000 0.880 658 VAL B CA 1
ATOM 14884 C C . VAL B 2 658 ? -29.519 37.004 -3.743 1.000 0.880 658 VAL B C 1
ATOM 14885 O O . VAL B 2 658 ? -29.941 36.045 -4.389 1.000 0.880 658 VAL B O 1
ATOM 14898 N N . GLY B 2 659 ? -29.715 38.267 -4.102 1.000 0.870 659 GLY B N 1
ATOM 14899 C CA . GLY B 2 659 ? -30.336 38.728 -5.336 1.000 0.870 659 GLY B CA 1
ATOM 14900 C C . GLY B 2 659 ? -29.420 39.654 -6.138 1.000 0.870 659 GLY B C 1
ATOM 14901 O O . GLY B 2 659 ? -28.343 40.059 -5.705 1.000 0.870 659 GLY B O 1
ATOM 14905 N N . VAL B 2 660 ? -29.866 40.029 -7.339 1.000 0.880 660 VAL B N 1
ATOM 14906 C CA . VAL B 2 660 ? -29.122 40.953 -8.213 1.000 0.880 660 VAL B CA 1
ATOM 14907 C C . VAL B 2 660 ? -29.010 42.338 -7.571 1.000 0.880 660 VAL B C 1
ATOM 14908 O O . VAL B 2 660 ? -27.985 42.997 -7.705 1.000 0.880 660 VAL B O 1
ATOM 14921 N N . SER B 2 661 ? -30.017 42.778 -6.820 1.000 0.860 661 SER B N 1
ATOM 14922 C CA . SER B 2 661 ? -29.966 44.029 -6.055 1.000 0.860 661 SER B CA 1
ATOM 14923 C C . SER B 2 661 ? -28.799 44.090 -5.066 1.000 0.860 661 SER B C 1
ATOM 14924 O O . SER B 2 661 ? -28.295 45.176 -4.808 1.000 0.860 661 SER B O 1
ATOM 14932 N N . ASP B 2 662 ? -28.325 42.944 -4.569 1.000 0.870 662 ASP B N 1
ATOM 14933 C CA . ASP B 2 662 ? -27.303 42.895 -3.518 1.000 0.870 662 ASP B CA 1
ATOM 14934 C C . ASP B 2 662 ? -25.880 43.112 -4.055 1.000 0.870 662 ASP B C 1
ATOM 14935 O O . ASP B 2 662 ? -24.935 43.242 -3.277 1.000 0.870 662 ASP B O 1
ATOM 14944 N N . ILE B 2 663 ? -25.705 43.171 -5.380 1.000 0.860 663 ILE B N 1
ATOM 14945 C CA . ILE B 2 663 ? -24.406 43.372 -6.029 1.000 0.860 663 ILE B CA 1
ATOM 14946 C C . ILE B 2 663 ? -24.302 44.829 -6.496 1.000 0.860 663 ILE B C 1
ATOM 14947 O O . ILE B 2 663 ? -24.963 45.241 -7.449 1.000 0.860 663 ILE B O 1
ATOM 14963 N N . VAL B 2 664 ? -23.443 45.605 -5.842 1.000 0.800 664 VAL B N 1
ATOM 14964 C CA . VAL B 2 664 ? -23.242 47.032 -6.134 1.000 0.800 664 VAL B CA 1
ATOM 14965 C C . VAL B 2 664 ? -22.084 47.212 -7.116 1.000 0.800 664 VAL B C 1
ATOM 14966 O O . VAL B 2 664 ? -21.032 46.592 -6.958 1.000 0.800 664 VAL B O 1
ATOM 14979 N N . VAL B 2 665 ? -22.278 48.052 -8.136 1.000 0.770 665 VAL B N 1
ATOM 14980 C CA . VAL B 2 665 ? -21.226 48.436 -9.090 1.000 0.770 665 VAL B CA 1
ATOM 14981 C C . VAL B 2 665 ? -20.654 49.776 -8.647 1.000 0.770 665 VAL B C 1
ATOM 14982 O O . VAL B 2 665 ? -21.407 50.672 -8.287 1.000 0.770 665 VAL B O 1
ATOM 14995 N N . LEU B 2 666 ? -19.329 49.897 -8.649 1.000 0.780 666 LEU B N 1
ATOM 14996 C CA . LEU B 2 666 ? -18.649 51.160 -8.364 1.000 0.780 666 LEU B CA 1
ATOM 14997 C C . LEU B 2 666 ? -18.788 52.121 -9.549 1.000 0.780 666 LEU B C 1
ATOM 14998 O O . LEU B 2 666 ? -18.357 51.770 -10.648 1.000 0.780 666 LEU B O 1
ATOM 15014 N N . ASP B 2 667 ? -19.263 53.343 -9.297 1.000 0.740 667 ASP B N 1
ATOM 15015 C CA . ASP B 2 667 ? -19.272 54.429 -10.292 1.000 0.740 667 ASP B CA 1
ATOM 15016 C C . ASP B 2 667 ? -17.840 54.770 -10.755 1.000 0.740 667 ASP B C 1
ATOM 15017 O O . ASP B 2 667 ? -17.575 54.941 -11.944 1.000 0.740 667 ASP B O 1
ATOM 15026 N N . ASP B 2 668 ? -16.877 54.720 -9.831 1.000 0.800 668 ASP B N 1
ATOM 15027 C CA . ASP B 2 668 ? -15.461 55.005 -10.093 1.000 0.800 668 ASP B CA 1
ATOM 15028 C C . ASP B 2 668 ? -14.723 53.895 -10.877 1.000 0.800 668 ASP B C 1
ATOM 15029 O O . ASP B 2 668 ? -13.545 54.058 -11.211 1.000 0.800 668 ASP B O 1
ATOM 15038 N N . LYS B 2 669 ? -15.343 52.726 -11.135 1.000 0.840 669 LYS B N 1
ATOM 15039 C CA . LYS B 2 669 ? -14.657 51.584 -11.784 1.000 0.840 669 LYS B CA 1
ATOM 15040 C C . LYS B 2 669 ? -14.082 51.984 -13.144 1.000 0.840 669 LYS B C 1
ATOM 15041 O O . LYS B 2 669 ? -12.969 51.578 -13.485 1.000 0.840 669 LYS B O 1
ATOM 15060 N N . GLN B 2 670 ? -14.839 52.766 -13.909 1.000 0.840 670 GLN B N 1
ATOM 15061 C CA . GLN B 2 670 ? -14.461 53.153 -15.262 1.000 0.840 670 GLN B CA 1
ATOM 15062 C C . GLN B 2 670 ? -13.276 54.130 -15.269 1.000 0.840 670 GLN B C 1
ATOM 15063 O O . GLN B 2 670 ? -12.349 53.922 -16.050 1.000 0.840 670 GLN B O 1
ATOM 15077 N N . GLU B 2 671 ? -13.242 55.109 -14.351 1.000 0.890 671 GLU B N 1
ATOM 15078 C CA . GLU B 2 671 ? -12.093 56.019 -14.180 1.000 0.890 671 GLU B CA 1
ATOM 15079 C C . GLU B 2 671 ? -10.811 55.242 -13.848 1.000 0.890 671 GLU B C 1
ATOM 15080 O O . GLU B 2 671 ? -9.774 55.463 -14.471 1.000 0.890 671 GLU B O 1
ATOM 15092 N N . ILE B 2 672 ? -10.880 54.268 -12.929 1.000 0.900 672 ILE B N 1
ATOM 15093 C CA . ILE B 2 672 ? -9.717 53.435 -12.564 1.000 0.900 672 ILE B CA 1
ATOM 15094 C C . ILE B 2 672 ? -9.223 52.622 -13.773 1.000 0.900 672 ILE B C 1
ATOM 15095 O O . ILE B 2 672 ? -8.015 52.489 -13.987 1.000 0.900 672 ILE B O 1
ATOM 15111 N N . LEU B 2 673 ? -10.142 52.070 -14.574 1.000 0.890 673 LEU B N 1
ATOM 15112 C CA . LEU B 2 673 ? -9.806 51.322 -15.788 1.000 0.890 673 LEU B CA 1
ATOM 15113 C C . LEU B 2 673 ? -9.180 52.218 -16.872 1.000 0.890 673 LEU B C 1
ATOM 15114 O O . LEU B 2 673 ? -8.221 51.780 -17.512 1.000 0.890 673 LEU B O 1
ATOM 15130 N N . GLU B 2 674 ? -9.672 53.445 -17.080 1.000 0.900 674 GLU B N 1
ATOM 15131 C CA . GLU B 2 674 ? -9.070 54.420 -18.008 1.000 0.900 674 GLU B CA 1
ATOM 15132 C C . GLU B 2 674 ? -7.684 54.872 -17.538 1.000 0.900 674 GLU B C 1
ATOM 15133 O O . GLU B 2 674 ? -6.754 54.968 -18.344 1.000 0.900 674 GLU B O 1
ATOM 15145 N N . GLU B 2 675 ? -7.503 55.061 -16.231 1.000 0.910 675 GLU B N 1
ATOM 15146 C CA . GLU B 2 675 ? -6.214 55.431 -15.651 1.000 0.910 675 GLU B CA 1
ATOM 15147 C C . GLU B 2 675 ? -5.179 54.309 -15.828 1.000 0.910 675 GLU B C 1
ATOM 15148 O O . GLU B 2 675 ? -4.049 54.546 -16.272 1.000 0.910 675 GLU B O 1
ATOM 15160 N N . ALA B 2 676 ? -5.574 53.065 -15.542 1.000 0.900 676 ALA B N 1
ATOM 15161 C CA . ALA B 2 676 ? -4.746 51.888 -15.781 1.000 0.900 676 ALA B CA 1
ATOM 15162 C C . ALA B 2 676 ? -4.418 51.720 -17.275 1.000 0.900 676 ALA B C 1
ATOM 15163 O O . ALA B 2 676 ? -3.268 51.440 -17.623 1.000 0.900 676 ALA B O 1
ATOM 15170 N N . GLN B 2 677 ? -5.387 51.956 -18.166 1.000 0.890 677 GLN B N 1
ATOM 15171 C CA . GLN B 2 677 ? -5.180 51.889 -19.614 1.000 0.890 677 GLN B CA 1
ATOM 15172 C C . GLN B 2 677 ? -4.173 52.942 -20.090 1.000 0.890 677 GLN B C 1
ATOM 15173 O O . GLN B 2 677 ? -3.242 52.614 -20.824 1.000 0.890 677 GLN B O 1
ATOM 15187 N N . SER B 2 678 ? -4.291 54.175 -19.596 1.000 0.910 678 SER B N 1
ATOM 15188 C CA . SER B 2 678 ? -3.369 55.268 -19.913 1.000 0.910 678 SER B CA 1
ATOM 15189 C C . SER B 2 678 ? -1.935 54.969 -19.437 1.000 0.910 678 SER B C 1
ATOM 15190 O O . SER B 2 678 ? -0.957 55.287 -20.125 1.000 0.910 678 SER B O 1
ATOM 15198 N N . LYS B 2 679 ? -1.782 54.266 -18.301 1.000 0.910 679 LYS B N 1
ATOM 15199 C CA . LYS B 2 679 ? -0.482 53.761 -17.812 1.000 0.910 679 LYS B CA 1
ATOM 15200 C C . LYS B 2 679 ? 0.091 52.671 -18.726 1.000 0.910 679 LYS B C 1
ATOM 15201 O O . LYS B 2 679 ? 1.252 52.782 -19.125 1.000 0.910 679 LYS B O 1
ATOM 15220 N N . VAL B 2 680 ? -0.702 51.665 -19.105 1.000 0.900 680 VAL B N 1
ATOM 15221 C CA . VAL B 2 680 ? -0.285 50.588 -20.031 1.000 0.900 680 VAL B CA 1
ATOM 15222 C C . VAL B 2 680 ? 0.104 51.146 -21.406 1.000 0.900 680 VAL B C 1
ATOM 15223 O O . VAL B 2 680 ? 1.116 50.733 -21.979 1.000 0.900 680 VAL B O 1
ATOM 15236 N N . ASP B 2 681 ? -0.628 52.139 -21.909 1.000 0.900 681 ASP B N 1
ATOM 15237 C CA . ASP B 2 681 ? -0.351 52.783 -23.196 1.000 0.900 681 ASP B CA 1
ATOM 15238 C C . ASP B 2 681 ? 0.946 53.609 -23.173 1.000 0.900 681 ASP B C 1
ATOM 15239 O O . ASP B 2 681 ? 1.723 53.585 -24.136 1.000 0.900 681 ASP B O 1
ATOM 15248 N N . ASN B 2 682 ? 1.230 54.310 -22.069 1.000 0.900 682 ASN B N 1
ATOM 15249 C CA . ASN B 2 682 ? 2.508 55.003 -21.874 1.000 0.900 682 ASN B CA 1
ATOM 15250 C C . ASN B 2 682 ? 3.691 54.028 -21.847 1.000 0.900 682 ASN B C 1
ATOM 15251 O O . ASN B 2 682 ? 4.720 54.297 -22.473 1.000 0.900 682 ASN B O 1
ATOM 15262 N N . VAL B 2 683 ? 3.538 52.873 -21.194 1.000 0.880 683 VAL B N 1
ATOM 15263 C CA . VAL B 2 683 ? 4.547 51.803 -21.222 1.000 0.880 683 VAL B CA 1
ATOM 15264 C C . VAL B 2 683 ? 4.729 51.272 -22.649 1.000 0.880 683 VAL B C 1
ATOM 15265 O O . VAL B 2 683 ? 5.861 51.182 -23.124 1.000 0.880 683 VAL B O 1
ATOM 15278 N N . MET B 2 684 ? 3.643 51.016 -23.388 1.000 0.870 684 MET B N 1
ATOM 15279 C CA . MET B 2 684 ? 3.701 50.612 -24.803 1.000 0.870 684 MET B CA 1
ATOM 15280 C C . MET B 2 684 ? 4.393 51.658 -25.699 1.000 0.870 684 MET B C 1
ATOM 15281 O O . MET B 2 684 ? 5.086 51.281 -26.648 1.000 0.870 684 MET B O 1
ATOM 15295 N N . LYS B 2 685 ? 4.255 52.964 -25.414 1.000 0.880 685 LYS B N 1
ATOM 15296 C CA . LYS B 2 685 ? 5.010 54.042 -26.090 1.000 0.880 685 LYS B CA 1
ATOM 15297 C C . LYS B 2 685 ? 6.498 54.015 -25.743 1.000 0.880 685 LYS B C 1
ATOM 15298 O O . LYS B 2 685 ? 7.319 54.168 -26.646 1.000 0.880 685 LYS B O 1
ATOM 15317 N N . GLN B 2 686 ? 6.849 53.844 -24.468 1.000 0.890 686 GLN B N 1
ATOM 15318 C CA . GLN B 2 686 ? 8.246 53.739 -24.029 1.000 0.890 686 GLN B CA 1
ATOM 15319 C C . GLN B 2 686 ? 8.936 52.514 -24.655 1.000 0.890 686 GLN B C 1
ATOM 15320 O O . GLN B 2 686 ? 10.057 52.639 -25.146 1.000 0.890 686 GLN B O 1
ATOM 15334 N N . PHE B 2 687 ? 8.239 51.376 -24.749 1.000 0.840 687 PHE B N 1
ATOM 15335 C CA . PHE B 2 687 ? 8.716 50.185 -25.459 1.000 0.840 687 PHE B CA 1
ATOM 15336 C C . PHE B 2 687 ? 8.910 50.447 -26.960 1.000 0.840 687 PHE B C 1
ATOM 15337 O O . PHE B 2 687 ? 9.974 50.165 -27.502 1.000 0.840 687 PHE B O 1
ATOM 15354 N N . ARG B 2 688 ? 7.939 51.087 -27.634 1.000 0.870 688 ARG B N 1
ATOM 15355 C CA . ARG B 2 688 ? 8.074 51.470 -29.057 1.000 0.870 688 ARG B CA 1
ATOM 15356 C C . ARG B 2 688 ? 9.229 52.432 -29.334 1.000 0.870 688 ARG B C 1
ATOM 15357 O O . ARG B 2 688 ? 9.706 52.491 -30.461 1.000 0.870 688 ARG B O 1
ATOM 15378 N N . ARG B 2 689 ? 9.668 53.192 -28.333 1.000 0.890 689 ARG B N 1
ATOM 15379 C CA . ARG B 2 689 ? 10.845 54.067 -28.424 1.000 0.890 689 ARG B CA 1
ATOM 15380 C C . ARG B 2 689 ? 12.166 53.339 -28.142 1.000 0.890 689 ARG B C 1
ATOM 15381 O O . ARG B 2 689 ? 13.206 53.978 -28.214 1.000 0.890 689 ARG B O 1
ATOM 15402 N N . GLY B 2 690 ? 12.137 52.041 -27.828 1.000 0.870 690 GLY B N 1
ATOM 15403 C CA . GLY B 2 690 ? 13.328 51.242 -27.533 1.000 0.870 690 GLY B CA 1
ATOM 15404 C C . GLY B 2 690 ? 13.950 51.507 -26.157 1.000 0.870 690 GLY B C 1
ATOM 15405 O O . GLY B 2 690 ? 15.119 51.199 -25.964 1.000 0.870 690 GLY B O 1
ATOM 15409 N N . LEU B 2 691 ? 13.204 52.092 -25.207 1.000 0.860 691 LEU B N 1
ATOM 15410 C CA . LEU B 2 691 ? 13.712 52.440 -23.868 1.000 0.860 691 LEU B CA 1
ATOM 15411 C C . LEU B 2 691 ? 13.616 51.295 -22.840 1.000 0.860 691 LEU B C 1
ATOM 15412 O O . LEU B 2 691 ? 14.153 51.434 -21.746 1.000 0.860 691 LEU B O 1
ATOM 15428 N N . ILE B 2 692 ? 12.893 50.211 -23.146 1.000 0.830 692 ILE B N 1
ATOM 15429 C CA . ILE B 2 692 ? 12.629 49.094 -22.223 1.000 0.830 692 ILE B CA 1
ATOM 15430 C C . ILE B 2 692 ? 12.677 47.762 -22.976 1.000 0.830 692 ILE B C 1
ATOM 15431 O O . ILE B 2 692 ? 12.299 47.713 -24.150 1.000 0.830 692 ILE B O 1
ATOM 15447 N N . THR B 2 693 ? 13.092 46.687 -22.304 1.000 0.860 693 THR B N 1
ATOM 15448 C CA . THR B 2 693 ? 13.054 45.325 -22.863 1.000 0.860 693 THR B CA 1
ATOM 15449 C C . THR B 2 693 ? 11.629 44.758 -22.907 1.000 0.860 693 THR B C 1
ATOM 15450 O O . THR B 2 693 ? 10.698 45.298 -22.306 1.000 0.860 693 THR B O 1
ATOM 15461 N N . GLU B 2 694 ? 11.425 43.662 -23.644 1.000 0.840 694 GLU B N 1
ATOM 15462 C CA . GLU B 2 694 ? 10.113 43.007 -23.738 1.000 0.840 694 GLU B CA 1
ATOM 15463 C C . GLU B 2 694 ? 9.682 42.352 -22.417 1.000 0.840 694 GLU B C 1
ATOM 15464 O O . GLU B 2 694 ? 8.501 42.400 -22.073 1.000 0.840 694 GLU B O 1
ATOM 15476 N N . GLU B 2 695 ? 10.625 41.796 -21.653 1.000 0.820 695 GLU B N 1
ATOM 15477 C CA . GLU B 2 695 ? 10.344 41.212 -20.336 1.000 0.820 695 GLU B CA 1
ATOM 15478 C C . GLU B 2 695 ? 9.963 42.284 -19.312 1.000 0.820 695 GLU B C 1
ATOM 15479 O O . GLU B 2 695 ? 8.931 42.151 -18.656 1.000 0.820 695 GLU B O 1
ATOM 15491 N N . GLU B 2 696 ? 10.698 43.399 -19.243 1.000 0.840 696 GLU B N 1
ATOM 15492 C CA . GLU B 2 696 ? 10.320 44.530 -18.382 1.000 0.840 696 GLU B CA 1
ATOM 15493 C C . GLU B 2 696 ? 8.979 45.146 -18.800 1.000 0.840 696 GLU B C 1
ATOM 15494 O O . GLU B 2 696 ? 8.184 45.544 -17.943 1.000 0.840 696 GLU B O 1
ATOM 15506 N N . ARG B 2 697 ? 8.698 45.216 -20.115 1.000 0.850 697 ARG B N 1
ATOM 15507 C CA . ARG B 2 697 ? 7.378 45.617 -20.628 1.000 0.850 697 ARG B CA 1
ATOM 15508 C C . ARG B 2 697 ? 6.305 44.692 -20.063 1.000 0.850 697 ARG B C 1
ATOM 15509 O O . ARG B 2 697 ? 5.311 45.180 -19.532 1.000 0.850 697 ARG B O 1
ATOM 15530 N N . TYR B 2 698 ? 6.493 43.385 -20.187 1.000 0.850 698 TYR B N 1
ATOM 15531 C CA . TYR B 2 698 ? 5.536 42.381 -19.736 1.000 0.850 698 TYR B CA 1
ATOM 15532 C C . TYR B 2 698 ? 5.282 42.460 -18.221 1.000 0.850 698 TYR B C 1
ATOM 15533 O O . TYR B 2 698 ? 4.125 42.567 -17.805 1.000 0.850 698 TYR B O 1
ATOM 15551 N N . GLU B 2 699 ? 6.333 42.494 -17.397 1.000 0.840 699 GLU B N 1
ATOM 15552 C CA . GLU B 2 699 ? 6.187 42.603 -15.939 1.000 0.840 699 GLU B CA 1
ATOM 15553 C C . GLU B 2 699 ? 5.493 43.904 -15.520 1.000 0.840 699 GLU B C 1
ATOM 15554 O O . GLU B 2 699 ? 4.598 43.871 -14.671 1.000 0.840 699 GLU B O 1
ATOM 15566 N N . ARG B 2 700 ? 5.827 45.047 -16.145 1.000 0.870 700 ARG B N 1
ATOM 15567 C CA . ARG B 2 700 ? 5.138 46.323 -15.871 1.000 0.870 700 ARG B CA 1
ATOM 15568 C C . ARG B 2 700 ? 3.664 46.278 -16.247 1.000 0.870 700 ARG B C 1
ATOM 15569 O O . ARG B 2 700 ? 2.842 46.803 -15.502 1.000 0.870 700 ARG B O 1
ATOM 15590 N N . VAL B 2 701 ? 3.310 45.678 -17.383 1.000 0.880 701 VAL B N 1
ATOM 15591 C CA . VAL B 2 701 ? 1.899 45.560 -17.790 1.000 0.880 701 VAL B CA 1
ATOM 15592 C C . VAL B 2 701 ? 1.119 44.734 -16.767 1.000 0.880 701 VAL B C 1
ATOM 15593 O O . VAL B 2 701 ? 0.015 45.120 -16.382 1.000 0.880 701 VAL B O 1
ATOM 15606 N N . ILE B 2 702 ? 1.709 43.649 -16.266 1.000 0.860 702 ILE B N 1
ATOM 15607 C CA . ILE B 2 702 ? 1.093 42.808 -15.237 1.000 0.860 702 ILE B CA 1
ATOM 15608 C C . ILE B 2 702 ? 0.960 43.546 -13.905 1.000 0.860 702 ILE B C 1
ATOM 15609 O O . ILE B 2 702 ? -0.111 43.494 -13.297 1.000 0.860 702 ILE B O 1
ATOM 15625 N N . SER B 2 703 ? 1.994 44.268 -13.459 1.000 0.860 703 SER B N 1
ATOM 15626 C CA . SER B 2 703 ? 1.944 44.976 -12.173 1.000 0.860 703 SER B CA 1
ATOM 15627 C C . SER B 2 703 ? 0.895 46.088 -12.168 1.000 0.860 703 SER B C 1
ATOM 15628 O O . SER B 2 703 ? 0.169 46.234 -11.184 1.000 0.860 703 SER B O 1
ATOM 15636 N N . ILE B 2 704 ? 0.738 46.806 -13.287 1.000 0.900 704 ILE B N 1
ATOM 15637 C CA . ILE B 2 704 ? -0.293 47.839 -13.443 1.000 0.900 704 ILE B CA 1
ATOM 15638 C C . ILE B 2 704 ? -1.693 47.224 -13.324 1.000 0.900 704 ILE B C 1
ATOM 15639 O O . ILE B 2 704 ? -2.529 47.747 -12.584 1.000 0.900 704 ILE B O 1
ATOM 15655 N N . TRP B 2 705 ? -1.957 46.108 -14.010 1.000 0.890 705 TRP B N 1
ATOM 15656 C CA . TRP B 2 705 ? -3.272 45.462 -13.969 1.000 0.890 705 TRP B CA 1
ATOM 15657 C C . TRP B 2 705 ? -3.576 44.767 -12.636 1.000 0.890 705 TRP B C 1
ATOM 15658 O O . TRP B 2 705 ? -4.736 44.758 -12.217 1.000 0.890 705 TRP B O 1
ATOM 15679 N N . SER B 2 706 ? -2.568 44.239 -11.937 1.000 0.850 706 SER B N 1
ATOM 15680 C CA . SER B 2 706 ? -2.740 43.742 -10.564 1.000 0.850 706 SER B CA 1
ATOM 15681 C C . SER B 2 706 ? -3.049 44.875 -9.582 1.000 0.850 706 SER B C 1
ATOM 15682 O O . SER B 2 706 ? -4.016 44.763 -8.830 1.000 0.850 706 SER B O 1
ATOM 15690 N N . ALA B 2 707 ? -2.322 45.999 -9.646 1.000 0.860 707 ALA B N 1
ATOM 15691 C CA . ALA B 2 707 ? -2.593 47.163 -8.799 1.000 0.860 707 ALA B CA 1
ATOM 15692 C C . ALA B 2 707 ? -4.000 47.734 -9.048 1.000 0.860 707 ALA B C 1
ATOM 15693 O O . ALA B 2 707 ? -4.709 48.068 -8.100 1.000 0.860 707 ALA B O 1
ATOM 15700 N N . ALA B 2 708 ? -4.443 47.781 -10.311 1.000 0.880 708 ALA B N 1
ATOM 15701 C CA . ALA B 2 708 ? -5.796 48.215 -10.661 1.000 0.880 708 ALA B CA 1
ATOM 15702 C C . ALA B 2 708 ? -6.868 47.330 -10.005 1.000 0.880 708 ALA B C 1
ATOM 15703 O O . ALA B 2 708 ? -7.839 47.829 -9.436 1.000 0.880 708 ALA B O 1
ATOM 15710 N N . LYS B 2 709 ? -6.673 46.011 -10.025 1.000 0.860 709 LYS B N 1
ATOM 15711 C CA . LYS B 2 709 ? -7.587 45.066 -9.383 1.000 0.860 709 LYS B CA 1
ATOM 15712 C C . LYS B 2 709 ? -7.626 45.249 -7.864 1.000 0.860 709 LYS B C 1
ATOM 15713 O O . LYS B 2 709 ? -8.720 45.277 -7.304 1.000 0.860 709 LYS B O 1
ATOM 15732 N N . ASP B 2 710 ? -6.476 45.368 -7.206 1.000 0.840 710 ASP B N 1
ATOM 15733 C CA . ASP B 2 710 ? -6.416 45.510 -5.746 1.000 0.840 710 ASP B CA 1
ATOM 15734 C C . ASP B 2 710 ? -7.093 46.801 -5.272 1.000 0.840 710 ASP B C 1
ATOM 15735 O O . ASP B 2 710 ? -7.835 46.790 -4.286 1.000 0.840 710 ASP B O 1
ATOM 15744 N N . VAL B 2 711 ? -6.929 47.896 -6.024 1.000 0.870 711 VAL B N 1
ATOM 15745 C CA . VAL B 2 711 ? -7.642 49.158 -5.770 1.000 0.870 711 VAL B CA 1
ATOM 15746 C C . VAL B 2 711 ? -9.154 48.972 -5.922 1.000 0.870 711 VAL B C 1
ATOM 15747 O O . VAL B 2 711 ? -9.909 49.362 -5.026 1.000 0.870 711 VAL B O 1
ATOM 15760 N N . ILE B 2 712 ? -9.602 48.340 -7.013 1.000 0.870 712 ILE B N 1
ATOM 15761 C CA . ILE B 2 712 ? -11.024 48.034 -7.241 1.000 0.870 712 ILE B CA 1
ATOM 15762 C C . ILE B 2 712 ? -11.577 47.190 -6.086 1.000 0.870 712 ILE B C 1
ATOM 15763 O O . ILE B 2 712 ? -12.621 47.528 -5.532 1.000 0.870 712 ILE B O 1
ATOM 15779 N N . GLN B 2 713 ? -10.867 46.136 -5.679 1.000 0.810 713 GLN B N 1
ATOM 15780 C CA . GLN B 2 713 ? -11.263 45.237 -4.592 1.000 0.810 713 GLN B CA 1
ATOM 15781 C C . GLN B 2 713 ? -11.387 45.968 -3.247 1.000 0.810 713 GLN B C 1
ATOM 15782 O O . GLN B 2 713 ? -12.366 45.767 -2.525 1.000 0.810 713 GLN B O 1
ATOM 15796 N N . GLY B 2 714 ? -10.428 46.837 -2.917 1.000 0.830 714 GLY B N 1
ATOM 15797 C CA . GLY B 2 714 ? -10.447 47.628 -1.687 1.000 0.830 714 GLY B CA 1
ATOM 15798 C C . GLY B 2 714 ? -11.605 48.631 -1.627 1.000 0.830 714 GLY B C 1
ATOM 15799 O O . GLY B 2 714 ? -12.278 48.720 -0.597 1.000 0.830 714 GLY B O 1
ATOM 15803 N N . LYS B 2 715 ? -11.878 49.360 -2.723 1.000 0.840 715 LYS B N 1
ATOM 15804 C CA . LYS B 2 715 ? -13.029 50.282 -2.802 1.000 0.840 715 LYS B CA 1
ATOM 15805 C C . LYS B 2 715 ? -14.363 49.541 -2.717 1.000 0.840 715 LYS B C 1
ATOM 15806 O O . LYS B 2 715 ? -15.254 49.989 -2.001 1.000 0.840 715 LYS B O 1
ATOM 15825 N N . LEU B 2 716 ? -14.485 48.393 -3.385 1.000 0.830 716 LEU B N 1
ATOM 15826 C CA . LEU B 2 716 ? -15.710 47.589 -3.368 1.000 0.830 716 LEU B CA 1
ATOM 15827 C C . LEU B 2 716 ? -16.068 47.130 -1.953 1.000 0.830 716 LEU B C 1
ATOM 15828 O O . LEU B 2 716 ? -17.210 47.300 -1.532 1.000 0.830 716 LEU B O 1
ATOM 15844 N N . MET B 2 717 ? -15.087 46.628 -1.195 1.000 0.780 717 MET B N 1
ATOM 15845 C CA . MET B 2 717 ? -15.299 46.199 0.195 1.000 0.780 717 MET B CA 1
ATOM 15846 C C . MET B 2 717 ? -15.737 47.346 1.118 1.000 0.780 717 MET B C 1
ATOM 15847 O O . MET B 2 717 ? -16.479 47.092 2.058 1.000 0.780 717 MET B O 1
ATOM 15861 N N . LYS B 2 718 ? -15.315 48.593 0.854 1.000 0.780 718 LYS B N 1
ATOM 15862 C CA . LYS B 2 718 ? -15.754 49.783 1.610 1.000 0.780 718 LYS B CA 1
ATOM 15863 C C . LYS B 2 718 ? -17.127 50.317 1.190 1.000 0.780 718 LYS B C 1
ATOM 15864 O O . LYS B 2 718 ? -17.743 51.031 1.967 1.000 0.780 718 LYS B O 1
ATOM 15883 N N . SER B 2 719 ? -17.572 50.026 -0.034 1.000 0.780 719 SER B N 1
ATOM 15884 C CA . SER B 2 719 ? -18.851 50.521 -0.572 1.000 0.780 719 SER B CA 1
ATOM 15885 C C . SER B 2 719 ? -20.075 49.741 -0.088 1.000 0.780 719 SER B C 1
ATOM 15886 O O . SER B 2 719 ? -21.203 50.193 -0.261 1.000 0.780 719 SER B O 1
ATOM 15894 N N . LEU B 2 720 ? -19.859 48.556 0.482 1.000 0.770 720 LEU B N 1
ATOM 15895 C CA . LEU B 2 720 ? -20.926 47.684 0.940 1.000 0.770 720 LEU B CA 1
ATOM 15896 C C . LEU B 2 720 ? -21.362 48.023 2.358 1.000 0.770 720 LEU B C 1
ATOM 15897 O O . LEU B 2 720 ? -20.547 48.240 3.249 1.000 0.770 720 LEU B O 1
ATOM 15913 N N . ASP B 2 721 ? -22.668 47.954 2.559 1.000 0.780 721 ASP B N 1
ATOM 15914 C CA . ASP B 2 721 ? -23.274 47.971 3.880 1.000 0.780 721 ASP B CA 1
ATOM 15915 C C . ASP B 2 721 ? -22.986 46.653 4.632 1.000 0.780 721 ASP B C 1
ATOM 15916 O O . ASP B 2 721 ? -22.938 45.573 4.030 1.000 0.780 721 ASP B O 1
ATOM 15925 N N . GLU B 2 722 ? -22.845 46.715 5.956 1.000 0.800 722 GLU B N 1
ATOM 15926 C CA . GLU B 2 722 ? -22.555 45.566 6.828 1.000 0.800 722 GLU B CA 1
ATOM 15927 C C . GLU B 2 722 ? -23.683 44.523 6.839 1.000 0.800 722 GLU B C 1
ATOM 15928 O O . GLU B 2 722 ? -23.462 43.347 7.139 1.000 0.800 722 GLU B O 1
ATOM 15940 N N . LEU B 2 723 ? -24.902 44.942 6.494 1.000 0.840 723 LEU B N 1
ATOM 15941 C CA . LEU B 2 723 ? -26.079 44.074 6.426 1.000 0.840 723 LEU B CA 1
ATOM 15942 C C . LEU B 2 723 ? -26.282 43.446 5.049 1.000 0.840 723 LEU B C 1
ATOM 15943 O O . LEU B 2 723 ? -27.226 42.669 4.871 1.000 0.840 723 LEU B O 1
ATOM 15959 N N . ASN B 2 724 ? -25.411 43.757 4.084 1.000 0.890 724 ASN B N 1
ATOM 15960 C CA . ASN B 2 724 ? -25.474 43.145 2.773 1.000 0.890 724 ASN B CA 1
ATOM 15961 C C . ASN B 2 724 ? -25.246 41.625 2.906 1.000 0.890 724 ASN B C 1
ATOM 15962 O O . ASN B 2 724 ? -24.241 41.195 3.488 1.000 0.890 724 ASN B O 1
ATOM 15973 N N . PRO B 2 725 ? -26.138 40.794 2.339 1.000 0.890 725 PRO B N 1
ATOM 15974 C CA . PRO B 2 725 ? -26.025 39.341 2.408 1.000 0.890 725 PRO B CA 1
ATOM 15975 C C . PRO B 2 725 ? -24.653 38.804 1.982 1.000 0.890 725 PRO B C 1
ATOM 15976 O O . PRO B 2 725 ? -24.120 37.885 2.609 1.000 0.890 725 PRO B O 1
ATOM 15987 N N . ILE B 2 726 ? -24.053 39.387 0.942 1.000 0.850 726 ILE B N 1
ATOM 15988 C CA . ILE B 2 726 ? -22.759 38.964 0.404 1.000 0.850 726 ILE B CA 1
ATOM 15989 C C . ILE B 2 726 ? -21.616 39.366 1.340 1.000 0.850 726 ILE B C 1
ATOM 15990 O O . ILE B 2 726 ? -20.710 38.560 1.579 1.000 0.850 726 ILE B O 1
ATOM 16006 N N . TYR B 2 727 ? -21.685 40.575 1.910 1.000 0.840 727 TYR B N 1
ATOM 16007 C CA . TYR B 2 727 ? -20.718 41.037 2.906 1.000 0.840 727 TYR B CA 1
ATOM 16008 C C . TYR B 2 727 ? -20.712 40.104 4.117 1.000 0.840 727 TYR B C 1
ATOM 16009 O O . TYR B 2 727 ? -19.660 39.576 4.469 1.000 0.840 727 TYR B O 1
ATOM 16027 N N . MET B 2 728 ? -21.882 39.795 4.687 1.000 0.880 728 MET B N 1
ATOM 16028 C CA . MET B 2 728 ? -21.974 38.888 5.837 1.000 0.880 728 MET B CA 1
ATOM 16029 C C . MET B 2 728 ? -21.441 37.476 5.530 1.000 0.880 728 MET B C 1
ATOM 16030 O O . MET B 2 728 ? -20.742 36.883 6.356 1.000 0.880 728 MET B O 1
ATOM 16044 N N . MET B 2 729 ? -21.728 36.909 4.348 1.000 0.880 729 MET B N 1
ATOM 16045 C CA . MET B 2 729 ? -21.181 35.598 3.952 1.000 0.880 729 MET B CA 1
ATOM 16046 C C . MET B 2 729 ? -19.646 35.596 3.887 1.000 0.880 729 MET B C 1
ATOM 16047 O O . MET B 2 729 ? -19.035 34.621 4.339 1.000 0.880 729 MET B O 1
ATOM 16061 N N . SER B 2 730 ? -19.044 36.687 3.392 1.000 0.810 730 SER B N 1
ATOM 16062 C CA . SER B 2 730 ? -17.588 36.864 3.309 1.000 0.810 730 SER B CA 1
ATOM 16063 C C . SER B 2 730 ? -16.960 37.157 4.676 1.000 0.810 730 SER B C 1
ATOM 16064 O O . SER B 2 730 ? -15.982 36.516 5.058 1.000 0.810 730 SER B O 1
ATOM 16072 N N . ASP B 2 731 ? -17.509 38.104 5.438 1.000 0.840 731 ASP B N 1
ATOM 16073 C CA . ASP B 2 731 ? -16.948 38.554 6.717 1.000 0.840 731 ASP B CA 1
ATOM 16074 C C . ASP B 2 731 ? -17.087 37.506 7.829 1.000 0.840 731 ASP B C 1
ATOM 16075 O O . ASP B 2 731 ? -16.184 37.336 8.651 1.000 0.840 731 ASP B O 1
ATOM 16084 N N . SER B 2 732 ? -18.171 36.725 7.823 1.000 0.880 732 SER B N 1
ATOM 16085 C CA . SER B 2 732 ? -18.332 35.597 8.749 1.000 0.880 732 SER B CA 1
ATOM 16086 C C . SER B 2 732 ? -17.242 34.532 8.585 1.000 0.880 732 SER B C 1
ATOM 16087 O O . SER B 2 732 ? -17.004 33.741 9.504 1.000 0.880 732 SER B O 1
ATOM 16095 N N . GLY B 2 733 ? -16.568 34.499 7.429 1.000 0.820 733 GLY B N 1
ATOM 16096 C CA . GLY B 2 733 ? -15.658 33.428 7.035 1.000 0.820 733 GLY B CA 1
ATOM 16097 C C . GLY B 2 733 ? -16.388 32.117 6.721 1.000 0.820 733 GLY B C 1
ATOM 16098 O O . GLY B 2 733 ? -15.761 31.053 6.719 1.000 0.820 733 GLY B O 1
ATOM 16102 N N . ALA B 2 734 ? -17.710 32.163 6.509 1.000 0.740 734 ALA B N 1
ATOM 16103 C CA . ALA B 2 734 ? -18.531 30.995 6.204 1.000 0.740 734 ALA B CA 1
ATOM 16104 C C . ALA B 2 734 ? -18.447 30.586 4.729 1.000 0.740 734 ALA B C 1
ATOM 16105 O O . ALA B 2 734 ? -18.473 29.387 4.430 1.000 0.740 734 ALA B O 1
ATOM 16112 N N . ARG B 2 735 ? -18.364 31.560 3.811 1.000 0.740 735 ARG B N 1
ATOM 16113 C CA . ARG B 2 735 ? -18.293 31.322 2.365 1.000 0.740 735 ARG B CA 1
ATOM 16114 C C . ARG B 2 735 ? -17.454 32.379 1.662 1.000 0.740 735 ARG B C 1
ATOM 16115 O O . ARG B 2 735 ? -17.714 33.563 1.807 1.000 0.740 735 ARG B O 1
ATOM 16136 N N . GLY B 2 736 ? -16.557 31.925 0.789 1.000 0.680 736 GLY B N 1
ATOM 16137 C CA . GLY B 2 736 ? -15.791 32.791 -0.108 1.000 0.680 736 GLY B CA 1
ATOM 16138 C C . GLY B 2 736 ? -14.864 33.778 0.608 1.000 0.680 736 GLY B C 1
ATOM 16139 O O . GLY B 2 736 ? -14.939 33.991 1.811 1.000 0.680 736 GLY B O 1
ATOM 16143 N N . ASN B 2 737 ? -13.968 34.382 -0.169 1.000 0.710 737 ASN B N 1
ATOM 16144 C CA . ASN B 2 737 ? -13.084 35.453 0.288 1.000 0.710 737 ASN B CA 1
ATOM 16145 C C . ASN B 2 737 ? -13.372 36.708 -0.550 1.000 0.710 737 ASN B C 1
ATOM 16146 O O . ASN B 2 737 ? -14.024 36.615 -1.594 1.000 0.710 737 ASN B O 1
ATOM 16157 N N . ALA B 2 738 ? -12.783 37.850 -0.182 1.000 0.720 738 ALA B N 1
ATOM 16158 C CA . ALA B 2 738 ? -12.912 39.106 -0.933 1.000 0.720 738 ALA B CA 1
ATOM 16159 C C . ALA B 2 738 ? -12.636 38.951 -2.446 1.000 0.720 738 ALA B C 1
ATOM 16160 O O . ALA B 2 738 ? -13.316 39.559 -3.267 1.000 0.720 738 ALA B O 1
ATOM 16167 N N . SER B 2 739 ? -11.717 38.056 -2.836 1.000 0.740 739 SER B N 1
ATOM 16168 C CA . SER B 2 739 ? -11.439 37.764 -4.249 1.000 0.740 739 SER B CA 1
ATOM 16169 C C . SER B 2 739 ? -12.637 37.201 -5.024 1.000 0.740 739 SER B C 1
ATOM 16170 O O . SER B 2 739 ? -12.733 37.468 -6.220 1.000 0.740 739 SER B O 1
ATOM 16178 N N . ASN B 2 740 ? -13.511 36.395 -4.414 1.000 0.760 740 ASN B N 1
ATOM 16179 C CA . ASN B 2 740 ? -14.680 35.841 -5.112 1.000 0.760 740 ASN B CA 1
ATOM 16180 C C . ASN B 2 740 ? -15.701 36.945 -5.396 1.000 0.760 740 ASN B C 1
ATOM 16181 O O . ASN B 2 740 ? -16.421 36.888 -6.390 1.000 0.760 740 ASN B O 1
ATOM 16192 N N . PHE B 2 741 ? -15.714 37.970 -4.544 1.000 0.760 741 PHE B N 1
ATOM 16193 C CA . PHE B 2 741 ? -16.594 39.115 -4.672 1.000 0.760 741 PHE B CA 1
ATOM 16194 C C . PHE B 2 741 ? -16.129 40.103 -5.746 1.000 0.760 741 PHE B C 1
ATOM 16195 O O . PHE B 2 741 ? -16.931 40.519 -6.583 1.000 0.760 741 PHE B O 1
ATOM 16212 N N . THR B 2 742 ? -14.828 40.403 -5.822 1.000 0.780 742 THR B N 1
ATOM 16213 C CA . THR B 2 742 ? -14.280 41.248 -6.900 1.000 0.780 742 THR B CA 1
ATOM 16214 C C . THR B 2 742 ? -14.617 40.688 -8.283 1.000 0.780 742 THR B C 1
ATOM 16215 O O . THR B 2 742 ? -14.863 41.454 -9.208 1.000 0.780 742 THR B O 1
ATOM 16226 N N . GLN B 2 743 ? -14.704 39.360 -8.428 1.000 0.810 743 GLN B N 1
ATOM 16227 C CA . GLN B 2 743 ? -15.101 38.721 -9.688 1.000 0.810 743 GLN B CA 1
ATOM 16228 C C . GLN B 2 743 ? -16.587 38.935 -10.047 1.000 0.810 743 GLN B C 1
ATOM 16229 O O . GLN B 2 743 ? -16.928 38.935 -11.231 1.000 0.810 743 GLN B O 1
ATOM 16243 N N . LEU B 2 744 ? -17.471 39.121 -9.060 1.000 0.820 744 LEU B N 1
ATOM 16244 C CA . LEU B 2 744 ? -18.909 39.351 -9.268 1.000 0.820 744 LEU B CA 1
ATOM 16245 C C . LEU B 2 744 ? -19.229 40.799 -9.633 1.000 0.820 744 LEU B C 1
ATOM 16246 O O . LEU B 2 744 ? -20.123 41.029 -10.444 1.000 0.820 744 LEU B O 1
ATOM 16262 N N . ALA B 2 745 ? -18.507 41.748 -9.040 1.000 0.810 745 ALA B N 1
ATOM 16263 C CA . ALA B 2 745 ? -18.863 43.163 -9.103 1.000 0.810 745 ALA B CA 1
ATOM 16264 C C . ALA B 2 745 ? -17.763 44.077 -9.670 1.000 0.810 745 ALA B C 1
ATOM 16265 O O . ALA B 2 745 ? -18.070 45.083 -10.297 1.000 0.810 745 ALA B O 1
ATOM 16272 N N . GLY B 2 746 ? -16.487 43.742 -9.471 1.000 0.820 746 GLY B N 1
ATOM 16273 C CA . GLY B 2 746 ? -15.336 44.541 -9.901 1.000 0.820 746 GLY B CA 1
ATOM 16274 C C . GLY B 2 746 ? -14.797 44.104 -11.261 1.000 0.820 746 GLY B C 1
ATOM 16275 O O . GLY B 2 746 ? -15.438 44.299 -12.289 1.000 0.820 746 GLY B O 1
ATOM 16279 N N . MET B 2 747 ? -13.605 43.512 -11.274 1.000 0.830 747 MET B N 1
ATOM 16280 C CA . MET B 2 747 ? -13.001 42.876 -12.448 1.000 0.830 747 MET B CA 1
ATOM 16281 C C . MET B 2 747 ? -12.394 41.540 -12.032 1.000 0.830 747 MET B C 1
ATOM 16282 O O . MET B 2 747 ? -11.980 41.369 -10.880 1.000 0.830 747 MET B O 1
ATOM 16296 N N . ARG B 2 748 ? -12.268 40.593 -12.962 1.000 0.790 748 ARG B N 1
ATOM 16297 C CA . ARG B 2 748 ? -11.605 39.319 -12.639 1.000 0.790 748 ARG B CA 1
ATOM 16298 C C . ARG B 2 748 ? -10.084 39.439 -12.608 1.000 0.790 748 ARG B C 1
ATOM 16299 O O . ARG B 2 748 ? -9.441 38.721 -11.843 1.000 0.790 748 ARG B O 1
ATOM 16320 N N . GLY B 2 749 ? -9.522 40.369 -13.378 1.000 0.810 749 GLY B N 1
ATOM 16321 C CA . GLY B 2 749 ? -8.079 40.581 -13.448 1.000 0.810 749 GLY B CA 1
ATOM 16322 C C . GLY B 2 749 ? -7.403 39.682 -14.478 1.000 0.810 749 GLY B C 1
ATOM 16323 O O . GLY B 2 749 ? -7.994 39.335 -15.501 1.000 0.810 749 GLY B O 1
ATOM 16327 N N . LEU B 2 750 ? -6.142 39.345 -14.214 1.000 0.820 750 LEU B N 1
ATOM 16328 C CA . LEU B 2 750 ? -5.298 38.559 -15.109 1.000 0.820 750 LEU B CA 1
ATOM 16329 C C . LEU B 2 750 ? -5.525 37.055 -14.932 1.000 0.820 750 LEU B C 1
ATOM 16330 O O . LEU B 2 750 ? -5.773 36.559 -13.831 1.000 0.820 750 LEU B O 1
ATOM 16346 N N . MET B 2 751 ? -5.393 36.325 -16.035 1.000 0.800 751 MET B N 1
ATOM 16347 C CA . MET B 2 751 ? -5.582 34.876 -16.100 1.000 0.800 751 MET B CA 1
ATOM 16348 C C . MET B 2 751 ? -4.287 34.188 -16.524 1.000 0.800 751 MET B C 1
ATOM 16349 O O . MET B 2 751 ? -3.501 34.745 -17.289 1.000 0.800 751 MET B O 1
ATOM 16363 N N . ALA B 2 752 ? -4.063 32.966 -16.044 1.000 0.740 752 ALA B N 1
ATOM 16364 C CA . ALA B 2 752 ? -2.912 32.158 -16.440 1.000 0.740 752 ALA B CA 1
ATOM 16365 C C . ALA B 2 752 ? -3.235 31.250 -17.639 1.000 0.740 752 ALA B C 1
ATOM 16366 O O . ALA B 2 752 ? -4.318 30.669 -17.726 1.000 0.740 752 ALA B O 1
ATOM 16373 N N . ASN B 2 753 ? -2.271 31.078 -18.546 1.000 0.710 753 ASN B N 1
ATOM 16374 C CA . ASN B 2 753 ? -2.365 30.150 -19.668 1.000 0.710 753 ASN B CA 1
ATOM 16375 C C . ASN B 2 753 ? -2.042 28.699 -19.234 1.000 0.710 753 ASN B C 1
ATOM 16376 O O . ASN B 2 753 ? -1.499 28.471 -18.143 1.000 0.710 753 ASN B O 1
ATOM 16387 N N . PRO B 2 754 ? -2.307 27.703 -20.101 1.000 0.680 754 PRO B N 1
ATOM 16388 C CA . PRO B 2 754 ? -2.016 26.298 -19.808 1.000 0.680 754 PRO B CA 1
ATOM 16389 C C . PRO B 2 754 ? -0.529 25.997 -19.556 1.000 0.680 754 PRO B C 1
ATOM 16390 O O . PRO B 2 754 ? -0.216 25.061 -18.833 1.000 0.680 754 PRO B O 1
ATOM 16401 N N . ALA B 2 755 ? 0.383 26.790 -20.127 1.000 0.650 755 ALA B N 1
ATOM 16402 C CA . ALA B 2 755 ? 1.830 26.657 -19.954 1.000 0.650 755 ALA B CA 1
ATOM 16403 C C . ALA B 2 755 ? 2.376 27.355 -18.689 1.000 0.650 755 ALA B C 1
ATOM 16404 O O . ALA B 2 755 ? 3.569 27.262 -18.421 1.000 0.650 755 ALA B O 1
ATOM 16411 N N . GLY B 2 756 ? 1.537 28.066 -17.924 1.000 0.640 756 GLY B N 1
ATOM 16412 C CA . GLY B 2 756 ? 1.937 28.790 -16.713 1.000 0.640 756 GLY B CA 1
ATOM 16413 C C . GLY B 2 756 ? 2.107 30.304 -16.855 1.000 0.640 756 GLY B C 1
ATOM 16414 O O . GLY B 2 756 ? 2.036 30.994 -15.845 1.000 0.640 756 GLY B O 1
ATOM 16418 N N . ARG B 2 757 ? 2.264 30.850 -18.068 1.000 0.690 757 ARG B N 1
ATOM 16419 C CA . ARG B 2 757 ? 2.441 32.301 -18.280 1.000 0.690 757 ARG B CA 1
ATOM 16420 C C . ARG B 2 757 ? 1.139 33.075 -18.075 1.000 0.690 757 ARG B C 1
ATOM 16421 O O . ARG B 2 757 ? 0.067 32.589 -18.435 1.000 0.690 757 ARG B O 1
ATOM 16442 N N . ILE B 2 758 ? 1.242 34.291 -17.545 1.000 0.760 758 ILE B N 1
ATOM 16443 C CA . ILE B 2 758 ? 0.105 35.195 -17.352 1.000 0.760 758 ILE B CA 1
ATOM 16444 C C . ILE B 2 758 ? -0.246 35.841 -18.694 1.000 0.760 758 ILE B C 1
ATOM 16445 O O . ILE B 2 758 ? 0.622 36.257 -19.459 1.000 0.760 758 ILE B O 1
ATOM 16461 N N . ILE B 2 759 ? -1.537 35.896 -18.999 1.000 0.800 759 ILE B N 1
ATOM 16462 C CA . ILE B 2 759 ? -2.051 36.542 -20.202 1.000 0.800 759 ILE B CA 1
ATOM 16463 C C . ILE B 2 759 ? -2.074 38.052 -19.953 1.000 0.800 759 ILE B C 1
ATOM 16464 O O . ILE B 2 759 ? -2.716 38.504 -19.012 1.000 0.800 759 ILE B O 1
ATOM 16480 N N . GLU B 2 760 ? -1.398 38.823 -20.810 1.000 0.780 760 GLU B N 1
ATOM 16481 C CA . GLU B 2 760 ? -1.252 40.288 -20.689 1.000 0.780 760 GLU B CA 1
ATOM 16482 C C . GLU B 2 760 ? -2.590 41.051 -20.727 1.000 0.780 760 GLU B C 1
ATOM 16483 O O . GLU B 2 760 ? -2.681 42.180 -20.249 1.000 0.780 760 GLU B O 1
ATOM 16495 N N . LEU B 2 761 ? -3.620 40.442 -21.323 1.000 0.820 761 LEU B N 1
ATOM 16496 C CA . LEU B 2 761 ? -4.965 40.995 -21.450 1.000 0.820 761 LEU B CA 1
ATOM 16497 C C . LEU B 2 761 ? -5.826 40.560 -20.250 1.000 0.820 761 LEU B C 1
ATOM 16498 O O . LEU B 2 761 ? -6.202 39.386 -20.165 1.000 0.820 761 LEU B O 1
ATOM 16514 N N . PRO B 2 762 ? -6.158 41.478 -19.325 1.000 0.860 762 PRO B N 1
ATOM 16515 C CA . PRO B 2 762 ? -7.041 41.173 -18.210 1.000 0.860 762 PRO B CA 1
ATOM 16516 C C . PRO B 2 762 ? -8.499 41.103 -18.665 1.000 0.860 762 PRO B C 1
ATOM 16517 O O . PRO B 2 762 ? -8.907 41.756 -19.628 1.000 0.860 762 PRO B O 1
ATOM 16528 N N . ILE B 2 763 ? -9.312 40.393 -17.889 1.000 0.880 763 ILE B N 1
ATOM 16529 C CA . ILE B 2 763 ? -10.770 40.451 -17.999 1.000 0.880 763 ILE B CA 1
ATOM 16530 C C . ILE B 2 763 ? -11.253 41.646 -17.166 1.000 0.880 763 ILE B C 1
ATOM 16531 O O . ILE B 2 763 ? -11.214 41.607 -15.928 1.000 0.880 763 ILE B O 1
ATOM 16547 N N . LYS B 2 764 ? -11.661 42.719 -17.856 1.000 0.880 764 LYS B N 1
ATOM 16548 C CA . LYS B 2 764 ? -12.082 44.000 -17.250 1.000 0.880 764 LYS B CA 1
ATOM 16549 C C . LYS B 2 764 ? -13.526 43.951 -16.741 1.000 0.880 764 LYS B C 1
ATOM 16550 O O . LYS B 2 764 ? -13.894 44.696 -15.833 1.000 0.880 764 LYS B O 1
ATOM 16569 N N . SER B 2 765 ? -14.325 43.072 -17.331 1.000 0.860 765 SER B N 1
ATOM 16570 C CA . SER B 2 765 ? -15.737 42.863 -17.032 1.000 0.860 765 SER B CA 1
ATOM 16571 C C . SER B 2 765 ? -15.947 41.956 -15.812 1.000 0.860 765 SER B C 1
ATOM 16572 O O . SER B 2 765 ? -15.120 41.097 -15.471 1.000 0.860 765 SER B O 1
ATOM 16580 N N . SER B 2 766 ? -17.062 42.181 -15.118 1.000 0.860 766 SER B N 1
ATOM 16581 C CA . SER B 2 766 ? -17.547 41.322 -14.032 1.000 0.860 766 SER B CA 1
ATOM 16582 C C . SER B 2 766 ? -18.620 40.350 -14.531 1.000 0.860 766 SER B C 1
ATOM 16583 O O . SER B 2 766 ? -19.182 40.515 -15.614 1.000 0.860 766 SER B O 1
ATOM 16591 N N . PHE B 2 767 ? -18.964 39.335 -13.732 1.000 0.850 767 PHE B N 1
ATOM 16592 C CA . PHE B 2 767 ? -20.074 38.438 -14.087 1.000 0.850 767 PHE B CA 1
ATOM 16593 C C . PHE B 2 767 ? -21.426 39.155 -14.188 1.000 0.850 767 PHE B C 1
ATOM 16594 O O . PHE B 2 767 ? -22.281 38.721 -14.957 1.000 0.850 767 PHE B O 1
ATOM 16611 N N . ARG B 2 768 ? -21.618 40.250 -13.442 1.000 0.860 768 ARG B N 1
ATOM 16612 C CA . ARG B 2 768 ? -22.838 41.062 -13.502 1.000 0.860 768 ARG B CA 1
ATOM 16613 C C . ARG B 2 768 ? -22.989 41.797 -14.836 1.000 0.860 768 ARG B C 1
ATOM 16614 O O . ARG B 2 768 ? -24.107 41.954 -15.309 1.000 0.860 768 ARG B O 1
ATOM 16635 N N . GLU B 2 769 ? -21.886 42.251 -15.423 1.000 0.850 769 GLU B N 1
ATOM 16636 C CA . GLU B 2 769 ? -21.881 43.030 -16.672 1.000 0.850 769 GLU B CA 1
ATOM 16637 C C . GLU B 2 769 ? -21.964 42.155 -17.929 1.000 0.850 769 GLU B C 1
ATOM 16638 O O . GLU B 2 769 ? -22.371 42.631 -18.987 1.000 0.850 769 GLU B O 1
ATOM 16650 N N . GLY B 2 770 ? -21.599 40.876 -17.811 1.000 0.870 770 GLY B N 1
ATOM 16651 C CA . GLY B 2 770 ? -21.463 39.956 -18.935 1.000 0.870 770 GLY B CA 1
ATOM 16652 C C . GLY B 2 770 ? -20.037 39.930 -19.490 1.000 0.870 770 GLY B C 1
ATOM 16653 O O . GLY B 2 770 ? -19.338 40.939 -19.536 1.000 0.870 770 GLY B O 1
ATOM 16657 N N . LEU B 2 771 ? -19.594 38.741 -19.902 1.000 0.880 771 LEU B N 1
ATOM 16658 C CA . LEU B 2 771 ? -18.263 38.519 -20.467 1.000 0.880 771 LEU B CA 1
ATOM 16659 C C . LEU B 2 771 ? -18.344 38.529 -21.990 1.000 0.880 771 LEU B C 1
ATOM 16660 O O . LEU B 2 771 ? -19.216 37.882 -22.578 1.000 0.880 771 LEU B O 1
ATOM 16676 N N . THR B 2 772 ? -17.397 39.196 -22.641 1.000 0.890 772 THR B N 1
ATOM 16677 C CA . THR B 2 772 ? -17.219 39.020 -24.086 1.000 0.890 772 THR B CA 1
ATOM 16678 C C . THR B 2 772 ? -16.750 37.594 -24.397 1.000 0.890 772 THR B C 1
ATOM 16679 O O . THR B 2 772 ? -16.198 36.902 -23.542 1.000 0.890 772 THR B O 1
ATOM 16690 N N . VAL B 2 773 ? -16.927 37.132 -25.641 1.000 0.890 773 VAL B N 1
ATOM 16691 C CA . VAL B 2 773 ? -16.502 35.777 -26.055 1.000 0.890 773 VAL B CA 1
ATOM 16692 C C . VAL B 2 773 ? -15.002 35.562 -25.834 1.000 0.890 773 VAL B C 1
ATOM 16693 O O . VAL B 2 773 ? -14.598 34.494 -25.377 1.000 0.890 773 VAL B O 1
ATOM 16706 N N . LEU B 2 774 ? -14.179 36.577 -26.125 1.000 0.860 774 LEU B N 1
ATOM 16707 C CA . LEU B 2 774 ? -12.730 36.515 -25.929 1.000 0.860 774 LEU B CA 1
ATOM 16708 C C . LEU B 2 774 ? -12.384 36.349 -24.439 1.000 0.860 774 LEU B C 1
ATOM 16709 O O . LEU B 2 774 ? -11.599 35.475 -24.075 1.000 0.860 774 LEU B O 1
ATOM 16725 N N . GLU B 2 775 ? -13.025 37.136 -23.569 1.000 0.860 775 GLU B N 1
ATOM 16726 C CA . GLU B 2 775 ? -12.863 37.049 -22.112 1.000 0.860 775 GLU B CA 1
ATOM 16727 C C . GLU B 2 775 ? -13.369 35.717 -21.556 1.000 0.860 775 GLU B C 1
ATOM 16728 O O . GLU B 2 775 ? -12.722 35.110 -20.700 1.000 0.860 775 GLU B O 1
ATOM 16740 N N . TYR B 2 776 ? -14.495 35.222 -22.071 1.000 0.860 776 TYR B N 1
ATOM 16741 C CA . TYR B 2 776 ? -15.026 33.914 -21.712 1.000 0.860 776 TYR B CA 1
ATOM 16742 C C . TYR B 2 776 ? -14.032 32.807 -22.079 1.000 0.860 776 TYR B C 1
ATOM 16743 O O . TYR B 2 776 ? -13.740 31.953 -21.243 1.000 0.860 776 TYR B O 1
ATOM 16761 N N . PHE B 2 777 ? -13.436 32.867 -23.278 1.000 0.850 777 PHE B N 1
ATOM 16762 C CA . PHE B 2 777 ? -12.426 31.909 -23.737 1.000 0.850 777 PHE B CA 1
ATOM 16763 C C . PHE B 2 777 ? -11.212 31.878 -22.796 1.000 0.850 777 PHE B C 1
ATOM 16764 O O . PHE B 2 777 ? -10.793 30.805 -22.344 1.000 0.850 777 PHE B O 1
ATOM 16781 N N . ILE B 2 778 ? -10.707 33.061 -22.427 1.000 0.810 778 ILE B N 1
ATOM 16782 C CA . ILE B 2 778 ? -9.614 33.230 -21.460 1.000 0.810 778 ILE B CA 1
ATOM 16783 C C . ILE B 2 778 ? -9.998 32.630 -20.092 1.000 0.810 778 ILE B C 1
ATOM 16784 O O . ILE B 2 778 ? -9.210 31.882 -19.509 1.000 0.810 778 ILE B O 1
ATOM 16800 N N . SER B 2 779 ? -11.224 32.864 -19.607 1.000 0.790 779 SER B N 1
ATOM 16801 C CA . SER B 2 779 ? -11.715 32.291 -18.343 1.000 0.790 779 SER B CA 1
ATOM 16802 C C . SER B 2 779 ? -11.780 30.763 -18.368 1.000 0.790 779 SER B C 1
ATOM 16803 O O . SER B 2 779 ? -11.427 30.117 -17.378 1.000 0.790 779 SER B O 1
ATOM 16811 N N . THR B 2 780 ? -12.263 30.160 -19.455 1.000 0.790 780 THR B N 1
ATOM 16812 C CA . THR B 2 780 ? -12.355 28.695 -19.554 1.000 0.790 780 THR B CA 1
ATOM 16813 C C . THR B 2 780 ? -10.983 28.023 -19.545 1.000 0.790 780 THR B C 1
ATOM 16814 O O . THR B 2 780 ? -10.852 26.917 -19.016 1.000 0.790 780 THR B O 1
ATOM 16825 N N . HIS B 2 781 ? -9.943 28.683 -20.065 1.000 0.740 781 HIS B N 1
ATOM 16826 C CA . HIS B 2 781 ? -8.577 28.162 -20.000 1.000 0.740 781 HIS B CA 1
ATOM 16827 C C . HIS B 2 781 ? -8.026 28.131 -18.570 1.000 0.740 781 HIS B C 1
ATOM 16828 O O . HIS B 2 781 ? -7.475 27.101 -18.167 1.000 0.740 781 HIS B O 1
ATOM 16842 N N . GLY B 2 782 ? -8.241 29.199 -17.793 1.000 0.720 782 GLY B N 1
ATOM 16843 C CA . GLY B 2 782 ? -7.849 29.254 -16.381 1.000 0.720 782 GLY B CA 1
ATOM 16844 C C . GLY B 2 782 ? -8.516 28.155 -15.543 1.000 0.720 782 GLY B C 1
ATOM 16845 O O . GLY B 2 782 ? -7.843 27.450 -14.790 1.000 0.720 782 GLY B O 1
ATOM 16849 N N . ALA B 2 783 ? -9.820 27.927 -15.741 1.000 0.740 783 ALA B N 1
ATOM 16850 C CA . ALA B 2 783 ? -10.576 26.906 -15.011 1.000 0.740 783 ALA B CA 1
ATOM 16851 C C . ALA B 2 783 ? -10.127 25.464 -15.330 1.000 0.740 783 ALA B C 1
ATOM 16852 O O . ALA B 2 783 ? -9.964 24.649 -14.418 1.000 0.740 783 ALA B O 1
ATOM 16859 N N . ARG B 2 784 ? -9.876 25.140 -16.612 1.000 0.740 784 ARG B N 1
ATOM 16860 C CA . ARG B 2 784 ? -9.388 23.805 -17.021 1.000 0.740 784 ARG B CA 1
ATOM 16861 C C . ARG B 2 784 ? -8.022 23.478 -16.423 1.000 0.740 784 ARG B C 1
ATOM 16862 O O . ARG B 2 784 ? -7.797 22.332 -16.040 1.000 0.740 784 ARG B O 1
ATOM 16883 N N . LYS B 2 785 ? -7.132 24.470 -16.324 1.000 0.740 785 LYS B N 1
ATOM 16884 C CA . LYS B 2 785 ? -5.826 24.309 -15.674 1.000 0.740 785 LYS B CA 1
ATOM 16885 C C . LYS B 2 785 ? -5.987 23.963 -14.192 1.000 0.740 785 LYS B C 1
ATOM 16886 O O . LYS B 2 785 ? -5.431 22.964 -13.749 1.000 0.740 785 LYS B O 1
ATOM 16905 N N . GLY B 2 786 ? -6.806 24.726 -13.461 1.000 0.710 786 GLY B N 1
ATOM 16906 C CA . GLY B 2 786 ? -7.060 24.481 -12.036 1.000 0.710 786 GLY B CA 1
ATOM 16907 C C . GLY B 2 786 ? -7.599 23.073 -11.750 1.000 0.710 786 GLY B C 1
ATOM 16908 O O . GLY B 2 786 ? -7.162 22.429 -10.797 1.000 0.710 786 GLY B O 1
ATOM 16912 N N . LEU B 2 787 ? -8.490 22.560 -12.608 1.000 0.720 787 LEU B N 1
ATOM 16913 C CA . LEU B 2 787 ? -8.997 21.183 -12.528 1.000 0.720 787 LEU B CA 1
ATOM 16914 C C . LEU B 2 787 ? -7.903 20.129 -12.770 1.000 0.720 787 LEU B C 1
ATOM 16915 O O . LEU B 2 787 ? -7.783 19.186 -11.987 1.000 0.720 787 LEU B O 1
ATOM 16931 N N . ALA B 2 788 ? -7.103 20.281 -13.831 1.000 0.740 788 ALA B N 1
ATOM 16932 C CA . ALA B 2 788 ? -6.039 19.332 -14.169 1.000 0.740 788 ALA B CA 1
ATOM 16933 C C . ALA B 2 788 ? -4.931 19.291 -13.100 1.000 0.740 788 ALA B C 1
ATOM 16934 O O . ALA B 2 788 ? -4.512 18.201 -12.704 1.000 0.740 788 ALA B O 1
ATOM 16941 N N . ASP B 2 789 ? -4.513 20.457 -12.590 1.000 0.730 789 ASP B N 1
ATOM 16942 C CA . ASP B 2 789 ? -3.517 20.565 -11.516 1.000 0.730 789 ASP B CA 1
ATOM 16943 C C . ASP B 2 789 ? -4.019 19.911 -10.221 1.000 0.730 789 ASP B C 1
ATOM 16944 O O . ASP B 2 789 ? -3.292 19.126 -9.608 1.000 0.730 789 ASP B O 1
ATOM 16953 N N . THR B 2 790 ? -5.279 20.155 -9.835 1.000 0.730 790 THR B N 1
ATOM 16954 C CA . THR B 2 790 ? -5.874 19.551 -8.629 1.000 0.730 790 THR B CA 1
ATOM 16955 C C . THR B 2 790 ? -5.945 18.029 -8.751 1.000 0.730 790 THR B C 1
ATOM 16956 O O . THR B 2 790 ? -5.577 17.317 -7.814 1.000 0.730 790 THR B O 1
ATOM 16967 N N . ALA B 2 791 ? -6.360 17.509 -9.910 1.000 0.740 791 ALA B N 1
ATOM 16968 C CA . ALA B 2 791 ? -6.460 16.070 -10.142 1.000 0.740 791 ALA B CA 1
ATOM 16969 C C . ALA B 2 791 ? -5.090 15.366 -10.068 1.000 0.740 791 ALA B C 1
ATOM 16970 O O . ALA B 2 791 ? -4.946 14.363 -9.363 1.000 0.740 791 ALA B O 1
ATOM 16977 N N . LEU B 2 792 ? -4.068 15.906 -10.745 1.000 0.750 792 LEU B N 1
ATOM 16978 C CA . LEU B 2 792 ? -2.711 15.340 -10.745 1.000 0.750 792 LEU B CA 1
ATOM 16979 C C . LEU B 2 792 ? -2.064 15.401 -9.357 1.000 0.750 792 LEU B C 1
ATOM 16980 O O . LEU B 2 792 ? -1.502 14.411 -8.888 1.000 0.750 792 LEU B O 1
ATOM 16996 N N . LYS B 2 793 ? -2.184 16.531 -8.656 1.000 0.740 793 LYS B N 1
ATOM 16997 C CA . LYS B 2 793 ? -1.576 16.705 -7.328 1.000 0.740 793 LYS B CA 1
ATOM 16998 C C . LYS B 2 793 ? -2.268 15.881 -6.251 1.000 0.740 793 LYS B C 1
ATOM 16999 O O . LYS B 2 793 ? -1.587 15.353 -5.374 1.000 0.740 793 LYS B O 1
ATOM 17018 N N . THR B 2 794 ? -3.587 15.707 -6.336 1.000 0.750 794 THR B N 1
ATOM 17019 C CA . THR B 2 794 ? -4.320 14.782 -5.458 1.000 0.750 794 THR B CA 1
ATOM 17020 C C . THR B 2 794 ? -3.812 13.350 -5.632 1.000 0.750 794 THR B C 1
ATOM 17021 O O . THR B 2 794 ? -3.598 12.644 -4.643 1.000 0.750 794 THR B O 1
ATOM 17032 N N . ALA B 2 795 ? -3.514 12.937 -6.870 1.000 0.780 795 ALA B N 1
ATOM 17033 C CA . ALA B 2 795 ? -2.890 11.642 -7.135 1.000 0.780 795 ALA B CA 1
ATOM 17034 C C . ALA B 2 795 ? -1.457 11.547 -6.562 1.000 0.780 795 ALA B C 1
ATOM 17035 O O . ALA B 2 795 ? -1.122 10.543 -5.925 1.000 0.780 795 ALA B O 1
ATOM 17042 N N . ASP B 2 796 ? -0.633 12.588 -6.720 1.000 0.810 796 ASP B N 1
ATOM 17043 C CA . ASP B 2 796 ? 0.745 12.633 -6.202 1.000 0.810 796 ASP B CA 1
ATOM 17044 C C . ASP B 2 796 ? 0.819 12.660 -4.664 1.000 0.810 796 ASP B C 1
ATOM 17045 O O . ASP B 2 796 ? 1.684 11.996 -4.079 1.000 0.810 796 ASP B O 1
ATOM 17054 N N . SER B 2 797 ? -0.084 13.389 -3.995 1.000 0.780 797 SER B N 1
ATOM 17055 C CA . SER B 2 797 ? -0.215 13.393 -2.529 1.000 0.780 797 SER B CA 1
ATOM 17056 C C . SER B 2 797 ? -0.638 12.014 -2.032 1.000 0.780 797 SER B C 1
ATOM 17057 O O . SER B 2 797 ? 0.042 11.445 -1.180 1.000 0.780 797 SER B O 1
ATOM 17065 N N . GLY B 2 798 ? -1.672 11.408 -2.628 1.000 0.790 798 GLY B N 1
ATOM 17066 C CA . GLY B 2 798 ? -2.100 10.053 -2.274 1.000 0.790 798 GLY B CA 1
ATOM 17067 C C . GLY B 2 798 ? -0.980 9.016 -2.434 1.000 0.790 798 GLY B C 1
ATOM 17068 O O . GLY B 2 798 ? -0.839 8.106 -1.610 1.000 0.790 798 GLY B O 1
ATOM 17072 N N . TYR B 2 799 ? -0.134 9.175 -3.457 1.000 0.790 799 TYR B N 1
ATOM 17073 C CA . TYR B 2 799 ? 1.047 8.336 -3.647 1.000 0.790 799 TYR B CA 1
ATOM 17074 C C . TYR B 2 799 ? 2.110 8.549 -2.558 1.000 0.790 799 TYR B C 1
ATOM 17075 O O . TYR B 2 799 ? 2.625 7.565 -2.014 1.000 0.790 799 TYR B O 1
ATOM 17093 N N . LEU B 2 800 ? 2.420 9.803 -2.210 1.000 0.850 800 LEU B N 1
ATOM 17094 C CA . LEU B 2 800 ? 3.372 10.141 -1.147 1.000 0.850 800 LEU B CA 1
ATOM 17095 C C . LEU B 2 800 ? 2.899 9.626 0.222 1.000 0.850 800 LEU B C 1
ATOM 17096 O O . LEU B 2 800 ? 3.662 8.927 0.890 1.000 0.850 800 LEU B O 1
ATOM 17112 N N . THR B 2 801 ? 1.646 9.892 0.607 1.000 0.840 801 THR B N 1
ATOM 17113 C CA . THR B 2 801 ? 1.052 9.436 1.878 1.000 0.840 801 THR B CA 1
ATOM 17114 C C . THR B 2 801 ? 1.188 7.926 2.035 1.000 0.840 801 THR B C 1
ATOM 17115 O O . THR B 2 801 ? 1.654 7.441 3.066 1.000 0.840 801 THR B O 1
ATOM 17126 N N . ARG B 2 802 ? 0.869 7.160 0.981 1.000 0.810 802 ARG B N 1
ATOM 17127 C CA . ARG B 2 802 ? 1.011 5.698 0.992 1.000 0.810 802 ARG B CA 1
ATOM 17128 C C . ARG B 2 802 ? 2.457 5.257 1.238 1.000 0.810 802 ARG B C 1
ATOM 17129 O O . ARG B 2 802 ? 2.679 4.311 1.990 1.000 0.810 802 ARG B O 1
ATOM 17150 N N . ARG B 2 803 ? 3.434 5.931 0.621 1.000 0.850 803 ARG B N 1
ATOM 17151 C CA . ARG B 2 803 ? 4.858 5.610 0.800 1.000 0.850 803 ARG B CA 1
ATOM 17152 C C . ARG B 2 803 ? 5.378 5.953 2.191 1.000 0.850 803 ARG B C 1
ATOM 17153 O O . ARG B 2 803 ? 6.169 5.183 2.727 1.000 0.850 803 ARG B O 1
ATOM 17174 N N . LEU B 2 804 ? 4.942 7.075 2.765 1.000 0.900 804 LEU B N 1
ATOM 17175 C CA . LEU B 2 804 ? 5.302 7.456 4.133 1.000 0.900 804 LEU B CA 1
ATOM 17176 C C . LEU B 2 804 ? 4.770 6.421 5.134 1.000 0.900 804 LEU B C 1
ATOM 17177 O O . LEU B 2 804 ? 5.517 5.959 5.997 1.000 0.900 804 LEU B O 1
ATOM 17193 N N . VAL B 2 805 ? 3.515 5.979 4.967 1.000 0.880 805 VAL B N 1
ATOM 17194 C CA . VAL B 2 805 ? 2.908 4.948 5.826 1.000 0.880 805 VAL B CA 1
ATOM 17195 C C . VAL B 2 805 ? 3.687 3.633 5.734 1.000 0.880 805 VAL B C 1
ATOM 17196 O O . VAL B 2 805 ? 3.984 3.035 6.766 1.000 0.880 805 VAL B O 1
ATOM 17209 N N . ASP B 2 806 ? 4.086 3.206 4.530 1.000 0.840 806 ASP B N 1
ATOM 17210 C CA . ASP B 2 806 ? 4.846 1.961 4.332 1.000 0.840 806 ASP B CA 1
ATOM 17211 C C . ASP B 2 806 ? 6.218 1.953 5.038 1.000 0.840 806 ASP B C 1
ATOM 17212 O O . ASP B 2 806 ? 6.688 0.880 5.415 1.000 0.840 806 ASP B O 1
ATOM 17221 N N . VAL B 2 807 ? 6.847 3.115 5.250 1.000 0.840 807 VAL B N 1
ATOM 17222 C CA . VAL B 2 807 ? 8.147 3.253 5.942 1.000 0.840 807 VAL B CA 1
ATOM 17223 C C . VAL B 2 807 ? 8.014 3.305 7.464 1.000 0.840 807 VAL B C 1
ATOM 17224 O O . VAL B 2 807 ? 8.922 2.884 8.187 1.000 0.840 807 VAL B O 1
ATOM 17237 N N . ALA B 2 808 ? 6.905 3.845 7.961 1.000 0.890 808 ALA B N 1
ATOM 17238 C CA . ALA B 2 808 ? 6.771 4.217 9.364 1.000 0.890 808 ALA B CA 1
ATOM 17239 C C . ALA B 2 808 ? 5.757 3.403 10.158 1.000 0.890 808 ALA B C 1
ATOM 17240 O O . ALA B 2 808 ? 5.742 3.494 11.380 1.000 0.890 808 ALA B O 1
ATOM 17247 N N . GLN B 2 809 ? 4.936 2.591 9.497 1.000 0.820 809 GLN B N 1
ATOM 17248 C CA . GLN B 2 809 ? 3.917 1.742 10.121 1.000 0.820 809 GLN B CA 1
ATOM 17249 C C . GLN B 2 809 ? 4.402 0.935 11.343 1.000 0.820 809 GLN B C 1
ATOM 17250 O O . GLN B 2 809 ? 3.614 0.680 12.247 1.000 0.820 809 GLN B O 1
ATOM 17264 N N . ASP B 2 810 ? 5.685 0.567 11.409 1.000 0.830 810 ASP B N 1
ATOM 17265 C CA . ASP B 2 810 ? 6.242 -0.253 12.492 1.000 0.830 810 ASP B CA 1
ATOM 17266 C C . ASP B 2 810 ? 6.671 0.577 13.725 1.000 0.830 810 ASP B C 1
ATOM 17267 O O . ASP B 2 810 ? 7.133 0.028 14.729 1.000 0.830 810 ASP B O 1
ATOM 17276 N N . VAL B 2 811 ? 6.525 1.908 13.680 1.000 0.910 811 VAL B N 1
ATOM 17277 C CA . VAL B 2 811 ? 6.841 2.805 14.798 1.000 0.910 811 VAL B CA 1
ATOM 17278 C C . VAL B 2 811 ? 5.650 2.899 15.752 1.000 0.910 811 VAL B C 1
ATOM 17279 O O . VAL B 2 811 ? 4.735 3.705 15.573 1.000 0.910 811 VAL B O 1
ATOM 17292 N N . ILE B 2 812 ? 5.688 2.058 16.783 1.000 0.910 812 ILE B N 1
ATOM 17293 C CA . ILE B 2 812 ? 4.667 1.946 17.831 1.000 0.910 812 ILE B CA 1
ATOM 17294 C C . ILE B 2 812 ? 5.291 2.345 19.172 1.000 0.910 812 ILE B C 1
ATOM 17295 O O . ILE B 2 812 ? 6.463 2.045 19.421 1.000 0.910 812 ILE B O 1
ATOM 17311 N N . ILE B 2 813 ? 4.529 2.996 20.054 1.000 0.930 813 ILE B N 1
ATOM 17312 C CA . ILE B 2 813 ? 4.982 3.236 21.430 1.000 0.930 813 ILE B CA 1
ATOM 17313 C C . ILE B 2 813 ? 5.036 1.896 22.172 1.000 0.930 813 ILE B C 1
ATOM 17314 O O . ILE B 2 813 ? 3.992 1.307 22.427 1.000 0.930 813 ILE B O 1
ATOM 17330 N N . ARG B 2 814 ? 6.217 1.385 22.535 1.000 0.870 814 ARG B N 1
ATOM 17331 C CA . ARG B 2 814 ? 6.335 0.062 23.199 1.000 0.870 814 ARG B CA 1
ATOM 17332 C C . ARG B 2 814 ? 6.636 0.115 24.687 1.000 0.870 814 ARG B C 1
ATOM 17333 O O . ARG B 2 814 ? 6.311 -0.812 25.423 1.000 0.870 814 ARG B O 1
ATOM 17354 N N . GLU B 2 815 ? 7.245 1.202 25.126 1.000 0.880 815 GLU B N 1
ATOM 17355 C CA . GLU B 2 815 ? 7.758 1.357 26.480 1.000 0.880 815 GLU B CA 1
ATOM 17356 C C . GLU B 2 815 ? 7.564 2.790 26.974 1.000 0.880 815 GLU B C 1
ATOM 17357 O O . GLU B 2 815 ? 7.450 3.731 26.187 1.000 0.880 815 GLU B O 1
ATOM 17369 N N . THR B 2 816 ? 7.478 2.956 28.293 1.000 0.900 816 THR B N 1
ATOM 17370 C CA . THR B 2 816 ? 7.230 4.252 28.939 1.000 0.900 816 THR B CA 1
ATOM 17371 C C . THR B 2 816 ? 8.463 5.152 28.922 1.000 0.900 816 THR B C 1
ATOM 17372 O O . THR B 2 816 ? 8.354 6.340 28.622 1.000 0.900 816 THR B O 1
ATOM 17383 N N . ASP B 2 817 ? 9.639 4.592 29.199 1.000 0.910 817 ASP B N 1
ATOM 17384 C CA . ASP B 2 817 ? 10.911 5.308 29.162 1.000 0.910 817 ASP B CA 1
ATOM 17385 C C . ASP B 2 817 ? 12.016 4.372 28.671 1.000 0.910 817 ASP B C 1
ATOM 17386 O O . ASP B 2 817 ? 12.105 3.238 29.126 1.000 0.910 817 ASP B O 1
ATOM 17395 N N . CYS B 2 818 ? 12.850 4.859 27.754 1.000 0.890 818 CYS B N 1
ATOM 17396 C CA . CYS B 2 818 ? 14.023 4.137 27.258 1.000 0.890 818 CYS B CA 1
ATOM 17397 C C . CYS B 2 818 ? 15.300 4.491 28.036 1.000 0.890 818 CYS B C 1
ATOM 17398 O O . CYS B 2 818 ? 16.361 3.941 27.755 1.000 0.890 818 CYS B O 1
ATOM 17406 N N . GLY B 2 819 ? 15.227 5.466 28.951 1.000 0.890 819 GLY B N 1
ATOM 17407 C CA . GLY B 2 819 ? 16.371 5.915 29.743 1.000 0.890 819 GLY B CA 1
ATOM 17408 C C . GLY B 2 819 ? 17.454 6.642 28.939 1.000 0.890 819 GLY B C 1
ATOM 17409 O O . GLY B 2 819 ? 18.573 6.750 29.423 1.000 0.890 819 GLY B O 1
ATOM 17413 N N . THR B 2 820 ? 17.162 7.133 27.721 1.000 0.880 820 THR B N 1
ATOM 17414 C CA . THR B 2 820 ? 18.148 7.914 26.949 1.000 0.880 820 THR B CA 1
ATOM 17415 C C . THR B 2 820 ? 18.523 9.197 27.680 1.000 0.880 820 THR B C 1
ATOM 17416 O O . THR B 2 820 ? 17.651 9.937 28.149 1.000 0.880 820 THR B O 1
ATOM 17427 N N . ASP B 2 821 ? 19.820 9.455 27.719 1.000 0.840 821 ASP B N 1
ATOM 17428 C CA . ASP B 2 821 ? 20.486 10.596 28.324 1.000 0.840 821 ASP B CA 1
ATOM 17429 C C . ASP B 2 821 ? 20.734 11.745 27.332 1.000 0.840 821 ASP B C 1
ATOM 17430 O O . ASP B 2 821 ? 21.053 12.866 27.738 1.000 0.840 821 ASP B O 1
ATOM 17439 N N . ARG B 2 822 ? 20.471 11.513 26.044 1.000 0.870 822 ARG B N 1
ATOM 17440 C CA . ARG B 2 822 ? 20.579 12.494 24.956 1.000 0.870 822 ARG B CA 1
ATOM 17441 C C . ARG B 2 822 ? 19.252 13.219 24.696 1.000 0.870 822 ARG B C 1
ATOM 17442 O O . ARG B 2 822 ? 18.170 12.670 24.899 1.000 0.870 822 ARG B O 1
ATOM 17463 N N . GLY B 2 823 ? 19.324 14.443 24.185 1.000 0.860 823 GLY B N 1
ATOM 17464 C CA . GLY B 2 823 ? 18.171 15.248 23.766 1.000 0.860 823 GLY B CA 1
ATOM 17465 C C . GLY B 2 823 ? 18.520 16.124 22.570 1.000 0.860 823 GLY B C 1
ATOM 17466 O O . GLY B 2 823 ? 19.593 15.958 21.992 1.000 0.860 823 GLY B O 1
ATOM 17470 N N . ILE B 2 824 ? 17.632 17.053 22.230 1.000 0.880 824 ILE B N 1
ATOM 17471 C CA . ILE B 2 824 ? 17.870 18.087 21.214 1.000 0.880 824 ILE B CA 1
ATOM 17472 C C . ILE B 2 824 ? 17.652 19.449 21.863 1.000 0.880 824 ILE B C 1
ATOM 17473 O O . ILE B 2 824 ? 16.801 19.595 22.745 1.000 0.880 824 ILE B O 1
ATOM 17489 N N . LEU B 2 825 ? 18.426 20.433 21.425 1.000 0.880 825 LEU B N 1
ATOM 17490 C CA . LEU B 2 825 ? 18.295 21.824 21.820 1.000 0.880 825 LEU B CA 1
ATOM 17491 C C . LEU B 2 825 ? 17.249 22.505 20.926 1.000 0.880 825 LEU B C 1
ATOM 17492 O O . LEU B 2 825 ? 17.527 22.853 19.781 1.000 0.880 825 LEU B O 1
ATOM 17508 N N . ALA B 2 826 ? 16.026 22.658 21.424 1.000 0.900 826 ALA B N 1
ATOM 17509 C CA . ALA B 2 826 ? 14.973 23.333 20.678 1.000 0.900 826 ALA B CA 1
ATOM 17510 C C . ALA B 2 826 ? 15.236 24.842 20.637 1.000 0.900 826 ALA B C 1
ATOM 17511 O O . ALA B 2 826 ? 15.385 25.473 21.682 1.000 0.900 826 ALA B O 1
ATOM 17518 N N . LYS B 2 827 ? 15.263 25.394 19.419 1.000 0.880 827 LYS B N 1
ATOM 17519 C CA . LYS B 2 827 ? 15.376 26.826 19.099 1.000 0.880 827 LYS B CA 1
ATOM 17520 C C . LYS B 2 827 ? 14.214 27.248 18.205 1.000 0.880 827 LYS B C 1
ATOM 17521 O O . LYS B 2 827 ? 13.708 26.399 17.462 1.000 0.880 827 LYS B O 1
ATOM 17540 N N . PRO B 2 828 ? 13.795 28.521 18.214 1.000 0.870 828 PRO B N 1
ATOM 17541 C CA . PRO B 2 828 ? 12.863 28.999 17.200 1.000 0.870 828 PRO B CA 1
ATOM 17542 C C . PRO B 2 828 ? 13.470 28.788 15.803 1.000 0.870 828 PRO B C 1
ATOM 17543 O O . PRO B 2 828 ? 14.646 29.085 15.585 1.000 0.870 828 PRO B O 1
ATOM 17554 N N . LEU B 2 829 ? 12.683 28.265 14.860 1.000 0.860 829 LEU B N 1
ATOM 17555 C CA . LEU B 2 829 ? 13.117 28.109 13.469 1.000 0.860 829 LEU B CA 1
ATOM 17556 C C . LEU B 2 829 ? 12.949 29.456 12.768 1.000 0.860 829 LEU B C 1
ATOM 17557 O O . LEU B 2 829 ? 11.841 29.991 12.702 1.000 0.860 829 LEU B O 1
ATOM 17573 N N . LYS B 2 830 ? 14.051 30.018 12.274 1.000 0.820 830 LYS B N 1
ATOM 17574 C CA . LYS B 2 830 ? 14.090 31.343 11.652 1.000 0.820 830 LYS B CA 1
ATOM 17575 C C . LYS B 2 830 ? 14.786 31.272 10.305 1.000 0.820 830 LYS B C 1
ATOM 17576 O O . LYS B 2 830 ? 15.764 30.545 10.149 1.000 0.820 830 LYS B O 1
ATOM 17595 N N . GLU B 2 831 ? 14.324 32.091 9.372 1.000 0.720 831 GLU B N 1
ATOM 17596 C CA . GLU B 2 831 ? 14.959 32.266 8.074 1.000 0.720 831 GLU B CA 1
ATOM 17597 C C . GLU B 2 831 ? 15.164 33.755 7.801 1.000 0.720 831 GLU B C 1
ATOM 17598 O O . GLU B 2 831 ? 14.241 34.500 7.479 1.000 0.720 831 GLU B O 1
ATOM 17610 N N . GLY B 2 832 ? 16.395 34.216 8.020 1.000 0.670 832 GLY B N 1
ATOM 17611 C CA . GLY B 2 832 ? 16.675 35.647 8.074 1.000 0.670 832 GLY B CA 1
ATOM 17612 C C . GLY B 2 832 ? 15.939 36.301 9.246 1.000 0.670 832 GLY B C 1
ATOM 17613 O O . GLY B 2 832 ? 16.171 35.950 10.402 1.000 0.670 832 GLY B O 1
ATOM 17617 N N . THR B 2 833 ? 15.063 37.257 8.945 1.000 0.720 833 THR B N 1
ATOM 17618 C CA . THR B 2 833 ? 14.251 37.989 9.930 1.000 0.720 833 THR B CA 1
ATOM 17619 C C . THR B 2 833 ? 12.875 37.368 10.187 1.000 0.720 833 THR B C 1
ATOM 17620 O O . THR B 2 833 ? 12.212 37.769 11.145 1.000 0.720 833 THR B O 1
ATOM 17631 N N . GLU B 2 834 ? 12.433 36.391 9.387 1.000 0.770 834 GLU B N 1
ATOM 17632 C CA . GLU B 2 834 ? 11.133 35.737 9.573 1.000 0.770 834 GLU B CA 1
ATOM 17633 C C . GLU B 2 834 ? 11.220 34.525 10.506 1.000 0.770 834 GLU B C 1
ATOM 17634 O O . GLU B 2 834 ? 12.126 33.695 10.414 1.000 0.770 834 GLU B O 1
ATOM 17646 N N . THR B 2 835 ? 10.239 34.408 11.406 1.000 0.810 835 THR B N 1
ATOM 17647 C CA . THR B 2 835 ? 10.098 33.250 12.301 1.000 0.810 835 THR B CA 1
ATOM 17648 C C . THR B 2 835 ? 9.138 32.246 11.672 1.000 0.810 835 THR B C 1
ATOM 17649 O O . THR B 2 835 ? 7.953 32.539 11.527 1.000 0.810 835 THR B O 1
ATOM 17660 N N . ILE B 2 836 ? 9.646 31.065 11.323 1.000 0.820 836 ILE B N 1
ATOM 17661 C CA . ILE B 2 836 ? 8.866 29.962 10.747 1.000 0.820 836 ILE B CA 1
ATOM 17662 C C . ILE B 2 836 ? 8.052 29.265 11.843 1.000 0.820 836 ILE B C 1
ATOM 17663 O O . ILE B 2 836 ? 6.853 29.043 11.677 1.000 0.820 836 ILE B O 1
ATOM 17679 N N . GLU B 2 837 ? 8.697 28.934 12.965 1.000 0.870 837 GLU B N 1
ATOM 17680 C CA . GLU B 2 837 ? 8.064 28.269 14.106 1.000 0.870 837 GLU B CA 1
ATOM 17681 C C . GLU B 2 837 ? 8.599 28.842 15.416 1.000 0.870 837 GLU B C 1
ATOM 17682 O O . GLU B 2 837 ? 9.813 28.997 15.611 1.000 0.870 837 GLU B O 1
ATOM 17694 N N . ARG B 2 838 ? 7.676 29.201 16.307 1.000 0.870 838 ARG B N 1
ATOM 17695 C CA . ARG B 2 838 ? 8.011 29.846 17.578 1.000 0.870 838 ARG B CA 1
ATOM 17696 C C . ARG B 2 838 ? 8.523 28.820 18.576 1.000 0.870 838 ARG B C 1
ATOM 17697 O O . ARG B 2 838 ? 8.173 27.647 18.506 1.000 0.870 838 ARG B O 1
ATOM 17718 N N . LEU B 2 839 ? 9.312 29.281 19.547 1.000 0.880 839 LEU B N 1
ATOM 17719 C CA . LEU B 2 839 ? 9.816 28.400 20.600 1.000 0.880 839 LEU B CA 1
ATOM 17720 C C . LEU B 2 839 ? 8.666 27.755 21.397 1.000 0.880 839 LEU B C 1
ATOM 17721 O O . LEU B 2 839 ? 8.696 26.549 21.610 1.000 0.880 839 LEU B O 1
ATOM 17737 N N . GLU B 2 840 ? 7.630 28.531 21.739 1.000 0.860 840 GLU B N 1
ATOM 17738 C CA . GLU B 2 840 ? 6.390 28.076 22.394 1.000 0.860 840 GLU B CA 1
ATOM 17739 C C . GLU B 2 840 ? 5.813 26.804 21.742 1.000 0.860 840 GLU B C 1
ATOM 17740 O O . GLU B 2 840 ? 5.712 25.760 22.384 1.000 0.860 840 GLU B O 1
ATOM 17752 N N . GLU B 2 841 ? 5.505 26.855 20.442 1.000 0.850 841 GLU B N 1
ATOM 17753 C CA . GLU B 2 841 ? 4.880 25.747 19.703 1.000 0.850 841 GLU B CA 1
ATOM 17754 C C . GLU B 2 841 ? 5.755 24.487 19.684 1.000 0.850 841 GLU B C 1
ATOM 17755 O O . GLU B 2 841 ? 5.243 23.367 19.755 1.000 0.850 841 GLU B O 1
ATOM 17767 N N . ARG B 2 842 ? 7.081 24.660 19.641 1.000 0.890 842 ARG B N 1
ATOM 17768 C CA . ARG B 2 842 ? 8.033 23.541 19.644 1.000 0.890 842 ARG B CA 1
ATOM 17769 C C . ARG B 2 842 ? 8.146 22.860 21.010 1.000 0.890 842 ARG B C 1
ATOM 17770 O O . ARG B 2 842 ? 8.479 21.669 21.056 1.000 0.890 842 ARG B O 1
ATOM 17791 N N . LEU B 2 843 ? 7.882 23.584 22.104 1.000 0.910 843 LEU B N 1
ATOM 17792 C CA . LEU B 2 843 ? 7.940 23.074 23.480 1.000 0.910 843 LEU B CA 1
ATOM 17793 C C . LEU B 2 843 ? 6.649 22.374 23.913 1.000 0.910 843 LEU B C 1
ATOM 17794 O O . LEU B 2 843 ? 6.718 21.380 24.642 1.000 0.910 843 LEU B O 1
ATOM 17810 N N . ILE B 2 844 ? 5.489 22.847 23.447 1.000 0.880 844 ILE B N 1
ATOM 17811 C CA . ILE B 2 844 ? 4.185 22.326 23.874 1.000 0.880 844 ILE B CA 1
ATOM 17812 C C . ILE B 2 844 ? 4.070 20.815 23.613 1.000 0.880 844 ILE B C 1
ATOM 17813 O O . ILE B 2 844 ? 4.215 20.301 22.498 1.000 0.880 844 ILE B O 1
ATOM 17829 N N . GLY B 2 845 ? 3.761 20.068 24.671 1.000 0.880 845 GLY B N 1
ATOM 17830 C CA . GLY B 2 845 ? 3.573 18.622 24.628 1.000 0.880 845 GLY B CA 1
ATOM 17831 C C . GLY B 2 845 ? 4.869 17.813 24.524 1.000 0.880 845 GLY B C 1
ATOM 17832 O O . GLY B 2 845 ? 4.801 16.633 24.155 1.000 0.880 845 GLY B O 1
ATOM 17836 N N . ARG B 2 846 ? 6.031 18.411 24.819 1.000 0.920 846 ARG B N 1
ATOM 17837 C CA . ARG B 2 846 ? 7.335 17.734 24.939 1.000 0.920 846 ARG B CA 1
ATOM 17838 C C . ARG B 2 846 ? 7.689 17.484 26.403 1.000 0.920 846 ARG B C 1
ATOM 17839 O O . ARG B 2 846 ? 7.229 18.186 27.294 1.000 0.920 846 ARG B O 1
ATOM 17860 N N . PHE B 2 847 ? 8.559 16.505 26.642 1.000 0.930 847 PHE B N 1
ATOM 17861 C CA . PHE B 2 847 ? 9.204 16.331 27.943 1.000 0.930 847 PHE B CA 1
ATOM 17862 C C . PHE B 2 847 ? 10.543 17.077 27.979 1.000 0.930 847 PHE B C 1
ATOM 17863 O O . PHE B 2 847 ? 11.357 16.926 27.057 1.000 0.930 847 PHE B O 1
ATOM 17880 N N . ALA B 2 848 ? 10.806 17.834 29.045 1.000 0.930 848 ALA B N 1
ATOM 17881 C CA . ALA B 2 848 ? 12.093 18.500 29.240 1.000 0.930 848 ALA B CA 1
ATOM 17882 C C . ALA B 2 848 ? 13.207 17.469 29.492 1.000 0.930 848 ALA B C 1
ATOM 17883 O O . ALA B 2 848 ? 13.067 16.547 30.304 1.000 0.930 848 ALA B O 1
ATOM 17890 N N . ARG B 2 849 ? 14.333 17.596 28.777 1.000 0.910 849 ARG B N 1
ATOM 17891 C CA . ARG B 2 849 ? 15.498 16.712 28.953 1.000 0.910 849 ARG B CA 1
ATOM 17892 C C . ARG B 2 849 ? 16.389 17.169 30.102 1.000 0.910 849 ARG B C 1
ATOM 17893 O O . ARG B 2 849 ? 16.966 16.305 30.750 1.000 0.910 849 ARG B O 1
ATOM 17914 N N . LYS B 2 850 ? 16.525 18.476 30.324 1.000 0.900 850 LYS B N 1
ATOM 17915 C CA . LYS B 2 850 ? 17.255 19.074 31.453 1.000 0.900 850 LYS B CA 1
ATOM 17916 C C . LYS B 2 850 ? 16.316 20.000 32.221 1.000 0.900 850 LYS B C 1
ATOM 17917 O O . LYS B 2 850 ? 15.359 20.499 31.640 1.000 0.900 850 LYS B O 1
ATOM 17936 N N . GLN B 2 851 ? 16.617 20.237 33.497 1.000 0.880 851 GLN B N 1
ATOM 17937 C CA . GLN B 2 851 ? 15.901 21.232 34.296 1.000 0.880 851 GLN B CA 1
ATOM 17938 C C . GLN B 2 851 ? 16.012 22.619 33.653 1.000 0.880 851 GLN B C 1
ATOM 17939 O O . GLN B 2 851 ? 17.118 23.050 33.314 1.000 0.880 851 GLN B O 1
ATOM 17953 N N . VAL B 2 852 ? 14.880 23.305 33.515 1.000 0.880 852 VAL B N 1
ATOM 17954 C CA . VAL B 2 852 ? 14.808 24.691 33.037 1.000 0.880 852 VAL B CA 1
ATOM 17955 C C . VAL B 2 852 ? 14.624 25.590 34.248 1.000 0.880 852 VAL B C 1
ATOM 17956 O O . VAL B 2 852 ? 13.696 25.398 35.034 1.000 0.880 852 VAL B O 1
ATOM 17969 N N . LYS B 2 853 ? 15.536 26.545 34.418 1.000 0.870 853 LYS B N 1
ATOM 17970 C CA . LYS B 2 853 ? 15.514 27.491 35.532 1.000 0.870 853 LYS B CA 1
ATOM 17971 C C . LYS B 2 853 ? 15.289 28.893 35.008 1.000 0.870 853 LYS B C 1
ATOM 17972 O O . LYS B 2 853 ? 15.832 29.247 33.962 1.000 0.870 853 LYS B O 1
ATOM 17991 N N . HIS B 2 854 ? 14.534 29.676 35.761 1.000 0.860 854 HIS B N 1
ATOM 17992 C CA . HIS B 2 854 ? 14.380 31.089 35.491 1.000 0.860 854 HIS B CA 1
ATOM 17993 C C . HIS B 2 854 ? 15.754 31.779 35.619 1.000 0.860 854 HIS B C 1
ATOM 17994 O O . HIS B 2 854 ? 16.437 31.581 36.630 1.000 0.860 854 HIS B O 1
ATOM 18008 N N . PRO B 2 855 ? 16.189 32.571 34.625 1.000 0.820 855 PRO B N 1
ATOM 18009 C CA . PRO B 2 855 ? 17.536 33.141 34.593 1.000 0.820 855 PRO B CA 1
ATOM 18010 C C . PRO B 2 855 ? 17.817 34.123 35.747 1.000 0.820 855 PRO B C 1
ATOM 18011 O O . PRO B 2 855 ? 18.919 34.100 36.289 1.000 0.820 855 PRO B O 1
ATOM 18022 N N . GLU B 2 856 ? 16.838 34.945 36.154 1.000 0.810 856 GLU B N 1
ATOM 18023 C CA . GLU B 2 856 ? 17.001 35.935 37.241 1.000 0.810 856 GLU B CA 1
ATOM 18024 C C . GLU B 2 856 ? 16.696 35.407 38.659 1.000 0.810 856 GLU B C 1
ATOM 18025 O O . GLU B 2 856 ? 17.501 35.595 39.569 1.000 0.810 856 GLU B O 1
ATOM 18037 N N . THR B 2 857 ? 15.551 34.743 38.879 1.000 0.820 857 THR B N 1
ATOM 18038 C CA . THR B 2 857 ? 15.121 34.289 40.220 1.000 0.820 857 THR B CA 1
ATOM 18039 C C . THR B 2 857 ? 15.726 32.947 40.643 1.000 0.820 857 THR B C 1
ATOM 18040 O O . THR B 2 857 ? 15.712 32.612 41.827 1.000 0.820 857 THR B O 1
ATOM 18051 N N . GLY B 2 858 ? 16.263 32.162 39.700 1.000 0.830 858 GLY B N 1
ATOM 18052 C CA . GLY B 2 858 ? 16.788 30.814 39.948 1.000 0.830 858 GLY B CA 1
ATOM 18053 C C . GLY B 2 858 ? 15.714 29.745 40.194 1.000 0.830 858 GLY B C 1
ATOM 18054 O O . GLY B 2 858 ? 16.058 28.596 40.490 1.000 0.830 858 GLY B O 1
ATOM 18058 N N . GLU B 2 859 ? 14.435 30.103 40.062 1.000 0.820 859 GLU B N 1
ATOM 18059 C CA . GLU B 2 859 ? 13.294 29.216 40.282 1.000 0.820 859 GLU B CA 1
ATOM 18060 C C . GLU B 2 859 ? 13.213 28.118 39.211 1.000 0.820 859 GLU B C 1
ATOM 18061 O O . GLU B 2 859 ? 13.545 28.335 38.044 1.000 0.820 859 GLU B O 1
ATOM 18073 N N . VAL B 2 860 ? 12.821 26.904 39.611 1.000 0.850 860 VAL B N 1
ATOM 18074 C CA . VAL B 2 860 ? 12.705 25.760 38.697 1.000 0.850 860 VAL B CA 1
ATOM 18075 C C . VAL B 2 860 ? 11.338 25.805 38.018 1.000 0.850 860 VAL B C 1
ATOM 18076 O O . VAL B 2 860 ? 10.344 25.445 38.636 1.000 0.850 860 VAL B O 1
ATOM 18089 N N . LEU B 2 861 ? 11.311 26.195 36.743 1.000 0.850 861 LEU B N 1
ATOM 18090 C CA . LEU B 2 861 ? 10.089 26.239 35.932 1.000 0.850 861 LEU B CA 1
ATOM 18091 C C . LEU B 2 861 ? 9.640 24.828 35.523 1.000 0.850 861 LEU B C 1
ATOM 18092 O O . LEU B 2 861 ? 8.473 24.471 35.655 1.000 0.850 861 LEU B O 1
ATOM 18108 N N . VAL B 2 862 ? 10.578 24.002 35.033 1.000 0.890 862 VAL B N 1
ATOM 18109 C CA . VAL B 2 862 ? 10.289 22.632 34.567 1.000 0.890 862 VAL B CA 1
ATOM 18110 C C . VAL B 2 862 ? 11.363 21.655 35.027 1.000 0.890 862 VAL B C 1
ATOM 18111 O O . VAL B 2 862 ? 12.562 21.876 34.811 1.000 0.890 862 VAL B O 1
ATOM 18124 N N . ASN B 2 863 ? 10.938 20.541 35.625 1.000 0.890 863 ASN B N 1
ATOM 18125 C CA . ASN B 2 863 ? 11.837 19.476 36.049 1.000 0.890 863 ASN B CA 1
ATOM 18126 C C . ASN B 2 863 ? 12.264 18.550 34.912 1.000 0.890 863 ASN B C 1
ATOM 18127 O O . ASN B 2 863 ? 11.711 18.497 33.814 1.000 0.890 863 ASN B O 1
ATOM 18138 N N . GLU B 2 864 ? 13.283 17.755 35.218 1.000 0.880 864 GLU B N 1
ATOM 18139 C CA . GLU B 2 864 ? 13.747 16.718 34.316 1.000 0.880 864 GLU B CA 1
ATOM 18140 C C . GLU B 2 864 ? 12.665 15.645 34.087 1.000 0.880 864 GLU B C 1
ATOM 18141 O O . GLU B 2 864 ? 12.101 15.104 35.038 1.000 0.880 864 GLU B O 1
ATOM 18153 N N . ASN B 2 865 ? 12.411 15.291 32.818 1.000 0.890 865 ASN B N 1
ATOM 18154 C CA . ASN B 2 865 ? 11.355 14.359 32.394 1.000 0.890 865 ASN B CA 1
ATOM 18155 C C . ASN B 2 865 ? 9.932 14.778 32.795 1.000 0.890 865 ASN B C 1
ATOM 18156 O O . ASN B 2 865 ? 9.049 13.920 32.906 1.000 0.890 865 ASN B O 1
ATOM 18167 N N . GLU B 2 866 ? 9.698 16.076 32.961 1.000 0.900 866 GLU B N 1
ATOM 18168 C CA . GLU B 2 866 ? 8.368 16.645 33.145 1.000 0.900 866 GLU B CA 1
ATOM 18169 C C . GLU B 2 866 ? 7.776 17.093 31.802 1.000 0.900 866 GLU B C 1
ATOM 18170 O O . GLU B 2 866 ? 8.509 17.518 30.904 1.000 0.900 866 GLU B O 1
ATOM 18182 N N . LEU B 2 867 ? 6.459 16.928 31.642 1.000 0.910 867 LEU B N 1
ATOM 18183 C CA . LEU B 2 867 ? 5.732 17.359 30.450 1.000 0.910 867 LEU B CA 1
ATOM 18184 C C . LEU B 2 867 ? 5.550 18.887 30.490 1.000 0.910 867 LEU B C 1
ATOM 18185 O O . LEU B 2 867 ? 5.120 19.424 31.511 1.000 0.910 867 LEU B O 1
ATOM 18201 N N . ILE B 2 868 ? 5.853 19.561 29.380 1.000 0.910 868 ILE B N 1
ATOM 18202 C CA . ILE B 2 868 ? 5.623 20.996 29.178 1.000 0.910 868 ILE B CA 1
ATOM 18203 C C . ILE B 2 868 ? 4.240 21.177 28.539 1.000 0.910 868 ILE B C 1
ATOM 18204 O O . ILE B 2 868 ? 3.998 20.739 27.409 1.000 0.910 868 ILE B O 1
ATOM 18220 N N . ASP B 2 869 ? 3.325 21.788 29.275 1.000 0.830 869 ASP B N 1
ATOM 18221 C CA . ASP B 2 869 ? 1.985 22.200 28.852 1.000 0.830 869 ASP B CA 1
ATOM 18222 C C . ASP B 2 869 ? 1.996 23.629 28.273 1.000 0.830 869 ASP B C 1
ATOM 18223 O O . ASP B 2 869 ? 3.045 24.267 28.189 1.000 0.830 869 ASP B O 1
ATOM 18232 N N . GLU B 2 870 ? 0.842 24.113 27.795 1.000 0.800 870 GLU B N 1
ATOM 18233 C CA . GLU B 2 870 ? 0.738 25.460 27.210 1.000 0.800 870 GLU B CA 1
ATOM 18234 C C . GLU B 2 870 ? 1.131 26.559 28.212 1.000 0.800 870 GLU B C 1
ATOM 18235 O O . GLU B 2 870 ? 1.793 27.519 27.828 1.000 0.800 870 GLU B O 1
ATOM 18247 N N . ASP B 2 871 ? 0.777 26.388 29.489 1.000 0.800 871 ASP B N 1
ATOM 18248 C CA . ASP B 2 871 ? 1.012 27.395 30.527 1.000 0.800 871 ASP B CA 1
ATOM 18249 C C . ASP B 2 871 ? 2.513 27.479 30.878 1.000 0.800 871 ASP B C 1
ATOM 18250 O O . ASP B 2 871 ? 3.088 28.568 30.842 1.000 0.800 871 ASP B O 1
ATOM 18259 N N . LYS B 2 872 ? 3.202 26.338 31.067 1.000 0.870 872 LYS B N 1
ATOM 18260 C CA . LYS B 2 872 ? 4.668 26.325 31.260 1.000 0.870 872 LYS B CA 1
ATOM 18261 C C . LYS B 2 872 ? 5.433 26.778 30.022 1.000 0.870 872 LYS B C 1
ATOM 18262 O O . LYS B 2 872 ? 6.495 27.381 30.150 1.000 0.870 872 LYS B O 1
ATOM 18281 N N . ALA B 2 873 ? 4.947 26.465 28.817 1.000 0.880 873 ALA B N 1
ATOM 18282 C CA . ALA B 2 873 ? 5.587 26.934 27.588 1.000 0.880 873 ALA B CA 1
ATOM 18283 C C . ALA B 2 873 ? 5.561 28.469 27.495 1.000 0.880 873 ALA B C 1
ATOM 18284 O O . ALA B 2 873 ? 6.566 29.058 27.095 1.000 0.880 873 ALA B O 1
ATOM 18291 N N . LEU B 2 874 ? 4.453 29.102 27.902 1.000 0.830 874 LEU B N 1
ATOM 18292 C CA . LEU B 2 874 ? 4.324 30.558 28.002 1.000 0.830 874 LEU B CA 1
ATOM 18293 C C . LEU B 2 874 ? 5.269 31.148 29.054 1.000 0.830 874 LEU B C 1
ATOM 18294 O O . LEU B 2 874 ? 6.036 32.048 28.716 1.000 0.830 874 LEU B O 1
ATOM 18310 N N . GLU B 2 875 ? 5.299 30.597 30.271 1.000 0.850 875 GLU B N 1
ATOM 18311 C CA . GLU B 2 875 ? 6.217 31.060 31.326 1.000 0.850 875 GLU B CA 1
ATOM 18312 C C . GLU B 2 875 ? 7.692 30.995 30.900 1.000 0.850 875 GLU B C 1
ATOM 18313 O O . GLU B 2 875 ? 8.454 31.926 31.155 1.000 0.850 875 GLU B O 1
ATOM 18325 N N . ILE B 2 876 ? 8.112 29.922 30.216 1.000 0.890 876 ILE B N 1
ATOM 18326 C CA . ILE B 2 876 ? 9.489 29.785 29.707 1.000 0.890 876 ILE B CA 1
ATOM 18327 C C . ILE B 2 876 ? 9.832 30.922 28.730 1.000 0.890 876 ILE B C 1
ATOM 18328 O O . 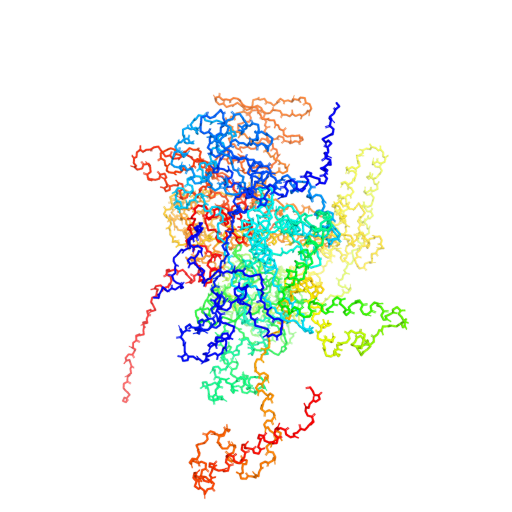ILE B 2 876 ? 10.942 31.457 28.778 1.000 0.890 876 ILE B O 1
ATOM 18344 N N . VAL B 2 877 ? 8.906 31.282 27.835 1.000 0.870 877 VAL B N 1
ATOM 18345 C CA . VAL B 2 877 ? 9.125 32.344 26.842 1.000 0.870 877 VAL B CA 1
ATOM 18346 C C . VAL B 2 877 ? 9.086 33.731 27.494 1.000 0.870 877 VAL B C 1
ATOM 18347 O O . VAL B 2 877 ? 9.927 34.562 27.154 1.000 0.870 877 VAL B O 1
ATOM 18360 N N . GLU B 2 878 ? 8.180 33.982 28.448 1.000 0.830 878 GLU B N 1
ATOM 18361 C CA . GLU B 2 878 ? 8.101 35.248 29.206 1.000 0.830 878 GLU B CA 1
ATOM 18362 C C . GLU B 2 878 ? 9.322 35.479 30.103 1.000 0.830 878 GLU B C 1
ATOM 18363 O O . GLU B 2 878 ? 9.772 36.616 30.245 1.000 0.830 878 GLU B O 1
ATOM 18375 N N . ALA B 2 879 ? 9.932 34.406 30.612 1.000 0.870 879 ALA B N 1
ATOM 18376 C CA . ALA B 2 879 ? 11.208 34.454 31.324 1.000 0.870 879 ALA B CA 1
ATOM 18377 C C . ALA B 2 879 ? 12.411 34.814 30.421 1.000 0.870 879 ALA B C 1
ATOM 18378 O O . ALA B 2 879 ? 13.534 34.944 30.913 1.000 0.870 879 ALA B O 1
ATOM 18385 N N . GLY B 2 880 ? 12.212 34.943 29.101 1.000 0.830 880 GLY B N 1
ATOM 18386 C CA . GLY B 2 880 ? 13.255 35.304 28.136 1.000 0.830 880 GLY B CA 1
ATOM 18387 C C . GLY B 2 880 ? 14.165 34.145 27.721 1.000 0.830 880 GLY B C 1
ATOM 18388 O O . GLY B 2 880 ? 15.274 34.369 27.236 1.000 0.830 880 GLY B O 1
ATOM 18392 N N . ILE B 2 881 ? 13.735 32.896 27.916 1.000 0.870 881 ILE B N 1
ATOM 18393 C CA . ILE B 2 881 ? 14.526 31.720 27.536 1.000 0.870 881 ILE B CA 1
ATOM 18394 C C . ILE B 2 881 ? 14.365 31.466 26.030 1.000 0.870 881 ILE B C 1
ATOM 18395 O O . ILE B 2 881 ? 13.271 31.163 25.563 1.000 0.870 881 ILE B O 1
ATOM 18411 N N . GLU B 2 882 ? 15.459 31.548 25.262 1.000 0.850 882 GLU B N 1
ATOM 18412 C CA . GLU B 2 882 ? 15.439 31.334 23.799 1.000 0.850 882 GLU B CA 1
ATOM 18413 C C . GLU B 2 882 ? 15.691 29.879 23.359 1.000 0.850 882 GLU B C 1
ATOM 18414 O O . GLU B 2 882 ? 15.418 29.514 22.210 1.000 0.850 882 GLU B O 1
ATOM 18426 N N . GLU B 2 883 ? 16.228 29.036 24.242 1.000 0.900 883 GLU B N 1
ATOM 18427 C CA . GLU B 2 883 ? 16.635 27.673 23.907 1.000 0.900 883 GLU B CA 1
ATOM 18428 C C . GLU B 2 883 ? 16.472 26.703 25.086 1.000 0.900 883 GLU B C 1
ATOM 18429 O O . GLU B 2 883 ? 16.891 26.981 26.208 1.000 0.900 883 GLU B O 1
ATOM 18441 N N . VAL B 2 884 ? 15.865 25.535 24.839 1.000 0.920 884 VAL B N 1
ATOM 18442 C CA . VAL B 2 884 ? 15.559 24.532 25.878 1.000 0.920 884 VAL B CA 1
ATOM 18443 C C . VAL B 2 884 ? 15.928 23.134 25.400 1.000 0.920 884 VAL B C 1
ATOM 18444 O O . VAL B 2 884 ? 15.657 22.737 24.267 1.000 0.920 884 VAL B O 1
ATOM 18457 N N . TRP B 2 885 ? 16.519 22.339 26.289 1.000 0.930 885 TRP B N 1
ATOM 18458 C CA . TRP B 2 885 ? 16.793 20.928 26.028 1.000 0.930 885 TRP B CA 1
ATOM 18459 C C . TRP B 2 885 ? 15.529 20.081 26.205 1.000 0.930 885 TRP B C 1
ATOM 18460 O O . TRP B 2 885 ? 15.064 19.888 27.329 1.000 0.930 885 TRP B O 1
ATOM 18481 N N . ILE B 2 886 ? 15.027 19.490 25.120 1.000 0.930 886 ILE B N 1
ATOM 18482 C CA . ILE B 2 886 ? 13.847 18.608 25.112 1.000 0.930 886 ILE B CA 1
ATOM 18483 C C . ILE B 2 886 ? 14.206 17.171 24.716 1.000 0.930 886 ILE B C 1
ATOM 18484 O O . ILE B 2 886 ? 15.240 16.906 24.091 1.000 0.930 886 ILE B O 1
ATOM 18500 N N . ARG B 2 887 ? 13.349 16.208 25.079 1.000 0.940 887 ARG B N 1
ATOM 18501 C CA . ARG B 2 887 ? 13.422 14.840 24.543 1.000 0.940 887 ARG B CA 1
ATOM 18502 C C . ARG B 2 887 ? 12.771 14.776 23.162 1.000 0.940 887 ARG B C 1
ATOM 18503 O O . ARG B 2 887 ? 11.781 15.449 22.885 1.000 0.940 887 ARG B O 1
ATOM 18524 N N . SER B 2 888 ? 13.330 13.928 22.307 1.000 0.920 888 SER B N 1
ATOM 18525 C CA . SER B 2 888 ? 12.879 13.751 20.929 1.000 0.920 888 SER B CA 1
ATOM 18526 C C . SER B 2 888 ? 12.949 12.287 20.510 1.000 0.920 888 SER B C 1
ATOM 18527 O O . SER B 2 888 ? 13.708 11.485 21.070 1.000 0.920 888 SER B O 1
ATOM 18535 N N . ALA B 2 889 ? 12.183 11.946 19.475 1.000 0.920 889 ALA B N 1
ATOM 18536 C CA . ALA B 2 889 ? 12.310 10.675 18.792 1.000 0.920 889 ALA B CA 1
ATOM 18537 C C . ALA B 2 889 ? 13.702 10.487 18.162 1.000 0.920 889 ALA B C 1
ATOM 18538 O O . ALA B 2 889 ? 14.140 9.344 18.079 1.000 0.920 889 ALA B O 1
ATOM 18545 N N . PHE B 2 890 ? 14.444 11.530 17.770 1.000 0.900 890 PHE B N 1
ATOM 18546 C CA . PHE B 2 890 ? 15.776 11.355 17.164 1.000 0.900 890 PHE B CA 1
ATOM 18547 C C . PHE B 2 890 ? 16.781 10.679 18.097 1.000 0.900 890 PHE B C 1
ATOM 18548 O O . PHE B 2 890 ? 17.559 9.840 17.649 1.000 0.900 890 PHE B O 1
ATOM 18565 N N . THR B 2 891 ? 16.722 10.969 19.396 1.000 0.890 891 THR B N 1
ATOM 18566 C CA . THR B 2 891 ? 17.678 10.457 20.392 1.000 0.890 891 THR B CA 1
ATOM 18567 C C . THR B 2 891 ? 17.155 9.267 21.199 1.000 0.890 891 THR B C 1
ATOM 18568 O O . THR B 2 891 ? 17.777 8.848 22.177 1.000 0.890 891 THR B O 1
ATOM 18579 N N . CYS B 2 892 ? 16.007 8.702 20.819 1.000 0.900 892 CYS B N 1
ATOM 18580 C CA . CYS B 2 892 ? 15.380 7.608 21.552 1.000 0.900 892 CYS B CA 1
ATOM 18581 C C . CYS B 2 892 ? 16.120 6.269 21.352 1.000 0.900 892 CYS B C 1
ATOM 18582 O O . CYS B 2 892 ? 16.299 5.825 20.215 1.000 0.900 892 CYS B O 1
ATOM 18590 N N . ASN B 2 893 ? 16.454 5.581 22.450 1.000 0.870 893 ASN B N 1
ATOM 18591 C CA . ASN B 2 893 ? 17.158 4.290 22.444 1.000 0.870 893 ASN B CA 1
ATOM 18592 C C . ASN B 2 893 ? 16.242 3.056 22.318 1.000 0.870 893 ASN B C 1
ATOM 18593 O O . ASN B 2 893 ? 16.739 1.936 22.353 1.000 0.870 893 ASN B O 1
ATOM 18604 N N . THR B 2 894 ? 14.926 3.219 22.157 1.000 0.870 894 THR B N 1
ATOM 18605 C CA . THR B 2 894 ? 14.013 2.079 21.969 1.000 0.870 894 THR B CA 1
ATOM 18606 C C . THR B 2 894 ? 14.399 1.271 20.719 1.000 0.870 894 THR B C 1
ATOM 18607 O O . THR B 2 894 ? 14.514 1.873 19.643 1.000 0.870 894 THR B O 1
ATOM 18618 N N . PRO B 2 895 ? 14.588 -0.064 20.820 1.000 0.770 895 PRO B N 1
ATOM 18619 C CA . PRO B 2 895 ? 15.070 -0.897 19.718 1.000 0.770 895 PRO B CA 1
ATOM 18620 C C . PRO B 2 895 ? 14.074 -0.978 18.563 1.000 0.770 895 PRO B C 1
ATOM 18621 O O . PRO B 2 895 ? 14.441 -0.853 17.393 1.000 0.770 895 PRO B O 1
ATOM 18632 N N . HIS B 2 896 ? 12.790 -1.144 18.885 1.000 0.780 896 HIS B N 1
ATOM 18633 C CA . HIS B 2 896 ? 11.696 -1.162 17.918 1.000 0.780 896 HIS B CA 1
ATOM 18634 C C . HIS B 2 896 ? 10.574 -0.238 18.368 1.000 0.780 896 HIS B C 1
ATOM 18635 O O . HIS B 2 896 ? 9.894 -0.509 19.356 1.000 0.780 896 HIS B O 1
ATOM 18649 N N . GLY B 2 897 ? 10.387 0.848 17.619 1.000 0.850 897 GLY B N 1
ATOM 18650 C CA . GLY B 2 897 ? 9.435 1.902 17.944 1.000 0.850 897 GLY B CA 1
ATOM 18651 C C . GLY B 2 897 ? 10.094 3.113 18.599 1.000 0.850 897 GLY B C 1
ATOM 18652 O O . GLY B 2 897 ? 11.255 3.438 18.329 1.000 0.850 897 GLY B O 1
ATOM 18656 N N . VAL B 2 898 ? 9.318 3.800 19.430 1.000 0.920 898 VAL B N 1
ATOM 18657 C CA . VAL B 2 898 ? 9.726 4.975 20.217 1.000 0.920 898 VAL B CA 1
ATOM 18658 C C . VAL B 2 898 ? 9.160 4.806 21.633 1.000 0.920 898 VAL B C 1
ATOM 18659 O O . VAL B 2 898 ? 8.154 4.122 21.814 1.000 0.920 898 VAL B O 1
ATOM 18672 N N . CYS B 2 899 ? 9.796 5.380 22.655 1.000 0.930 899 CYS B N 1
ATOM 18673 C CA . CYS B 2 899 ? 9.238 5.380 24.010 1.000 0.930 899 CYS B CA 1
ATOM 18674 C C . CYS B 2 899 ? 8.248 6.538 24.223 1.000 0.930 899 CYS B C 1
ATOM 18675 O O . CYS B 2 899 ? 8.335 7.577 23.562 1.000 0.930 899 CYS B O 1
ATOM 18683 N N . LYS B 2 900 ? 7.348 6.395 25.201 1.000 0.920 900 LYS B N 1
ATOM 18684 C CA . LYS B 2 900 ? 6.337 7.404 25.553 1.000 0.920 900 LYS B CA 1
ATOM 18685 C C . LYS B 2 900 ? 6.960 8.781 25.832 1.000 0.920 900 LYS B C 1
ATOM 18686 O O . LYS B 2 900 ? 6.532 9.768 25.242 1.000 0.920 900 LYS B O 1
ATOM 18705 N N . ARG B 2 901 ? 8.010 8.856 26.663 1.000 0.930 901 ARG B N 1
ATOM 18706 C CA . ARG B 2 901 ? 8.670 10.130 27.032 1.000 0.930 901 ARG B CA 1
ATOM 18707 C C . ARG B 2 901 ? 9.417 10.827 25.887 1.000 0.930 901 ARG B C 1
ATOM 18708 O O . ARG B 2 901 ? 9.491 12.049 25.875 1.000 0.930 901 ARG B O 1
ATOM 18729 N N . CYS B 2 902 ? 9.976 10.085 24.929 1.000 0.940 902 CYS B N 1
ATOM 18730 C CA . CYS B 2 902 ? 10.638 10.678 23.759 1.000 0.940 902 CYS B CA 1
ATOM 18731 C C . CYS B 2 902 ? 9.641 11.195 22.718 1.000 0.940 902 CYS B C 1
ATOM 18732 O O . CYS B 2 902 ? 10.003 12.056 21.921 1.000 0.940 902 CYS B O 1
ATOM 18740 N N . TYR B 2 903 ? 8.419 10.657 22.708 1.000 0.940 903 TYR B N 1
ATOM 18741 C CA . TYR B 2 903 ? 7.360 11.107 21.811 1.000 0.940 903 TYR B CA 1
ATOM 18742 C C . TYR B 2 903 ? 6.563 12.289 22.388 1.000 0.940 903 TYR B C 1
ATOM 18743 O O . TYR B 2 903 ? 6.341 13.277 21.690 1.000 0.940 903 TYR B O 1
ATOM 18761 N N . GLY B 2 904 ? 6.169 12.217 23.664 1.000 0.930 904 GLY B N 1
ATOM 18762 C CA . GLY B 2 904 ? 5.416 13.274 24.345 1.000 0.930 904 GLY B CA 1
ATOM 18763 C C . GLY B 2 904 ? 3.895 13.122 24.247 1.000 0.930 904 GLY B C 1
ATOM 18764 O O . GLY B 2 904 ? 3.355 12.015 24.316 1.000 0.930 904 GLY B O 1
ATOM 18768 N N . ARG B 2 905 ? 3.197 14.253 24.112 1.000 0.890 905 ARG B N 1
ATOM 18769 C CA . ARG B 2 905 ? 1.729 14.348 24.062 1.000 0.890 905 ARG B CA 1
ATOM 18770 C C . ARG B 2 905 ? 1.164 13.815 22.745 1.000 0.890 905 ARG B C 1
ATOM 18771 O O . ARG B 2 905 ? 1.694 14.113 21.668 1.000 0.890 905 ARG B O 1
ATOM 18792 N N . ASN B 2 906 ? 0.036 13.122 22.820 1.000 0.860 906 ASN B N 1
ATOM 18793 C CA . ASN B 2 906 ? -0.791 12.777 21.676 1.000 0.860 906 ASN B CA 1
ATOM 18794 C C . ASN B 2 906 ? -1.634 13.984 21.236 1.000 0.860 906 ASN B C 1
ATOM 18795 O O . ASN B 2 906 ? -2.464 14.490 21.987 1.000 0.860 906 ASN B O 1
ATOM 18806 N N . LEU B 2 907 ? -1.435 14.435 19.998 1.000 0.800 907 LEU B N 1
ATOM 18807 C CA . LEU B 2 907 ? -2.162 15.575 19.434 1.000 0.800 907 LEU B CA 1
ATOM 18808 C C . LEU B 2 907 ? -3.638 15.261 19.137 1.000 0.800 907 LEU B C 1
ATOM 18809 O O . LEU B 2 907 ? -4.451 16.174 19.113 1.000 0.800 907 LEU B O 1
ATOM 18825 N N . ALA B 2 908 ? -4.004 13.991 18.933 1.000 0.740 908 ALA B N 1
ATOM 18826 C CA . ALA B 2 908 ? -5.382 13.610 18.618 1.000 0.740 908 ALA B CA 1
ATOM 18827 C C . ALA B 2 908 ? -6.301 13.599 19.853 1.000 0.740 908 ALA B C 1
ATOM 18828 O O . ALA B 2 908 ? -7.481 13.917 19.739 1.000 0.740 908 ALA B O 1
ATOM 18835 N N . THR B 2 909 ? -5.777 13.235 21.028 1.000 0.740 909 THR B N 1
ATOM 18836 C CA . THR B 2 909 ? -6.542 13.209 22.290 1.000 0.740 909 THR B CA 1
ATOM 18837 C C . THR B 2 909 ? -6.259 14.412 23.184 1.000 0.740 909 THR B C 1
ATOM 18838 O O . THR B 2 909 ? -7.022 14.680 24.107 1.000 0.740 909 THR B O 1
ATOM 18849 N N . GLY B 2 910 ? -5.152 15.126 22.958 1.000 0.750 910 GLY B N 1
ATOM 18850 C CA . GLY B 2 910 ? -4.674 16.152 23.881 1.000 0.750 910 GLY B CA 1
ATOM 18851 C C . GLY B 2 910 ? -4.175 15.567 25.208 1.000 0.750 910 GLY B C 1
ATOM 18852 O O . GLY B 2 910 ? -3.894 16.317 26.138 1.000 0.750 910 GLY B O 1
ATOM 18856 N N . SER B 2 911 ? -4.032 14.249 25.319 1.000 0.790 911 SER B N 1
ATOM 18857 C CA . SER B 2 911 ? -3.480 13.577 26.494 1.000 0.790 911 SER B CA 1
ATOM 18858 C C . SER B 2 911 ? -2.069 13.071 26.213 1.000 0.790 911 SER B C 1
ATOM 18859 O O . SER B 2 911 ? -1.569 13.119 25.089 1.000 0.790 911 SER B O 1
ATOM 18867 N N . ASP B 2 912 ? -1.417 12.549 27.240 1.000 0.820 912 ASP B N 1
ATOM 18868 C CA . ASP B 2 912 ? -0.211 11.747 27.082 1.000 0.820 912 ASP B CA 1
ATOM 18869 C C . ASP B 2 912 ? -0.425 10.600 26.083 1.000 0.820 912 ASP B C 1
ATOM 18870 O O . ASP B 2 912 ? -1.470 9.946 26.106 1.000 0.820 912 ASP B O 1
ATOM 18879 N N . VAL B 2 913 ? 0.578 10.324 25.240 1.000 0.880 913 VAL B N 1
ATOM 18880 C CA . VAL B 2 913 ? 0.519 9.167 24.336 1.000 0.880 913 VAL B CA 1
ATOM 18881 C C . VAL B 2 913 ? 0.488 7.869 25.145 1.000 0.880 913 VAL B C 1
ATOM 18882 O O . VAL B 2 913 ? 1.225 7.712 26.124 1.000 0.880 913 VAL B O 1
ATOM 18895 N N . GLU B 2 914 ? -0.356 6.921 24.759 1.000 0.850 914 GLU B N 1
ATOM 18896 C CA . GLU B 2 914 ? -0.426 5.632 25.444 1.000 0.850 914 GLU B CA 1
ATOM 18897 C C . GLU B 2 914 ? 0.531 4.608 24.834 1.000 0.850 914 GLU B C 1
ATOM 18898 O O . GLU B 2 914 ? 0.959 4.695 23.681 1.000 0.850 914 GLU B O 1
ATOM 18910 N N . VAL B 2 915 ? 0.887 3.600 25.629 1.000 0.880 915 VAL B N 1
ATOM 18911 C CA . VAL B 2 915 ? 1.707 2.498 25.128 1.000 0.880 915 VAL B CA 1
ATOM 18912 C C . VAL B 2 915 ? 0.845 1.622 24.217 1.000 0.880 915 VAL B C 1
ATOM 18913 O O . VAL B 2 915 ? -0.241 1.203 24.588 1.000 0.880 915 VAL B O 1
ATOM 18926 N N . GLY B 2 916 ? 1.340 1.314 23.026 1.000 0.860 916 GLY B N 1
ATOM 18927 C CA . GLY B 2 916 ? 0.625 0.588 21.981 1.000 0.860 916 GLY B CA 1
ATOM 18928 C C . GLY B 2 916 ? 0.127 1.483 20.850 1.000 0.860 916 GLY B C 1
ATOM 18929 O O . GLY B 2 916 ? -0.333 0.958 19.840 1.000 0.860 916 GLY B O 1
ATOM 18933 N N . GLU B 2 917 ? 0.235 2.808 20.960 1.000 0.880 917 GLU B N 1
ATOM 18934 C CA . GLU B 2 917 ? -0.248 3.701 19.909 1.000 0.880 917 GLU B CA 1
ATOM 18935 C C . GLU B 2 917 ? 0.679 3.691 18.676 1.000 0.880 917 GLU B C 1
ATOM 18936 O O . GLU B 2 917 ? 1.905 3.817 18.781 1.000 0.880 917 GLU B O 1
ATOM 18948 N N . ALA B 2 918 ? 0.089 3.519 17.487 1.000 0.890 918 ALA B N 1
ATOM 18949 C CA . ALA B 2 918 ? 0.799 3.421 16.209 1.000 0.890 918 ALA B CA 1
ATOM 18950 C C . ALA B 2 918 ? 1.144 4.810 15.639 1.000 0.890 918 ALA B C 1
ATOM 18951 O O . ALA B 2 918 ? 0.659 5.220 14.579 1.000 0.890 918 ALA B O 1
ATOM 18958 N N . VAL B 2 919 ? 1.999 5.538 16.359 1.000 0.920 919 VAL B N 1
ATOM 18959 C CA . VAL B 2 919 ? 2.394 6.922 16.043 1.000 0.920 919 VAL B CA 1
ATOM 18960 C C . VAL B 2 919 ? 3.010 7.083 14.654 1.000 0.920 919 VAL B C 1
ATOM 18961 O O . VAL B 2 919 ? 2.874 8.145 14.054 1.000 0.920 919 VAL B O 1
ATOM 18974 N N . GLY B 2 920 ? 3.632 6.040 14.098 1.000 0.910 920 GLY B N 1
ATOM 18975 C CA . GLY B 2 920 ? 4.207 6.083 12.756 1.000 0.910 920 GLY B CA 1
ATOM 18976 C C . GLY B 2 920 ? 3.189 6.249 11.625 1.000 0.910 920 GLY B C 1
ATOM 18977 O O . GLY B 2 920 ? 3.455 6.987 10.677 1.000 0.910 920 GLY B O 1
ATOM 18981 N N . ILE B 2 921 ? 2.004 5.632 11.729 1.000 0.890 921 ILE B N 1
ATOM 18982 C CA . ILE B 2 921 ? 0.927 5.811 10.737 1.000 0.890 921 ILE B CA 1
ATOM 18983 C C . ILE B 2 921 ? 0.357 7.223 10.839 1.000 0.890 921 ILE B C 1
ATOM 18984 O O . ILE B 2 921 ? 0.182 7.886 9.819 1.000 0.890 921 ILE B O 1
ATOM 19000 N N . ILE B 2 922 ? 0.113 7.689 12.068 1.000 0.880 922 ILE B N 1
ATOM 19001 C CA . ILE B 2 922 ? -0.402 9.037 12.323 1.000 0.880 922 ILE B CA 1
ATOM 19002 C C . ILE B 2 922 ? 0.572 10.069 11.758 1.000 0.880 922 ILE B C 1
ATOM 19003 O O . ILE B 2 922 ? 0.157 10.927 10.991 1.000 0.880 922 ILE B O 1
ATOM 19019 N N . ALA B 2 923 ? 1.867 9.938 12.053 1.000 0.920 923 ALA B N 1
ATOM 19020 C CA . ALA B 2 923 ? 2.899 10.827 11.534 1.000 0.920 923 ALA B CA 1
ATOM 19021 C C . ALA B 2 923 ? 2.916 10.865 9.997 1.000 0.920 923 ALA B C 1
ATOM 19022 O O . ALA B 2 923 ? 2.881 11.941 9.401 1.000 0.920 923 ALA B O 1
ATOM 19029 N N . ALA B 2 924 ? 2.909 9.698 9.347 1.000 0.910 924 ALA B N 1
ATOM 19030 C CA . ALA B 2 924 ? 2.892 9.605 7.890 1.000 0.910 924 ALA B CA 1
ATOM 19031 C C . ALA B 2 924 ? 1.641 10.243 7.257 1.000 0.910 924 ALA B C 1
ATOM 19032 O O . ALA B 2 924 ? 1.746 10.919 6.232 1.000 0.910 924 ALA B O 1
ATOM 19039 N N . GLN B 2 925 ? 0.468 10.053 7.866 1.000 0.880 925 GLN B N 1
ATOM 19040 C CA . GLN B 2 925 ? -0.792 10.648 7.411 1.000 0.880 925 GLN B CA 1
ATOM 19041 C C . GLN B 2 925 ? -0.827 12.164 7.640 1.000 0.880 925 GLN B C 1
ATOM 19042 O O . GLN B 2 925 ? -1.215 12.894 6.731 1.000 0.880 925 GLN B O 1
ATOM 19056 N N . SER B 2 926 ? -0.359 12.637 8.800 1.000 0.860 926 SER B N 1
ATOM 19057 C CA . SER B 2 926 ? -0.263 14.062 9.149 1.000 0.860 926 SER B CA 1
ATOM 19058 C C . SER B 2 926 ? 0.651 14.846 8.209 1.000 0.860 926 SER B C 1
ATOM 19059 O O . SER B 2 926 ? 0.432 16.034 8.003 1.000 0.860 926 SER B O 1
ATOM 19067 N N . ILE B 2 927 ? 1.661 14.193 7.626 1.000 0.870 927 ILE B N 1
ATOM 19068 C CA . ILE B 2 927 ? 2.539 14.790 6.610 1.000 0.870 927 ILE B CA 1
ATOM 19069 C C . ILE B 2 927 ? 1.908 14.685 5.215 1.000 0.870 927 ILE B C 1
ATOM 19070 O O . ILE B 2 927 ? 1.883 15.655 4.457 1.000 0.870 927 ILE B O 1
ATOM 19086 N N . GLY B 2 928 ? 1.392 13.512 4.850 1.000 0.790 928 GLY B N 1
ATOM 19087 C CA . GLY B 2 928 ? 0.916 13.249 3.494 1.000 0.790 928 GLY B CA 1
ATOM 19088 C C . GLY B 2 928 ? -0.398 13.947 3.112 1.000 0.790 928 GLY B C 1
ATOM 19089 O O . GLY B 2 928 ? -0.492 14.502 2.013 1.000 0.790 928 GLY B O 1
ATOM 19093 N N . GLU B 2 929 ? -1.401 13.947 4.001 1.000 0.700 929 GLU B N 1
ATOM 19094 C CA . GLU B 2 929 ? -2.760 14.466 3.737 1.000 0.700 929 GLU B CA 1
ATOM 19095 C C . GLU B 2 929 ? -2.793 15.967 3.403 1.000 0.700 929 GLU B C 1
ATOM 19096 O O . GLU B 2 929 ? -3.386 16.327 2.374 1.000 0.700 929 GLU B O 1
ATOM 19108 N N . PRO B 2 930 ? -2.079 16.848 4.135 1.000 0.670 930 PRO B N 1
ATOM 19109 C CA . PRO B 2 930 ? -2.042 18.264 3.790 1.000 0.670 930 PRO B CA 1
ATOM 19110 C C . PRO B 2 930 ? -1.367 18.537 2.443 1.000 0.670 930 PRO B C 1
ATOM 19111 O O . PRO B 2 930 ? -1.543 19.618 1.886 1.000 0.670 930 PRO B O 1
ATOM 19122 N N . GLY B 2 931 ? -0.654 17.555 1.873 1.000 0.630 931 GLY B N 1
ATOM 19123 C CA . GLY B 2 931 ? -0.077 17.630 0.532 1.000 0.630 931 GLY B CA 1
ATOM 19124 C C . GLY B 2 931 ? -1.097 17.986 -0.558 1.000 0.630 931 GLY B C 1
ATOM 19125 O O . GLY B 2 931 ? -0.742 18.647 -1.532 1.000 0.630 931 GLY B O 1
ATOM 19129 N N . THR B 2 932 ? -2.367 17.614 -0.371 1.000 0.600 932 THR B N 1
ATOM 19130 C CA . THR B 2 932 ? -3.493 17.985 -1.249 1.000 0.600 932 THR B CA 1
ATOM 19131 C C . THR B 2 932 ? -3.867 19.465 -1.119 1.000 0.600 932 THR B C 1
ATOM 19132 O O . THR B 2 932 ? -4.170 20.140 -2.105 1.000 0.600 932 THR B O 1
ATOM 19143 N N . GLN B 2 933 ? -3.799 20.002 0.104 1.000 0.600 933 GLN B N 1
ATOM 19144 C CA . GLN B 2 933 ? -4.138 21.397 0.407 1.000 0.600 933 GLN B CA 1
ATOM 19145 C C . GLN B 2 933 ? -3.103 22.383 -0.143 1.000 0.600 933 GLN B C 1
ATOM 19146 O O . GLN B 2 933 ? -3.452 23.535 -0.393 1.000 0.600 933 GLN B O 1
ATOM 19160 N N . LEU B 2 934 ? -1.882 21.917 -0.436 1.000 0.590 934 LEU B N 1
ATOM 19161 C CA . LEU B 2 934 ? -0.822 22.717 -1.058 1.000 0.590 934 LEU B CA 1
ATOM 19162 C C . LEU B 2 934 ? -1.207 23.289 -2.443 1.000 0.590 934 LEU B C 1
ATOM 19163 O O . LEU B 2 934 ? -0.435 24.064 -2.987 1.000 0.590 934 LEU B O 1
ATOM 19179 N N . THR B 2 935 ? -2.359 22.930 -3.041 1.000 0.520 935 THR B N 1
ATOM 19180 C CA . THR B 2 935 ? -2.818 23.491 -4.338 1.000 0.520 935 THR B CA 1
ATOM 19181 C C . THR B 2 935 ? -4.322 23.777 -4.476 1.000 0.520 935 THR B C 1
ATOM 19182 O O . THR B 2 935 ? -4.708 24.432 -5.440 1.000 0.520 935 THR B O 1
ATOM 19193 N N . MET B 2 936 ? -5.197 23.390 -3.534 1.000 0.500 936 MET B N 1
ATOM 19194 C CA . MET B 2 936 ? -6.653 23.628 -3.677 1.000 0.500 936 MET B CA 1
ATOM 19195 C C . MET B 2 936 ? -7.038 25.112 -3.844 1.000 0.500 936 MET B C 1
ATOM 19196 O O . MET B 2 936 ? -8.099 25.427 -4.388 1.000 0.500 936 MET B O 1
ATOM 19210 N N . ARG B 2 937 ? -6.176 26.050 -3.428 1.000 0.510 937 ARG B N 1
ATOM 19211 C CA . ARG B 2 937 ? -6.432 27.489 -3.586 1.000 0.510 937 ARG B CA 1
ATOM 19212 C C . ARG B 2 937 ? -6.540 27.930 -5.050 1.000 0.510 937 ARG B C 1
ATOM 19213 O O . ARG B 2 937 ? -7.396 28.761 -5.336 1.000 0.510 937 ARG B O 1
ATOM 19234 N N . THR B 2 938 ? -5.759 27.361 -5.972 1.000 0.480 938 THR B N 1
ATOM 19235 C CA . THR B 2 938 ? -5.760 27.749 -7.400 1.000 0.480 938 THR B CA 1
ATOM 19236 C C . THR B 2 938 ? -7.087 27.426 -8.090 1.000 0.480 938 THR B C 1
ATOM 19237 O O . THR B 2 938 ? -7.521 28.136 -8.999 1.000 0.480 938 THR B O 1
ATOM 19248 N N . PHE B 2 939 ? -7.748 26.352 -7.647 1.000 0.500 939 PHE B N 1
ATOM 19249 C CA . PHE B 2 939 ? -9.062 25.957 -8.141 1.000 0.500 939 PHE B CA 1
ATOM 19250 C C . PHE B 2 939 ? -10.143 26.942 -7.686 1.000 0.500 939 PHE B C 1
ATOM 19251 O O . PHE B 2 939 ? -10.893 27.469 -8.508 1.000 0.500 939 PHE B O 1
ATOM 19268 N N . HIS B 2 940 ? -10.184 27.256 -6.389 1.000 0.520 940 HIS B N 1
ATOM 19269 C CA . HIS B 2 940 ? -11.202 28.148 -5.831 1.000 0.520 940 HIS B CA 1
ATOM 19270 C C . HIS B 2 940 ? -11.086 29.600 -6.309 1.000 0.520 940 HIS B C 1
ATOM 19271 O O . HIS B 2 940 ? -12.093 30.305 -6.331 1.000 0.520 940 HIS B O 1
ATOM 19285 N N . THR B 2 941 ? -9.902 30.045 -6.737 1.000 0.550 941 THR B N 1
ATOM 19286 C CA . THR B 2 941 ? -9.724 31.367 -7.358 1.000 0.550 941 THR B CA 1
ATOM 19287 C C . THR B 2 941 ? -10.124 31.407 -8.836 1.000 0.550 941 THR B C 1
ATOM 19288 O O . THR B 2 941 ? -10.081 32.476 -9.446 1.000 0.550 941 THR B O 1
ATOM 19299 N N . GLY B 2 942 ? -10.553 30.285 -9.430 1.000 0.520 942 GLY B N 1
ATOM 19300 C CA . GLY B 2 942 ? -11.030 30.220 -10.814 1.000 0.520 942 GLY B CA 1
ATOM 19301 C C . GLY B 2 942 ? -9.934 30.407 -11.869 1.000 0.520 942 GLY B C 1
ATOM 19302 O O . GLY B 2 942 ? -10.243 30.817 -12.986 1.000 0.520 942 GLY B O 1
ATOM 19306 N N . GLY B 2 943 ? -8.667 30.142 -11.524 1.000 0.550 943 GLY B N 1
ATOM 19307 C CA . GLY B 2 943 ? -7.521 30.291 -12.432 1.000 0.550 943 GLY B CA 1
ATOM 19308 C C . GLY B 2 943 ? -6.949 31.712 -12.557 1.000 0.550 943 GLY B C 1
ATOM 19309 O O . GLY B 2 943 ? -6.115 31.946 -13.436 1.000 0.550 943 GLY B O 1
ATOM 19313 N N . VAL B 2 944 ? -7.375 32.654 -11.701 1.000 0.560 944 VAL B N 1
ATOM 19314 C CA . VAL B 2 944 ? -6.771 33.997 -11.599 1.000 0.560 944 VAL B CA 1
ATOM 19315 C C . VAL B 2 944 ? -5.292 33.864 -11.230 1.000 0.560 944 VAL B C 1
ATOM 19316 O O . VAL B 2 944 ? -4.947 33.107 -10.322 1.000 0.560 944 VAL B O 1
ATOM 19329 N N . ALA B 2 945 ? -4.427 34.598 -11.931 1.000 0.560 945 ALA B N 1
ATOM 19330 C CA . ALA B 2 945 ? -2.988 34.567 -11.688 1.000 0.560 945 ALA B CA 1
ATOM 19331 C C . ALA B 2 945 ? -2.641 35.069 -10.271 1.000 0.560 945 ALA B C 1
ATOM 19332 O O . ALA B 2 945 ? -3.170 36.084 -9.816 1.000 0.560 945 ALA B O 1
ATOM 19339 N N . GLY B 2 946 ? -1.746 34.354 -9.594 1.000 0.530 946 GLY B N 1
ATOM 19340 C CA . GLY B 2 946 ? -1.184 34.687 -8.285 1.000 0.530 946 GLY B CA 1
ATOM 19341 C C . GLY B 2 946 ? 0.165 33.986 -8.113 1.000 0.530 946 GLY B C 1
ATOM 19342 O O . GLY B 2 946 ? 0.626 33.337 -9.055 1.000 0.530 946 GLY B O 1
ATOM 19346 N N . ASP B 2 947 ? 0.780 34.109 -6.935 1.000 0.500 947 ASP B N 1
ATOM 19347 C CA . ASP B 2 947 ? 2.084 33.494 -6.657 1.000 0.500 947 ASP B CA 1
ATOM 19348 C C . ASP B 2 947 ? 2.072 31.989 -6.948 1.000 0.500 947 ASP B C 1
ATOM 19349 O O . ASP B 2 947 ? 1.104 31.282 -6.643 1.000 0.500 947 ASP B O 1
ATOM 19358 N N . ASP B 2 948 ? 3.142 31.494 -7.576 1.000 0.470 948 ASP B N 1
ATOM 19359 C CA . ASP B 2 948 ? 3.211 30.116 -8.062 1.000 0.470 948 ASP B CA 1
ATOM 19360 C C . ASP B 2 948 ? 3.467 29.129 -6.913 1.000 0.470 948 ASP B C 1
ATOM 19361 O O . ASP B 2 948 ? 4.572 28.655 -6.650 1.000 0.470 948 ASP B O 1
ATOM 19370 N N . ILE B 2 949 ? 2.387 28.813 -6.210 1.000 0.490 949 ILE B N 1
ATOM 19371 C CA . ILE B 2 949 ? 2.338 27.929 -5.044 1.000 0.490 949 ILE B CA 1
ATOM 19372 C C . ILE B 2 949 ? 2.605 26.443 -5.419 1.000 0.490 949 ILE B C 1
ATOM 19373 O O . ILE B 2 949 ? 2.753 25.569 -4.562 1.000 0.490 949 ILE B O 1
ATOM 19389 N N . THR B 2 950 ? 2.733 26.105 -6.708 1.000 0.550 950 THR B N 1
ATOM 19390 C CA . THR B 2 950 ? 2.756 24.710 -7.198 1.000 0.550 950 THR B CA 1
ATOM 19391 C C . THR B 2 950 ? 4.035 23.909 -6.882 1.000 0.550 950 THR B C 1
ATOM 19392 O O . THR B 2 950 ? 4.056 22.677 -7.050 1.000 0.550 950 THR B O 1
ATOM 19403 N N . GLN B 2 951 ? 5.081 24.573 -6.375 1.000 0.620 951 GLN B N 1
ATOM 19404 C CA . GLN B 2 951 ? 6.410 24.001 -6.101 1.000 0.620 951 GLN B CA 1
ATOM 19405 C C . GLN B 2 951 ? 6.530 23.277 -4.740 1.000 0.620 951 GLN B C 1
ATOM 19406 O O . GLN B 2 951 ? 7.493 22.536 -4.534 1.000 0.620 951 GLN B O 1
ATOM 19420 N N . GLY B 2 952 ? 5.553 23.412 -3.828 1.000 0.750 952 GLY B N 1
ATOM 19421 C CA . GLY B 2 952 ? 5.634 22.851 -2.465 1.000 0.750 952 GLY B CA 1
ATOM 19422 C C . GLY B 2 952 ? 5.731 21.314 -2.392 1.000 0.750 952 GLY B C 1
ATOM 19423 O O . GLY B 2 952 ? 6.692 20.768 -1.853 1.000 0.750 952 GLY B O 1
ATOM 19427 N N . LEU B 2 953 ? 4.768 20.578 -2.969 1.000 0.790 953 LEU B N 1
ATOM 19428 C CA . LEU B 2 953 ? 4.735 19.101 -2.910 1.000 0.790 953 LEU B CA 1
ATOM 19429 C C . LEU B 2 953 ? 5.940 18.411 -3.595 1.000 0.790 953 LEU B C 1
ATOM 19430 O O . LEU B 2 953 ? 6.480 17.468 -3.011 1.000 0.790 953 LEU B O 1
ATOM 19446 N N . PRO B 2 954 ? 6.401 18.841 -4.793 1.000 0.790 954 PRO B N 1
ATOM 19447 C CA . PRO B 2 954 ? 7.611 18.296 -5.412 1.000 0.790 954 PRO B CA 1
ATOM 19448 C C . PRO B 2 954 ? 8.834 18.418 -4.506 1.000 0.790 954 PRO B C 1
ATOM 19449 O O . PRO B 2 954 ? 9.620 17.475 -4.427 1.000 0.790 954 PRO B O 1
ATOM 19460 N N . ARG B 2 955 ? 8.958 19.536 -3.777 1.000 0.810 955 ARG B N 1
ATOM 19461 C CA . ARG B 2 955 ? 10.052 19.753 -2.829 1.000 0.810 955 ARG B CA 1
ATOM 19462 C C . ARG B 2 955 ? 9.988 18.784 -1.648 1.000 0.810 955 ARG B C 1
ATOM 19463 O O . ARG B 2 955 ? 10.995 18.154 -1.333 1.000 0.810 955 ARG B O 1
ATOM 19484 N N . ILE B 2 956 ? 8.806 18.581 -1.058 1.000 0.860 956 ILE B N 1
ATOM 19485 C CA . ILE B 2 956 ? 8.595 17.568 -0.006 1.000 0.860 956 ILE B CA 1
ATOM 19486 C C . ILE B 2 956 ? 8.937 16.155 -0.510 1.000 0.860 956 ILE B C 1
ATOM 19487 O O . ILE B 2 956 ? 9.621 15.399 0.183 1.000 0.860 956 ILE B O 1
ATOM 19503 N N . GLN B 2 957 ? 8.505 15.789 -1.724 1.000 0.850 957 GLN B N 1
ATOM 19504 C CA . GLN B 2 957 ? 8.856 14.497 -2.324 1.000 0.850 957 GLN B CA 1
ATOM 19505 C C . GLN B 2 957 ? 10.371 14.347 -2.524 1.000 0.850 957 GLN B C 1
ATOM 19506 O O . GLN B 2 957 ? 10.904 13.263 -2.297 1.000 0.850 957 GLN B O 1
ATOM 19520 N N . GLU B 2 958 ? 11.063 15.405 -2.949 1.000 0.870 958 GLU B N 1
ATOM 19521 C CA . GLU B 2 958 ? 12.514 15.419 -3.157 1.000 0.870 958 GLU B CA 1
ATOM 19522 C C . GLU B 2 958 ? 13.280 15.170 -1.847 1.000 0.870 958 GLU B C 1
ATOM 19523 O O . GLU B 2 958 ? 14.174 14.317 -1.825 1.000 0.870 958 GLU B O 1
ATOM 19535 N N . LEU B 2 959 ? 12.861 15.829 -0.758 1.000 0.900 959 LEU B N 1
ATOM 19536 C CA . LEU B 2 959 ? 13.406 15.663 0.595 1.000 0.900 959 LEU B CA 1
ATOM 19537 C C . LEU B 2 959 ? 13.222 14.227 1.111 1.000 0.900 959 LEU B C 1
ATOM 19538 O O . LEU B 2 959 ? 14.206 13.555 1.425 1.000 0.900 959 LEU B O 1
ATOM 19554 N N . PHE B 2 960 ? 11.987 13.708 1.138 1.000 0.920 960 PHE B N 1
ATOM 19555 C CA . PHE B 2 960 ? 11.715 12.364 1.674 1.000 0.920 960 PHE B CA 1
ATOM 19556 C C . PHE B 2 960 ? 12.226 11.221 0.778 1.000 0.920 960 PHE B C 1
ATOM 19557 O O . PHE B 2 960 ? 12.527 10.131 1.266 1.000 0.920 960 PHE B O 1
ATOM 19574 N N . GLU B 2 961 ? 12.379 11.428 -0.532 1.000 0.900 961 GLU B N 1
ATOM 19575 C CA . GLU B 2 961 ? 13.053 10.458 -1.413 1.000 0.900 961 GLU B CA 1
ATOM 19576 C C . GLU B 2 961 ? 14.577 10.614 -1.421 1.000 0.900 961 GLU B C 1
ATOM 19577 O O . GLU B 2 961 ? 15.264 9.812 -2.063 1.000 0.900 961 GLU B O 1
ATOM 19589 N N . ALA B 2 962 ? 15.109 11.616 -0.712 1.000 0.880 962 ALA B N 1
ATOM 19590 C CA . ALA B 2 962 ? 16.519 11.984 -0.723 1.000 0.880 962 ALA B CA 1
ATOM 19591 C C . ALA B 2 962 ? 17.064 12.060 -2.163 1.000 0.880 962 ALA B C 1
ATOM 19592 O O . ALA B 2 962 ? 18.062 11.414 -2.510 1.000 0.880 962 ALA B O 1
ATOM 19599 N N . ARG B 2 963 ? 16.353 12.769 -3.046 1.000 0.860 963 ARG B N 1
ATOM 19600 C CA . ARG B 2 963 ? 16.787 13.014 -4.432 1.000 0.860 963 ARG B CA 1
ATOM 19601 C C . ARG B 2 963 ? 17.783 14.172 -4.464 1.000 0.860 963 ARG B C 1
ATOM 19602 O O . ARG B 2 963 ? 17.797 15.006 -3.569 1.000 0.860 963 ARG B O 1
ATOM 19623 N N . ASN B 2 964 ? 18.621 14.201 -5.496 1.000 0.850 964 ASN B N 1
ATOM 19624 C CA . ASN B 2 964 ? 19.564 15.300 -5.681 1.000 0.850 964 ASN B CA 1
ATOM 19625 C C . ASN B 2 964 ? 18.785 16.555 -6.123 1.000 0.850 964 ASN B C 1
ATOM 19626 O O . ASN B 2 964 ? 17.977 16.425 -7.052 1.000 0.850 964 ASN B O 1
ATOM 19637 N N . PRO B 2 965 ? 19.006 17.731 -5.507 1.000 0.800 965 PRO B N 1
ATOM 19638 C CA . PRO B 2 965 ? 18.246 18.934 -5.832 1.000 0.800 965 PRO B CA 1
ATOM 19639 C C . PRO B 2 965 ? 18.537 19.437 -7.245 1.000 0.800 965 PRO B C 1
ATOM 19640 O O . PRO B 2 965 ? 19.672 19.356 -7.710 1.000 0.800 965 PRO B O 1
ATOM 19651 N N . LYS B 2 966 ? 17.538 20.019 -7.926 1.000 0.710 966 LYS B N 1
ATOM 19652 C CA . LYS B 2 966 ? 17.760 20.661 -9.240 1.000 0.710 966 LYS B CA 1
ATOM 19653 C C . LYS B 2 966 ? 18.721 21.855 -9.164 1.000 0.710 966 LYS B C 1
ATOM 19654 O O . LYS B 2 966 ? 19.502 22.045 -10.087 1.000 0.710 966 LYS B O 1
ATOM 19673 N N . GLY B 2 967 ? 18.641 22.646 -8.092 1.000 0.750 967 GLY B N 1
ATOM 19674 C CA . GLY B 2 967 ? 19.541 23.764 -7.793 1.000 0.750 967 GLY B CA 1
ATOM 19675 C C . GLY B 2 967 ? 20.343 23.471 -6.529 1.000 0.750 967 GLY B C 1
ATOM 19676 O O . GLY B 2 967 ? 19.979 23.938 -5.449 1.000 0.750 967 GLY B O 1
ATOM 19680 N N . GLN B 2 968 ? 21.369 22.627 -6.652 1.000 0.790 968 GLN B N 1
ATOM 19681 C CA . GLN B 2 968 ? 22.195 22.203 -5.522 1.000 0.790 968 GLN B CA 1
ATOM 19682 C C . GLN B 2 968 ? 23.124 23.337 -5.076 1.000 0.790 968 GLN B C 1
ATOM 19683 O O . GLN B 2 968 ? 23.886 23.876 -5.878 1.000 0.790 968 GLN B O 1
ATOM 19697 N N . ALA B 2 969 ? 23.053 23.672 -3.789 1.000 0.810 969 ALA B N 1
ATOM 19698 C CA . ALA B 2 969 ? 24.006 24.554 -3.132 1.000 0.810 969 ALA B CA 1
ATOM 19699 C C . ALA B 2 969 ? 25.327 23.817 -2.883 1.000 0.810 969 ALA B C 1
ATOM 19700 O O . ALA B 2 969 ? 25.333 22.669 -2.432 1.000 0.810 969 ALA B O 1
ATOM 19707 N N . THR B 2 970 ? 26.439 24.507 -3.119 1.000 0.820 970 THR B N 1
ATOM 19708 C CA . THR B 2 970 ? 27.777 24.035 -2.760 1.000 0.820 970 THR B CA 1
ATOM 19709 C C . THR B 2 970 ? 28.022 24.330 -1.281 1.000 0.820 970 THR B C 1
ATOM 19710 O O . THR B 2 970 ? 27.748 25.437 -0.812 1.000 0.820 970 THR B O 1
ATOM 19721 N N . ILE B 2 971 ? 28.548 23.356 -0.544 1.000 0.850 971 ILE B N 1
ATOM 19722 C CA . ILE B 2 971 ? 28.859 23.461 0.889 1.000 0.850 971 ILE B CA 1
ATOM 19723 C C . ILE B 2 971 ? 30.357 23.263 1.129 1.000 0.850 971 ILE B C 1
ATOM 19724 O O . ILE B 2 971 ? 31.009 22.516 0.401 1.000 0.850 971 ILE B O 1
ATOM 19740 N N . THR B 2 972 ? 30.905 23.912 2.158 1.000 0.830 972 THR B N 1
ATOM 19741 C CA . THR B 2 972 ? 32.314 23.712 2.538 1.000 0.830 972 THR B CA 1
ATOM 19742 C C . THR B 2 972 ? 32.513 22.417 3.334 1.000 0.830 972 THR B C 1
ATOM 19743 O O . THR B 2 972 ? 31.763 22.127 4.268 1.000 0.830 972 THR B O 1
ATOM 19754 N N . GLU B 2 973 ? 33.550 21.644 2.999 1.000 0.810 973 GLU B N 1
ATOM 19755 C CA . GLU B 2 973 ? 33.971 20.438 3.730 1.000 0.810 973 GLU B CA 1
ATOM 19756 C C . GLU B 2 973 ? 34.882 20.722 4.936 1.000 0.810 973 GLU B C 1
ATOM 19757 O O . GLU B 2 973 ? 35.043 19.850 5.793 1.000 0.810 973 GLU B O 1
ATOM 19769 N N . ILE B 2 974 ? 35.471 21.919 5.010 1.000 0.820 974 ILE B N 1
ATOM 19770 C CA . ILE B 2 974 ? 36.439 22.323 6.040 1.000 0.820 974 ILE B CA 1
ATOM 19771 C C . ILE B 2 974 ? 36.030 23.635 6.707 1.000 0.820 974 ILE B C 1
ATOM 19772 O O . ILE B 2 974 ? 35.395 24.494 6.093 1.000 0.820 974 ILE B O 1
ATOM 19788 N N . ASP B 2 975 ? 36.428 23.775 7.968 1.000 0.850 975 ASP B N 1
ATOM 19789 C CA . ASP B 2 975 ? 36.381 25.036 8.701 1.000 0.850 975 ASP B CA 1
ATOM 19790 C C . ASP B 2 975 ? 37.534 25.936 8.243 1.000 0.850 975 ASP B C 1
ATOM 19791 O O . ASP B 2 975 ? 38.678 25.481 8.127 1.000 0.850 975 ASP B O 1
ATOM 19800 N N . GLY B 2 976 ? 37.258 27.213 7.982 1.000 0.840 976 GLY B N 1
ATOM 19801 C CA . GLY B 2 976 ? 38.290 28.112 7.480 1.000 0.840 976 GLY B CA 1
ATOM 19802 C C . GLY B 2 976 ? 37.798 29.500 7.103 1.000 0.840 976 GLY B C 1
ATOM 19803 O O . GLY B 2 976 ? 36.711 29.935 7.484 1.000 0.840 976 GLY B O 1
ATOM 19807 N N . THR B 2 977 ? 38.641 30.193 6.350 1.000 0.880 977 THR B N 1
ATOM 19808 C CA . THR B 2 977 ? 38.405 31.564 5.880 1.000 0.880 977 THR B CA 1
ATOM 19809 C C . THR B 2 977 ? 38.420 31.594 4.356 1.000 0.880 977 THR B C 1
ATOM 19810 O O . THR B 2 977 ? 39.272 30.938 3.750 1.000 0.880 977 THR B O 1
ATOM 19821 N N . VAL B 2 978 ? 37.497 32.339 3.736 1.000 0.860 978 VAL B N 1
ATOM 19822 C CA . VAL B 2 978 ? 37.558 32.628 2.290 1.000 0.860 978 VAL B CA 1
ATOM 19823 C C . VAL B 2 978 ? 38.709 33.598 2.047 1.000 0.860 978 VAL B C 1
ATOM 19824 O O . VAL B 2 978 ? 38.663 34.721 2.549 1.000 0.860 978 VAL B O 1
ATOM 19837 N N . VAL B 2 979 ? 39.736 33.172 1.309 1.000 0.820 979 VAL B N 1
ATOM 19838 C CA . VAL B 2 979 ? 40.937 33.996 1.059 1.000 0.820 979 VAL B CA 1
ATOM 19839 C C . VAL B 2 979 ? 40.840 34.738 -0.265 1.000 0.820 979 VAL B C 1
ATOM 19840 O O . VAL B 2 979 ? 41.135 35.923 -0.317 1.000 0.820 979 VAL B O 1
ATOM 19853 N N . GLU B 2 980 ? 40.411 34.037 -1.312 1.000 0.790 980 GLU B N 1
ATOM 19854 C CA . GLU B 2 980 ? 40.306 34.569 -2.668 1.000 0.790 980 GLU B CA 1
ATOM 19855 C C . GLU B 2 980 ? 39.065 34.006 -3.355 1.000 0.790 980 GLU B C 1
ATOM 19856 O O . GLU B 2 980 ? 38.703 32.830 -3.188 1.000 0.790 980 GLU B O 1
ATOM 19868 N N . ILE B 2 981 ? 38.447 34.852 -4.173 1.000 0.790 981 ILE B N 1
ATOM 19869 C CA . ILE B 2 981 ? 37.385 34.467 -5.098 1.000 0.790 981 ILE B CA 1
ATOM 19870 C C . ILE B 2 981 ? 37.910 34.712 -6.515 1.000 0.790 981 ILE B C 1
ATOM 19871 O O . ILE B 2 981 ? 37.885 35.833 -7.019 1.000 0.790 981 ILE B O 1
ATOM 19887 N N . ASN B 2 982 ? 38.386 33.652 -7.173 1.000 0.770 982 ASN B N 1
ATOM 19888 C CA . ASN B 2 982 ? 38.974 33.754 -8.508 1.000 0.770 982 ASN B CA 1
ATOM 19889 C C . ASN B 2 982 ? 37.901 33.574 -9.593 1.000 0.770 982 ASN B C 1
ATOM 19890 O O . ASN B 2 982 ? 37.228 32.542 -9.664 1.000 0.770 982 ASN B O 1
ATOM 19901 N N . GLU B 2 983 ? 37.748 34.570 -10.473 1.000 0.730 983 GLU B N 1
ATOM 19902 C CA . GLU B 2 983 ? 36.977 34.419 -11.713 1.000 0.730 983 GLU B CA 1
ATOM 19903 C C . GLU B 2 983 ? 37.790 33.615 -12.736 1.000 0.730 983 GLU B C 1
ATOM 19904 O O . GLU B 2 983 ? 38.778 34.089 -13.303 1.000 0.730 983 GLU B O 1
ATOM 19916 N N . VAL B 2 984 ? 37.360 32.379 -12.990 1.000 0.650 984 VAL B N 1
ATOM 19917 C CA . VAL B 2 984 ? 37.927 31.502 -14.018 1.000 0.650 984 VAL B CA 1
ATOM 19918 C C . VAL B 2 984 ? 37.272 31.812 -15.373 1.000 0.650 984 VAL B C 1
ATOM 19919 O O . VAL B 2 984 ? 36.229 32.468 -15.470 1.000 0.650 984 VAL B O 1
ATOM 19932 N N . ARG B 2 985 ? 37.895 31.342 -16.463 1.000 0.590 985 ARG B N 1
ATOM 19933 C CA . ARG B 2 985 ? 37.334 31.427 -17.823 1.000 0.590 985 ARG B CA 1
ATOM 19934 C C . ARG B 2 985 ? 35.867 30.962 -17.854 1.000 0.590 985 ARG B C 1
ATOM 19935 O O . ARG B 2 985 ? 35.494 30.019 -17.167 1.000 0.590 985 ARG B O 1
ATOM 19956 N N . ASP B 2 986 ? 35.063 31.629 -18.684 1.000 0.600 986 ASP B N 1
ATOM 19957 C CA . ASP B 2 986 ? 33.614 31.414 -18.859 1.000 0.600 986 ASP B CA 1
ATOM 19958 C C . ASP B 2 986 ? 32.711 31.779 -17.659 1.000 0.600 986 ASP B C 1
ATOM 19959 O O . ASP B 2 986 ? 31.632 31.213 -17.497 1.000 0.600 986 ASP B O 1
ATOM 19968 N N . LYS B 2 987 ? 33.091 32.784 -16.850 1.000 0.600 987 LYS B N 1
ATOM 19969 C CA . LYS B 2 987 ? 32.302 33.302 -15.703 1.000 0.600 987 LYS B CA 1
ATOM 19970 C C . LYS B 2 987 ? 32.049 32.273 -14.581 1.000 0.600 987 LYS B C 1
ATOM 19971 O O . LYS B 2 987 ? 31.162 32.487 -13.754 1.000 0.600 987 LYS B O 1
ATOM 19990 N N . GLN B 2 988 ? 32.794 31.163 -14.524 1.000 0.680 988 GLN B N 1
ATOM 19991 C CA . GLN B 2 988 ? 32.776 30.281 -13.352 1.000 0.680 988 GLN B CA 1
ATOM 19992 C C . GLN B 2 988 ? 33.648 30.867 -12.241 1.000 0.680 988 GLN B C 1
ATOM 19993 O O . GLN B 2 988 ? 34.811 31.194 -12.462 1.000 0.680 988 GLN B O 1
ATOM 20007 N N . GLN B 2 989 ? 33.079 30.985 -11.043 1.000 0.760 989 GLN B N 1
ATOM 20008 C CA . GLN B 2 989 ? 33.780 31.481 -9.862 1.000 0.760 989 GLN B CA 1
ATOM 20009 C C . GLN B 2 989 ? 34.306 30.302 -9.039 1.000 0.760 989 GLN B C 1
ATOM 20010 O O . GLN B 2 989 ? 33.560 29.373 -8.710 1.000 0.760 989 GLN B O 1
ATOM 20024 N N . GLU B 2 990 ? 35.596 30.337 -8.723 1.000 0.810 990 GLU B N 1
ATOM 20025 C CA . GLU B 2 990 ? 36.268 29.360 -7.876 1.000 0.810 990 GLU B CA 1
ATOM 20026 C C . GLU B 2 990 ? 36.549 29.991 -6.508 1.000 0.810 990 GLU B C 1
ATOM 20027 O O . GLU B 2 990 ? 37.258 30.991 -6.393 1.000 0.810 990 GLU B O 1
ATOM 20039 N N . ILE B 2 991 ? 35.943 29.419 -5.467 1.000 0.840 991 ILE B N 1
ATOM 20040 C CA . ILE B 2 991 ? 36.026 29.912 -4.091 1.000 0.840 991 ILE B CA 1
ATOM 20041 C C . ILE B 2 991 ? 37.126 29.128 -3.385 1.000 0.840 991 ILE B C 1
ATOM 20042 O O . ILE B 2 991 ? 37.007 27.907 -3.231 1.000 0.840 991 ILE B O 1
ATOM 20058 N N . VAL B 2 992 ? 38.178 29.807 -2.932 1.000 0.860 992 VAL B N 1
ATOM 20059 C CA . VAL B 2 992 ? 39.291 29.168 -2.222 1.000 0.860 992 VAL B CA 1
ATOM 20060 C C . VAL B 2 992 ? 39.144 29.389 -0.719 1.000 0.860 992 VAL B C 1
ATOM 20061 O O . VAL B 2 992 ? 39.099 30.520 -0.232 1.000 0.860 992 VAL B O 1
ATOM 20074 N N . VAL B 2 993 ? 39.083 28.288 0.031 1.000 0.860 993 VAL B N 1
ATOM 20075 C CA . VAL B 2 993 ? 38.951 28.284 1.491 1.000 0.860 993 VAL B CA 1
ATOM 20076 C C . VAL B 2 993 ? 40.233 27.745 2.111 1.000 0.860 993 VAL B C 1
ATOM 20077 O O . VAL B 2 993 ? 40.674 26.636 1.794 1.000 0.860 993 VAL B O 1
ATOM 20090 N N . GLN B 2 994 ? 40.820 28.521 3.020 1.000 0.830 994 GLN B N 1
ATOM 20091 C CA . GLN B 2 994 ? 42.020 28.142 3.760 1.000 0.830 994 GLN B CA 1
ATOM 20092 C C . GLN B 2 994 ? 41.664 27.799 5.205 1.000 0.830 994 GLN B C 1
ATOM 20093 O O . GLN B 2 994 ? 41.194 28.649 5.967 1.000 0.830 994 GLN B O 1
ATOM 20107 N N . GLY B 2 995 ? 41.890 26.538 5.571 1.000 0.760 995 GLY B N 1
ATOM 20108 C CA . GLY B 2 995 ? 41.831 26.070 6.950 1.000 0.760 995 GLY B CA 1
ATOM 20109 C C . GLY B 2 995 ? 43.198 26.138 7.631 1.000 0.760 995 GLY B C 1
ATOM 20110 O O . GLY B 2 995 ? 44.192 26.573 7.053 1.000 0.760 995 GLY B O 1
ATOM 20114 N N . ALA B 2 996 ? 43.264 25.647 8.869 1.000 0.750 996 ALA B N 1
ATOM 20115 C CA . ALA B 2 996 ? 44.514 25.603 9.630 1.000 0.750 996 ALA B CA 1
ATOM 20116 C C . ALA B 2 996 ? 45.561 24.625 9.053 1.000 0.750 996 ALA B C 1
ATOM 20117 O O . ALA B 2 996 ? 46.748 24.786 9.323 1.000 0.750 996 ALA B O 1
ATOM 20124 N N . VAL B 2 997 ? 45.133 23.606 8.293 1.000 0.750 997 VAL B N 1
ATOM 20125 C CA . VAL B 2 997 ? 46.005 22.523 7.787 1.000 0.750 997 VAL B CA 1
ATOM 20126 C C . VAL B 2 997 ? 45.947 22.378 6.263 1.000 0.750 997 VAL B C 1
ATOM 20127 O O . VAL B 2 997 ? 46.975 22.132 5.641 1.000 0.750 997 VAL B O 1
ATOM 20140 N N . GLU B 2 998 ? 44.769 22.546 5.651 1.000 0.770 998 GLU B N 1
ATOM 20141 C CA . GLU B 2 998 ? 44.556 22.348 4.212 1.000 0.770 998 GLU B CA 1
ATOM 20142 C C . GLU B 2 998 ? 43.850 23.548 3.568 1.000 0.770 998 GLU B C 1
ATOM 20143 O O . GLU B 2 998 ? 43.006 24.208 4.179 1.000 0.770 998 GLU B O 1
ATOM 20155 N N . THR B 2 999 ? 44.192 23.808 2.308 1.000 0.820 999 THR B N 1
ATOM 20156 C CA . THR B 2 999 ? 43.495 24.736 1.407 1.000 0.820 999 THR B CA 1
ATOM 20157 C C . THR B 2 999 ? 42.675 23.919 0.415 1.000 0.820 999 THR B C 1
ATOM 20158 O O . THR B 2 999 ? 43.197 22.973 -0.177 1.000 0.820 999 THR B O 1
ATOM 20169 N N . ARG B 2 1000 ? 41.405 24.275 0.200 1.000 0.850 1000 ARG B N 1
ATOM 20170 C CA . ARG B 2 1000 ? 40.580 23.677 -0.860 1.000 0.850 1000 ARG B CA 1
ATOM 20171 C C . ARG B 2 1000 ? 39.902 24.727 -1.711 1.000 0.850 1000 ARG B C 1
ATOM 20172 O O . ARG B 2 1000 ? 39.444 25.743 -1.197 1.000 0.850 1000 ARG B O 1
ATOM 20193 N N . SER B 2 1001 ? 39.772 24.413 -2.993 1.000 0.830 1001 SER B N 1
ATOM 20194 C CA . SER B 2 1001 ? 38.954 25.174 -3.921 1.000 0.830 1001 SER B CA 1
ATOM 20195 C C . SER B 2 1001 ? 37.624 24.468 -4.196 1.000 0.830 1001 SER B C 1
ATOM 20196 O O . SER B 2 1001 ? 37.563 23.244 -4.348 1.000 0.830 1001 SER B O 1
ATOM 20204 N N . TYR B 2 1002 ? 36.546 25.250 -4.228 1.000 0.850 1002 TYR B N 1
ATOM 20205 C CA . TYR B 2 1002 ? 35.200 24.811 -4.587 1.000 0.850 1002 TYR B CA 1
ATOM 20206 C C . TYR B 2 1002 ? 34.730 25.595 -5.810 1.000 0.850 1002 TYR B C 1
ATOM 20207 O O . TYR B 2 1002 ? 34.747 26.825 -5.817 1.000 0.850 1002 TYR B O 1
ATOM 20225 N N . THR B 2 1003 ? 34.269 24.895 -6.840 1.000 0.800 1003 THR B N 1
ATOM 20226 C CA . THR B 2 1003 ? 33.746 25.522 -8.060 1.000 0.800 1003 THR B CA 1
ATOM 20227 C C . THR B 2 1003 ? 32.247 25.782 -7.917 1.000 0.800 1003 THR B C 1
ATOM 20228 O O . THR B 2 1003 ? 31.473 24.856 -7.655 1.000 0.800 1003 THR B O 1
ATOM 20239 N N . ALA B 2 1004 ? 31.814 27.031 -8.087 1.000 0.740 1004 ALA B N 1
ATOM 20240 C CA . ALA B 2 1004 ? 30.398 27.383 -8.060 1.000 0.740 1004 ALA B CA 1
ATOM 20241 C C . ALA B 2 1004 ? 29.675 26.911 -9.348 1.000 0.740 1004 ALA B C 1
ATOM 20242 O O . ALA B 2 1004 ? 30.252 26.967 -10.442 1.000 0.740 1004 ALA B O 1
ATOM 20249 N N . PRO B 2 1005 ? 28.414 26.447 -9.264 1.000 0.690 1005 PRO B N 1
ATOM 20250 C CA . PRO B 2 1005 ? 27.607 26.119 -10.437 1.000 0.690 1005 PRO B CA 1
ATOM 20251 C C . PRO B 2 1005 ? 27.378 27.326 -11.361 1.000 0.690 1005 PRO B C 1
ATOM 20252 O O . PRO B 2 1005 ? 27.431 28.483 -10.949 1.000 0.690 1005 PRO B O 1
ATOM 20263 N N . TYR B 2 1006 ? 27.052 27.064 -12.628 1.000 0.630 1006 TYR B N 1
ATOM 20264 C CA . TYR B 2 1006 ? 26.752 28.125 -13.596 1.000 0.630 1006 TYR B CA 1
ATOM 20265 C C . TYR B 2 1006 ? 25.571 28.996 -13.120 1.000 0.630 1006 TYR B C 1
ATOM 20266 O O . TYR B 2 1006 ? 24.536 28.460 -12.725 1.000 0.630 1006 TYR B O 1
ATOM 20284 N N . ASN B 2 1007 ? 25.708 30.325 -13.193 1.000 0.610 1007 ASN B N 1
ATOM 20285 C CA . ASN B 2 1007 ? 24.712 31.323 -12.759 1.000 0.610 1007 ASN B CA 1
ATOM 20286 C C . ASN B 2 1007 ? 24.324 31.311 -11.261 1.000 0.610 1007 ASN B C 1
ATOM 20287 O O . ASN B 2 1007 ? 23.366 31.993 -10.892 1.000 0.610 1007 ASN B O 1
ATOM 20298 N N . SER B 2 1008 ? 25.017 30.583 -10.379 1.000 0.660 1008 SER B N 1
ATOM 20299 C CA . SER B 2 1008 ? 24.703 30.635 -8.943 1.000 0.660 1008 SER B CA 1
ATOM 20300 C C . SER B 2 1008 ? 25.238 31.916 -8.301 1.000 0.660 1008 SER B C 1
ATOM 20301 O O . SER B 2 1008 ? 26.403 32.258 -8.499 1.000 0.660 1008 SER B O 1
ATOM 20309 N N . ARG B 2 1009 ? 24.423 32.596 -7.489 1.000 0.740 1009 ARG B N 1
ATOM 20310 C CA . ARG B 2 1009 ? 24.886 33.724 -6.669 1.000 0.740 1009 ARG B CA 1
ATOM 20311 C C . ARG B 2 1009 ? 25.672 33.224 -5.457 1.000 0.740 1009 ARG B C 1
ATOM 20312 O O . ARG B 2 1009 ? 25.300 32.224 -4.838 1.000 0.740 1009 ARG B O 1
ATOM 20333 N N . LEU B 2 1010 ? 26.740 33.937 -5.114 1.000 0.770 1010 LEU B N 1
ATOM 20334 C CA . LEU B 2 1010 ? 27.542 33.686 -3.917 1.000 0.770 1010 LEU B CA 1
ATOM 20335 C C . LEU B 2 1010 ? 26.834 34.216 -2.664 1.000 0.770 1010 LEU B C 1
ATOM 20336 O O . LEU B 2 1010 ? 26.211 35.277 -2.704 1.000 0.770 1010 LEU B O 1
ATOM 20352 N N . LYS B 2 1011 ? 26.957 33.485 -1.550 1.000 0.770 1011 LYS B N 1
ATOM 20353 C CA . LYS B 2 1011 ? 26.500 33.908 -0.210 1.000 0.770 1011 LYS B CA 1
ATOM 20354 C C . LYS B 2 1011 ? 27.646 34.330 0.727 1.000 0.770 1011 LYS B C 1
ATOM 20355 O O . LYS B 2 1011 ? 27.365 34.670 1.871 1.000 0.770 1011 LYS B O 1
ATOM 20374 N N . VAL B 2 1012 ? 28.897 34.293 0.255 1.000 0.810 1012 VAL B N 1
ATOM 20375 C CA . VAL B 2 1012 ? 30.124 34.593 1.021 1.000 0.810 1012 VAL B CA 1
ATOM 20376 C C . VAL B 2 1012 ? 30.991 35.642 0.313 1.000 0.810 1012 VAL B C 1
ATOM 20377 O O . VAL B 2 1012 ? 30.969 35.716 -0.918 1.000 0.810 1012 VAL B O 1
ATOM 20390 N N . ALA B 2 1013 ? 31.758 36.417 1.081 1.000 0.820 1013 ALA B N 1
ATOM 20391 C CA . ALA B 2 1013 ? 32.718 37.423 0.614 1.000 0.820 1013 ALA B CA 1
ATOM 20392 C C . ALA B 2 1013 ? 34.160 37.118 1.071 1.000 0.820 1013 ALA B C 1
ATOM 20393 O O . ALA B 2 1013 ? 34.391 36.301 1.966 1.000 0.820 1013 ALA B O 1
ATOM 20400 N N . GLU B 2 1014 ? 35.147 37.782 0.458 1.000 0.820 1014 GLU B N 1
ATOM 20401 C CA . GLU B 2 1014 ? 36.549 37.679 0.885 1.000 0.820 1014 GLU B CA 1
ATOM 20402 C C . GLU B 2 1014 ? 36.704 38.141 2.340 1.000 0.820 1014 GLU B C 1
ATOM 20403 O O . GLU B 2 1014 ? 36.310 39.250 2.707 1.000 0.820 1014 GLU B O 1
ATOM 20415 N N . GLY B 2 1015 ? 37.273 37.270 3.175 1.000 0.820 1015 GLY B N 1
ATOM 20416 C CA . GLY B 2 1015 ? 37.426 37.495 4.612 1.000 0.820 1015 GLY B CA 1
ATOM 20417 C C . GLY B 2 1015 ? 36.356 36.847 5.497 1.000 0.820 1015 GLY B C 1
ATOM 20418 O O . GLY B 2 1015 ? 36.519 36.861 6.721 1.000 0.820 1015 GLY B O 1
ATOM 20422 N N . ASP B 2 1016 ? 35.311 36.229 4.934 1.000 0.830 1016 ASP B N 1
ATOM 20423 C CA . ASP B 2 1016 ? 34.292 35.551 5.741 1.000 0.830 1016 ASP B CA 1
ATOM 20424 C C . ASP B 2 1016 ? 34.853 34.296 6.426 1.000 0.830 1016 ASP B C 1
ATOM 20425 O O . ASP B 2 1016 ? 35.478 33.428 5.802 1.000 0.830 1016 ASP B O 1
ATOM 20434 N N . LYS B 2 1017 ? 34.593 34.183 7.736 1.000 0.850 1017 LYS B N 1
ATOM 20435 C CA . LYS B 2 1017 ? 34.814 32.950 8.501 1.000 0.850 1017 LYS B CA 1
ATOM 20436 C C . LYS B 2 1017 ? 33.654 31.998 8.267 1.000 0.850 1017 LYS B C 1
ATOM 20437 O O . LYS B 2 1017 ? 32.512 32.320 8.587 1.000 0.850 1017 LYS B O 1
ATOM 20456 N N . ILE B 2 1018 ? 33.970 30.810 7.773 1.000 0.820 1018 ILE B N 1
ATOM 20457 C CA . ILE B 2 1018 ? 32.991 29.799 7.392 1.000 0.820 1018 ILE B CA 1
ATOM 20458 C C . ILE B 2 1018 ? 33.149 28.569 8.279 1.000 0.820 1018 ILE B C 1
ATOM 20459 O O . ILE B 2 1018 ? 34.263 28.162 8.623 1.000 0.820 1018 ILE B O 1
ATOM 20475 N N . THR B 2 1019 ? 32.017 27.957 8.607 1.000 0.840 1019 THR B N 1
ATOM 20476 C CA . THR B 2 1019 ? 31.950 26.689 9.342 1.000 0.840 1019 THR B CA 1
ATOM 20477 C C . THR B 2 1019 ? 31.649 25.513 8.414 1.000 0.840 1019 THR B C 1
ATOM 20478 O O . THR B 2 1019 ? 31.008 25.658 7.371 1.000 0.840 1019 THR B O 1
ATOM 20489 N N . ARG B 2 1020 ? 32.109 24.321 8.793 1.000 0.820 1020 ARG B N 1
ATOM 20490 C CA . ARG B 2 1020 ? 31.900 23.055 8.083 1.000 0.820 1020 ARG B CA 1
ATOM 20491 C C . ARG B 2 1020 ? 30.413 22.780 7.834 1.000 0.820 1020 ARG B C 1
ATOM 20492 O O . ARG B 2 1020 ? 29.604 22.773 8.757 1.000 0.820 1020 ARG B O 1
ATOM 20513 N N . GLY B 2 1021 ? 30.060 22.500 6.580 1.000 0.810 1021 GLY B N 1
ATOM 20514 C CA . GLY B 2 1021 ? 28.679 22.258 6.144 1.000 0.810 1021 GLY B CA 1
ATOM 20515 C C . GLY B 2 1021 ? 27.872 23.520 5.819 1.000 0.810 1021 GLY B C 1
ATOM 20516 O O . GLY B 2 1021 ? 26.744 23.406 5.343 1.000 0.810 1021 GLY B O 1
ATOM 20520 N N . GLN B 2 1022 ? 28.431 24.714 6.026 1.000 0.830 1022 GLN B N 1
ATOM 20521 C CA . GLN B 2 1022 ? 27.788 25.967 5.646 1.000 0.830 1022 GLN B CA 1
ATOM 20522 C C . GLN B 2 1022 ? 27.759 26.143 4.123 1.000 0.830 1022 GLN B C 1
ATOM 20523 O O . GLN B 2 1022 ? 28.631 25.677 3.386 1.000 0.830 1022 GLN B O 1
ATOM 20537 N N . VAL B 2 1023 ? 26.720 26.830 3.663 1.000 0.840 1023 VAL B N 1
ATOM 20538 C CA . VAL B 2 1023 ? 26.418 27.049 2.250 1.000 0.840 1023 VAL B CA 1
ATOM 20539 C C . VAL B 2 1023 ? 27.259 28.194 1.673 1.000 0.840 1023 VAL B C 1
ATOM 20540 O O . VAL B 2 1023 ? 27.247 29.294 2.220 1.000 0.840 1023 VAL B O 1
ATOM 20553 N N . LEU B 2 1024 ? 27.944 27.943 0.552 1.000 0.820 1024 LEU B N 1
ATOM 20554 C CA . LEU B 2 1024 ? 28.764 28.924 -0.180 1.000 0.820 1024 LEU B CA 1
ATOM 20555 C C . LEU B 2 1024 ? 27.985 29.633 -1.303 1.000 0.820 1024 LEU B C 1
ATOM 20556 O O . LEU B 2 1024 ? 28.244 30.796 -1.614 1.000 0.820 1024 LEU B O 1
ATOM 20572 N N . THR B 2 1025 ? 27.023 28.941 -1.915 1.000 0.810 1025 THR B N 1
ATOM 20573 C CA . THR B 2 1025 ? 26.222 29.420 -3.055 1.000 0.810 1025 THR B CA 1
ATOM 20574 C C . THR B 2 1025 ? 24.729 29.323 -2.764 1.000 0.810 1025 THR B C 1
ATOM 20575 O O . THR B 2 1025 ? 24.288 28.454 -2.017 1.000 0.810 1025 THR B O 1
ATOM 20586 N N . GLU B 2 1026 ? 23.907 30.193 -3.352 1.000 0.760 1026 GLU B N 1
ATOM 20587 C CA . GLU B 2 1026 ? 22.452 30.040 -3.254 1.000 0.760 1026 GLU B CA 1
ATOM 20588 C C . GLU B 2 1026 ? 21.988 28.704 -3.851 1.000 0.760 1026 GLU B C 1
ATOM 20589 O O . GLU B 2 1026 ? 22.373 28.325 -4.956 1.000 0.760 1026 GLU B O 1
ATOM 20601 N N . GLY B 2 1027 ? 21.134 27.993 -3.116 1.000 0.760 1027 GLY B N 1
ATOM 20602 C CA . GLY B 2 1027 ? 20.607 26.698 -3.523 1.000 0.760 1027 GLY B CA 1
ATOM 20603 C C . GLY B 2 1027 ? 20.129 25.869 -2.336 1.000 0.760 1027 GLY B C 1
ATOM 20604 O O . GLY B 2 1027 ? 20.196 26.289 -1.181 1.000 0.760 1027 GLY B O 1
ATOM 20608 N N . SER B 2 1028 ? 19.636 24.671 -2.635 1.000 0.820 1028 SER B N 1
ATOM 20609 C CA . SER B 2 1028 ? 19.239 23.678 -1.634 1.000 0.820 1028 SER B CA 1
ATOM 20610 C C . SER B 2 1028 ? 20.374 22.695 -1.363 1.000 0.820 1028 SER B C 1
ATOM 20611 O O . SER B 2 1028 ? 21.035 22.243 -2.297 1.000 0.820 1028 SER B O 1
ATOM 20619 N N . ILE B 2 1029 ? 20.573 22.316 -0.104 1.000 0.850 1029 ILE B N 1
ATOM 20620 C CA . ILE B 2 1029 ? 21.620 21.369 0.294 1.000 0.850 1029 ILE B CA 1
ATOM 20621 C C . ILE B 2 1029 ? 21.180 19.939 -0.064 1.000 0.850 1029 ILE B C 1
ATOM 20622 O O . ILE B 2 1029 ? 20.027 19.578 0.179 1.000 0.850 1029 ILE B O 1
ATOM 20638 N N . ASP B 2 1030 ? 22.080 19.112 -0.620 1.000 0.870 1030 ASP B N 1
ATOM 20639 C CA . ASP B 2 1030 ? 21.857 17.658 -0.694 1.000 0.870 1030 ASP B CA 1
ATOM 20640 C C . ASP B 2 1030 ? 22.082 17.053 0.703 1.000 0.870 1030 ASP B C 1
ATOM 20641 O O . ASP B 2 1030 ? 23.219 17.042 1.192 1.000 0.870 1030 ASP B O 1
ATOM 20650 N N . PRO B 2 1031 ? 21.047 16.482 1.347 1.000 0.900 1031 PRO B N 1
ATOM 20651 C CA . PRO B 2 1031 ? 21.187 15.861 2.660 1.000 0.900 1031 PRO B CA 1
ATOM 20652 C C . PRO B 2 1031 ? 22.266 14.768 2.715 1.000 0.900 1031 PRO B C 1
ATOM 20653 O O . PRO B 2 1031 ? 22.852 14.537 3.771 1.000 0.900 1031 PRO B O 1
ATOM 20664 N N . LYS B 2 1032 ? 22.548 14.068 1.603 1.000 0.890 1032 LYS B N 1
ATOM 20665 C CA . LYS B 2 1032 ? 23.601 13.034 1.560 1.000 0.890 1032 LYS B CA 1
ATOM 20666 C C . LYS B 2 1032 ? 24.996 13.631 1.599 1.000 0.890 1032 LYS B C 1
ATOM 20667 O O . LYS B 2 1032 ? 25.911 12.996 2.122 1.000 0.890 1032 LYS B O 1
ATOM 20686 N N . GLU B 2 1033 ? 25.166 14.790 0.978 1.000 0.850 1033 GLU B N 1
ATOM 20687 C CA . GLU B 2 1033 ? 26.427 15.513 0.971 1.000 0.850 1033 GLU B CA 1
ATOM 20688 C C . GLU B 2 1033 ? 26.656 16.135 2.345 1.000 0.850 1033 GLU B C 1
ATOM 20689 O O . GLU B 2 1033 ? 27.694 15.877 2.953 1.000 0.850 1033 GLU B O 1
ATOM 20701 N N . LEU B 2 1034 ? 25.621 16.765 2.912 1.000 0.880 1034 LEU B N 1
ATOM 20702 C CA . LEU B 2 1034 ? 25.633 17.238 4.293 1.000 0.880 1034 LEU B CA 1
ATOM 20703 C C . LEU B 2 1034 ? 25.984 16.101 5.268 1.000 0.880 1034 LEU B C 1
ATOM 20704 O O . LEU B 2 1034 ? 26.889 16.264 6.065 1.000 0.880 1034 LEU B O 1
ATOM 20720 N N . LEU B 2 1035 ? 25.406 14.898 5.132 1.000 0.870 1035 LEU B N 1
ATOM 20721 C CA . LEU B 2 1035 ? 25.730 13.740 5.990 1.000 0.870 1035 LEU B CA 1
ATOM 20722 C C . LEU B 2 1035 ? 27.181 13.243 5.860 1.000 0.870 1035 LEU B C 1
ATOM 20723 O O . LEU B 2 1035 ? 27.723 12.653 6.795 1.000 0.870 1035 LEU B O 1
ATOM 20739 N N . LYS B 2 1036 ? 27.827 13.421 4.701 1.000 0.840 1036 LYS B N 1
ATOM 20740 C CA . LYS B 2 1036 ? 29.262 13.112 4.572 1.000 0.840 1036 LYS B CA 1
ATOM 20741 C C . LYS B 2 1036 ? 30.111 14.146 5.296 1.000 0.840 1036 LYS B C 1
ATOM 20742 O O . LYS B 2 1036 ? 31.178 13.781 5.796 1.000 0.840 1036 LYS B O 1
ATOM 20761 N N . VAL B 2 1037 ? 29.647 15.392 5.292 1.000 0.840 1037 VAL B N 1
ATOM 20762 C CA . VAL B 2 1037 ? 30.385 16.564 5.734 1.000 0.840 1037 VAL B CA 1
ATOM 20763 C C . VAL B 2 1037 ? 30.081 16.940 7.169 1.000 0.840 1037 VAL B C 1
ATOM 20764 O O . VAL B 2 1037 ? 30.976 17.475 7.766 1.000 0.840 1037 VAL B O 1
ATOM 20777 N N . THR B 2 1038 ? 28.953 16.650 7.798 1.000 0.840 1038 THR B N 1
ATOM 20778 C CA . THR B 2 1038 ? 28.669 17.025 9.199 1.000 0.840 1038 THR B CA 1
ATOM 20779 C C . THR B 2 1038 ? 28.309 15.791 10.028 1.000 0.840 1038 THR B C 1
ATOM 20780 O O . THR B 2 1038 ? 28.698 14.667 9.689 1.000 0.840 1038 THR B O 1
ATOM 20791 N N . ASP B 2 1039 ? 27.637 15.984 11.158 1.000 0.820 1039 ASP B N 1
ATOM 20792 C CA . ASP B 2 1039 ? 27.099 14.924 11.993 1.000 0.820 1039 ASP B CA 1
ATOM 20793 C C . ASP B 2 1039 ? 25.625 14.622 11.687 1.000 0.820 1039 ASP B C 1
ATOM 20794 O O . ASP B 2 1039 ? 24.917 15.317 10.956 1.000 0.820 1039 ASP B O 1
ATOM 20803 N N . LEU B 2 1040 ? 25.166 13.506 12.249 1.000 0.850 1040 LEU B N 1
ATOM 20804 C CA . LEU B 2 1040 ? 23.828 12.982 12.010 1.000 0.850 1040 LEU B CA 1
ATOM 20805 C C . LEU B 2 1040 ? 22.735 13.936 12.517 1.000 0.850 1040 LEU B C 1
ATOM 20806 O O . LEU B 2 1040 ? 21.704 14.074 11.861 1.000 0.850 1040 LEU B O 1
ATOM 20822 N N . THR B 2 1041 ? 22.977 14.612 13.641 1.000 0.840 1041 THR B N 1
ATOM 20823 C CA . THR B 2 1041 ? 22.055 15.572 14.265 1.000 0.840 1041 THR B CA 1
ATOM 20824 C C . THR B 2 1041 ? 21.818 16.782 13.366 1.000 0.840 1041 THR B C 1
ATOM 20825 O O . THR B 2 1041 ? 20.664 17.147 13.150 1.000 0.840 1041 THR B O 1
ATOM 20836 N N . THR B 2 1042 ? 22.869 17.338 12.749 1.000 0.880 1042 THR B N 1
ATOM 20837 C CA . THR B 2 1042 ? 22.730 18.479 11.821 1.000 0.880 1042 THR B CA 1
ATOM 20838 C C . THR B 2 1042 ? 21.844 18.133 10.629 1.000 0.880 1042 THR B C 1
ATOM 20839 O O . THR B 2 1042 ? 21.022 18.939 10.206 1.000 0.880 1042 THR B O 1
ATOM 20850 N N . VAL B 2 1043 ? 21.988 16.923 10.074 1.000 0.910 1043 VAL B N 1
ATOM 20851 C CA . VAL B 2 1043 ? 21.171 16.480 8.931 1.000 0.910 1043 VAL B CA 1
ATOM 20852 C C . VAL B 2 1043 ? 19.714 16.277 9.339 1.000 0.910 1043 VAL B C 1
ATOM 20853 O O . VAL B 2 1043 ? 18.808 16.595 8.569 1.000 0.910 1043 VAL B O 1
ATOM 20866 N N . GLN B 2 1044 ? 19.472 15.763 10.545 1.000 0.920 1044 GLN B N 1
ATOM 20867 C CA . GLN B 2 1044 ? 18.125 15.625 11.094 1.000 0.920 1044 GLN B CA 1
ATOM 20868 C C . GLN B 2 1044 ? 17.448 16.985 11.291 1.000 0.920 1044 GLN B C 1
ATOM 20869 O O . GLN B 2 1044 ? 16.306 17.159 10.864 1.000 0.920 1044 GLN B O 1
ATOM 20883 N N . GLU B 2 1045 ? 18.159 17.946 11.882 1.000 0.890 1045 GLU B N 1
ATOM 20884 C CA . GLU B 2 1045 ? 17.679 19.319 12.064 1.000 0.890 1045 GLU B CA 1
ATOM 20885 C C . GLU B 2 1045 ? 17.454 20.023 10.725 1.000 0.890 1045 GLU B C 1
ATOM 20886 O O . GLU B 2 1045 ? 16.430 20.680 10.553 1.000 0.890 1045 GLU B O 1
ATOM 20898 N N . TYR B 2 1046 ? 18.337 19.817 9.744 1.000 0.890 1046 TYR B N 1
ATOM 20899 C CA . TYR B 2 1046 ? 18.167 20.354 8.394 1.000 0.890 1046 TYR B CA 1
ATOM 20900 C C . TYR B 2 1046 ? 16.895 19.828 7.719 1.000 0.890 1046 TYR B C 1
ATOM 20901 O O . TYR B 2 1046 ? 16.111 20.603 7.170 1.000 0.890 1046 TYR B O 1
ATOM 20919 N N . LEU B 2 1047 ? 16.663 18.513 7.772 1.000 0.930 1047 LEU B N 1
ATOM 20920 C CA . LEU B 2 1047 ? 15.463 17.910 7.191 1.000 0.930 1047 LEU B CA 1
ATOM 20921 C C . LEU B 2 1047 ? 14.193 18.403 7.893 1.000 0.930 1047 LEU B C 1
ATOM 20922 O O . LEU B 2 1047 ? 13.211 18.696 7.214 1.000 0.930 1047 LEU B O 1
ATOM 20938 N N . LEU B 2 1048 ? 14.211 18.524 9.225 1.000 0.920 1048 LEU B N 1
ATOM 20939 C CA . LEU B 2 1048 ? 13.096 19.087 9.989 1.000 0.920 1048 LEU B CA 1
ATOM 20940 C C . LEU B 2 1048 ? 12.814 20.535 9.565 1.000 0.920 1048 LEU B C 1
ATOM 20941 O O . LEU B 2 1048 ? 11.674 20.867 9.244 1.000 0.920 1048 LEU B O 1
ATOM 20957 N N . HIS B 2 1049 ? 13.860 21.359 9.504 1.000 0.900 1049 HIS B N 1
ATOM 20958 C CA . HIS B 2 1049 ? 13.773 22.764 9.124 1.000 0.900 1049 HIS B CA 1
ATOM 20959 C C . HIS B 2 1049 ? 13.172 22.939 7.726 1.000 0.900 1049 HIS B C 1
ATOM 20960 O O . HIS B 2 1049 ? 12.221 23.695 7.548 1.000 0.900 1049 HIS B O 1
ATOM 20974 N N . GLU B 2 1050 ? 13.705 22.249 6.717 1.000 0.890 1050 GLU B N 1
ATOM 20975 C CA . GLU B 2 1050 ? 13.222 22.384 5.338 1.000 0.890 1050 GLU B CA 1
ATOM 20976 C C . GLU B 2 1050 ? 11.796 21.855 5.157 1.000 0.890 1050 GLU B C 1
ATOM 20977 O O . GLU B 2 1050 ? 11.006 22.473 4.443 1.000 0.890 1050 GLU B O 1
ATOM 20989 N N . VAL B 2 1051 ? 11.429 20.754 5.824 1.000 0.900 1051 VAL B N 1
ATOM 20990 C CA . VAL B 2 1051 ? 10.045 20.257 5.787 1.000 0.900 1051 VAL B CA 1
ATOM 20991 C C . VAL B 2 1051 ? 9.097 21.279 6.415 1.000 0.900 1051 VAL B C 1
ATOM 20992 O O . VAL B 2 1051 ? 8.097 21.626 5.782 1.000 0.900 1051 VAL B O 1
ATOM 21005 N N . GLN B 2 1052 ? 9.416 21.805 7.603 1.000 0.890 1052 GLN B N 1
ATOM 21006 C CA . GLN B 2 1052 ? 8.574 22.805 8.268 1.000 0.890 1052 GLN B CA 1
ATOM 21007 C C . GLN B 2 1052 ? 8.445 24.093 7.459 1.000 0.890 1052 GLN B C 1
ATOM 21008 O O . GLN B 2 1052 ? 7.333 24.580 7.259 1.000 0.890 1052 GLN B O 1
ATOM 21022 N N . LYS B 2 1053 ? 9.553 24.608 6.919 1.000 0.860 1053 LYS B N 1
ATOM 21023 C CA . LYS B 2 1053 ? 9.581 25.784 6.039 1.000 0.860 1053 LYS B CA 1
ATOM 21024 C C . LYS B 2 1053 ? 8.584 25.661 4.887 1.000 0.860 1053 LYS B C 1
ATOM 21025 O O . LYS B 2 1053 ? 7.795 26.575 4.651 1.000 0.860 1053 LYS B O 1
ATOM 21044 N N . VAL B 2 1054 ? 8.594 24.528 4.179 1.000 0.820 1054 VAL B N 1
ATOM 21045 C CA . VAL B 2 1054 ? 7.709 24.316 3.024 1.000 0.820 1054 VAL B CA 1
ATOM 21046 C C . VAL B 2 1054 ? 6.235 24.293 3.440 1.000 0.820 1054 VAL B C 1
ATOM 21047 O O . VAL B 2 1054 ? 5.417 24.887 2.741 1.000 0.820 1054 VAL B O 1
ATOM 21060 N N . TYR B 2 1055 ? 5.869 23.661 4.559 1.000 0.830 1055 TYR B N 1
ATOM 21061 C CA . TYR B 2 1055 ? 4.471 23.634 5.018 1.000 0.830 1055 TYR B CA 1
ATOM 21062 C C . TYR B 2 1055 ? 4.003 24.979 5.592 1.000 0.830 1055 TYR B C 1
ATOM 21063 O O . TYR B 2 1055 ? 2.909 25.441 5.251 1.000 0.830 1055 TYR B O 1
ATOM 21081 N N . ARG B 2 1056 ? 4.839 25.654 6.390 1.000 0.780 1056 ARG B N 1
ATOM 21082 C CA . ARG B 2 1056 ? 4.527 26.961 6.991 1.000 0.780 1056 ARG B CA 1
ATOM 21083 C C . ARG B 2 1056 ? 4.387 28.069 5.954 1.000 0.780 1056 ARG B C 1
ATOM 21084 O O . ARG B 2 1056 ? 3.419 28.823 6.039 1.000 0.780 1056 ARG B O 1
ATOM 21105 N N . MET B 2 1057 ? 5.241 28.106 4.922 1.000 0.720 1057 MET B N 1
ATOM 21106 C CA . MET B 2 1057 ? 5.056 29.017 3.775 1.000 0.720 1057 MET B CA 1
ATOM 21107 C C . MET B 2 1057 ? 3.704 28.819 3.076 1.000 0.720 1057 MET B C 1
ATOM 21108 O O . MET B 2 1057 ? 3.221 29.707 2.381 1.000 0.720 1057 MET B O 1
ATOM 21122 N N . GLN B 2 1058 ? 3.074 27.661 3.273 1.000 0.720 1058 GLN B N 1
ATOM 21123 C CA . GLN B 2 1058 ? 1.785 27.310 2.689 1.000 0.720 1058 GLN B CA 1
ATOM 21124 C C . GLN B 2 1058 ? 0.619 27.429 3.679 1.000 0.720 1058 GLN B C 1
ATOM 21125 O O . GLN B 2 1058 ? -0.516 27.083 3.350 1.000 0.720 1058 GLN B O 1
ATOM 21139 N N . GLY B 2 1059 ? 0.866 27.947 4.887 1.000 0.720 1059 GLY B N 1
ATOM 21140 C CA . GLY B 2 1059 ? -0.147 28.107 5.931 1.000 0.720 1059 GLY B CA 1
ATOM 21141 C C . GLY B 2 1059 ? -0.653 26.780 6.500 1.000 0.720 1059 GLY B C 1
ATOM 21142 O O . GLY B 2 1059 ? -1.762 26.728 7.034 1.000 0.720 1059 GLY B O 1
ATOM 21146 N N . VAL B 2 1060 ? 0.129 25.708 6.358 1.000 0.770 1060 VAL B N 1
ATOM 21147 C CA . VAL B 2 1060 ? -0.160 24.398 6.937 1.000 0.770 1060 VAL B CA 1
ATOM 21148 C C . VAL B 2 1060 ? 0.765 24.182 8.122 1.000 0.770 1060 VAL B C 1
ATOM 21149 O O . VAL B 2 1060 ? 1.979 24.311 8.015 1.000 0.770 1060 VAL B O 1
ATOM 21162 N N . GLU B 2 1061 ? 0.177 23.810 9.249 1.000 0.810 1061 GLU B N 1
ATOM 21163 C CA . GLU B 2 1061 ? 0.914 23.479 10.460 1.000 0.810 1061 GLU B CA 1
ATOM 21164 C C . GLU B 2 1061 ? 0.943 21.965 10.654 1.000 0.810 1061 GLU B C 1
ATOM 21165 O O . GLU B 2 1061 ? -0.067 21.277 10.456 1.000 0.810 1061 GLU B O 1
ATOM 21177 N N . ILE B 2 1062 ? 2.117 21.453 11.016 1.000 0.860 1062 ILE B N 1
ATOM 21178 C CA . ILE B 2 1062 ? 2.375 20.043 11.304 1.000 0.860 1062 ILE B CA 1
ATOM 21179 C C . ILE B 2 1062 ? 3.275 19.997 12.532 1.000 0.860 1062 ILE B C 1
ATOM 21180 O O . ILE B 2 1062 ? 4.229 20.760 12.625 1.000 0.860 1062 ILE B O 1
ATOM 21196 N N . GLY B 2 1063 ? 2.998 19.098 13.472 1.000 0.880 1063 GLY B N 1
ATOM 21197 C CA . GLY B 2 1063 ? 3.881 18.905 14.618 1.000 0.880 1063 GLY B CA 1
ATOM 21198 C C . GLY B 2 1063 ? 5.234 18.302 14.223 1.000 0.880 1063 GLY B C 1
ATOM 21199 O O . GLY B 2 1063 ? 5.282 17.251 13.578 1.000 0.880 1063 GLY B O 1
ATOM 21203 N N . ASP B 2 1064 ? 6.323 18.898 14.712 1.000 0.910 1064 ASP B N 1
ATOM 21204 C CA . ASP B 2 1064 ? 7.714 18.449 14.527 1.000 0.910 1064 ASP B CA 1
ATOM 21205 C C . ASP B 2 1064 ? 7.911 16.944 14.720 1.000 0.910 1064 ASP B C 1
ATOM 21206 O O . ASP B 2 1064 ? 8.517 16.258 13.899 1.000 0.910 1064 ASP B O 1
ATOM 21215 N N . LYS B 2 1065 ? 7.343 16.406 15.801 1.000 0.900 1065 LYS B N 1
ATOM 21216 C CA . LYS B 2 1065 ? 7.400 14.987 16.173 1.000 0.900 1065 LYS B CA 1
ATOM 21217 C C . LYS B 2 1065 ? 6.966 14.042 15.046 1.000 0.900 1065 LYS B C 1
ATOM 21218 O O . LYS B 2 1065 ? 7.496 12.937 14.949 1.000 0.900 1065 LYS B O 1
ATOM 21237 N N . HIS B 2 1066 ? 6.061 14.462 14.161 1.000 0.910 1066 HIS B N 1
ATOM 21238 C CA . HIS B 2 1066 ? 5.671 13.660 12.997 1.000 0.910 1066 HIS B CA 1
ATOM 21239 C C . HIS B 2 1066 ? 6.805 13.566 11.971 1.000 0.910 1066 HIS B C 1
ATOM 21240 O O . HIS B 2 1066 ? 7.124 12.472 11.495 1.000 0.910 1066 HIS B O 1
ATOM 21254 N N . VAL B 2 1067 ? 7.455 14.692 11.668 1.000 0.930 1067 VAL B N 1
ATOM 21255 C CA . VAL B 2 1067 ? 8.623 14.752 10.774 1.000 0.930 1067 VAL B CA 1
ATOM 21256 C C . VAL B 2 1067 ? 9.801 14.004 11.399 1.000 0.930 1067 VAL B C 1
ATOM 21257 O O . VAL B 2 1067 ? 10.477 13.241 10.707 1.000 0.930 1067 VAL B O 1
ATOM 21270 N N . GLU B 2 1068 ? 9.991 14.130 12.717 1.000 0.940 1068 GLU B N 1
ATOM 21271 C CA . GLU B 2 1068 ? 11.041 13.425 13.454 1.000 0.940 1068 GLU B CA 1
ATOM 21272 C C . GLU B 2 1068 ? 10.918 11.902 13.319 1.000 0.940 1068 GLU B C 1
ATOM 21273 O O . GLU B 2 1068 ? 11.907 11.210 13.064 1.000 0.940 1068 GLU B O 1
ATOM 21285 N N . VAL B 2 1069 ? 9.702 11.361 13.437 1.000 0.930 1069 VAL B N 1
ATOM 21286 C CA . VAL B 2 1069 ? 9.451 9.922 13.268 1.000 0.930 1069 VAL B CA 1
ATOM 21287 C C . VAL B 2 1069 ? 9.794 9.454 11.845 1.000 0.930 1069 VAL B C 1
ATOM 21288 O O . VAL B 2 1069 ? 10.373 8.374 11.694 1.000 0.930 1069 VAL B O 1
ATOM 21301 N N . MET B 2 1070 ? 9.517 10.258 10.806 1.000 0.930 1070 MET B N 1
ATOM 21302 C CA . MET B 2 1070 ? 9.906 9.929 9.422 1.000 0.930 1070 MET B CA 1
ATOM 21303 C C . MET B 2 1070 ? 11.417 9.983 9.213 1.000 0.930 1070 MET B C 1
ATOM 21304 O O . MET B 2 1070 ? 12.010 9.024 8.714 1.000 0.930 1070 MET B O 1
ATOM 21318 N N . VAL B 2 1071 ? 12.051 11.090 9.598 1.000 0.940 1071 VAL B N 1
ATOM 21319 C CA . VAL B 2 1071 ? 13.488 11.306 9.392 1.000 0.940 1071 VAL B CA 1
ATOM 21320 C C . VAL B 2 1071 ? 14.308 10.274 10.179 1.000 0.940 1071 VAL B C 1
ATOM 21321 O O . VAL B 2 1071 ? 15.298 9.751 9.662 1.000 0.940 1071 VAL B O 1
ATOM 21334 N N . ARG B 2 1072 ? 13.849 9.870 11.376 1.000 0.910 1072 ARG B N 1
ATOM 21335 C CA . ARG B 2 1072 ? 14.421 8.741 12.133 1.000 0.910 1072 ARG B CA 1
ATOM 21336 C C . ARG B 2 1072 ? 14.399 7.447 11.320 1.000 0.910 1072 ARG B C 1
ATOM 21337 O O . ARG B 2 1072 ? 15.415 6.759 11.274 1.000 0.910 1072 ARG B O 1
ATOM 21358 N N . GLN B 2 1073 ? 13.284 7.116 10.664 1.000 0.900 1073 GLN B N 1
ATOM 21359 C CA . GLN B 2 1073 ? 13.197 5.910 9.829 1.000 0.900 1073 GLN B CA 1
ATOM 21360 C C . GLN B 2 1073 ? 14.087 5.983 8.579 1.000 0.900 1073 GLN B C 1
ATOM 21361 O O . GLN B 2 1073 ? 14.615 4.955 8.155 1.000 0.900 1073 GLN B O 1
ATOM 21375 N N . MET B 2 1074 ? 14.314 7.173 8.016 1.000 0.920 1074 MET B N 1
ATOM 21376 C CA . MET B 2 1074 ? 15.219 7.365 6.871 1.000 0.920 1074 MET B CA 1
ATOM 21377 C C . MET B 2 1074 ? 16.711 7.223 7.223 1.000 0.920 1074 MET B C 1
ATOM 21378 O O . MET B 2 1074 ? 17.504 6.846 6.358 1.000 0.920 1074 MET B O 1
ATOM 21392 N N . LEU B 2 1075 ? 17.102 7.513 8.471 1.000 0.900 1075 LEU B N 1
ATOM 21393 C CA . LEU B 2 1075 ? 18.489 7.472 8.975 1.000 0.900 1075 LEU B CA 1
ATOM 21394 C C . LEU B 2 1075 ? 18.793 6.241 9.843 1.000 0.900 1075 LEU B C 1
ATOM 21395 O O . LEU B 2 1075 ? 19.806 6.190 10.536 1.000 0.900 1075 LEU B O 1
ATOM 21411 N N . ARG B 2 1076 ? 17.925 5.227 9.813 1.000 0.840 1076 ARG B N 1
ATOM 21412 C CA . ARG B 2 1076 ? 17.996 4.072 10.717 1.000 0.840 1076 ARG B CA 1
ATOM 21413 C C . ARG B 2 1076 ? 19.089 3.047 10.378 1.000 0.840 1076 ARG B C 1
ATOM 21414 O O . ARG B 2 1076 ? 19.357 2.149 11.174 1.000 0.840 1076 ARG B O 1
ATOM 21435 N N . LYS B 2 1077 ? 19.716 3.149 9.202 1.000 0.890 1077 LYS B N 1
ATOM 21436 C CA . LYS B 2 1077 ? 20.707 2.179 8.713 1.000 0.890 1077 LYS B CA 1
ATOM 21437 C C . LYS B 2 1077 ? 22.129 2.738 8.753 1.000 0.890 1077 LYS B C 1
ATOM 21438 O O . LYS B 2 1077 ? 22.385 3.885 8.386 1.000 0.890 1077 LYS B O 1
ATOM 21457 N N . VAL B 2 1078 ? 23.070 1.872 9.109 1.000 0.890 1078 VAL B N 1
ATOM 21458 C CA . VAL B 2 1078 ? 24.515 2.120 9.083 1.000 0.890 1078 VAL B CA 1
ATOM 21459 C C . VAL B 2 1078 ? 25.149 1.164 8.085 1.000 0.890 1078 VAL B C 1
ATOM 21460 O O . VAL B 2 1078 ? 24.825 -0.023 8.053 1.000 0.890 1078 VAL B O 1
ATOM 21473 N N . ARG B 2 1079 ? 26.055 1.677 7.255 1.000 0.870 1079 ARG B N 1
ATOM 21474 C CA . ARG B 2 1079 ? 26.900 0.862 6.385 1.000 0.870 1079 ARG B CA 1
ATOM 21475 C C . ARG B 2 1079 ? 28.233 0.606 7.071 1.000 0.870 1079 ARG B C 1
ATOM 21476 O O . ARG B 2 1079 ? 28.963 1.555 7.347 1.000 0.870 1079 ARG B O 1
ATOM 21497 N N . VAL B 2 1080 ? 28.571 -0.658 7.282 1.000 0.860 1080 VAL B N 1
ATOM 21498 C CA . VAL B 2 1080 ? 29.861 -1.053 7.866 1.000 0.860 1080 VAL B CA 1
ATOM 21499 C C . VAL B 2 1080 ? 30.981 -0.760 6.868 1.000 0.860 1080 VAL B C 1
ATOM 21500 O O . VAL B 2 1080 ? 30.856 -1.083 5.687 1.000 0.860 1080 VAL B O 1
ATOM 21513 N N . ILE B 2 1081 ? 32.053 -0.113 7.313 1.000 0.810 1081 ILE B N 1
ATOM 21514 C CA . ILE B 2 1081 ? 33.251 0.157 6.508 1.000 0.810 1081 ILE B CA 1
ATOM 21515 C C . ILE B 2 1081 ? 34.284 -0.933 6.779 1.000 0.810 1081 ILE B C 1
ATOM 21516 O O . ILE B 2 1081 ? 34.766 -1.561 5.835 1.000 0.810 1081 ILE B O 1
ATOM 21532 N N . ASP B 2 1082 ? 34.570 -1.168 8.060 1.000 0.800 1082 ASP B N 1
ATOM 21533 C CA . ASP B 2 1082 ? 35.521 -2.168 8.528 1.000 0.800 1082 ASP B CA 1
ATOM 21534 C C . ASP B 2 1082 ? 34.910 -2.989 9.668 1.000 0.800 1082 ASP B C 1
ATOM 21535 O O . ASP B 2 1082 ? 34.230 -2.439 10.538 1.000 0.800 1082 ASP B O 1
ATOM 21544 N N . ALA B 2 1083 ? 35.132 -4.302 9.638 1.000 0.780 1083 ALA B N 1
ATOM 21545 C CA . ALA B 2 1083 ? 34.536 -5.256 10.574 1.000 0.780 1083 ALA B CA 1
ATOM 21546 C C . ALA B 2 1083 ? 35.224 -5.250 11.946 1.000 0.780 1083 ALA B C 1
ATOM 21547 O O . ALA B 2 1083 ? 34.616 -5.651 12.940 1.000 0.780 1083 ALA B O 1
ATOM 21554 N N . GLY B 2 1084 ? 36.484 -4.805 12.004 1.000 0.780 1084 GLY B N 1
ATOM 21555 C CA . GLY B 2 1084 ? 37.326 -5.056 13.171 1.000 0.780 1084 GLY B CA 1
ATOM 21556 C C . GLY B 2 1084 ? 37.374 -6.559 13.458 1.000 0.780 1084 GLY B C 1
ATOM 21557 O O . GLY B 2 1084 ? 37.562 -7.354 12.538 1.000 0.780 1084 GLY B O 1
ATOM 21561 N N . ASP B 2 1085 ? 37.124 -6.926 14.710 1.000 0.800 1085 ASP B N 1
ATOM 21562 C CA . ASP B 2 1085 ? 37.033 -8.314 15.174 1.000 0.800 1085 ASP B CA 1
ATOM 21563 C C . ASP B 2 1085 ? 35.570 -8.781 15.363 1.000 0.800 1085 ASP B C 1
ATOM 21564 O O . ASP B 2 1085 ? 35.316 -9.806 15.990 1.000 0.800 1085 ASP B O 1
ATOM 21573 N N . THR B 2 1086 ? 34.582 -8.028 14.855 1.000 0.800 1086 THR B N 1
ATOM 21574 C CA . THR B 2 1086 ? 33.164 -8.428 14.917 1.000 0.800 1086 THR B CA 1
ATOM 21575 C C . THR B 2 1086 ? 32.794 -9.400 13.793 1.000 0.800 1086 THR B C 1
ATOM 21576 O O . THR B 2 1086 ? 33.374 -9.380 12.709 1.000 0.800 1086 THR B O 1
ATOM 21587 N N . ASP B 2 1087 ? 31.723 -10.171 13.988 1.000 0.740 1087 ASP B N 1
ATOM 21588 C CA . ASP B 2 1087 ? 31.150 -11.062 12.960 1.000 0.740 1087 ASP B CA 1
ATOM 21589 C C . ASP B 2 1087 ? 30.471 -10.306 11.799 1.000 0.740 1087 ASP B C 1
ATOM 21590 O O . ASP B 2 1087 ? 29.790 -10.890 10.951 1.000 0.740 1087 ASP B O 1
ATOM 21599 N N . VAL B 2 1088 ? 30.585 -8.978 11.784 1.000 0.780 1088 VAL B N 1
ATOM 21600 C CA . VAL B 2 1088 ? 29.821 -8.108 10.907 1.000 0.780 1088 VAL B CA 1
ATOM 21601 C C . VAL B 2 1088 ? 30.542 -7.916 9.578 1.000 0.780 1088 VAL B C 1
ATOM 21602 O O . VAL B 2 1088 ? 31.723 -7.593 9.517 1.000 0.780 1088 VAL B O 1
ATOM 21615 N N . LEU B 2 1089 ? 29.806 -8.055 8.479 1.000 0.750 1089 LEU B N 1
ATOM 21616 C CA . LEU B 2 1089 ? 30.371 -7.954 7.139 1.000 0.750 1089 LEU B CA 1
ATOM 21617 C C . LEU B 2 1089 ? 30.602 -6.500 6.694 1.000 0.750 1089 LEU B C 1
ATOM 21618 O O . LEU B 2 1089 ? 29.654 -5.704 6.686 1.000 0.750 1089 LEU B O 1
ATOM 21634 N N . PRO B 2 1090 ? 31.797 -6.150 6.185 1.000 0.760 1090 PRO B N 1
ATOM 21635 C CA . PRO B 2 1090 ? 32.034 -4.832 5.613 1.000 0.760 1090 PRO B CA 1
ATOM 21636 C C . PRO B 2 1090 ? 31.145 -4.608 4.378 1.000 0.760 1090 PRO B C 1
ATOM 21637 O O . PRO B 2 1090 ? 30.972 -5.484 3.535 1.000 0.760 1090 PRO B O 1
ATOM 21648 N N . GLY B 2 1091 ? 30.561 -3.417 4.259 1.000 0.730 1091 GLY B N 1
ATOM 21649 C CA . GLY B 2 1091 ? 29.656 -3.006 3.181 1.000 0.730 1091 GLY B CA 1
ATOM 21650 C C . GLY B 2 1091 ? 28.177 -3.344 3.395 1.000 0.730 1091 GLY B C 1
ATOM 21651 O O . GLY B 2 1091 ? 27.335 -2.793 2.675 1.000 0.730 1091 GLY B O 1
ATOM 21655 N N . THR B 2 1092 ? 27.841 -4.187 4.377 1.000 0.760 1092 THR B N 1
ATOM 21656 C CA . THR B 2 1092 ? 26.442 -4.501 4.704 1.000 0.760 1092 THR B CA 1
ATOM 21657 C C . THR B 2 1092 ? 25.733 -3.324 5.371 1.000 0.760 1092 THR B C 1
ATOM 21658 O O . THR B 2 1092 ? 26.358 -2.462 5.993 1.000 0.760 1092 THR B O 1
ATOM 21669 N N . LEU B 2 1093 ? 24.415 -3.258 5.173 1.000 0.800 1093 LEU B N 1
ATOM 21670 C CA . LEU B 2 1093 ? 23.533 -2.292 5.822 1.000 0.800 1093 LEU B CA 1
ATOM 21671 C C . LEU B 2 1093 ? 22.872 -2.960 7.025 1.000 0.800 1093 LEU B C 1
ATOM 21672 O O . LEU B 2 1093 ? 22.122 -3.921 6.860 1.000 0.800 1093 LEU B O 1
ATOM 21688 N N . LEU B 2 1094 ? 23.111 -2.419 8.213 1.000 0.840 1094 LEU B N 1
ATOM 21689 C CA . LEU B 2 1094 ? 22.541 -2.903 9.469 1.000 0.840 1094 LEU B CA 1
ATOM 21690 C C . LEU B 2 1094 ? 21.730 -1.812 10.144 1.000 0.840 1094 LEU B C 1
ATOM 21691 O O . LEU B 2 1094 ? 21.957 -0.623 9.915 1.000 0.840 1094 LEU B O 1
ATOM 21707 N N . ASP B 2 1095 ? 20.767 -2.224 10.960 1.000 0.830 1095 ASP B N 1
ATOM 21708 C CA . ASP B 2 1095 ? 20.090 -1.299 11.865 1.000 0.830 1095 ASP B CA 1
ATOM 21709 C C . ASP B 2 1095 ? 21.093 -0.789 12.914 1.000 0.830 1095 ASP B C 1
ATOM 21710 O O . ASP B 2 1095 ? 21.962 -1.544 13.363 1.000 0.830 1095 ASP B O 1
ATOM 21719 N N . ILE B 2 1096 ? 20.980 0.482 13.310 1.000 0.820 1096 ILE B N 1
ATOM 21720 C CA . ILE B 2 1096 ? 21.825 1.091 14.351 1.000 0.820 1096 ILE B CA 1
ATOM 21721 C C . ILE B 2 1096 ? 21.868 0.213 15.608 1.000 0.820 1096 ILE B C 1
ATOM 21722 O O . ILE B 2 1096 ? 22.940 0.039 16.187 1.000 0.820 1096 ILE B O 1
ATOM 21738 N N . HIS B 2 1097 ? 20.745 -0.385 16.017 1.000 0.800 1097 HIS B N 1
ATOM 21739 C CA . HIS B 2 1097 ? 20.708 -1.222 17.221 1.000 0.800 1097 HIS B CA 1
ATOM 21740 C C . HIS B 2 1097 ? 21.496 -2.525 17.075 1.000 0.800 1097 HIS B C 1
ATOM 21741 O O . HIS B 2 1097 ? 22.283 -2.842 17.961 1.000 0.800 1097 HIS B O 1
ATOM 21755 N N . GLN B 2 1098 ? 21.384 -3.220 15.938 1.000 0.810 1098 GLN B N 1
ATOM 21756 C CA . GLN B 2 1098 ? 22.188 -4.420 15.648 1.000 0.810 1098 GLN B CA 1
ATOM 21757 C C . GLN B 2 1098 ? 23.679 -4.089 15.566 1.000 0.810 1098 GLN B C 1
ATOM 21758 O O . GLN B 2 1098 ? 24.515 -4.819 16.096 1.000 0.810 1098 GLN B O 1
ATOM 21772 N N . PHE B 2 1099 ? 24.012 -2.964 14.928 1.000 0.860 1099 PHE B N 1
ATOM 21773 C CA . PHE B 2 1099 ? 25.389 -2.488 14.847 1.000 0.860 1099 PHE B CA 1
ATOM 21774 C C . PHE B 2 1099 ? 25.965 -2.193 16.241 1.000 0.860 1099 PHE B C 1
ATOM 21775 O O . PHE B 2 1099 ? 27.090 -2.581 16.551 1.000 0.860 1099 PHE B O 1
ATOM 21792 N N . THR B 2 1100 ? 25.177 -1.554 17.106 1.000 0.840 1100 THR B N 1
ATOM 21793 C CA . THR B 2 1100 ? 25.586 -1.231 18.479 1.000 0.840 1100 THR B CA 1
ATOM 21794 C C . THR B 2 1100 ? 25.727 -2.493 19.335 1.000 0.840 1100 THR B C 1
ATOM 21795 O O . THR B 2 1100 ? 26.673 -2.598 20.112 1.000 0.840 1100 THR B O 1
ATOM 21806 N N . GLU B 2 1101 ? 24.830 -3.470 19.181 1.000 0.840 1101 GLU B N 1
ATOM 21807 C CA . GLU B 2 1101 ? 24.863 -4.728 19.934 1.000 0.840 1101 GLU B CA 1
ATOM 21808 C C . GLU B 2 1101 ? 26.068 -5.604 19.553 1.000 0.840 1101 GLU B C 1
ATOM 21809 O O . GLU B 2 1101 ? 26.771 -6.101 20.437 1.000 0.840 1101 GLU B O 1
ATOM 21821 N N . ALA B 2 1102 ? 26.369 -5.713 18.254 1.000 0.850 1102 ALA B N 1
ATOM 21822 C CA . ALA B 2 1102 ? 27.552 -6.417 17.762 1.000 0.850 1102 ALA B CA 1
ATOM 21823 C C . ALA B 2 1102 ? 28.853 -5.801 18.307 1.000 0.850 1102 ALA B C 1
ATOM 21824 O O . ALA B 2 1102 ? 29.725 -6.521 18.793 1.000 0.850 1102 ALA B O 1
ATOM 21831 N N . ASN B 2 1103 ? 28.954 -4.467 18.314 1.000 0.880 1103 ASN B N 1
ATOM 21832 C CA . ASN B 2 1103 ? 30.104 -3.768 18.888 1.000 0.880 1103 ASN B CA 1
ATOM 21833 C C . ASN B 2 1103 ? 30.193 -3.888 20.412 1.000 0.880 1103 ASN B C 1
ATOM 21834 O O . ASN B 2 1103 ? 31.298 -3.959 20.948 1.000 0.880 1103 ASN B O 1
ATOM 21845 N N . LYS B 2 1104 ? 29.057 -3.934 21.122 1.000 0.860 1104 LYS B N 1
ATOM 21846 C CA . LYS B 2 1104 ? 29.024 -4.037 22.588 1.000 0.860 1104 LYS B CA 1
ATOM 21847 C C . LYS B 2 1104 ? 29.701 -5.318 23.084 1.000 0.860 1104 LYS B C 1
ATOM 21848 O O . LYS B 2 1104 ? 30.433 -5.248 24.067 1.000 0.860 1104 LYS B O 1
ATOM 21867 N N . LYS B 2 1105 ? 29.503 -6.454 22.395 1.000 0.830 1105 LYS B N 1
ATOM 21868 C CA . LYS B 2 1105 ? 30.197 -7.722 22.701 1.000 0.830 1105 LYS B CA 1
ATOM 21869 C C . LYS B 2 1105 ? 31.716 -7.595 22.559 1.000 0.830 1105 LYS B C 1
ATOM 21870 O O . LYS B 2 1105 ? 32.440 -7.913 23.493 1.000 0.830 1105 LYS B O 1
ATOM 21889 N N . VAL B 2 1106 ? 32.181 -7.075 21.426 1.000 0.860 1106 VAL B N 1
ATOM 21890 C CA . VAL B 2 1106 ? 33.614 -7.025 21.089 1.000 0.860 1106 VAL B CA 1
ATOM 21891 C C . VAL B 2 1106 ? 34.389 -6.014 21.943 1.000 0.860 1106 VAL B C 1
ATOM 21892 O O . VAL B 2 1106 ? 35.500 -6.305 22.381 1.000 0.860 1106 VAL B O 1
ATOM 21905 N N . LEU B 2 1107 ? 33.796 -4.857 22.258 1.000 0.850 1107 LEU B N 1
ATOM 21906 C CA . LEU B 2 1107 ? 34.391 -3.864 23.167 1.000 0.850 1107 LEU B CA 1
ATOM 21907 C C . LEU B 2 1107 ? 34.581 -4.402 24.593 1.000 0.850 1107 LEU B C 1
ATOM 21908 O O . LEU B 2 1107 ? 35.579 -4.075 25.230 1.000 0.850 1107 LEU B O 1
ATOM 21924 N N . LEU B 2 1108 ? 33.646 -5.224 25.090 1.000 0.880 1108 LEU B N 1
ATOM 21925 C CA . LEU B 2 1108 ? 33.750 -5.868 26.408 1.000 0.880 1108 LEU B CA 1
ATOM 21926 C C . LEU B 2 1108 ? 34.888 -6.896 26.469 1.000 0.880 1108 LEU B C 1
ATOM 21927 O O . LEU B 2 1108 ? 35.503 -7.058 27.519 1.000 0.880 1108 LEU B O 1
ATOM 21943 N N . GLU B 2 1109 ? 35.181 -7.561 25.352 1.000 0.880 1109 GLU B N 1
ATOM 21944 C CA . GLU B 2 1109 ? 36.295 -8.509 25.224 1.000 0.880 1109 GLU B CA 1
ATOM 21945 C C . GLU B 2 1109 ? 37.659 -7.820 25.004 1.000 0.880 1109 GLU B C 1
ATOM 21946 O O . GLU B 2 1109 ? 38.684 -8.494 24.998 1.000 0.880 1109 GLU B O 1
ATOM 21958 N N . GLY B 2 1110 ? 37.702 -6.488 24.856 1.000 0.870 1110 GLY B N 1
ATOM 21959 C CA . GLY B 2 1110 ? 38.936 -5.723 24.621 1.000 0.870 1110 GLY B CA 1
ATOM 21960 C C . GLY B 2 1110 ? 39.460 -5.759 23.175 1.000 0.870 1110 GLY B C 1
ATOM 21961 O O . GLY B 2 1110 ? 40.594 -5.346 22.935 1.000 0.870 1110 GLY B O 1
ATOM 21965 N N . ASN B 2 1111 ? 38.648 -6.228 22.220 1.000 0.850 1111 ASN B N 1
ATOM 21966 C CA . ASN B 2 1111 ? 38.989 -6.387 20.799 1.000 0.850 1111 ASN B CA 1
ATOM 21967 C C . ASN B 2 1111 ? 38.588 -5.152 19.952 1.000 0.850 1111 ASN B C 1
ATOM 21968 O O . ASN B 2 1111 ? 37.941 -4.221 20.446 1.000 0.850 1111 ASN B O 1
ATOM 21979 N N . ARG B 2 1112 ? 38.967 -5.096 18.663 1.000 0.860 1112 ARG B N 1
ATOM 21980 C CA . ARG B 2 1112 ? 38.685 -3.934 17.793 1.000 0.860 1112 ARG B CA 1
ATOM 21981 C C . ARG B 2 1112 ? 37.213 -3.899 17.343 1.000 0.860 1112 ARG B C 1
ATOM 21982 O O . ARG B 2 1112 ? 36.787 -4.804 16.625 1.000 0.860 1112 ARG B O 1
ATOM 22003 N N . PRO B 2 1113 ? 36.437 -2.844 17.670 1.000 0.860 1113 PRO B N 1
ATOM 22004 C CA . PRO B 2 1113 ? 35.051 -2.722 17.222 1.000 0.860 1113 PRO B CA 1
ATOM 22005 C C . PRO B 2 1113 ? 34.959 -2.435 15.715 1.000 0.860 1113 PRO B C 1
ATOM 22006 O O . PRO B 2 1113 ? 35.853 -1.830 15.120 1.000 0.860 1113 PRO B O 1
ATOM 22017 N N . ALA B 2 1114 ? 33.837 -2.803 15.102 1.000 0.860 1114 ALA B N 1
ATOM 22018 C CA . ALA B 2 1114 ? 33.498 -2.411 13.744 1.000 0.860 1114 ALA B CA 1
ATOM 22019 C C . ALA B 2 1114 ? 33.278 -0.901 13.637 1.000 0.860 1114 ALA B C 1
ATOM 22020 O O . ALA B 2 1114 ? 32.682 -0.263 14.512 1.000 0.860 1114 ALA B O 1
ATOM 22027 N N . THR B 2 1115 ? 33.668 -0.337 12.500 1.000 0.870 1115 THR B N 1
ATOM 22028 C CA . THR B 2 1115 ? 33.374 1.052 12.146 1.000 0.870 1115 THR B CA 1
ATOM 22029 C C . THR B 2 1115 ? 32.366 1.092 11.015 1.000 0.870 1115 THR B C 1
ATOM 22030 O O . THR B 2 1115 ? 32.422 0.328 10.051 1.000 0.870 1115 THR B O 1
ATOM 22041 N N . GLY B 2 1116 ? 31.412 2.004 11.123 1.000 0.860 1116 GLY B N 1
ATOM 22042 C CA . GLY B 2 1116 ? 30.358 2.169 10.140 1.000 0.860 1116 GLY B CA 1
ATOM 22043 C C . GLY B 2 1116 ? 30.046 3.636 9.921 1.000 0.860 1116 GLY B C 1
ATOM 22044 O O . GLY B 2 1116 ? 30.343 4.482 10.763 1.000 0.860 1116 GLY B O 1
ATOM 22048 N N . ARG B 2 1117 ? 29.434 3.936 8.776 1.000 0.860 1117 ARG B N 1
ATOM 22049 C CA . ARG B 2 1117 ? 28.924 5.267 8.448 1.000 0.860 1117 ARG B CA 1
ATOM 22050 C C . ARG B 2 1117 ? 27.401 5.226 8.351 1.000 0.860 1117 ARG B C 1
ATOM 22051 O O . ARG B 2 1117 ? 26.881 4.339 7.667 1.000 0.860 1117 ARG B O 1
ATOM 22072 N N . PRO B 2 1118 ? 26.678 6.157 8.990 1.000 0.880 1118 PRO B N 1
ATOM 22073 C CA . PRO B 2 1118 ? 25.241 6.259 8.799 1.000 0.880 1118 PRO B CA 1
ATOM 22074 C C . PRO B 2 1118 ? 24.920 6.570 7.336 1.000 0.880 1118 PRO B C 1
ATOM 22075 O O . PRO B 2 1118 ? 25.698 7.227 6.640 1.000 0.880 1118 PRO B O 1
ATOM 22086 N N . VAL B 2 1119 ? 23.786 6.071 6.854 1.000 0.900 1119 VAL B N 1
ATOM 22087 C CA . VAL B 2 1119 ? 23.350 6.260 5.467 1.000 0.900 1119 VAL B CA 1
ATOM 22088 C C . VAL B 2 1119 ? 21.911 6.761 5.452 1.000 0.900 1119 VAL B C 1
ATOM 22089 O O . VAL B 2 1119 ? 21.033 6.146 6.048 1.000 0.900 1119 VAL B O 1
ATOM 22102 N N . LEU B 2 1120 ? 21.658 7.843 4.711 1.000 0.920 1120 LEU B N 1
ATOM 22103 C CA . LEU B 2 1120 ? 20.308 8.325 4.436 1.000 0.920 1120 LEU B CA 1
ATOM 22104 C C . LEU B 2 1120 ? 19.674 7.518 3.298 1.000 0.920 1120 LEU B C 1
ATOM 22105 O O . LEU B 2 1120 ? 20.199 7.474 2.177 1.000 0.920 1120 LEU B O 1
ATOM 22121 N N . LEU B 2 1121 ? 18.527 6.907 3.573 1.000 0.910 1121 LEU B N 1
ATOM 22122 C CA . LEU B 2 1121 ? 17.730 6.201 2.580 1.000 0.910 1121 LEU B CA 1
ATOM 22123 C C . LEU B 2 1121 ? 16.446 6.977 2.300 1.000 0.910 1121 LEU B C 1
ATOM 22124 O O . LEU B 2 1121 ? 15.679 7.280 3.208 1.000 0.910 1121 LEU B O 1
ATOM 22140 N N . GLY B 2 1122 ? 16.184 7.239 1.018 1.000 0.900 1122 GLY B N 1
ATOM 22141 C CA . GLY B 2 1122 ? 14.869 7.702 0.586 1.000 0.900 1122 GLY B CA 1
ATOM 22142 C C . GLY B 2 1122 ? 13.789 6.692 0.971 1.000 0.900 1122 GLY B C 1
ATOM 22143 O O . GLY B 2 1122 ? 14.048 5.481 0.983 1.000 0.900 1122 GLY B O 1
ATOM 22147 N N . ILE B 2 1123 ? 12.575 7.172 1.234 1.000 0.870 1123 ILE B N 1
ATOM 22148 C CA . ILE B 2 1123 ? 11.440 6.361 1.705 1.000 0.870 1123 ILE B CA 1
ATOM 22149 C C . ILE B 2 1123 ? 11.213 5.075 0.883 1.000 0.870 1123 ILE B C 1
ATOM 22150 O O . ILE B 2 1123 ? 10.933 4.011 1.440 1.000 0.870 1123 ILE B O 1
ATOM 22166 N N . THR B 2 1124 ? 11.429 5.106 -0.437 1.000 0.810 1124 THR B N 1
ATOM 22167 C CA . THR B 2 1124 ? 11.326 3.906 -1.291 1.000 0.810 1124 THR B CA 1
ATOM 22168 C C . THR B 2 1124 ? 12.350 2.824 -0.956 1.000 0.810 1124 THR B C 1
ATOM 22169 O O . THR B 2 1124 ? 12.037 1.639 -0.980 1.000 0.810 1124 THR B O 1
ATOM 22180 N N . LYS B 2 1125 ? 13.603 3.214 -0.703 1.000 0.810 1125 LYS B N 1
ATOM 22181 C CA . LYS B 2 1125 ? 14.678 2.266 -0.379 1.000 0.810 1125 LYS B CA 1
ATOM 22182 C C . LYS B 2 1125 ? 14.602 1.829 1.079 1.000 0.810 1125 LYS B C 1
ATOM 22183 O O . LYS B 2 1125 ? 14.863 0.665 1.356 1.000 0.810 1125 LYS B O 1
ATOM 22202 N N . ALA B 2 1126 ? 14.209 2.731 1.980 1.000 0.860 1126 ALA B N 1
ATOM 22203 C CA . ALA B 2 1126 ? 14.039 2.427 3.399 1.000 0.860 1126 ALA B CA 1
ATOM 22204 C C . ALA B 2 1126 ? 12.985 1.326 3.628 1.000 0.860 1126 ALA B C 1
ATOM 22205 O O . ALA B 2 1126 ? 13.226 0.400 4.395 1.000 0.860 1126 ALA B O 1
ATOM 22212 N N . SER B 2 1127 ? 11.868 1.363 2.892 1.000 0.790 1127 SER B N 1
ATOM 22213 C CA . SER B 2 1127 ? 10.802 0.343 2.959 1.000 0.790 1127 SER B CA 1
ATOM 22214 C C . SER B 2 1127 ? 11.169 -1.019 2.349 1.000 0.790 1127 SER B C 1
ATOM 22215 O O . SER B 2 1127 ? 10.515 -2.014 2.649 1.000 0.790 1127 SER B O 1
ATOM 22223 N N . LEU B 2 1128 ? 12.203 -1.097 1.505 1.000 0.750 1128 LEU B N 1
ATOM 22224 C CA . LEU B 2 1128 ? 12.704 -2.365 0.953 1.000 0.750 1128 LEU B CA 1
ATOM 22225 C C . LEU B 2 1128 ? 13.772 -3.025 1.841 1.000 0.750 1128 LEU B C 1
ATOM 22226 O O . LEU B 2 1128 ? 13.975 -4.232 1.741 1.000 0.750 1128 LEU B O 1
ATOM 22242 N N . GLU B 2 1129 ? 14.445 -2.254 2.697 1.000 0.770 1129 GLU B N 1
ATOM 22243 C CA . GLU B 2 1129 ? 15.524 -2.709 3.592 1.000 0.770 1129 GLU B CA 1
ATOM 22244 C C . GLU B 2 1129 ? 15.019 -3.078 5.006 1.000 0.770 1129 GLU B C 1
ATOM 22245 O O . GLU B 2 1129 ? 15.772 -3.019 5.985 1.000 0.770 1129 GLU B O 1
ATOM 22257 N N . THR B 2 1130 ? 13.740 -3.460 5.137 1.000 0.750 1130 THR B N 1
ATOM 22258 C CA . THR B 2 1130 ? 13.156 -3.932 6.406 1.000 0.750 1130 THR B CA 1
ATOM 22259 C C . THR B 2 1130 ? 13.609 -5.354 6.729 1.000 0.750 1130 THR B C 1
ATOM 22260 O O . THR B 2 1130 ? 13.795 -6.179 5.831 1.000 0.750 1130 THR B O 1
ATOM 22271 N N . ASP B 2 1131 ? 13.730 -5.685 8.015 1.000 0.720 1131 ASP B N 1
ATOM 22272 C CA . ASP B 2 1131 ? 14.110 -7.042 8.425 1.000 0.720 1131 ASP B CA 1
ATOM 22273 C C . ASP B 2 1131 ? 13.000 -8.069 8.165 1.000 0.720 1131 ASP B C 1
ATOM 22274 O O . ASP B 2 1131 ? 13.307 -9.188 7.745 1.000 0.720 1131 ASP B O 1
ATOM 22283 N N . SER B 2 1132 ? 11.730 -7.655 8.282 1.000 0.840 1132 SER B N 1
ATOM 22284 C CA . SER B 2 1132 ? 10.574 -8.477 7.910 1.000 0.840 1132 SER B CA 1
ATOM 22285 C C . SER B 2 1132 ? 10.527 -8.707 6.402 1.000 0.840 1132 SER B C 1
ATOM 22286 O O . SER B 2 1132 ? 10.295 -7.785 5.607 1.000 0.840 1132 SER B O 1
ATOM 22294 N N . PHE B 2 1133 ? 10.724 -9.959 5.987 1.000 0.890 1133 PHE B N 1
ATOM 22295 C CA . PHE B 2 1133 ? 10.663 -10.317 4.574 1.000 0.890 1133 PHE B CA 1
ATOM 22296 C C . PHE B 2 1133 ? 9.219 -10.339 4.066 1.000 0.890 1133 PHE B C 1
ATOM 22297 O O . PHE B 2 1133 ? 8.996 -10.071 2.884 1.000 0.890 1133 PHE B O 1
ATOM 22314 N N . LEU B 2 1134 ? 8.236 -10.632 4.928 1.000 0.880 1134 LEU B N 1
ATOM 22315 C CA . LEU B 2 1134 ? 6.817 -10.589 4.567 1.000 0.880 1134 LEU B CA 1
ATOM 22316 C C . LEU B 2 1134 ? 6.394 -9.162 4.209 1.000 0.880 1134 LEU B C 1
ATOM 22317 O O . LEU B 2 1134 ? 5.769 -8.944 3.164 1.000 0.880 1134 LEU B O 1
ATOM 22333 N N . SER B 2 1135 ? 6.776 -8.191 5.045 1.000 0.830 1135 SER B N 1
ATOM 22334 C CA . SER B 2 1135 ? 6.469 -6.776 4.826 1.000 0.830 1135 SER B CA 1
ATOM 22335 C C . SER B 2 1135 ? 7.131 -6.268 3.539 1.000 0.830 1135 SER B C 1
ATOM 22336 O O . SER B 2 1135 ? 6.427 -5.778 2.647 1.000 0.830 1135 SER B O 1
ATOM 22344 N N . ALA B 2 1136 ? 8.437 -6.509 3.366 1.000 0.820 1136 ALA B N 1
ATOM 22345 C CA . ALA B 2 1136 ? 9.180 -6.109 2.168 1.000 0.820 1136 ALA B CA 1
ATOM 22346 C C . ALA B 2 1136 ? 8.651 -6.772 0.876 1.000 0.820 1136 ALA B C 1
ATOM 22347 O O . ALA B 2 1136 ? 8.487 -6.104 -0.148 1.000 0.820 1136 ALA B O 1
ATOM 22354 N N . ALA B 2 1137 ? 8.315 -8.070 0.903 1.000 0.850 1137 ALA B N 1
ATOM 22355 C CA . ALA B 2 1137 ? 7.860 -8.808 -0.282 1.000 0.850 1137 ALA B CA 1
ATOM 22356 C C . ALA B 2 1137 ? 6.464 -8.374 -0.770 1.000 0.850 1137 ALA B C 1
ATOM 22357 O O . ALA B 2 1137 ? 6.173 -8.469 -1.969 1.000 0.850 1137 ALA B O 1
ATOM 22364 N N . SER B 2 1138 ? 5.612 -7.878 0.133 1.000 0.770 1138 SER B N 1
ATOM 22365 C CA . SER B 2 1138 ? 4.264 -7.381 -0.186 1.000 0.770 1138 SER B CA 1
ATOM 22366 C C . SER B 2 1138 ? 4.260 -6.073 -0.995 1.000 0.770 1138 SER B C 1
ATOM 22367 O O . SER B 2 1138 ? 3.266 -5.732 -1.652 1.000 0.770 1138 SER B O 1
ATOM 22375 N N . PHE B 2 1139 ? 5.374 -5.338 -0.951 1.000 0.710 1139 PHE B N 1
ATOM 22376 C CA . PHE B 2 1139 ? 5.483 -3.989 -1.482 1.000 0.710 1139 PHE B CA 1
ATOM 22377 C C . PHE B 2 1139 ? 5.880 -3.982 -2.961 1.000 0.710 1139 PHE B C 1
ATOM 22378 O O . PHE B 2 1139 ? 5.049 -3.682 -3.825 1.000 0.710 1139 PHE B O 1
ATOM 22395 N N . GLN B 2 1140 ? 7.136 -4.311 -3.257 1.000 0.720 1140 GLN B N 1
ATOM 22396 C CA . GLN B 2 1140 ? 7.736 -4.236 -4.588 1.000 0.720 1140 GLN B CA 1
ATOM 22397 C C . GLN B 2 1140 ? 8.877 -5.254 -4.689 1.000 0.720 1140 GLN B C 1
ATOM 22398 O O . GLN B 2 1140 ? 9.358 -5.758 -3.682 1.000 0.720 1140 GLN B O 1
ATOM 22412 N N . GLU B 2 1141 ? 9.295 -5.595 -5.912 1.000 0.810 1141 GLU B N 1
ATOM 22413 C CA . GLU B 2 1141 ? 10.387 -6.556 -6.147 1.000 0.810 1141 GLU B CA 1
ATOM 22414 C C . GLU B 2 1141 ? 10.227 -7.904 -5.404 1.000 0.810 1141 GLU B C 1
ATOM 22415 O O . GLU B 2 1141 ? 11.216 -8.535 -5.036 1.000 0.810 1141 GLU B O 1
ATOM 22427 N N . THR B 2 1142 ? 8.990 -8.393 -5.240 1.000 0.880 1142 THR B N 1
ATOM 22428 C CA . THR B 2 1142 ? 8.632 -9.599 -4.463 1.000 0.880 1142 THR B CA 1
ATOM 22429 C C . THR B 2 1142 ? 9.572 -10.785 -4.705 1.000 0.880 1142 THR B C 1
ATOM 22430 O O . THR B 2 1142 ? 10.045 -11.406 -3.759 1.000 0.880 1142 THR B O 1
ATOM 22441 N N . THR B 2 1143 ? 9.917 -11.074 -5.968 1.000 0.880 1143 THR B N 1
ATOM 22442 C CA . THR B 2 1143 ? 10.841 -12.175 -6.297 1.000 0.880 1143 THR B CA 1
ATOM 22443 C C . THR B 2 1143 ? 12.244 -11.963 -5.733 1.000 0.880 1143 THR B C 1
ATOM 22444 O O . THR B 2 1143 ? 12.862 -12.925 -5.298 1.000 0.880 1143 THR B O 1
ATOM 22455 N N . ARG B 2 1144 ? 12.768 -10.730 -5.729 1.000 0.880 1144 ARG B N 1
ATOM 22456 C CA . ARG B 2 1144 ? 14.113 -10.435 -5.215 1.000 0.880 1144 ARG B CA 1
ATOM 22457 C C . ARG B 2 1144 ? 14.152 -10.582 -3.696 1.000 0.880 1144 ARG B C 1
ATOM 22458 O O . ARG B 2 1144 ? 15.059 -11.238 -3.197 1.000 0.880 1144 ARG B O 1
ATOM 22479 N N . VAL B 2 1145 ? 13.152 -10.040 -2.997 1.000 0.880 1145 VAL B N 1
ATOM 22480 C CA . VAL B 2 1145 ? 13.038 -10.137 -1.531 1.000 0.880 1145 VAL B CA 1
ATOM 22481 C C . VAL B 2 1145 ? 12.932 -11.597 -1.088 1.000 0.880 1145 VAL B C 1
ATOM 22482 O O . VAL B 2 1145 ? 13.692 -12.029 -0.227 1.000 0.880 1145 VAL B O 1
ATOM 22495 N N . LEU B 2 1146 ? 12.057 -12.386 -1.725 1.000 0.910 1146 LEU B N 1
ATOM 22496 C CA . LEU B 2 1146 ? 11.910 -13.813 -1.412 1.000 0.910 1146 LEU B CA 1
ATOM 22497 C C . LEU B 2 1146 ? 13.184 -14.612 -1.715 1.000 0.910 1146 LEU B C 1
ATOM 22498 O O . LEU B 2 1146 ? 13.540 -15.505 -0.952 1.000 0.910 1146 LEU B O 1
ATOM 22514 N N . THR B 2 1147 ? 13.886 -14.282 -2.804 1.000 0.910 1147 THR B N 1
ATOM 22515 C CA . THR B 2 1147 ? 15.160 -14.933 -3.152 1.000 0.910 1147 THR B CA 1
ATOM 22516 C C . THR B 2 1147 ? 16.233 -14.645 -2.100 1.000 0.910 1147 THR B C 1
ATOM 22517 O O . THR B 2 1147 ? 16.945 -15.561 -1.699 1.000 0.910 1147 THR B O 1
ATOM 22528 N N . ASP B 2 1148 ? 16.341 -13.397 -1.633 1.000 0.890 1148 ASP B N 1
ATOM 22529 C CA . ASP B 2 1148 ? 17.311 -13.017 -0.598 1.000 0.890 1148 ASP B CA 1
ATOM 22530 C C . ASP B 2 1148 ? 17.004 -13.696 0.740 1.000 0.890 1148 ASP B C 1
ATOM 22531 O O . ASP B 2 1148 ? 17.888 -14.301 1.347 1.000 0.890 1148 ASP B O 1
ATOM 22540 N N . ALA B 2 1149 ? 15.734 -13.665 1.155 1.000 0.920 1149 ALA B N 1
ATOM 22541 C CA . ALA B 2 1149 ? 15.282 -14.273 2.399 1.000 0.920 1149 ALA B CA 1
ATOM 22542 C C . ALA B 2 1149 ? 15.521 -15.792 2.419 1.000 0.920 1149 ALA B C 1
ATOM 22543 O O . ALA B 2 1149 ? 16.013 -16.314 3.417 1.000 0.920 1149 ALA B O 1
ATOM 22550 N N . ALA B 2 1150 ? 15.248 -16.485 1.308 1.000 0.930 1150 ALA B N 1
ATOM 22551 C CA . ALA B 2 1150 ? 15.449 -17.928 1.204 1.000 0.930 1150 ALA B CA 1
ATOM 22552 C C . ALA B 2 1150 ? 16.930 -18.335 1.278 1.000 0.930 1150 ALA B C 1
ATOM 22553 O O . ALA B 2 1150 ? 17.254 -19.313 1.946 1.000 0.930 1150 ALA B O 1
ATOM 22560 N N . ILE B 2 1151 ? 17.833 -17.590 0.627 1.000 0.910 1151 ILE B N 1
ATOM 22561 C CA . ILE B 2 1151 ? 19.277 -17.883 0.663 1.000 0.910 1151 ILE B CA 1
ATOM 22562 C C . ILE B 2 1151 ? 19.860 -17.606 2.048 1.000 0.910 1151 ILE B C 1
ATOM 22563 O O . ILE B 2 1151 ? 20.597 -18.438 2.569 1.000 0.910 1151 ILE B O 1
ATOM 22579 N N . LYS B 2 1152 ? 19.516 -16.460 2.649 1.000 0.880 1152 LYS B N 1
ATOM 22580 C CA . LYS B 2 1152 ? 19.992 -16.071 3.985 1.000 0.880 1152 LYS B CA 1
ATOM 22581 C C . LYS B 2 1152 ? 19.355 -16.874 5.119 1.000 0.880 1152 LYS B C 1
ATOM 22582 O O . LYS B 2 1152 ? 19.817 -16.750 6.245 1.000 0.880 1152 LYS B O 1
ATOM 22601 N N . GLY B 2 1153 ? 18.326 -17.683 4.852 1.000 0.900 1153 GLY B N 1
ATOM 22602 C CA . GLY B 2 1153 ? 17.625 -18.411 5.909 1.000 0.900 1153 GLY B CA 1
ATOM 22603 C C . GLY B 2 1153 ? 16.941 -17.462 6.899 1.000 0.900 1153 GLY B C 1
ATOM 22604 O O . GLY B 2 1153 ? 17.068 -17.654 8.105 1.000 0.900 1153 GLY B O 1
ATOM 22608 N N . LYS B 2 1154 ? 16.332 -16.368 6.411 1.000 0.880 1154 LYS B N 1
ATOM 22609 C CA . LYS B 2 1154 ? 15.821 -15.298 7.283 1.000 0.880 1154 LYS B CA 1
ATOM 22610 C C . LYS B 2 1154 ? 14.680 -15.790 8.183 1.000 0.880 1154 LYS B C 1
ATOM 22611 O O . LYS B 2 1154 ? 13.753 -16.464 7.730 1.000 0.880 1154 LYS B O 1
ATOM 22630 N N . ARG B 2 1155 ? 14.709 -15.316 9.429 1.000 0.880 1155 ARG B N 1
ATOM 22631 C CA . ARG B 2 1155 ? 13.636 -15.435 10.420 1.000 0.880 1155 ARG B CA 1
ATOM 22632 C C . ARG B 2 1155 ? 12.884 -14.111 10.526 1.000 0.880 1155 ARG B C 1
ATOM 22633 O O . ARG B 2 1155 ? 13.515 -13.067 10.648 1.000 0.880 1155 ARG B O 1
ATOM 22654 N N . ASP B 2 1156 ? 11.558 -14.177 10.509 1.000 0.890 1156 ASP B N 1
ATOM 22655 C CA . ASP B 2 1156 ? 10.671 -13.032 10.710 1.000 0.890 1156 ASP B CA 1
ATOM 22656 C C . ASP B 2 1156 ? 9.977 -13.129 12.071 1.000 0.890 1156 ASP B C 1
ATOM 22657 O O . ASP B 2 1156 ? 9.295 -14.120 12.345 1.000 0.890 1156 ASP B O 1
ATOM 22666 N N . GLU B 2 1157 ? 10.178 -12.128 12.928 1.000 0.840 1157 GLU B N 1
ATOM 22667 C CA . GLU B 2 1157 ? 9.708 -12.120 14.324 1.000 0.840 1157 GLU B CA 1
ATOM 22668 C C . GLU B 2 1157 ? 8.286 -11.576 14.502 1.000 0.840 1157 GLU B C 1
ATOM 22669 O O . GLU B 2 1157 ? 7.785 -11.532 15.624 1.000 0.840 1157 GLU B O 1
ATOM 22681 N N . LEU B 2 1158 ? 7.617 -11.179 13.414 1.000 0.830 1158 LEU B N 1
ATOM 22682 C CA . LEU B 2 1158 ? 6.207 -10.771 13.435 1.000 0.830 1158 LEU B CA 1
ATOM 22683 C C . LEU B 2 1158 ? 5.941 -9.560 14.342 1.000 0.830 1158 LEU B C 1
ATOM 22684 O O . LEU B 2 1158 ? 4.904 -9.471 15.006 1.000 0.830 1158 LEU B O 1
ATOM 22700 N N . LEU B 2 1159 ? 6.885 -8.620 14.378 1.000 0.790 1159 LEU B N 1
ATOM 22701 C CA . LEU B 2 1159 ? 6.839 -7.445 15.249 1.000 0.790 1159 LEU B CA 1
ATOM 22702 C C . LEU B 2 1159 ? 6.072 -6.272 14.617 1.000 0.790 1159 LEU B C 1
ATOM 22703 O O . LEU B 2 1159 ? 5.605 -5.397 15.349 1.000 0.790 1159 LEU B O 1
ATOM 22719 N N . GLY B 2 1160 ? 5.946 -6.236 13.293 1.000 0.810 1160 GLY B N 1
ATOM 22720 C CA . GLY B 2 1160 ? 5.258 -5.197 12.531 1.000 0.810 1160 GLY B CA 1
ATOM 22721 C C . GLY B 2 1160 ? 3.753 -5.432 12.378 1.000 0.810 1160 GLY B C 1
ATOM 22722 O O . GLY B 2 1160 ? 3.219 -6.519 12.610 1.000 0.810 1160 GLY B O 1
ATOM 22726 N N . LEU B 2 1161 ? 3.030 -4.398 11.942 1.000 0.840 1161 LEU B N 1
ATOM 22727 C CA . LEU B 2 1161 ? 1.574 -4.482 11.756 1.000 0.840 1161 LEU B CA 1
ATOM 22728 C C . LEU B 2 1161 ? 1.210 -5.333 10.528 1.000 0.840 1161 LEU B C 1
ATOM 22729 O O . LEU B 2 1161 ? 0.335 -6.199 10.578 1.000 0.840 1161 LEU B O 1
ATOM 22745 N N . LYS B 2 1162 ? 1.905 -5.094 9.411 1.000 0.820 1162 LYS B N 1
ATOM 22746 C CA . LYS B 2 1162 ? 1.554 -5.618 8.082 1.000 0.820 1162 LYS B CA 1
ATOM 22747 C C . LYS B 2 1162 ? 1.671 -7.143 7.988 1.000 0.820 1162 LYS B C 1
ATOM 22748 O O . LYS B 2 1162 ? 0.802 -7.802 7.423 1.000 0.820 1162 LYS B O 1
ATOM 22767 N N . GLU B 2 1163 ? 2.721 -7.705 8.574 1.000 0.850 1163 GLU B N 1
ATOM 22768 C CA . GLU B 2 1163 ? 2.953 -9.152 8.663 1.000 0.850 1163 GLU B CA 1
ATOM 22769 C C . GLU B 2 1163 ? 1.870 -9.855 9.490 1.000 0.850 1163 GLU B C 1
ATOM 22770 O O . GLU B 2 1163 ? 1.342 -10.881 9.061 1.000 0.850 1163 GLU B O 1
ATOM 22782 N N . ASN B 2 1164 ? 1.431 -9.251 10.598 1.000 0.850 1164 ASN B N 1
ATOM 22783 C CA . ASN B 2 1164 ? 0.310 -9.778 11.376 1.000 0.850 1164 ASN B CA 1
ATOM 22784 C C . ASN B 2 1164 ? -1.012 -9.748 10.586 1.000 0.850 1164 ASN B C 1
ATOM 22785 O O . ASN B 2 1164 ? -1.759 -10.727 10.626 1.000 0.850 1164 ASN B O 1
ATOM 22796 N N . VAL B 2 1165 ? -1.267 -8.707 9.781 1.000 0.850 1165 VAL B N 1
ATOM 22797 C CA . VAL B 2 1165 ? -2.435 -8.655 8.875 1.000 0.850 1165 VAL B CA 1
ATOM 22798 C C . VAL B 2 1165 ? -2.383 -9.761 7.812 1.000 0.850 1165 VAL B C 1
ATOM 22799 O O . VAL B 2 1165 ? -3.396 -10.433 7.576 1.000 0.850 1165 VAL B O 1
ATOM 22812 N N . ILE B 2 1166 ? -1.209 -9.982 7.204 1.000 0.850 1166 ILE B N 1
ATOM 22813 C CA . ILE B 2 1166 ? -0.981 -11.032 6.195 1.000 0.850 1166 ILE B CA 1
ATOM 22814 C C . ILE B 2 1166 ? -1.305 -12.409 6.777 1.000 0.850 1166 ILE B C 1
ATOM 22815 O O . ILE B 2 1166 ? -2.064 -13.172 6.180 1.000 0.850 1166 ILE B O 1
ATOM 22831 N N . ILE B 2 1167 ? -0.769 -12.702 7.958 1.000 0.820 1167 ILE B N 1
ATOM 22832 C CA . ILE B 2 1167 ? -0.917 -14.000 8.620 1.000 0.820 1167 ILE B CA 1
ATOM 22833 C C . ILE B 2 1167 ? -2.325 -14.162 9.219 1.000 0.820 1167 ILE B C 1
ATOM 22834 O O . ILE B 2 1167 ? -2.825 -15.278 9.329 1.000 0.820 1167 ILE B O 1
ATOM 22850 N N . GLY B 2 1168 ? -3.004 -13.057 9.544 1.000 0.770 1168 GLY B N 1
ATOM 22851 C CA . GLY B 2 1168 ? -4.330 -13.059 10.168 1.000 0.770 1168 GLY B CA 1
ATOM 22852 C C . GLY B 2 1168 ? -4.297 -13.102 11.697 1.000 0.770 1168 GLY B C 1
ATOM 22853 O O . GLY B 2 1168 ? -5.228 -13.624 12.305 1.000 0.770 1168 GLY B O 1
ATOM 22857 N N . LYS B 2 1169 ? -3.236 -12.571 12.314 1.000 0.760 1169 LYS B N 1
ATOM 22858 C CA . LYS B 2 1169 ? -3.127 -12.374 13.766 1.000 0.760 1169 LYS B CA 1
ATOM 22859 C C . LYS B 2 1169 ? -3.644 -10.998 14.193 1.000 0.760 1169 LYS B C 1
ATOM 22860 O O . LYS B 2 1169 ? -3.823 -10.107 13.366 1.000 0.760 1169 LYS B O 1
ATOM 22879 N N . LEU B 2 1170 ? -3.848 -10.829 15.504 1.000 0.770 1170 LEU B N 1
ATOM 22880 C CA . LEU B 2 1170 ? -4.078 -9.512 16.098 1.000 0.770 1170 LEU B CA 1
ATOM 22881 C C . LEU B 2 1170 ? -2.871 -8.612 15.850 1.000 0.770 1170 LEU B C 1
ATOM 22882 O O . LEU B 2 1170 ? -1.722 -9.029 15.992 1.000 0.770 1170 LEU B O 1
ATOM 22898 N N . VAL B 2 1171 ? -3.154 -7.370 15.488 1.000 0.780 1171 VAL B N 1
ATOM 22899 C CA . VAL B 2 1171 ? -2.129 -6.363 15.240 1.000 0.780 1171 VAL B CA 1
ATOM 22900 C C . VAL B 2 1171 ? -1.499 -5.948 16.580 1.000 0.780 1171 VAL B C 1
ATOM 22901 O O . VAL B 2 1171 ? -2.241 -5.703 17.529 1.000 0.780 1171 VAL B O 1
ATOM 22914 N N . PRO B 2 1172 ? -0.160 -5.862 16.699 1.000 0.820 1172 PRO B N 1
ATOM 22915 C CA . PRO B 2 1172 ? 0.528 -5.563 17.962 1.000 0.820 1172 PRO B CA 1
ATOM 22916 C C . PRO B 2 1172 ? 0.490 -4.065 18.332 1.000 0.820 1172 PRO B C 1
ATOM 22917 O O . PRO B 2 1172 ? 1.516 -3.463 18.642 1.000 0.820 1172 PRO B O 1
ATOM 22928 N N . ALA B 2 1173 ? -0.694 -3.456 18.290 1.000 0.820 1173 ALA B N 1
ATOM 22929 C CA . ALA B 2 1173 ? -0.963 -2.063 18.637 1.000 0.820 1173 ALA B CA 1
ATOM 22930 C C . ALA B 2 1173 ? -2.293 -1.950 19.398 1.000 0.820 1173 ALA B C 1
ATOM 22931 O O . ALA B 2 1173 ? -3.130 -2.852 19.330 1.000 0.820 1173 ALA B O 1
ATOM 22938 N N . GLY B 2 1174 ? -2.469 -0.856 20.141 1.000 0.760 1174 GLY B N 1
ATOM 22939 C CA . GLY B 2 1174 ? -3.626 -0.630 21.006 1.000 0.760 1174 GLY B CA 1
ATOM 22940 C C . GLY B 2 1174 ? -3.842 -1.795 21.972 1.000 0.760 1174 GLY B C 1
ATOM 22941 O O . GLY B 2 1174 ? -2.921 -2.223 22.674 1.000 0.760 1174 GLY B O 1
ATOM 22945 N N . THR B 2 1175 ? -5.045 -2.359 21.952 1.000 0.730 1175 THR B N 1
ATOM 22946 C CA . THR B 2 1175 ? -5.442 -3.497 22.795 1.000 0.730 1175 THR B CA 1
ATOM 22947 C C . THR B 2 1175 ? -4.712 -4.806 22.465 1.000 0.730 1175 THR B C 1
ATOM 22948 O O . THR B 2 1175 ? -4.595 -5.684 23.322 1.000 0.730 1175 THR B O 1
ATOM 22959 N N . GLY B 2 1176 ? -4.146 -4.943 21.261 1.000 0.740 1176 GLY B N 1
ATOM 22960 C CA . GLY B 2 1176 ? -3.409 -6.138 20.835 1.000 0.740 1176 GLY B CA 1
ATOM 22961 C C . GLY B 2 1176 ? -2.039 -6.314 21.499 1.000 0.740 1176 GLY B C 1
ATOM 22962 O O . GLY B 2 1176 ? -1.414 -7.371 21.376 1.000 0.740 1176 GLY B O 1
ATOM 22966 N N . MET B 2 1177 ? -1.555 -5.305 22.225 1.000 0.760 1177 MET B N 1
ATOM 22967 C CA . MET B 2 1177 ? -0.299 -5.370 22.969 1.000 0.760 1177 MET B CA 1
ATOM 22968 C C . MET B 2 1177 ? -0.330 -6.436 24.080 1.000 0.760 1177 MET B C 1
ATOM 22969 O O . MET B 2 1177 ? -1.261 -6.509 24.884 1.000 0.760 1177 MET B O 1
ATOM 22983 N N . MET B 2 1178 ? 0.756 -7.212 24.214 1.000 0.670 1178 MET B N 1
ATOM 22984 C CA . MET B 2 1178 ? 0.865 -8.269 25.237 1.000 0.670 1178 MET B CA 1
ATOM 22985 C C . MET B 2 1178 ? 0.633 -7.769 26.670 1.000 0.670 1178 MET B C 1
ATOM 22986 O O . MET B 2 1178 ? 0.139 -8.527 27.505 1.000 0.670 1178 MET B O 1
ATOM 23000 N N . LYS B 2 1179 ? 0.979 -6.505 26.956 1.000 0.650 1179 LYS B N 1
ATOM 23001 C CA . LYS B 2 1179 ? 0.819 -5.895 28.283 1.000 0.650 1179 LYS B CA 1
ATOM 23002 C C . LYS B 2 1179 ? -0.643 -5.885 28.741 1.000 0.650 1179 LYS B C 1
ATOM 23003 O O . LYS B 2 1179 ? -0.901 -6.164 29.906 1.000 0.650 1179 LYS B O 1
ATOM 23022 N N . TYR B 2 1180 ? -1.585 -5.634 27.832 1.000 0.640 1180 TYR B N 1
ATOM 23023 C CA . TYR B 2 1180 ? -3.011 -5.550 28.161 1.000 0.640 1180 TYR B CA 1
ATOM 23024 C C . TYR B 2 1180 ? -3.685 -6.928 28.240 1.000 0.640 1180 TYR B C 1
ATOM 23025 O O . TYR B 2 1180 ? -4.633 -7.104 28.997 1.000 0.640 1180 TYR B O 1
ATOM 23043 N N . ARG B 2 1181 ? -3.138 -7.952 27.570 1.000 0.590 1181 ARG B N 1
ATOM 23044 C CA . ARG B 2 1181 ? -3.675 -9.328 27.602 1.000 0.590 1181 ARG B CA 1
ATOM 23045 C C . ARG B 2 1181 ? -3.606 -10.028 28.963 1.000 0.590 1181 ARG B C 1
ATOM 23046 O O . ARG B 2 1181 ? -4.374 -10.953 29.196 1.000 0.590 1181 ARG B O 1
ATOM 23067 N N . LYS B 2 1182 ? -2.665 -9.653 29.837 1.000 0.570 1182 LYS B N 1
ATOM 23068 C CA . LYS B 2 1182 ? -2.483 -10.297 31.156 1.000 0.570 1182 LYS B CA 1
ATOM 23069 C C . LYS B 2 1182 ? -3.283 -9.634 32.284 1.000 0.570 1182 LYS B C 1
ATOM 23070 O O . LYS B 2 1182 ? -3.215 -10.107 33.418 1.000 0.570 1182 LYS B O 1
ATOM 23089 N N . VAL B 2 1183 ? -4.008 -8.551 32.009 1.000 0.510 1183 VAL B N 1
ATOM 23090 C CA . VAL B 2 1183 ? -4.742 -7.800 33.034 1.000 0.510 1183 VAL B CA 1
ATOM 23091 C C . VAL B 2 1183 ? -6.013 -8.572 33.406 1.000 0.510 1183 VAL B C 1
ATOM 23092 O O . VAL B 2 1183 ? -6.923 -8.702 32.592 1.000 0.510 1183 VAL B O 1
ATOM 23105 N N . LYS B 2 1184 ? -6.068 -9.116 34.632 1.000 0.490 1184 LYS B N 1
ATOM 23106 C CA . LYS B 2 1184 ? -7.297 -9.707 35.189 1.000 0.490 1184 LYS B CA 1
ATOM 23107 C C . LYS B 2 1184 ? -8.251 -8.587 35.633 1.000 0.490 1184 LYS B C 1
ATOM 23108 O O . LYS B 2 1184 ? -7.779 -7.643 36.267 1.000 0.490 1184 LYS B O 1
ATOM 23127 N N . PRO B 2 1185 ? -9.566 -8.692 35.369 1.000 0.400 1185 PRO B N 1
ATOM 23128 C CA . PRO B 2 1185 ? -10.530 -7.730 35.889 1.000 0.400 1185 PRO B CA 1
ATOM 23129 C C . PRO B 2 1185 ? -10.615 -7.875 37.416 1.000 0.400 1185 PRO B C 1
ATOM 23130 O O . PRO B 2 1185 ? -10.878 -8.970 37.912 1.000 0.400 1185 PRO B O 1
ATOM 23141 N N . VAL B 2 1186 ? -10.371 -6.798 38.170 1.000 0.380 1186 VAL B N 1
ATOM 23142 C CA . VAL B 2 1186 ? -10.546 -6.780 39.634 1.000 0.380 1186 VAL B CA 1
ATOM 23143 C C . VAL B 2 1186 ? -12.012 -6.469 39.925 1.000 0.380 1186 VAL B C 1
ATOM 23144 O O . VAL B 2 1186 ? -12.447 -5.325 39.820 1.000 0.380 1186 VAL B O 1
ATOM 23157 N N . SER B 2 1187 ? -12.797 -7.493 40.249 1.000 0.350 1187 SER B N 1
ATOM 23158 C CA . SER B 2 1187 ? -14.196 -7.344 40.653 1.000 0.350 1187 SER B CA 1
ATOM 23159 C C . SER B 2 1187 ? -14.284 -6.880 42.115 1.000 0.350 1187 SER B C 1
ATOM 23160 O O . SER B 2 1187 ? -14.458 -7.700 43.013 1.000 0.350 1187 SER B O 1
ATOM 23168 N N . ASN B 2 1188 ? -14.155 -5.576 42.376 1.000 0.330 1188 ASN B N 1
ATOM 23169 C CA . ASN B 2 1188 ? -14.375 -4.983 43.707 1.000 0.330 1188 ASN B CA 1
ATOM 23170 C C . ASN B 2 1188 ? -15.879 -4.814 44.011 1.000 0.330 1188 ASN B C 1
ATOM 23171 O O . ASN B 2 1188 ? -16.346 -3.707 44.264 1.000 0.330 1188 ASN B O 1
ATOM 23182 N N . VAL B 2 1189 ? -16.670 -5.891 43.963 1.000 0.330 1189 VAL B N 1
ATOM 23183 C CA . VAL B 2 1189 ? -18.070 -5.821 44.414 1.000 0.330 1189 VAL B CA 1
ATOM 23184 C C . VAL B 2 1189 ? -18.057 -5.929 45.933 1.000 0.330 1189 VAL B C 1
ATOM 23185 O O . VAL B 2 1189 ? -18.020 -7.030 46.477 1.000 0.330 1189 VAL B O 1
ATOM 23198 N N . GLN B 2 1190 ? -18.006 -4.790 46.624 1.000 0.290 1190 GLN B N 1
ATOM 23199 C CA . GLN B 2 1190 ? -18.238 -4.791 48.063 1.000 0.290 1190 GLN B CA 1
ATOM 23200 C C . GLN B 2 1190 ? -19.713 -5.144 48.315 1.000 0.290 1190 GLN B C 1
ATOM 23201 O O . GLN B 2 1190 ? -20.587 -4.472 47.760 1.000 0.290 1190 GLN B O 1
ATOM 23215 N N . PRO B 2 1191 ? -20.006 -6.198 49.100 1.000 0.280 1191 PRO B N 1
ATOM 23216 C CA . PRO B 2 1191 ? -21.363 -6.484 49.526 1.000 0.280 1191 PRO B CA 1
ATOM 23217 C C . PRO B 2 1191 ? -21.746 -5.433 50.567 1.000 0.280 1191 PRO B C 1
ATOM 23218 O O . PRO B 2 1191 ? -21.122 -5.335 51.619 1.000 0.280 1191 PRO B O 1
ATOM 23229 N N . THR B 2 1192 ? -22.727 -4.597 50.243 1.000 0.270 1192 THR B N 1
ATOM 23230 C CA . THR B 2 1192 ? -23.329 -3.659 51.194 1.000 0.270 1192 THR B CA 1
ATOM 23231 C C . THR B 2 1192 ? -24.304 -4.427 52.094 1.000 0.270 1192 THR B C 1
ATOM 23232 O O . THR B 2 1192 ? -25.361 -4.834 51.617 1.000 0.270 1192 THR B O 1
ATOM 23243 N N . ASP B 2 1193 ? -23.940 -4.635 53.367 1.000 0.260 1193 ASP B N 1
ATOM 23244 C CA . ASP B 2 1193 ? -24.691 -5.409 54.382 1.000 0.260 1193 ASP B CA 1
ATOM 23245 C C . ASP B 2 1193 ? -25.870 -4.646 55.023 1.000 0.260 1193 ASP B C 1
ATOM 23246 O O . ASP B 2 1193 ? -26.555 -5.183 55.891 1.000 0.260 1193 ASP B O 1
ATOM 23255 N N . ASP B 2 1194 ? -26.139 -3.404 54.605 1.000 0.240 1194 ASP B N 1
ATOM 23256 C CA . ASP B 2 1194 ? -27.086 -2.495 55.274 1.000 0.240 1194 ASP B CA 1
ATOM 23257 C C . ASP B 2 1194 ? -28.575 -2.849 55.052 1.000 0.240 1194 ASP B C 1
ATOM 23258 O O . ASP B 2 1194 ? -29.431 -1.965 54.980 1.000 0.240 1194 ASP B O 1
ATOM 23267 N N . MET B 2 1195 ? -28.942 -4.129 54.935 1.000 0.240 1195 MET B N 1
ATOM 23268 C CA . MET B 2 1195 ? -30.356 -4.516 54.958 1.000 0.240 1195 MET B CA 1
ATOM 23269 C C . MET B 2 1195 ? -30.903 -4.376 56.381 1.000 0.240 1195 MET B C 1
ATOM 23270 O O . MET B 2 1195 ? -30.949 -5.335 57.149 1.000 0.240 1195 MET B O 1
ATOM 23284 N N . VAL B 2 1196 ? -31.313 -3.154 56.725 1.000 0.270 1196 VAL B N 1
ATOM 23285 C CA . VAL B 2 1196 ? -31.920 -2.828 58.017 1.000 0.270 1196 VAL B CA 1
ATOM 23286 C C . VAL B 2 1196 ? -33.268 -3.559 58.139 1.000 0.270 1196 VAL B C 1
ATOM 23287 O O . VAL B 2 1196 ? -34.132 -3.387 57.270 1.000 0.270 1196 VAL B O 1
ATOM 23300 N N . PRO B 2 1197 ? -33.468 -4.388 59.184 1.000 0.260 1197 PRO B N 1
ATOM 23301 C CA . PRO B 2 1197 ? -34.746 -5.040 59.429 1.000 0.260 1197 PRO B CA 1
ATOM 23302 C C . PRO B 2 1197 ? -35.759 -3.981 59.874 1.000 0.260 1197 PRO B C 1
ATOM 23303 O O . PRO B 2 1197 ? -35.496 -3.217 60.800 1.000 0.260 1197 PRO B O 1
ATOM 23314 N N . VAL B 2 1198 ? -36.893 -3.906 59.177 1.000 0.240 1198 VAL B N 1
ATOM 23315 C CA . VAL B 2 1198 ? -37.976 -2.968 59.497 1.000 0.240 1198 VAL B CA 1
ATOM 23316 C C . VAL B 2 1198 ? -38.790 -3.557 60.642 1.000 0.240 1198 VAL B C 1
ATOM 23317 O O . VAL B 2 1198 ? -39.534 -4.517 60.434 1.000 0.240 1198 VAL B O 1
ATOM 23330 N N . GLU B 2 1199 ? -38.627 -2.993 61.834 1.000 0.190 1199 GLU B N 1
ATOM 23331 C CA . GLU B 2 1199 ? -39.674 -3.007 62.863 1.000 0.190 1199 GLU B CA 1
ATOM 23332 C C . GLU B 2 1199 ? -40.660 -1.856 62.646 1.000 0.190 1199 GLU B C 1
ATOM 23333 O O . GLU B 2 1199 ? -40.220 -0.758 62.225 1.000 0.190 1199 GLU B O 1
#

Radius of gyration: 43.32 Å; Cα contacts (8 Å, |Δi|>4): 2346; chains: 2; bounding box: 104×115×118 Å

Foldseek 3Di:
DDDDPPPPPDDQVVLVVLLVCCQPVVDPVSVVVQCVSCLVVLLVLLCVPCVPDPCSVVLSVQLSVQQVVLSNPDDCVVVDGSVVRSSVSSVVSSVVCVQQPQAPDDDDPVLSVVLVLLVVLQVVCCVVVVDGDDLVSSCVVVVHDSVSSVVSVVVVVRRDDDDQQDWDQDDPVRPTDGVVNVDDDPDPVVVVVVVVVLVVVLLVLDDPLLSQLCCCCPVVVDDLCRSQVVVVHHSVVSVVSPVVSVVSSVVSVVPPPPPVPD/DPPVFDDQWDFFFFADQVNLVVQWQEAQQALFAADQPVRAGDDSHLQHCLTQHDPAQQADRVRPTHDPPQQQDQDPPRRHGRHGNVSLQRHWYKHQFPDKAFDCLQLVPVVNLLCLQLVHDSVLVVCQQLVQWKAWCFCAPHPDDHRDTDGPVRVVVVCVVPPPRTDIHGHVNSSLSSQVPDDLVVLLVVLVVVCVVDDDPVNVSSQVSNVLSVLCVQQVHGSSSSMDSMGMRHRQVVWDWDADPPSDIDTALLSVLVSQLSVLRVVLVVCVVVVHDPVVNSNSSSSNNVSVCLQAPAPSDDHGDADPPRHHHDHPVNCCDDCNHCLNVPQVVPDDDLKDKFAEDADLPDAQQEKEAEPVNLCRNCVVVLLVVCCVVVVAVDSVRSVVCSVVVPPVSSVSSQVSLVLFKKWKAFPPPLADLNIAIHRYDYDPDHHMHDYPLSCLVNVDDRPGGMIMIGGDDDPVSSVCRVPPGRSLLQQADQFQLAGSRFDFFLLLLLQQVLLFADPPWQQAAAEEAELVRLVVCCVVPRGDSRHWYKYQLLRLQQPLDDPVQNQWIFIAGNSLSVVCVLPDSPFARDRALDPCSGQPHDDPLRTHHPPDRRNVSVVPDDTGRGQARVSRSSNLVSCCVPPNRPSSSSSSSVSSVSSNVRSVVLVQDDDPVLADADPCLVVLVVVLVVQLVVLVVCVVVVNDDPVRNQVSLQVSQVVSLVVQLVVRLVVHDCPRSVNSCARSVNDDHSLVSCQAHAFLTWFAALVGDIDSDGGGDHVSRDGDPVRVVRLVRLQVSLVVLLVVLVVLLSVQLVLLCLLQQQAFAAAAAQPFLDFDKDAFQDDVPDTLGASLSQQAQWFFSQFDALPPPRHTLHHHLGRQHNVSSVVCVVSVPRIGTTAAQLRAPDPTHGHQNNLGARSRNRGRDDGQARLSSNLSSSLRVCSSVLRNVSNSSSRRDDPPSSCLNVLLLCLQQLHQFPFAFDFDLDWFFFADWDQDPPRWIWTWGDDPPDIDIDIDDPPWAAPDDHGDGDDWGDTGTDGDHRLQVSLVRDPPVVSLVSSLSSSSNSQSVSVHGGHSNSSRSSQCLQQQWWAWCFAFPFPDRHRDIDGPNVLVVRQVVQVVVVTDHTDTGTDGHRSVVSSCPDLALSSNLSPPPVSNSSVVSNSSRRMGSLSGQSSCSSVVHDGCGDCVPPVNVPDDDDPPPDDDPPPDDDD

Secondary structure (DSSP, 8-state):
-----------HHHHHHHHHHHHHH--HHHHHHHHHHHHHHHHHHHHHHHTT-TTHHHHHHHHHHHHHHHHTT--GGG-S-HHHHHHHHHHHHHHHHHHHSS-SSB--HHHHHHHHHHHHHHHHHHHHHSSPPPHHHHHHHHT--HHHHHHHHHHHHTSSPEETT-EEE-STT--EEEHHHH-----HHHHHHHHHHHHHHHGGGS-HHHHHHHIIIIIS---HHHHHHHHT--HHHHHHHHHHHHHHHHHHHHH-GGGGG-/---TT--S-EE--PPPHHHHHHHEEEE------BBTTT-PBPTTSTT-HHHH--SSTTB-TTSSSBSGGGTTPBPTTT--B-S-GGGGGT-EEEEEEEEEEE-HHHHHSSS-HHHHHHT--HHHHHHHHTTSSEEEEE-TTSSPPTT-EE-HHHHHHHHHHHGGGSEEE-HHHHHHHHHHS--HHHHHHHHHHHHHH--HHHHHHHHHHHHHHHHHHHH---GGGGEEEEEEE--GGGS-EEEPGGG-EEE-HHHHHHHHHHHHHHHHHHHHHTT--HHHHHHHHHHHHHHHHHHHHTTSSSSPPB-GGGPBPP-HHHHHSSTTSHIIIIIIS---SSEEEEEEEE-TTS-TTEEEEEHHHHHHHSHHHHHHHHHHTTSSSSHHHHHHHHHTT-THHHHHHHHHHTT--EEEEESS--SGGGEEEEEEEEESSSSEEE-HHHHHHHT--SSS-EEEEE---SHHHHHHHHHHSBGGG--B-TTTSSBS----THHHHHHHHHT---TT-TTTT-EESSHHHHHHHHHTTSS-TT-EEEEEGGGS--TT--HHHHTSEEEEEHHHHHHHTTS-TTSPP--SSSHHHHHT---GGGEE-TTS-HHHHHHHSPPPPP--HHHHHHHHHHHHHHHHHHHHHHHHHHHHHHHHHHHHHHT----GGG-PPPTTHHHHHHHHHHHHHHHHHHHHTT-S-HHHHHHHHHHHHHHHHHHHHHHHHHHS-TT-HHHHHHHTTSS--HHHHHHHHS--B-BB-TTSPBPSS-B---TTT---HHHHHHHHHHHHHHHHHHHHHHHHHHHHHHHHHHHHTT--EEES-------EEE--EEETTEEEE-HHHHHTTPBBSS-EE-TTT--EEE-TT-B--HHHHHHHHHTT---EEE--STT---SSSEEHHHH-B-TTTSSBPPTT--HHHHHHHHHHGGGGTTTHHHHHTTTB----GGGHHHHHHHHHTTPPPTTBPPB-SS-EEEEEEEE-GGG-EEEEEE-SS-EEEEEPPTTPPBS--TT-EE-TT-BSBSSB--HHHHHHHS-HHHHHHHHHHHHHHHHHTTT----HHHHHHHHHHHT-EEEEEE-TTSSPPTT-EEEHHHHHHHHHHHHHTTPPPPEEEEE---HHHHTTS-S-HHHHHHHS-HHHHHHHHHHHT-EE---SHHHHHHHTPPPSSGGGSHHHHT-----------------

B-factor: mean 0.82, std 0.12, range [0.19, 0.98]

Sequence (1461 aa):
MTQPSKTTKLTKDEVDRLISDYQTKQDEQAQETLVRVYTNLVDMLAKKYSKGKSFHEDLRQVGMIGLLGAIKRYDPVVGKSFEAFAIPTIIGEIKRFLRDKTWSVHVPRRIKELGPRIKMAVDQLTTETQRSPKVEEIAEFLDVSEEEVLETMEMGKSYQALSVDHSIEADSDGSTVTILDIVGSQEDGYERVNQQLMLQSVLHVLSDREKQIIDLTYIQNKSQKETGDILGISQMHVSRLQRKAVKKLREALIEDPSMELMMLDVNNFEYMNIGLASPDKIRSWSFGEVKKPETINYRTLKPEKDGLFCERIFGPTKDWECHCGKYKRVRYKGVVCDRCGVEVTRAKVRRERMGHIELAAPVSHIWYFKGIPSRMGLVLDMSPRALEEVIYFASYVVTDPANTPLEKKQLLSEKEYRAYLDKYGNKFQASMGAEAIHKLLQDIDLVKEVDMLKEELKTSQGQRRTRAIKRLEVLEAFRNSGNKPSWMILDVLPVIPPELRPMVQLDGGRFATSDLNDLYRRVINRNNRLKRLLDLGAPSIIVQNEKRMLQEAVDALIDNGRRGRPVTGPGNRPLKSLSHMLKGKQGRFRQNLLGKRVDYSGRSVIVVGPHLKMYQCGLPKEMALELFKPFVMKELVEKGLAHNIKSAKRKIERVQPEVWDVLESVIKEHPVLLNRAPTLHRLGIQAFEPTLVEGRAIRLHPLVCTAYNADFDGDQMAVHVPLSAEAQAEARILMLAAQNILNPKDGKPVVTPSQDMVLGNYYLTLERAGAVGEGMVFKNTDEALLAYQNGYVHLHTRVAVAANSLKNVTFTEEQRSKLLITTVGKLVFNEILPESFPYMNEPTKSNIEEKTPDRFFLEKGADVKAVIAQQPINAPFKKGILGKIIAEIFKRFHITETSKMLDRMKNLGFKYSTKAGITVGVSDIVVLDDKQEILEEAQSKVDNVMKQFRRGLITEEERYERVISIWSAAKDVIQGKLMKSLDELNPIYMMSDSGARGNASNFTQLAGMRGLMANPAGRIIELPIKSSFREGLTVLEYFISTHGARKGLADTALKTADSGYLTRRLVDVAQDVIIRETDCGTDRGILAKPLKEGTETIERLEERLIGRFARKQVKHPETGEVLVNENELIDEDKALEIVEAGIEEVWIRSAFTCNTPHGVCKRCYGRNLATGSDVEVGEAVGIIAAQSIGEPGTQLTMRTFHTGGVAGDDITQGLPRIQELFEARNPKGQATITEIDGTVVEINEVRDKQQEIVVQGAVETRSYTAPYNSRLKVAEGDKITRGQVLTEGSIDPKELLKVTDLTTVQEYLLHEVQKVYRMQGVEIGDKHVEVMVRQMLRKVRVIDAGDTDVLPGTLLDIHQFTEANKKVLLEGNRPATGRPVLLGITKASLETDSFLSAASFQETTRVLTDAAIKGKRDELLGLKENVIIGKLVPAGTGMMKYRKVKPVSNVQPTDDMVPVE

Solvent-accessible surface area: 82218 Å² total; per-residue (Å²): 245,140,170,112,106,186,129,119,190,51,85,117,112,76,13,32,183,36,0,52,42,23,77,108,153,144,58,143,141,4,9,49,56,0,2,145,66,16,30,117,37,0,34,139,21,0,143,165,67,1,178,75,123,87,62,48,62,13,0,69,5,7,0,9,16,1,0,10,15,0,0,117,169,9,70,62,139,100,54,134,40,4,84,57,75,0,57,80,32,0,40,38,36,0,121,131,29,44,55,60,73,41,34,11,6,58,5,54,157,148,21,28,82,16,25,84,110,10,144,136,0,46,89,84,18,55,108,123,63,170,114,94,17,131,42,101,43,6,6,154,89,18,141,31,60,81,144,39,0,94,65,8,89,115,8,37,151,10,103,111,10,68,18,1,35,82,51,79,143,60,95,125,135,50,57,68,40,37,19,93,104,111,49,66,102,183,125,121,45,175,121,188,82,96,113,132,108,96,100,136,71,19,47,139,64,4,60,116,135,6,68,94,0,10,58,22,18,135,126,102,125,80,57,65,136,83,0,2,109,107,33,70,32,75,95,157,102,0,29,189,37,21,183,132,0,59,128,68,21,174,89,21,90,144,142,91,119,82,136,177,170,244,246,171,108,123,128,124,72,145,98,70,100,41,43,20,32,17,30,96,119,11,101,87,136,18,118,15,46,4,113,79,15,51,1,22,33,42,176,80,94,97,13,40,104,31,0,0,10,2,12,104,1,0,2,1,70,136,84,39,42,6,56,58,22,116,33,111,163,88,197,98,152,45,62,88,1,108,197,8,27,3,48,0,18,143,25,159,31,16,142,133,43,54,1,22,3,48,18,30,6,26,2,0,28,2,36,21,6,58,15,148,49,12,26,0,4,22,0,0,70,13,47,76,197,14,0,50,74,0,1,18,37,66,11,29,0,0,3,69,28,56,148,14,104,9,133,92,56,65,63,2,51,96,176,84,42,130,58,63,64,134,168,69,33,143,142,12,96,16,37,21,0,4,86,0,0,33,94,3,3,113,78,27,79,32,72,154,27,1,84,124,5,96,121,86,13,169,117,13,160,56,168,187,92,74,130,8,34,102,17,3,38,3,0,25,10,2,114,126,31,59,10,124,8,14,64,0,4,21,40,0,5,47,0,31,5,2,82,56,0,38,23,41,76,36,149,80,17,127,8,0,11,10,4,5,3,30,1,1,36,66,0,2,19,22,3,46,16,0,73,122,0,84,126,61,51,14,15,65,72,5,17,49,34,0,43,59,0,0,6,54,4,0,10,6,0,10,4,9,36,89,81,66,231,51,32,41,16,61,82,125,71,69,9,67,0,51,0,76,48,59,56,48,161,120,0,96,19,67,91,85,57,59,43,102,240,89,132,82,43,20,142,18,62,1,62,60,1,45,164,23,107,1,75,34,0,0,0,6,70,128,32,0,14,100,9,0,34,54,48,0,26,133,54,0,56,126,119,58,64,3,167,82,119,175,31,0,99,172,44,2,108,187,78,62,106,71,0,72,107,2,0,105,50,14,6,158,116,13,3,0,28,0,28,36,67,94,61,53,32,62,2,3,61,4,0,0,45,5,46,40,20,134,56,202,29,0,88,0,0,22,3,4,12,59,9,9,89,14,71,80,124,44,36,72,0,25,0,45,11,12,81,55,80,142,36,27,42,59,2,96,118,80,52,31,2,11,57,13,0,12,28,8,29,35,19,109,23,26,4,32,1,47,94,62,6,0,15,0,0,4,29,0,0,9,12,84,63,72,20,109,21,33,10,87,79,13,161,49,20,97,73,0,46,110,11,40,137,101,54,136,6,65,4,0,0,15,0,0,0,27,1,100,40,36,172,15,99,42,11,77,155,128,10,93,62,54,20,0,6,2,0,1,0,0,2,9,0,19,101,10,14,24,145,57,1,0,5,0,1,17,31,52,122,54,0,4,73,119,113,4,28,95,136,6,19,26,123,152,82,40,100,12,143,52,42,2,85,163,35,96,89,17,47,17,0,77,81,52,24,0,16,107,0,0,41,26,0,21,89,99,52,123,53,98,57,0,12,106,2,0,19,102,0,3,83,22,0,53,132,9,20,114,122,21,53,35,98,77,28,112,101,27,21,64,60,24,145,55,8,118,130,21,15,124,96,6,59,65,100,14,69,85,13,71,129,77,70,190,192,67,131,23,83,111,132,87,26,51,122,115,6,23,64,29,6,50,54,7,30,93,77,0,41,38,83,2,63,187,52,18,98,101,67,19,26,20,47,7,34,23,30,0,37,13,133,39,113,27,27,64,9,1,12,65,0,0,0,14,1,8,0,12,40,86,96,42,172,48,43,62,109,6,0,70,17,0,100,95,90,42,40,83,132,118,25,133,134,21,14,66,75,0,45,187,54,3,102,55,39,34,67,121,30,62,68,61,1,28,120,5,8,135,32,0,34,21,9,0,10,39,4,0,0,72,58,75,53,28,59,3,106,152,12,13,55,0,93,32,20,108,76,76,146,135,72,26,10,156,12,51,68,21,0,42,1,7,18,0,36,113,88,14,113,45,92,162,100,44,118,63,33,0,71,95,37,55,49,0,57,48,86,49,0,86,92,0,63,145,16,58,27,122,81,3,91,4,4,0,1,20,21,7,60,2,80,67,7,0,0,42,83,1,8,1,55,10,27,3,45,16,56,50,0,112,15,0,29,21,1,0,48,18,0,0,25,8,0,0,29,0,1,24,75,4,8,82,166,48,86,123,45,20,8,15,27,62,133,106,60,39,128,8,4,57,40,0,35,34,4,2,27,4,130,100,12,212,49,63,0,29,7,0,75,40,85,18,48,2,75,90,44,64,135,71,221,115,188,67,51,50,0,35,0,91,17,116,143,104,81,96,62,20,80,4,59,149,143,28,184,50,140,16,56,111,56,58,182,6,87,121,8,77,32,0,0,90,45,32,21,11,5,76,62,7,21,132,10,24,81,52,56,54,0,9,73,34,3,5,43,18,1,2,44,10,0,60,136,45,64,9,40,6,15,6,10,1,1,3,0,0,0,33,22,1,2,51,23,11,112,2,103,88,18,35,85,14,154,18,28,21,31,28,46,40,10,65,58,80,29,75,124,30,18,139,154,14,108,147,128,71,71,188,52,6,77,26,123,42,29,9,16,8,2,29,137,16,8,44,64,37,64,15,8,14,6,3,0,7,32,93,84,11,12,129,22,26,10,30,1,11,2,66,23,59,129,5,85,14,63,6,17,27,5,6,52,12,51,54,65,119,59,32,22,28,77,17,23,162,132,93,171,182,109,175,128,129,98,132,129,156,117,122,137,126,184,121,118,148,227